Protein 4IML (pdb70)

Solvent-accessible surface area: 41270 Å² total; per-residue (Å²): 190,38,91,11,70,9,31,54,78,66,103,52,131,61,57,38,49,4,151,2,28,0,90,3,30,56,44,66,13,46,2,12,37,0,1,0,0,26,22,29,95,91,119,22,11,54,16,0,0,40,0,18,1,98,73,24,34,53,40,41,13,103,120,2,102,61,44,2,62,6,77,87,55,75,99,86,23,6,0,74,1,81,0,27,148,4,140,50,92,1,30,1,35,2,12,0,0,14,1,5,15,52,197,81,156,32,117,71,52,110,76,8,26,2,0,0,33,46,24,1,99,13,1,63,0,35,7,23,87,31,99,86,37,46,17,44,19,17,8,0,49,11,14,108,64,1,36,185,70,28,56,0,1,5,1,0,0,0,10,56,0,30,34,125,123,33,135,36,32,11,61,9,63,135,47,124,60,103,84,69,52,67,98,17,32,21,68,75,93,91,192,43,21,10,27,2,5,4,3,17,4,52,21,57,86,43,54,29,96,137,60,142,55,15,16,0,32,0,37,14,127,34,25,128,72,69,53,59,76,79,63,60,109,126,85,109,27,9,62,12,46,116,67,33,58,18,19,77,56,91,48,3,158,0,61,0,14,3,86,106,7,27,94,64,41,7,5,1,0,20,13,76,108,92,100,22,2,64,5,4,0,32,42,69,71,74,52,24,83,80,39,61,111,18,6,35,9,61,38,78,49,95,57,0,34,0,31,0,36,129,5,98,73,43,8,73,5,46,0,12,0,0,13,52,54,75,55,54,36,91,21,49,17,5,86,9,1,124,9,25,22,47,60,87,36,96,74,88,25,14,43,12,22,19,3,42,4,60,42,13,11,102,104,54,54,57,0,0,0,0,0,2,0,18,33,0,8,33,73,81,20,79,20,46,3,38,100,52,83,40,116,104,15,40,21,65,3,68,29,32,94,31,125,67,10,21,31,10,9,7,0,1,1,34,14,72,56,91,22,19,62,124,83,81,3,46,0,25,1,53,0,152,50,28,143,58,157,54,94,54,63,1,84,114,194,42,89,9,73,14,34,52,79,39,114,60,140,56,59,44,45,2,110,0,33,0,104,6,43,54,38,60,13,42,2,12,38,0,1,0,0,13,24,27,89,90,119,29,12,74,18,0,0,37,1,18,1,100,71,24,34,58,39,35,15,91,84,1,104,63,45,5,70,9,61,78,59,72,102,84,24,7,0,50,0,59,0,31,142,5,118,56,83,0,14,1,37,0,9,0,0,21,2,6,14,53,200,82,150,35,118,70,55,103,76,7,24,3,0,0,28,45,25,0,102,13,2,70,2,24,5,19,81,28,96,65,33,50,16,55,23,12,22,0,45,15,16,112,81,5,53,185,78,18,48,3,1,8,1,0,0,1,5,50,3,25,21,80,134,34,154,35,48,3,46,5,72,137,50,132,29,100,82,48,44,50,68,12,69,16,70,51,110,95,196,82,44,12,28,0,11,3,0,16,12,39,38,68,120,67,49,16,84,136,36,155,45,17,6,0,56,1,67,14,122,26,43,132,55,90,33,57,91,78,42,89,119,88,98,49,14,77,13,46,115,67,30,54,18,22,76,48,92,58,2,154,0,56,0,17,7,75,98,8,35,104,61,40,7,5,1,0,18,11,58,111,93,100,21,2,60,5,2,0,32,40,67,76,71,45,25,88,78,37,58,150,30,6,32,8,50,45,74,49,88,58,0,32,0,26,0,26,148,4,94,71,46,7,74,5,48,0,11,0,0,13,57,49,69,54,26,38,94,24,58,20,3,91,12,1,115,4,24,20,42,57,85,36,97,76,82,25,15,38,8,30,14,5,28,4,40,79,15,21,122,108,28,81,42,0,0,1,0,0,3,0,16,33,0,8,33,76,91,21,79,21,37,2,22,95,42,85,44,107,114,7,39,17,60,2,70,30,36,93,22,129,69,15,26,25,11,8,10,0,0,1,43,14,72,55,105,48,23,69,125,78,84,12,31,0,25,2,60,1,158,48,24,142,63,156,53,81,46,160,7,114,61,126,89,147

CATH classification: 2.60.40.10 (+1 more: 2.60.40.10)

Sequence (890 aa):
QVQLVQSGAEVKKPGASVKVSCKASGYTFTGYYMHWVRQAPGQGLEWMGWINPNSGGTNYAQKFQGRVTMTRDTSISTAYMELSRLRSDDTAVYYCARSPNPYYYDSSGYYYPGAFDIWGQGTMVTVSSASVAAPSVFIFPPSDEQLKSGTASVVCLLNNFYPREAKVQWKVDNALQSGNSQESVTEQDSKDSTYSLSSTLTLSKADYEKHKVYACEVTHQGLSSPVTKSFNRGQPGLTQPPSVSVAPGQTARITCGGNNIGSKSVHWYQQKPGQAPVLVVYDDSDRPSGIPERFSGSNSGNTATLTISRVEAGDEADYYCQVWDSSSDHYVFGTGTKVTVLSSASTKGPSVFPLAPSSKSTSGGTAALGCLVKDYFPEPVTVSWNSGALTSGVHTFPAVLQSSGLYSLSSVVTVPSSSLGTQTYICNVNHKPSNTKVDKKVEPQVQLVQSGAEVKKPGASVKVSCKASGYTFTGYYMHWVRQAPGQGLEWMGWINPNSGGTNYAQKFQGRVTMTRDTSISTAYMELSRLRSDDTAVYYCARSPNPYYYDSSGYYYPGAFDIWGQGTMVTVSSASVAAPSVFIFPPSDEQLKSGTASVVCLLNNFYPREAKVQWKVDNALQSGNSQESVTEQDSKDSTYSLSSTLTLSKADYEKHKVYACEVTHQGLSSPVTKSFNRGPGLTQPPSVSVAPGQTARITCGGNNIGSKSVHWYQQKPGQAPVLVVYDDSDRPSGIPERFSGSNSGNTATLTISRVEAGDEADYYCQVWDSSSDHYVFGTGTKVTVLSSASTKGPSVFPLAPSSKSTSGGTAALGCLVKDYFPEPVTVSWNSGALTSGVHTFPAVLQSSGLYSLSSVVTVPSSSLGTQTYICNVNHKPSNTKVDKKVEPKSC

Foldseek 3Di:
DWAKAKDAADEDAAQFKDKMKIQIDDDQLQFWKKWKWWAAVVGDIGTAWIARQNVQDIDGDPVQVPFKDKGDDNVRSMIMIMGGNDDQRVFTWMKMFIAGDPVHDDPVPDHGHPDRPHIHPTYGYGYAPADFDFWDWDKDWADPVVVVVFKTKIKIKTHLGPDPDKDKFKAQLHDTDDDFKDKDKDQDCDPSRYIMMMMIGMDGNVCQVVRFWIKMWMDDDNDDDIDIDTDGDD/DDAWEWDAEAEEAAQAKDKIKIFAAQCQVFFKWKWWDAPPGDIDTADRHAQDGDPPHDSQWGKHDDGGMIITMRGRDDQVRQTKMKMWGADPVVGDIGIYPIYGYGHAPPDDADAWDKDWFEWDVQQPPPQKTKTWIKTDFGDDDDKDKDKPVPPDDDFKDWDDWDQ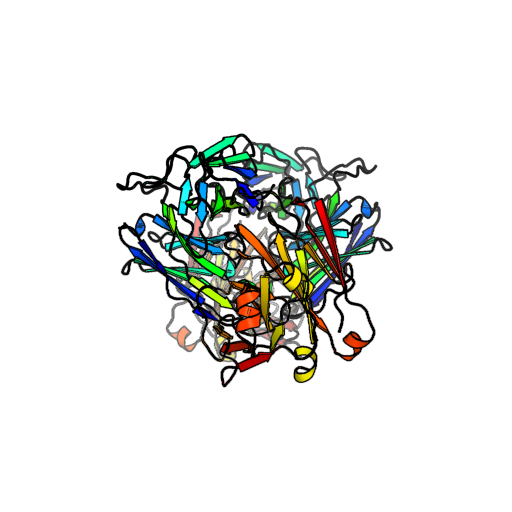DPVRGIITMIMGMDGVVCLPPDWIWMWIGDPVVRDIDIDTYHD/DWAKEKDAAAEDAAQFKDKMKIATDDDQLQQWKKWKWWAFVPGDIGTQWIARQNPRDIDGDPVQVPFWDWGADNVRSMIMIMGGRDDARVFTWMKMFIAGDPVHDDPPPDHGHPDGPHMYPTYGYGHAPADFAFWDWDKAWFDVVVVVVQKTKIKIKGHWGDDPDKDKFKAFLNHGDDDQWDKDKAADPPPRRTIIIMIMGMDGNPVVVPRFWMWMWMDGPNDPDGDIDIDGDD/DAWEWDAEAEEAAQAKDKTKIFAAFPQVFFKWKWWDAPPGDIDTQARGAQHGDPPHDSQWGWADDGGMIITMRGRDDQVSFTKMKMWGADPVVGDIGIYPIYGYHHAPPPDFDAWDKDWFAWDPCQVVVVWTKIWIKTDFGDDDDKDKAKPVNPDDPFKDWDDWDQDPVRGIITIIMGIGHVVCVVVDWIKMWMDDVVVRDIDIGTHDHDYD

B-factor: mean 71.38, std 32.98, range [18.39, 255.41]

Nearest PDB structures (foldseek):
  4iml-assembly1_L  TM=1.005E+00  e=2.998E-41  Homo sapiens
  4yhp-assembly1_L  TM=8.024E-01  e=5.931E-25  Homo sapiens
  8awm-assembly1_L  TM=7.704E-01  e=4.257E-23  Homo sapiens
  7u0k-assembly1_L  TM=5.955E-01  e=2.445E-25  Homo sapiens
  8vvk-assembly2_C  TM=6.176E-01  e=1.108E-24  Homo sapiens

Radius of gyration: 36.22 Å; Cα contacts (8 Å, |Δi|>4): 2231; chains: 4; bounding box: 111×81×58 Å

Structure (mmCIF, N/CA/C/O backbone):
data_4IML
#
_entry.id   4IML
#
_cell.length_a   75.755
_cell.length_b   80.552
_cell.length_c   158.266
_cell.angle_alpha   90.00
_cell.angle_beta   90.00
_cell.angle_gamma   90.00
#
_symmetry.space_group_name_H-M   'P 21 21 21'
#
loop_
_entity.id
_entity.type
_entity.pdbx_description
1 polymer 'Crossed heavy chain (VH-Ckappa)'
2 polymer 'Crossed light chain (VL-CH1)'
3 non-polymer GLYCEROL
4 water water
#
loop_
_atom_site.group_PDB
_atom_site.id
_atom_site.type_symbol
_atom_site.label_atom_id
_atom_site.label_alt_id
_atom_site.label_comp_id
_atom_site.label_asym_id
_atom_site.label_entity_id
_atom_site.label_seq_id
_atom_site.pdbx_PDB_ins_code
_atom_site.Cartn_x
_atom_site.Cartn_y
_atom_site.Cartn_z
_atom_site.occupancy
_atom_site.B_iso_or_equiv
_atom_site.auth_seq_id
_atom_site.auth_comp_id
_atom_site.auth_asym_id
_atom_site.auth_atom_id
_atom_site.pdbx_PDB_model_num
ATOM 1 N N . GLN A 1 1 ? 12.326 -50.189 30.972 1.00 88.11 1 GLN H N 1
ATOM 2 C CA . GLN A 1 1 ? 11.725 -49.056 31.666 1.00 88.26 1 GLN H CA 1
ATOM 3 C C . GLN A 1 1 ? 10.418 -48.626 31.003 1.00 84.54 1 GLN H C 1
ATOM 4 O O . GLN A 1 1 ? 10.284 -48.678 29.779 1.00 84.37 1 GLN H O 1
ATOM 10 N N . VAL A 1 2 ? 9.457 -48.215 31.826 1.00 81.18 2 VAL H N 1
ATOM 11 C CA . VAL A 1 2 ? 8.155 -47.752 31.358 1.00 77.73 2 VAL H CA 1
ATOM 12 C C . VAL A 1 2 ? 8.275 -46.612 30.347 1.00 72.17 2 VAL H C 1
ATOM 13 O O . VAL A 1 2 ? 8.924 -45.602 30.615 1.00 71.79 2 VAL H O 1
ATOM 17 N N . GLN A 1 3 ? 7.650 -46.780 29.185 1.00 67.99 3 GLN H N 1
ATOM 18 C CA . GLN A 1 3 ? 7.676 -45.744 28.157 1.00 65.24 3 GLN H CA 1
ATOM 19 C C . GLN A 1 3 ? 6.431 -45.755 27.275 1.00 58.25 3 GLN H C 1
ATOM 20 O O . GLN A 1 3 ? 5.820 -46.801 27.051 1.00 58.12 3 GLN H O 1
ATOM 26 N N . LEU A 1 4 ? 6.066 -44.577 26.780 1.00 53.01 4 LEU H N 1
ATOM 27 C CA . LEU A 1 4 ? 4.976 -44.435 25.824 1.00 50.30 4 LEU H CA 1
ATOM 28 C C . LEU A 1 4 ? 5.516 -43.825 24.533 1.00 54.26 4 LEU H C 1
ATOM 29 O O . LEU A 1 4 ? 6.174 -42.786 24.561 1.00 55.37 4 LEU H O 1
ATOM 34 N N . VAL A 1 5 ? 5.243 -44.474 23.405 1.00 56.18 5 VAL H N 1
ATOM 35 C CA . VAL A 1 5 ? 5.770 -44.022 22.121 1.00 57.41 5 VAL H CA 1
ATOM 36 C C . VAL A 1 5 ? 4.650 -43.736 21.128 1.00 60.17 5 VAL H C 1
ATOM 37 O O . VAL A 1 5 ? 3.929 -44.644 20.722 1.00 62.35 5 VAL H O 1
ATOM 41 N N . GLN A 1 6 ? 4.510 -42.475 20.733 1.00 61.08 6 GLN H N 1
ATOM 42 C CA . GLN A 1 6 ? 3.434 -42.078 19.830 1.00 62.86 6 GLN H CA 1
ATOM 43 C C . GLN A 1 6 ? 3.863 -42.098 18.364 1.00 67.21 6 GLN H C 1
ATOM 44 O O . GLN A 1 6 ? 5.054 -42.089 18.054 1.00 67.81 6 GLN H O 1
ATOM 50 N N . SER A 1 7 ? 2.878 -42.126 17.470 1.00 69.34 7 SER H N 1
ATOM 51 C CA . SER A 1 7 ? 3.131 -42.116 16.034 1.00 71.43 7 SER H CA 1
ATOM 52 C C . SER A 1 7 ? 3.782 -40.805 15.607 1.00 75.05 7 SER H C 1
ATOM 53 O O . SER A 1 7 ? 3.625 -39.781 16.273 1.00 77.33 7 SER H O 1
ATOM 56 N N . GLY A 1 8 ? 4.507 -40.842 14.493 1.00 76.39 8 GLY H N 1
ATOM 57 C CA . GLY A 1 8 ? 5.209 -39.674 13.990 1.00 77.48 8 GLY H CA 1
ATOM 58 C C . GLY A 1 8 ? 4.296 -38.503 13.675 1.00 79.39 8 GLY H C 1
ATOM 59 O O . GLY A 1 8 ? 3.073 -38.649 13.633 1.00 78.61 8 GLY H O 1
ATOM 60 N N . ALA A 1 9 ? 4.897 -37.337 13.455 1.00 80.51 9 ALA H N 1
ATOM 61 C CA . ALA A 1 9 ? 4.143 -36.122 13.163 1.00 80.72 9 ALA H CA 1
ATOM 62 C C . ALA A 1 9 ? 3.316 -36.272 11.891 1.00 80.52 9 ALA H C 1
ATOM 63 O O . ALA A 1 9 ? 3.743 -36.919 10.935 1.00 80.35 9 ALA H O 1
ATOM 65 N N . GLU A 1 10 ? 2.130 -35.672 11.890 1.00 80.68 10 GLU H N 1
ATOM 66 C CA . GLU A 1 10 ? 1.217 -35.781 10.759 1.00 82.87 10 GLU H CA 1
ATOM 67 C C . GLU A 1 10 ? 0.711 -34.415 10.306 1.00 83.48 10 GLU H C 1
ATOM 68 O O . GLU A 1 10 ? 0.532 -33.506 11.118 1.00 83.55 10 GLU H O 1
ATOM 74 N N . VAL A 1 11 ? 0.482 -34.282 9.003 1.00 83.72 11 VAL H N 1
ATOM 75 C CA . VAL A 1 11 ? -0.067 -33.057 8.434 1.00 82.97 11 VAL H CA 1
ATOM 76 C C . VAL A 1 11 ? -1.383 -33.357 7.722 1.00 81.46 11 VAL H C 1
ATOM 77 O O . VAL A 1 11 ? -1.454 -34.269 6.900 1.00 81.29 11 VAL H O 1
ATOM 81 N N . LYS A 1 12 ? -2.420 -32.586 8.035 1.00 81.02 12 LYS H N 1
ATOM 82 C CA . LYS A 1 12 ? -3.742 -32.826 7.465 1.00 82.22 12 LYS H CA 1
ATOM 83 C C . LYS A 1 12 ? -4.379 -31.568 6.881 1.00 84.41 12 LYS H C 1
ATOM 84 O O . LYS A 1 12 ? -3.741 -30.520 6.789 1.00 84.82 12 LYS H O 1
ATOM 90 N N . LYS A 1 13 ? -5.646 -31.691 6.493 1.00 86.11 13 LYS H N 1
ATOM 91 C CA . LYS A 1 13 ? -6.401 -30.593 5.898 1.00 86.36 13 LYS H CA 1
ATOM 92 C C . LYS A 1 13 ? -7.769 -30.493 6.573 1.00 85.21 13 LYS H C 1
ATOM 93 O O . LYS A 1 13 ? -8.277 -31.491 7.085 1.00 85.03 13 LYS H O 1
ATOM 99 N N . PRO A 1 14 ? -8.366 -29.288 6.587 1.00 85.20 14 PRO H N 1
ATOM 100 C CA . PRO A 1 14 ? -9.676 -29.090 7.222 1.00 86.70 14 PRO H CA 1
ATOM 101 C C . PRO A 1 14 ? -10.766 -29.991 6.648 1.00 90.19 14 PRO H C 1
ATOM 102 O O . PRO A 1 14 ? -10.910 -30.092 5.429 1.00 92.23 14 PRO H O 1
ATOM 106 N N . GLY A 1 15 ? -11.525 -30.634 7.529 1.00 90.81 15 GLY H N 1
ATOM 107 C CA . GLY A 1 15 ? -12.586 -31.532 7.112 1.00 91.21 15 GLY H CA 1
ATOM 108 C C . GLY A 1 15 ? -12.163 -32.987 7.163 1.00 92.21 15 GLY H C 1
ATOM 109 O O . GLY A 1 15 ? -13.001 -33.883 7.274 1.00 92.65 15 GLY H O 1
ATOM 110 N N . ALA A 1 16 ? -10.857 -33.225 7.083 1.00 92.30 16 ALA H N 1
ATOM 111 C CA . ALA A 1 16 ? -10.323 -34.583 7.114 1.00 93.04 16 ALA H CA 1
ATOM 112 C C . ALA A 1 16 ? -10.263 -35.125 8.538 1.00 92.96 16 ALA H C 1
ATOM 113 O O . ALA A 1 16 ? -10.734 -34.485 9.479 1.00 93.09 16 ALA H O 1
ATOM 115 N N . SER A 1 17 ? -9.677 -36.309 8.691 1.00 91.12 17 SER H N 1
ATOM 116 C CA . SER A 1 17 ? -9.596 -36.959 9.993 1.00 89.63 17 SER H CA 1
ATOM 117 C C . SER A 1 17 ? -8.211 -37.535 10.262 1.00 87.97 17 SER H C 1
ATOM 118 O O . SER A 1 17 ? -7.568 -38.067 9.359 1.00 87.37 17 SER H O 1
ATOM 121 N N . VAL A 1 18 ? -7.758 -37.438 11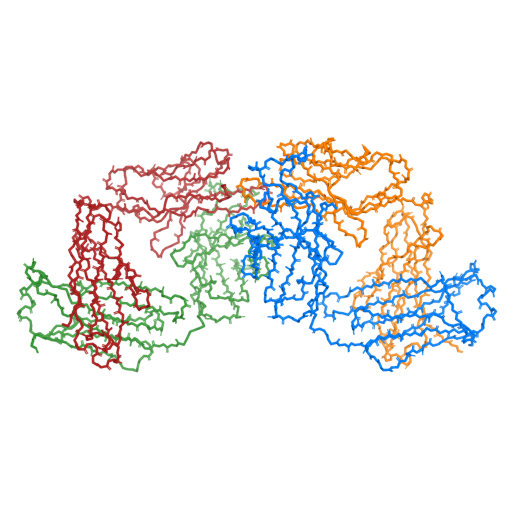.509 1.00 86.04 18 VAL H N 1
ATOM 122 C CA . VAL A 1 18 ? -6.427 -37.919 11.865 1.00 84.82 18 VAL H CA 1
ATOM 123 C C . VAL A 1 18 ? -6.474 -39.025 12.927 1.00 82.65 18 VAL H C 1
ATOM 124 O O . VAL A 1 18 ? -7.314 -39.003 13.832 1.00 83.34 18 VAL H O 1
ATOM 128 N N . LYS A 1 19 ? -5.583 -40.003 12.790 1.00 80.48 19 LYS H N 1
ATOM 129 C CA . LYS A 1 19 ? -5.454 -41.079 13.765 1.00 78.18 19 LYS H CA 1
ATOM 130 C C . LYS A 1 19 ? -4.065 -41.045 14.397 1.00 76.44 19 LYS H C 1
ATOM 131 O O . LYS A 1 19 ? -3.070 -40.797 13.714 1.00 79.14 19 LYS H O 1
ATOM 137 N N . VAL A 1 20 ? -4.001 -41.282 15.703 1.00 72.60 20 VAL H N 1
ATOM 138 C CA . VAL A 1 20 ? -2.730 -41.274 16.422 1.00 68.93 20 VAL H CA 1
ATOM 139 C C . VAL A 1 20 ? -2.585 -42.520 17.294 1.00 64.08 20 VAL H C 1
ATOM 140 O O . VAL A 1 20 ? -3.510 -42.893 18.023 1.00 62.63 20 VAL H O 1
ATOM 144 N N . SER A 1 21 ? -1.422 -43.161 17.208 1.00 61.09 21 SER H N 1
ATOM 145 C CA . SER A 1 21 ? -1.150 -44.367 17.978 1.00 60.07 21 SER H CA 1
ATOM 146 C C . SER A 1 21 ? -0.333 -44.053 19.224 1.00 59.69 21 SER H C 1
ATOM 147 O O . SER A 1 21 ? 0.384 -43.055 19.276 1.00 58.36 21 SER H O 1
ATOM 150 N N . CYS A 1 22 ? -0.446 -44.922 20.221 1.00 58.90 22 CYS H N 1
ATOM 151 C CA . CYS A 1 22 ? 0.311 -44.797 21.458 1.00 56.24 22 CYS H CA 1
ATOM 152 C C . CYS A 1 22 ? 0.715 -46.191 21.917 1.00 54.19 22 CYS H C 1
ATOM 153 O O . CYS A 1 22 ? -0.132 -47.003 22.293 1.00 53.90 22 CYS H O 1
ATOM 156 N N . LYS A 1 23 ? 2.014 -46.465 21.867 1.00 54.14 23 LYS H N 1
ATOM 157 C CA . LYS A 1 23 ? 2.539 -47.786 22.179 1.00 55.97 23 LYS H CA 1
ATOM 158 C C . LYS A 1 23 ? 3.142 -47.805 23.579 1.00 56.43 23 LYS H C 1
ATOM 159 O O . LYS A 1 23 ? 4.132 -47.126 23.850 1.00 57.15 23 LYS H O 1
ATOM 165 N N . ALA A 1 24 ? 2.538 -48.591 24.464 1.00 55.92 24 ALA H N 1
ATOM 166 C CA . ALA A 1 24 ? 2.986 -48.679 25.848 1.00 56.67 24 ALA H CA 1
ATOM 167 C C . ALA A 1 24 ? 4.009 -49.792 26.033 1.00 56.10 24 ALA H C 1
ATOM 168 O O . ALA A 1 24 ? 3.939 -50.828 25.372 1.00 56.77 24 ALA H O 1
ATOM 170 N N . SER A 1 25 ? 4.958 -49.573 26.938 1.00 53.44 25 SER H N 1
ATOM 171 C CA . SER A 1 25 ? 6.010 -50.548 27.196 1.00 50.46 25 SER H CA 1
ATOM 172 C C . SER A 1 25 ? 6.466 -50.477 28.648 1.00 47.60 25 SER H C 1
ATOM 173 O O . SER A 1 25 ? 6.425 -49.415 29.267 1.00 46.32 25 SER H O 1
ATOM 176 N N . GLY A 1 26 ? 6.899 -51.613 29.186 1.00 47.22 26 GLY H N 1
ATOM 177 C CA . GLY A 1 26 ? 7.508 -51.650 30.503 1.00 45.25 26 GLY H CA 1
ATOM 178 C C . GLY A 1 26 ? 6.546 -51.797 31.666 1.00 43.35 26 GLY H C 1
ATOM 179 O O . GLY A 1 26 ? 6.946 -51.675 32.824 1.00 46.34 26 GLY H O 1
ATOM 180 N N . TYR A 1 27 ? 5.279 -52.064 31.367 1.00 39.39 27 TYR H N 1
ATOM 181 C CA . TYR A 1 27 ? 4.272 -52.216 32.410 1.00 38.45 27 TYR H CA 1
ATOM 182 C C . TYR A 1 27 ? 3.044 -52.958 31.896 1.00 40.28 27 TYR H C 1
ATOM 183 O O . TYR A 1 27 ? 2.943 -53.262 30.707 1.00 41.67 27 TYR H O 1
ATOM 192 N N . THR A 1 28 ? 2.108 -53.237 32.799 1.00 39.48 28 THR H N 1
ATOM 193 C CA . THR A 1 28 ? 0.871 -53.928 32.444 1.00 39.33 28 THR H CA 1
ATOM 194 C C . THR A 1 28 ? -0.134 -52.974 31.799 1.00 40.30 28 THR H C 1
ATOM 195 O O . THR A 1 28 ? -0.690 -52.101 32.464 1.00 42.63 28 THR H O 1
ATOM 199 N N . PHE A 1 29 ? -0.366 -53.158 30.504 1.00 39.32 29 PHE H N 1
ATOM 200 C CA . PHE A 1 29 ? -1.232 -52.280 29.719 1.00 40.17 29 PHE H CA 1
ATOM 201 C C . PHE A 1 29 ? -2.660 -52.184 30.259 1.00 40.36 29 PHE H C 1
ATOM 202 O O . PHE A 1 29 ? -3.266 -51.114 30.240 1.00 43.33 29 PHE H O 1
ATOM 210 N N . THR A 1 30 ? -3.192 -53.302 30.739 1.00 40.98 30 THR H N 1
ATOM 211 C CA . THR A 1 30 ? -4.585 -53.362 31.172 1.00 39.30 30 THR H CA 1
ATOM 212 C C . THR A 1 30 ? -4.790 -52.823 32.585 1.00 38.69 30 THR H C 1
ATOM 213 O O . THR A 1 30 ? -5.920 -52.748 33.069 1.00 38.94 30 THR H O 1
ATOM 217 N N . GLY A 1 31 ? -3.700 -52.446 33.245 1.00 38.53 31 GLY H N 1
ATOM 218 C CA . GLY A 1 31 ? -3.772 -52.017 34.629 1.00 39.37 31 GLY H CA 1
ATOM 219 C C . GLY A 1 31 ? -3.943 -50.521 34.817 1.00 41.17 31 GLY H C 1
ATOM 220 O O . GLY A 1 31 ? -4.159 -50.053 35.934 1.00 41.81 31 GLY H O 1
ATOM 221 N N . TYR A 1 32 ? -3.853 -49.767 33.727 1.00 40.29 32 TYR H N 1
ATOM 222 C CA . TYR A 1 32 ? -3.914 -48.312 33.811 1.00 38.37 32 TYR H CA 1
ATOM 223 C C . TYR A 1 32 ? -4.825 -47.699 32.752 1.00 38.95 32 TYR H C 1
ATOM 224 O O . TYR A 1 32 ? -4.897 -48.185 31.624 1.00 39.78 32 TYR H O 1
ATOM 233 N N . TYR A 1 33 ? -5.510 -46.623 33.127 1.00 38.34 33 TYR H N 1
ATOM 234 C CA . TYR A 1 33 ? -6.286 -45.825 32.185 1.00 40.12 33 TYR H CA 1
ATOM 235 C C . TYR A 1 33 ? -5.357 -45.065 31.246 1.00 41.79 33 TYR H C 1
ATOM 236 O O . TYR A 1 33 ? -4.304 -44.573 31.664 1.00 42.60 33 TYR H O 1
ATOM 245 N N . MET A 1 34 ? -5.756 -44.963 29.980 1.00 41.20 34 MET H N 1
ATOM 246 C CA . MET A 1 34 ? -4.983 -44.206 29.002 1.00 40.03 34 MET H CA 1
ATOM 247 C C . MET A 1 34 ? -5.722 -42.939 28.579 1.00 39.67 34 MET H C 1
ATOM 248 O O . MET A 1 34 ? -6.796 -43.002 27.981 1.00 41.41 34 MET H O 1
ATOM 253 N N . HIS A 1 35 ? -5.138 -41.789 28.891 1.00 37.34 35 HIS H N 1
ATOM 254 C CA . HIS A 1 35 ? -5.768 -40.511 28.588 1.00 35.73 35 HIS H CA 1
ATOM 255 C C . HIS A 1 35 ? -5.152 -39.841 27.368 1.00 34.41 35 HIS H C 1
ATOM 256 O O . HIS A 1 35 ? -4.001 -40.088 27.020 1.00 34.42 35 HIS H O 1
ATOM 263 N N . TRP A 1 36 ? -5.946 -39.000 26.720 1.00 34.67 36 TRP H N 1
ATOM 264 C CA . TRP A 1 36 ? -5.479 -38.139 25.651 1.00 37.27 36 TRP H CA 1
ATOM 265 C C . TRP A 1 36 ? -5.747 -36.693 26.042 1.00 38.73 36 TRP H C 1
ATOM 266 O O . TRP A 1 36 ? -6.859 -36.342 26.484 1.00 37.93 36 TRP H O 1
ATOM 277 N N . VAL A 1 37 ? -4.700 -35.881 25.890 1.00 39.75 37 VAL H N 1
ATOM 278 C CA . VAL A 1 37 ? -4.685 -34.477 26.279 1.00 43.30 37 VAL H CA 1
ATOM 279 C C . VAL A 1 37 ? -3.869 -33.700 25.252 1.00 46.35 37 VAL H C 1
ATOM 280 O O . VAL A 1 37 ? -2.748 -34.088 24.934 1.00 45.62 37 VAL H O 1
ATOM 284 N N . ARG A 1 38 ? -4.418 -32.602 24.739 1.00 48.44 38 ARG H N 1
ATOM 285 C CA . ARG A 1 38 ? -3.731 -31.828 23.706 1.00 49.26 38 ARG H CA 1
ATOM 286 C C . ARG A 1 38 ? -3.369 -30.416 24.159 1.00 44.84 38 ARG H C 1
ATOM 287 O O . ARG A 1 38 ? -3.899 -29.916 25.151 1.00 40.34 38 ARG H O 1
ATOM 295 N N . GLN A 1 39 ? -2.462 -29.777 23.425 1.00 44.85 39 GLN H N 1
ATOM 296 C CA . GLN A 1 39 ? -2.175 -28.361 23.643 1.00 47.90 39 GLN H CA 1
ATOM 297 C C . GLN A 1 39 ? -1.842 -27.625 22.344 1.00 50.15 39 GLN H C 1
ATOM 298 O O . GLN A 1 39 ? -0.962 -28.036 21.586 1.00 48.72 39 GLN H O 1
ATOM 304 N N . ALA A 1 40 ? -2.574 -26.546 22.086 1.00 51.72 40 ALA H N 1
ATOM 305 C CA . ALA A 1 40 ? -2.292 -25.684 20.947 1.00 51.50 40 ALA H CA 1
ATOM 306 C C . ALA A 1 40 ? -0.984 -24.946 21.209 1.00 55.03 40 ALA H C 1
ATOM 307 O O . ALA A 1 40 ? -0.610 -24.745 22.366 1.00 56.18 40 ALA H O 1
ATOM 309 N N . PRO A 1 41 ? -0.271 -24.560 20.138 1.00 55.80 41 PRO H N 1
ATOM 310 C CA . PRO A 1 41 ? 0.991 -23.827 20.288 1.00 55.03 41 PRO H CA 1
ATOM 311 C C . PRO A 1 41 ? 0.823 -22.553 21.113 1.00 53.58 41 PRO H C 1
ATOM 312 O O . PRO A 1 41 ? 0.017 -21.691 20.763 1.00 50.87 41 PRO H O 1
ATOM 316 N N . GLY A 1 42 ? 1.574 -22.451 22.205 1.00 55.18 42 GLY H N 1
ATOM 317 C CA . GLY A 1 42 ? 1.501 -21.295 23.079 1.00 56.85 42 GLY H CA 1
ATOM 318 C C . GLY A 1 42 ? 0.236 -21.262 23.916 1.00 57.98 42 GLY H C 1
ATOM 319 O O . GLY A 1 42 ? -0.167 -20.207 24.408 1.00 59.78 42 GLY H O 1
ATOM 320 N N . GLN A 1 43 ? -0.393 -22.421 24.080 1.00 58.26 43 GLN H N 1
ATOM 321 C CA . GLN A 1 43 ? -1.618 -22.522 24.865 1.00 60.82 43 GLN H CA 1
ATOM 322 C C . GLN A 1 43 ? -1.416 -23.447 26.061 1.00 62.37 43 GLN H C 1
ATOM 323 O O . GLN A 1 43 ? -0.308 -23.925 26.310 1.00 63.07 43 GLN H O 1
ATOM 329 N N . GLY A 1 44 ? -2.493 -23.700 26.797 1.00 62.58 44 GLY H N 1
ATOM 330 C CA . GLY A 1 44 ? -2.436 -24.576 27.953 1.00 61.46 44 GLY H CA 1
ATOM 331 C C . GLY A 1 44 ? -2.800 -26.008 27.612 1.00 58.90 44 GLY H C 1
ATOM 332 O O . GLY A 1 44 ? -3.141 -26.316 26.470 1.00 57.77 44 GLY H O 1
ATOM 333 N N . LEU A 1 45 ? -2.726 -26.885 28.608 1.00 58.19 45 LEU H N 1
ATOM 334 C CA . LEU A 1 45 ? -3.060 -28.292 28.422 1.00 55.86 45 LEU H CA 1
ATOM 335 C C . LEU A 1 45 ? -4.555 -28.528 28.571 1.00 53.82 45 LEU H C 1
ATOM 336 O O . LEU A 1 45 ? -5.186 -28.006 29.489 1.00 50.74 45 LEU H O 1
ATOM 341 N N . GLU A 1 46 ? -5.116 -29.323 27.668 1.00 55.66 46 GLU H N 1
ATOM 342 C CA . GLU A 1 46 ? -6.549 -29.577 27.665 1.00 56.30 46 GLU H CA 1
ATOM 343 C C . GLU A 1 46 ? -6.862 -31.067 27.578 1.00 52.90 46 GLU H C 1
ATOM 344 O O . GLU A 1 46 ? -6.510 -31.735 26.604 1.00 51.98 46 GLU H O 1
ATOM 350 N N . TRP A 1 47 ? -7.531 -31.577 28.606 1.00 49.72 47 TRP H N 1
ATOM 351 C CA . TRP A 1 47 ? -7.896 -32.987 28.675 1.00 49.24 47 TRP H CA 1
ATOM 352 C C . TRP A 1 47 ? -8.957 -33.344 27.642 1.00 45.99 47 TRP H C 1
ATOM 353 O O . TRP A 1 47 ? -10.036 -32.754 27.621 1.00 46.95 47 TRP H O 1
ATOM 364 N N . MET A 1 48 ? -8.647 -34.312 26.785 1.00 41.87 48 MET H N 1
ATOM 365 C CA . MET A 1 48 ? -9.613 -34.777 25.798 1.00 41.03 48 MET H CA 1
ATOM 366 C C . MET A 1 48 ? -10.453 -35.909 26.371 1.00 44.09 48 MET H C 1
ATOM 367 O O . MET A 1 48 ? -11.682 -35.840 26.358 1.00 45.37 48 MET H O 1
ATOM 372 N N . GLY A 1 49 ? -9.804 -36.953 26.881 1.00 44.79 49 GLY H N 1
ATOM 373 C CA . GLY A 1 49 ? -10.577 -38.039 27.471 1.00 43.45 49 GLY H CA 1
ATOM 374 C C . GLY A 1 49 ? -9.798 -39.290 27.817 1.00 40.71 49 GLY H C 1
ATOM 375 O O . GLY A 1 49 ? -8.587 -39.320 27.671 1.00 39.39 49 GLY H O 1
ATOM 376 N N . TRP A 1 50 ? -10.482 -40.331 28.284 1.00 39.13 50 TRP H N 1
ATOM 377 C CA . TRP A 1 50 ? -9.781 -41.580 28.583 1.00 37.97 50 TRP H CA 1
ATOM 378 C C . TRP A 1 50 ? -10.401 -42.836 27.983 1.00 38.98 50 TRP H C 1
ATOM 379 O O . TRP A 1 50 ? -11.589 -42.880 27.665 1.00 37.99 50 TRP H O 1
ATOM 390 N N . ILE A 1 51 ? -9.561 -43.854 27.833 1.00 39.88 51 ILE H N 1
ATOM 391 C CA . ILE A 1 51 ? -10.012 -45.195 27.505 1.00 41.44 51 ILE H CA 1
ATOM 392 C C . ILE A 1 51 ? -9.439 -46.174 28.529 1.00 45.44 51 ILE H C 1
ATOM 393 O O . ILE A 1 51 ? -8.301 -46.020 28.987 1.00 45.92 51 ILE H O 1
ATOM 398 N N . ASN A 1 52 ? -10.250 -47.156 28.910 1.00 46.31 52 ASN H N 1
ATOM 399 C CA . ASN A 1 52 ? -9.813 -48.222 29.799 1.00 44.87 52 ASN H CA 1
ATOM 400 C C . ASN A 1 52 ? -9.439 -49.451 28.980 1.00 43.73 52 ASN H C 1
ATOM 401 O O . ASN A 1 52 ? -10.314 -50.173 28.508 1.00 45.21 52 ASN H O 1
ATOM 406 N N . PRO A 1 53 ? -8.129 -49.684 28.803 1.00 41.50 53 PRO H N 1
ATOM 407 C CA . PRO A 1 53 ? -7.579 -50.762 27.974 1.00 41.00 53 PRO H CA 1
ATOM 408 C C . PRO A 1 53 ? -8.106 -52.140 28.363 1.00 44.57 53 PRO H C 1
ATOM 409 O O . PRO A 1 53 ? -8.234 -53.015 27.507 1.00 47.76 53 PRO H O 1
ATOM 413 N N . ASN A 1 54 ? -8.413 -52.320 29.643 1.00 43.59 54 ASN H N 1
ATOM 414 C CA . ASN A 1 54 ? -8.891 -53.601 30.143 1.00 44.24 54 ASN H CA 1
ATOM 415 C C . ASN A 1 54 ? -10.290 -53.944 29.650 1.00 44.70 54 ASN H C 1
ATOM 416 O O . ASN A 1 54 ? -10.565 -55.090 29.299 1.00 43.64 54 ASN H O 1
ATOM 421 N N . SER A 1 55 ? -11.170 -52.948 29.624 1.00 45.61 55 SER H N 1
ATOM 422 C CA . SER A 1 55 ? -12.564 -53.175 29.257 1.00 45.83 55 SER H CA 1
ATOM 423 C C . SER A 1 55 ? -12.904 -52.577 27.895 1.00 48.12 55 SER H C 1
ATOM 424 O O . SER A 1 55 ? -13.855 -53.002 27.242 1.00 49.66 55 SER H O 1
ATOM 427 N N . GLY A 1 56 ? -12.121 -51.593 27.469 1.00 48.92 56 GLY H N 1
ATOM 428 C CA . GLY A 1 56 ? -12.360 -50.932 26.199 1.00 50.03 56 GLY H CA 1
ATOM 429 C C . GLY A 1 56 ? -13.261 -49.721 26.352 1.00 51.46 56 GLY H C 1
ATOM 430 O O . GLY A 1 56 ? -13.455 -48.950 25.410 1.00 50.94 56 GLY H O 1
ATOM 431 N N . GLY A 1 57 ? -13.812 -49.557 27.551 1.00 51.89 57 GLY H N 1
ATOM 432 C CA . GLY A 1 57 ? -14.701 -48.447 27.842 1.00 54.40 57 GLY H CA 1
ATOM 433 C C . GLY A 1 57 ? -14.023 -47.100 27.687 1.00 55.70 57 GLY H C 1
ATOM 434 O O . GLY A 1 57 ? -12.805 -46.988 27.831 1.00 57.77 57 GLY H O 1
ATOM 435 N N . THR A 1 58 ? -14.815 -46.074 27.388 1.00 55.21 58 THR H N 1
ATOM 436 C CA . THR A 1 58 ? -14.278 -44.739 27.152 1.00 54.27 58 THR H CA 1
ATOM 437 C C . THR A 1 58 ? -15.084 -43.644 27.842 1.00 53.89 58 THR H C 1
ATOM 438 O O . THR A 1 58 ? -16.244 -43.839 28.206 1.00 55.49 58 THR H O 1
ATOM 442 N N . ASN A 1 59 ? -14.450 -42.490 28.014 1.00 52.45 59 ASN H N 1
ATOM 443 C CA . ASN A 1 59 ? -15.123 -41.296 28.505 1.00 51.23 59 ASN H CA 1
ATOM 444 C C . ASN A 1 59 ? -14.522 -40.061 27.853 1.00 54.49 59 ASN H C 1
ATOM 445 O O . ASN A 1 59 ? -13.330 -39.784 28.005 1.00 55.84 59 ASN H O 1
ATOM 450 N N . TYR A 1 60 ? -15.350 -39.327 27.118 1.00 56.42 60 TYR H N 1
ATOM 451 C CA . TYR A 1 60 ? -14.889 -38.144 26.405 1.00 58.69 60 TYR H CA 1
ATOM 452 C C . TYR A 1 60 ? -15.372 -36.866 27.078 1.00 61.56 60 TYR H C 1
ATOM 453 O O . TYR A 1 60 ? -16.366 -36.872 27.807 1.00 61.82 60 TYR H O 1
ATOM 462 N N . ALA A 1 61 ? -14.659 -35.772 26.833 1.00 62.56 61 ALA H N 1
ATOM 463 C CA . ALA A 1 61 ? -15.085 -34.465 27.310 1.00 64.61 61 ALA H CA 1
ATOM 464 C C . ALA A 1 61 ? -16.230 -33.956 26.438 1.00 67.16 61 ALA H C 1
ATOM 465 O O . ALA A 1 61 ? -16.388 -34.392 25.297 1.00 67.87 61 ALA H O 1
ATOM 467 N N . GLN A 1 62 ? -17.023 -33.035 26.978 1.00 68.32 62 GLN H N 1
ATOM 468 C CA . GLN A 1 62 ? -18.204 -32.530 26.282 1.00 69.86 62 GLN H CA 1
ATOM 469 C C . GLN A 1 62 ? -17.834 -31.787 24.998 1.00 68.81 62 GLN H C 1
ATOM 470 O O . GLN A 1 62 ? -18.634 -31.706 24.066 1.00 69.70 62 GLN H O 1
ATOM 476 N N . LYS A 1 63 ? -16.616 -31.255 24.955 1.00 67.79 63 LYS H N 1
ATOM 477 C CA . LYS A 1 63 ? -16.140 -30.512 23.794 1.00 68.39 63 LYS H CA 1
ATOM 478 C C . LYS A 1 63 ? -15.958 -31.415 22.581 1.00 71.66 63 LYS H C 1
ATOM 479 O O . LYS A 1 63 ? -16.390 -31.081 21.477 1.00 74.87 63 LYS H O 1
ATOM 485 N N . PHE A 1 64 ? -15.314 -32.557 22.796 1.00 71.94 64 PHE H N 1
ATOM 486 C CA . PHE A 1 64 ? -14.935 -33.449 21.705 1.00 72.49 64 PHE H CA 1
ATOM 487 C C . PHE A 1 64 ? -15.882 -34.636 21.577 1.00 71.40 64 PHE H C 1
ATOM 488 O O . PHE A 1 64 ? -15.647 -35.532 20.767 1.00 69.46 64 PHE H O 1
ATOM 496 N N . GLN A 1 65 ? -16.947 -34.624 22.376 1.00 73.01 65 GLN H N 1
ATOM 497 C CA . GLN A 1 65 ? -17.875 -35.752 22.512 1.00 76.52 65 GLN H CA 1
ATOM 498 C C . GLN A 1 65 ? -18.255 -36.471 21.212 1.00 78.88 65 GLN H C 1
ATOM 499 O O . GLN A 1 65 ? -18.297 -37.702 21.162 1.00 81.43 65 GLN H O 1
ATOM 505 N N . GLY A 1 66 ? -18.514 -35.705 20.159 1.00 78.46 66 GLY H N 1
ATOM 506 C CA . GLY A 1 66 ? -18.998 -36.279 18.919 1.00 79.58 66 GLY H CA 1
ATOM 507 C C . GLY A 1 66 ? -17.928 -36.669 17.916 1.00 83.33 66 GLY H C 1
ATOM 508 O O . GLY A 1 66 ? -18.122 -37.595 17.130 1.00 84.78 66 GLY H O 1
ATOM 509 N N . ARG A 1 67 ? -16.797 -35.972 17.945 1.00 83.26 67 ARG H N 1
ATOM 510 C CA . ARG A 1 67 ? -15.779 -36.125 16.907 1.00 81.80 67 ARG H CA 1
ATOM 511 C C . ARG A 1 67 ? -14.706 -37.176 17.203 1.00 77.18 67 ARG H C 1
ATOM 512 O O . ARG A 1 67 ? -14.121 -37.743 16.279 1.00 74.04 67 ARG H O 1
ATOM 520 N N . VAL A 1 68 ? -14.444 -37.434 18.480 1.00 75.16 68 VAL H N 1
ATOM 521 C CA . VAL A 1 68 ? -13.321 -38.291 18.857 1.00 74.41 68 VAL H CA 1
ATOM 522 C C . VAL A 1 68 ? -13.731 -39.721 19.231 1.00 74.41 68 VAL H C 1
ATOM 523 O O . VAL A 1 68 ? -14.754 -39.936 19.883 1.00 74.33 68 VAL H O 1
ATOM 527 N N . THR A 1 69 ? -12.938 -40.697 18.789 1.00 73.26 69 THR H N 1
ATOM 528 C CA . THR A 1 69 ? -13.110 -42.087 19.211 1.00 73.73 69 THR H CA 1
ATOM 529 C C . THR A 1 69 ? -11.775 -42.691 19.640 1.00 71.86 69 THR H C 1
ATOM 530 O O . THR A 1 69 ? -10.806 -42.685 18.878 1.00 72.33 69 THR H O 1
ATOM 534 N N . MET A 1 70 ? -11.730 -43.217 20.860 1.00 68.10 70 MET H N 1
ATOM 535 C CA . MET A 1 70 ? -10.521 -43.848 21.379 1.00 64.12 70 MET H CA 1
ATOM 536 C C . MET A 1 70 ? -10.669 -45.366 21.423 1.00 62.22 70 MET H C 1
ATOM 537 O O . MET A 1 70 ? -11.578 -45.888 22.068 1.00 63.67 70 MET H O 1
ATOM 542 N N . THR A 1 71 ? -9.772 -46.070 20.737 1.00 58.91 71 THR H N 1
ATOM 543 C CA . THR A 1 71 ? -9.828 -47.530 20.676 1.00 56.38 71 THR H CA 1
ATOM 544 C C . THR A 1 71 ? -8.559 -48.172 21.233 1.00 57.87 71 THR H C 1
ATOM 545 O O . THR A 1 71 ? -7.658 -47.473 21.696 1.00 58.01 71 THR H O 1
ATOM 549 N N . ARG A 1 72 ? -8.490 -49.501 21.190 1.00 59.91 72 ARG H N 1
ATOM 550 C CA . ARG A 1 72 ? -7.349 -50.214 21.760 1.00 61.59 72 ARG H CA 1
ATOM 551 C C . ARG A 1 72 ? -7.128 -51.621 21.199 1.00 63.66 72 ARG H C 1
ATOM 552 O O . ARG A 1 72 ? -8.074 -52.322 20.835 1.00 63.64 72 ARG H O 1
ATOM 560 N N . ASP A 1 73 ? -5.860 -52.015 21.137 1.00 64.92 73 ASP H N 1
ATOM 561 C CA . ASP A 1 73 ? -5.465 -53.366 20.764 1.00 67.28 73 ASP H CA 1
ATOM 562 C C . ASP A 1 73 ? -4.556 -53.914 21.859 1.00 69.37 73 ASP H C 1
ATOM 563 O O . ASP A 1 73 ? -3.417 -53.463 22.025 1.00 69.01 73 ASP H O 1
ATOM 568 N N . THR A 1 74 ? -5.076 -54.881 22.608 1.00 72.81 74 THR H N 1
ATOM 569 C CA . THR A 1 74 ? -4.359 -55.475 23.730 1.00 75.72 74 THR H CA 1
ATOM 570 C C . THR A 1 74 ? -3.149 -56.279 23.259 1.00 75.44 74 THR H C 1
ATOM 571 O O . THR A 1 74 ? -2.097 -56.268 23.901 1.00 73.83 74 THR H O 1
ATOM 575 N N . SER A 1 75 ? -3.305 -56.961 22.128 1.00 77.69 75 SER H N 1
ATOM 576 C CA . SER A 1 75 ? -2.247 -57.799 21.563 1.00 80.36 75 SER H CA 1
ATOM 577 C C . SER A 1 75 ? -0.925 -57.053 21.380 1.00 80.88 75 SER H C 1
ATOM 578 O O . SER A 1 75 ? 0.123 -57.510 21.839 1.00 82.35 75 SER H O 1
ATOM 581 N N . ILE A 1 76 ? -0.978 -55.909 20.708 1.00 79.91 76 ILE H N 1
ATOM 582 C CA . ILE A 1 76 ? 0.219 -55.104 20.485 1.00 82.37 76 ILE H CA 1
ATOM 583 C C . ILE A 1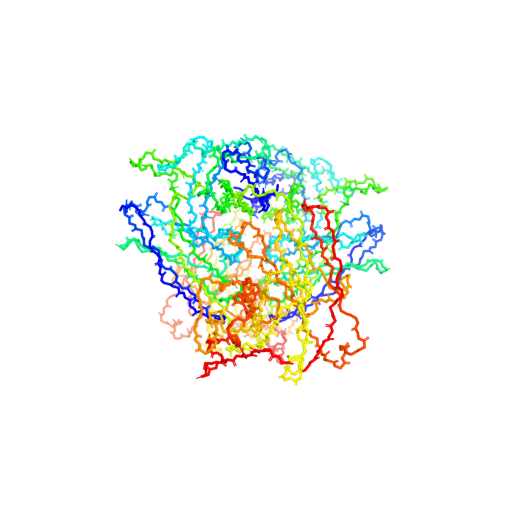 76 ? 0.394 -54.041 21.567 1.00 83.77 76 ILE H C 1
ATOM 584 O O . ILE A 1 76 ? 1.287 -53.197 21.474 1.00 85.83 76 ILE H O 1
ATOM 589 N N . SER A 1 77 ? -0.462 -54.095 22.587 1.00 82.14 77 SER H N 1
ATOM 590 C CA . SER A 1 77 ? -0.413 -53.167 23.717 1.00 78.98 77 SER H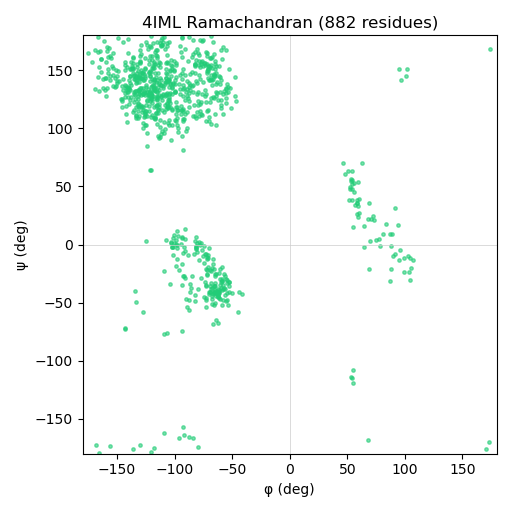 CA 1
ATOM 591 C C . SER A 1 77 ? -0.444 -51.707 23.269 1.00 75.80 77 SER H C 1
ATOM 592 O O . SER A 1 77 ? 0.357 -50.890 23.725 1.00 74.46 77 SER H O 1
ATOM 595 N N . THR A 1 78 ? -1.376 -51.385 22.378 1.00 72.84 78 THR H N 1
ATOM 596 C CA . THR A 1 78 ? -1.410 -50.059 21.765 1.00 68.73 78 THR H CA 1
ATOM 597 C C . THR A 1 78 ? -2.787 -49.405 21.855 1.00 65.72 78 THR H C 1
ATOM 598 O O . THR A 1 78 ? -3.801 -50.045 21.591 1.00 64.54 78 THR H O 1
ATOM 602 N N . ALA A 1 79 ? -2.818 -48.129 22.229 1.00 64.63 79 ALA H N 1
ATOM 603 C CA . ALA A 1 79 ? -4.065 -47.369 22.254 1.00 61.92 79 ALA H CA 1
ATOM 604 C C . ALA A 1 79 ? -4.128 -46.435 21.053 1.00 60.47 79 ALA H C 1
ATOM 605 O O . ALA A 1 79 ? -3.098 -45.977 20.567 1.00 59.69 79 ALA H O 1
ATOM 607 N N . TYR A 1 80 ? -5.336 -46.155 20.573 1.00 60.48 80 TYR H N 1
ATOM 608 C CA . TYR A 1 80 ? -5.508 -45.294 19.407 1.00 62.04 80 TYR H CA 1
ATOM 609 C C . TYR A 1 80 ? -6.494 -44.166 19.670 1.00 65.18 80 TYR H C 1
ATOM 610 O O . TYR A 1 80 ? -7.456 -44.328 20.422 1.00 66.86 80 TYR H O 1
ATOM 619 N N . MET A 1 81 ? -6.251 -43.024 19.034 1.00 66.64 81 MET H N 1
ATOM 620 C CA . MET A 1 81 ? -7.157 -41.887 19.137 1.00 67.49 81 MET H CA 1
ATOM 621 C C . MET A 1 81 ? -7.460 -41.310 17.759 1.00 68.60 81 MET H C 1
ATOM 622 O O . MET A 1 81 ? -6.553 -40.911 17.029 1.00 67.13 81 MET H O 1
ATOM 627 N N . GLU A 1 82 ? -8.741 -41.271 17.409 1.00 71.47 82 GLU H N 1
ATOM 628 C CA . GLU A 1 82 ? -9.161 -40.758 16.112 1.00 72.85 82 GLU H CA 1
ATOM 629 C C . GLU A 1 82 ? -10.006 -39.498 16.252 1.00 73.01 82 GLU H C 1
ATOM 630 O O . GLU A 1 82 ? -10.997 -39.479 16.986 1.00 71.75 82 GLU H O 1
ATOM 636 N N . LEU A 1 83 ? -9.607 -38.449 15.539 1.00 74.42 83 LEU H N 1
ATOM 637 C CA . LEU A 1 83 ? -10.349 -37.194 15.542 1.00 75.82 83 LEU H CA 1
ATOM 638 C C . LEU A 1 83 ? -10.825 -36.853 14.133 1.00 78.21 83 LEU H C 1
ATOM 639 O O . LEU A 1 83 ? -10.021 -36.728 13.207 1.00 76.02 83 LEU H O 1
ATOM 644 N N . SER A 1 84 ? -12.138 -36.710 13.977 1.00 80.47 84 SER H N 1
ATOM 645 C CA . SER A 1 84 ? -12.732 -36.435 12.673 1.00 80.62 84 SER H CA 1
ATOM 646 C C . SER A 1 84 ? -13.333 -35.032 12.605 1.00 83.37 84 SER H C 1
ATOM 647 O O . SER A 1 84 ? -13.433 -34.345 13.623 1.00 82.85 84 SER H O 1
ATOM 650 N N . ARG A 1 85 ? -13.740 -34.630 11.402 1.00 85.69 85 ARG H N 1
ATOM 651 C CA . ARG A 1 85 ? -14.252 -33.284 11.142 1.00 88.87 85 ARG H CA 1
ATOM 652 C C . ARG A 1 85 ? -13.284 -32.213 11.634 1.00 87.43 85 ARG H C 1
ATOM 653 O O . ARG A 1 85 ? -13.678 -31.262 12.312 1.00 86.16 85 ARG H O 1
ATOM 661 N N . LEU A 1 86 ? -12.014 -32.385 11.280 1.00 87.82 86 LEU H N 1
ATOM 662 C CA . LEU A 1 86 ? -10.947 -31.498 11.731 1.00 88.47 86 LEU H CA 1
ATOM 663 C C . LEU A 1 86 ? -11.106 -30.071 11.228 1.00 91.16 86 LEU H C 1
ATOM 664 O O . LEU A 1 86 ? -11.454 -29.841 10.071 1.00 93.21 86 LEU H O 1
ATOM 669 N N . ARG A 1 87 ? -10.846 -29.115 12.113 1.00 91.23 87 ARG H N 1
ATOM 670 C CA . ARG A 1 87 ? -10.764 -27.714 11.726 1.00 90.99 87 ARG H CA 1
ATOM 671 C C . ARG A 1 87 ? -9.377 -27.177 12.065 1.00 93.63 87 ARG H C 1
ATOM 672 O O . ARG A 1 87 ? -8.537 -27.904 12.595 1.00 93.16 87 ARG H O 1
ATOM 680 N N . SER A 1 88 ? -9.137 -25.907 11.758 1.00 95.94 88 SER H N 1
ATOM 681 C CA . SER A 1 88 ? -7.803 -25.333 11.912 1.00 97.79 88 SER H CA 1
ATOM 682 C C . SER A 1 88 ? -7.360 -25.188 13.369 1.00 98.80 88 SER H C 1
ATOM 683 O O . SER A 1 88 ? -6.195 -25.419 13.688 1.00 97.17 88 SER H O 1
ATOM 686 N N . ASP A 1 89 ? -8.284 -24.819 14.252 1.00 101.32 89 ASP H N 1
ATOM 687 C CA . ASP A 1 89 ? -7.942 -24.639 15.664 1.00 102.37 89 ASP H CA 1
ATOM 688 C C . ASP A 1 89 ? -7.735 -25.968 16.396 1.00 100.27 89 ASP H C 1
ATOM 689 O O . ASP A 1 89 ? -7.416 -25.992 17.587 1.00 100.95 89 ASP H O 1
ATOM 694 N N . ASP A 1 90 ? -7.911 -27.072 15.676 1.00 97.49 90 ASP H N 1
ATOM 695 C CA . ASP A 1 90 ? -7.563 -28.384 16.203 1.00 96.71 90 ASP H CA 1
ATOM 696 C C . ASP A 1 90 ? -6.065 -28.622 16.044 1.00 93.80 90 ASP H C 1
ATOM 697 O O . ASP A 1 90 ? -5.550 -29.668 16.438 1.00 95.04 90 ASP H O 1
ATOM 702 N N . THR A 1 91 ? -5.373 -27.645 15.460 1.00 89.97 91 THR H N 1
ATOM 703 C CA . THR A 1 91 ? -3.921 -27.695 15.346 1.00 84.34 91 THR H CA 1
ATOM 704 C C . THR A 1 91 ? -3.297 -27.635 16.731 1.00 80.48 91 THR H C 1
ATOM 705 O O . THR A 1 91 ? -3.376 -26.613 17.413 1.00 81.11 91 THR H O 1
ATOM 709 N N . ALA A 1 92 ? -2.678 -28.736 17.141 1.00 75.38 92 ALA H N 1
ATOM 710 C CA . ALA A 1 92 ? -2.113 -28.843 18.479 1.00 70.74 92 ALA H CA 1
ATOM 711 C C . ALA A 1 92 ? -1.189 -30.047 18.572 1.00 67.36 92 ALA H C 1
ATOM 712 O O . ALA A 1 92 ? -1.197 -30.911 17.699 1.00 69.39 92 ALA H O 1
ATOM 714 N N . VAL A 1 93 ? -0.390 -30.099 19.632 1.00 62.68 93 VAL H N 1
ATOM 715 C CA . VAL A 1 93 ? 0.371 -31.301 19.941 1.00 58.82 93 VAL H CA 1
ATOM 716 C C . VAL A 1 93 ? -0.496 -32.209 20.804 1.00 57.40 93 VAL H C 1
ATOM 717 O O . VAL A 1 93 ? -1.080 -31.764 21.795 1.00 56.98 93 VAL H O 1
ATOM 721 N N . TYR A 1 94 ? -0.584 -33.477 20.419 1.00 56.01 94 TYR H N 1
ATOM 722 C CA . TYR A 1 94 ? -1.416 -34.439 21.130 1.00 53.14 94 TYR H CA 1
ATOM 723 C C . TYR A 1 94 ? -0.574 -35.406 21.953 1.00 49.66 94 TYR H C 1
ATOM 724 O O . TYR A 1 94 ? 0.249 -36.150 21.415 1.00 49.48 94 TYR H O 1
ATOM 733 N N . TYR A 1 95 ? -0.780 -35.369 23.266 1.00 46.16 95 TYR H N 1
ATOM 734 C CA . TYR A 1 95 ? -0.075 -36.241 24.192 1.00 43.90 95 TYR H CA 1
ATOM 735 C C . TYR A 1 95 ? -1.005 -37.324 24.722 1.00 43.80 95 TYR H C 1
ATOM 736 O O . TYR A 1 95 ? -2.182 -37.068 24.998 1.00 42.67 95 TYR H O 1
ATOM 745 N N . CYS A 1 96 ? -0.469 -38.532 24.866 1.00 44.12 96 CYS H N 1
ATOM 746 C CA . CYS A 1 96 ? -1.164 -39.592 25.584 1.00 43.05 96 CYS H CA 1
ATOM 747 C C . CYS A 1 96 ? -0.518 -39.780 26.955 1.00 39.98 96 CYS H C 1
ATOM 748 O O . CYS A 1 96 ? 0.686 -40.014 27.064 1.00 38.33 96 CYS H O 1
ATOM 751 N N . ALA A 1 97 ? -1.324 -39.657 28.003 1.00 39.42 97 ALA H N 1
ATOM 752 C CA . ALA A 1 97 ? -0.815 -39.726 29.364 1.00 40.80 97 ALA H CA 1
ATOM 753 C C . ALA A 1 97 ? -1.470 -40.856 30.153 1.00 40.25 97 ALA H C 1
ATOM 754 O O . ALA A 1 97 ? -2.691 -40.986 30.174 1.00 38.43 97 ALA H O 1
ATOM 756 N N . ARG A 1 98 ? -0.647 -41.673 30.800 1.00 39.83 98 ARG H N 1
ATOM 757 C CA . ARG A 1 98 ? -1.137 -42.788 31.600 1.00 40.56 98 ARG H CA 1
ATOM 758 C C . ARG A 1 98 ? -1.604 -42.320 32.975 1.00 40.72 98 ARG H C 1
ATOM 759 O O . ARG A 1 98 ? -0.969 -41.467 33.592 1.00 42.40 98 ARG H O 1
ATOM 767 N N . SER A 1 99 ? -2.723 -42.867 33.443 1.00 39.05 99 SER H N 1
ATOM 768 C CA . SER A 1 99 ? -3.187 -42.603 34.804 1.00 37.53 99 SER H CA 1
ATOM 769 C C . SER A 1 99 ? -3.639 -43.893 35.476 1.00 37.85 99 SER H C 1
ATOM 770 O O . SER A 1 99 ? -4.425 -44.647 34.908 1.00 37.70 99 SER H O 1
ATOM 773 N N . PRO A 1 100 ? -3.134 -44.149 36.691 1.00 38.03 100 PRO H N 1
ATOM 774 C CA . PRO A 1 100 ? -3.426 -45.371 37.448 1.00 37.73 100 PRO H CA 1
ATOM 775 C C . PRO A 1 100 ? -4.912 -45.629 37.658 1.00 39.94 100 PRO H C 1
ATOM 776 O O . PRO A 1 100 ? -5.646 -44.735 38.077 1.00 43.97 100 PRO H O 1
ATOM 780 N N . ASN A 1 101 ? -5.342 -46.849 37.353 1.00 36.98 101 ASN H N 1
ATOM 781 C CA . ASN A 1 101 ? -6.683 -47.295 37.687 1.00 35.48 101 ASN H CA 1
ATOM 782 C C . ASN A 1 101 ? -6.791 -47.380 39.202 1.00 35.22 101 ASN H C 1
ATOM 783 O O . ASN A 1 101 ? -5.958 -48.012 39.849 1.00 33.64 101 ASN H O 1
ATOM 788 N N . PRO A 1 102 ? -7.814 -46.732 39.777 1.00 38.40 102 PRO H N 1
ATOM 789 C CA . PRO A 1 102 ? -8.033 -46.738 41.229 1.00 41.38 102 PRO H CA 1
ATOM 790 C C . PRO A 1 102 ? -8.221 -48.148 41.795 1.00 45.50 102 PRO H C 1
ATOM 791 O O . PRO A 1 102 ? -8.055 -48.358 42.998 1.00 48.70 102 PRO H O 1
ATOM 795 N N . TYR A 1 103 ? -8.555 -49.101 40.932 1.00 44.09 103 TYR H N 1
ATOM 796 C CA . TYR A 1 103 ? -8.835 -50.462 41.368 1.00 43.64 103 TYR H CA 1
ATOM 797 C C . TYR A 1 103 ? -7.648 -51.395 41.142 1.00 43.63 103 TYR H C 1
ATOM 798 O O . TYR A 1 103 ? -7.727 -52.590 41.429 1.00 43.83 103 TYR H O 1
ATOM 807 N N . TYR A 1 104 ? -6.551 -50.849 40.628 1.00 42.89 104 TYR H N 1
ATOM 808 C CA . TYR A 1 104 ? -5.362 -51.649 40.352 1.00 41.82 104 TYR H CA 1
ATOM 809 C C . TYR A 1 104 ? -4.129 -51.096 41.061 1.00 41.06 104 TYR H C 1
ATOM 810 O O . TYR A 1 104 ? -3.473 -50.184 40.560 1.00 42.49 104 TYR H O 1
ATOM 819 N N . TYR A 1 105 ? -3.819 -51.653 42.228 1.00 42.17 105 TYR H N 1
ATOM 820 C CA . TYR A 1 105 ? -2.617 -51.267 42.960 1.00 48.02 105 TYR H CA 1
ATOM 821 C C . TYR A 1 105 ? -1.427 -52.049 42.414 1.00 52.11 105 TYR H C 1
ATOM 822 O O . TYR A 1 105 ? -1.493 -53.269 42.270 1.00 51.61 105 TYR H O 1
ATOM 831 N N . ASP A 1 106 ? -0.336 -51.348 42.120 1.00 57.75 106 ASP H N 1
ATOM 832 C CA . ASP A 1 106 ? 0.801 -51.966 41.443 1.00 61.69 106 ASP H CA 1
ATOM 833 C C . ASP A 1 106 ? 1.999 -52.201 42.362 1.00 64.43 106 ASP H C 1
ATOM 834 O O . ASP A 1 106 ? 2.097 -51.623 43.444 1.00 63.41 106 ASP H O 1
ATOM 839 N N . SER A 1 107 ? 2.910 -53.054 41.904 1.00 66.93 107 SER H N 1
ATOM 840 C CA . SER A 1 107 ? 4.127 -53.372 42.640 1.00 68.05 107 SER H CA 1
ATOM 841 C C . SER A 1 107 ? 5.192 -52.299 42.443 1.00 69.63 107 SER H C 1
ATOM 842 O O . SER A 1 107 ? 6.299 -52.408 42.970 1.00 69.84 107 SER H O 1
ATOM 845 N N . SER A 1 108 ? 4.851 -51.267 41.676 1.00 70.85 108 SER H N 1
ATOM 846 C CA . SER A 1 108 ? 5.757 -50.152 41.427 1.00 69.78 108 SER H CA 1
ATOM 847 C C . SER A 1 108 ? 6.045 -49.393 42.717 1.00 67.04 108 SER H C 1
ATOM 848 O O . SER A 1 108 ? 7.158 -48.914 42.930 1.00 67.47 108 SER H O 1
ATOM 851 N N . GLY A 1 109 ? 5.033 -49.291 43.573 1.00 64.73 109 GLY H N 1
ATOM 852 C CA . GLY A 1 109 ? 5.183 -48.630 44.856 1.00 64.78 109 GLY H CA 1
ATOM 853 C C . GLY A 1 109 ? 4.542 -47.256 44.897 1.00 63.90 109 GLY H C 1
ATOM 854 O O . GLY A 1 109 ? 4.257 -46.727 45.971 1.00 64.96 109 GLY H O 1
ATOM 855 N N . TYR A 1 110 ? 4.313 -46.678 43.722 1.00 60.62 110 TYR H N 1
ATOM 856 C CA . TYR A 1 110 ? 3.728 -45.345 43.627 1.00 56.86 110 TYR H CA 1
ATOM 857 C C . TYR A 1 110 ? 2.297 -45.393 43.101 1.00 50.26 110 TYR H C 1
ATOM 858 O O . TYR A 1 110 ? 2.065 -45.436 41.893 1.00 51.53 110 TYR H O 1
ATOM 867 N N . TYR A 1 111 ? 1.342 -45.384 44.023 1.00 42.88 111 TYR H N 1
ATOM 868 C CA . TYR A 1 111 ? -0.071 -45.413 43.678 1.00 39.22 111 TYR H CA 1
ATOM 869 C C . TYR A 1 111 ? -0.588 -43.989 43.501 1.00 40.44 111 TYR H C 1
ATOM 870 O O . TYR A 1 111 ? -0.873 -43.299 44.481 1.00 40.55 111 TYR H O 1
ATOM 879 N N . TYR A 1 112 ? -0.710 -43.552 42.250 1.00 38.78 112 TYR H N 1
ATOM 880 C CA . TYR A 1 112 ? -1.071 -42.167 41.951 1.00 34.90 112 TYR H CA 1
ATOM 881 C C . TYR A 1 112 ? -2.349 -42.004 41.125 1.00 32.02 112 TYR H C 1
ATOM 882 O O . TYR A 1 112 ? -2.293 -41.497 40.006 1.00 27.17 112 TYR H O 1
ATOM 891 N N . PRO A 1 113 ? -3.507 -42.401 41.673 1.00 32.31 113 PRO H N 1
ATOM 892 C CA . PRO A 1 113 ? -4.737 -42.222 40.897 1.00 32.65 113 PRO H CA 1
ATOM 893 C C . PRO A 1 113 ? -5.100 -40.748 40.743 1.00 32.06 113 PRO H C 1
ATOM 894 O O . PRO A 1 113 ? -4.844 -39.948 41.645 1.00 27.69 113 PRO H O 1
ATOM 898 N N . GLY A 1 114 ? -5.684 -40.399 39.601 1.00 34.60 114 GLY H N 1
ATOM 899 C CA . GLY A 1 114 ? -6.128 -39.040 39.353 1.00 34.78 114 GLY H CA 1
ATOM 900 C C . GLY A 1 114 ? -5.075 -38.162 38.707 1.00 36.34 114 GLY H C 1
ATOM 901 O O . GLY A 1 114 ? -5.363 -37.045 38.280 1.00 41.34 114 GLY H O 1
ATOM 902 N N . ALA A 1 115 ? -3.851 -38.669 38.635 1.00 34.09 115 ALA H N 1
ATOM 903 C CA . ALA A 1 115 ? -2.751 -37.922 38.040 1.00 31.85 115 ALA H CA 1
ATOM 904 C C . ALA A 1 115 ? -2.174 -38.643 36.827 1.00 34.21 115 ALA H C 1
ATOM 905 O O . ALA A 1 115 ? -2.257 -39.864 36.716 1.00 39.21 115 ALA H O 1
ATOM 907 N N . PHE A 1 116 ? -1.588 -37.872 35.920 1.00 32.90 116 PHE H N 1
ATOM 908 C CA . PHE A 1 116 ? -0.939 -38.427 34.744 1.00 34.55 116 PHE H CA 1
ATOM 909 C C . PHE A 1 116 ? 0.545 -38.620 35.026 1.00 36.60 116 PHE H C 1
ATOM 910 O O . PHE A 1 116 ? 1.344 -37.702 34.850 1.00 38.88 116 PHE H O 1
ATOM 918 N N . ASP A 1 117 ? 0.910 -39.820 35.463 1.00 35.66 117 ASP H N 1
ATOM 919 C CA . ASP A 1 117 ? 2.272 -40.080 35.919 1.00 37.68 117 ASP H CA 1
ATOM 920 C C . ASP A 1 117 ? 3.284 -40.241 34.784 1.00 35.27 117 ASP H C 1
ATOM 921 O O . ASP A 1 117 ? 4.466 -39.947 34.960 1.00 36.07 117 ASP H O 1
ATOM 926 N N . ILE A 1 118 ? 2.822 -40.705 33.626 1.00 33.29 118 ILE H N 1
ATOM 927 C CA . ILE A 1 118 ? 3.697 -40.895 32.469 1.00 33.44 118 ILE H CA 1
ATOM 928 C C . ILE A 1 118 ? 3.081 -40.295 31.209 1.00 33.37 118 ILE H C 1
ATOM 929 O O . ILE A 1 118 ? 1.908 -40.523 30.920 1.00 37.48 118 ILE H O 1
ATOM 934 N N . TRP A 1 119 ? 3.878 -39.540 30.460 1.00 31.23 119 TRP H N 1
ATOM 935 C CA . TRP A 1 119 ? 3.409 -38.894 29.238 1.00 32.24 119 TRP H CA 1
ATOM 936 C C . TRP A 1 119 ? 4.183 -39.390 28.020 1.00 38.27 119 TRP H C 1
ATOM 937 O O . TRP A 1 119 ? 5.340 -39.792 28.130 1.00 40.10 119 TRP H O 1
ATOM 948 N N . GLY A 1 120 ? 3.539 -39.359 26.858 1.00 41.81 120 GLY H N 1
ATOM 949 C CA . GLY A 1 120 ? 4.205 -39.698 25.613 1.00 43.36 120 GLY H CA 1
ATOM 950 C C . GLY A 1 120 ? 5.057 -38.532 25.153 1.00 43.29 120 GLY H C 1
ATOM 951 O O . GLY A 1 120 ? 5.034 -37.475 25.778 1.00 43.97 120 GLY H O 1
ATOM 952 N N . GLN A 1 121 ? 5.806 -38.712 24.069 1.00 44.51 121 GLN H N 1
ATOM 953 C CA . GLN A 1 121 ? 6.652 -37.634 23.562 1.00 47.77 121 GLN H CA 1
ATOM 954 C C . GLN A 1 121 ? 5.829 -36.620 22.778 1.00 50.22 121 GLN H C 1
ATOM 955 O O . GLN A 1 121 ? 6.298 -35.521 22.487 1.00 50.30 121 GLN H O 1
ATOM 961 N N . GLY A 1 122 ? 4.598 -36.995 22.446 1.00 53.29 122 GLY H N 1
ATOM 962 C CA . GLY A 1 122 ? 3.683 -36.100 21.764 1.00 54.66 122 GLY H CA 1
ATOM 963 C C . GLY A 1 122 ? 3.689 -36.257 20.257 1.00 55.70 122 GLY H C 1
ATOM 964 O O . GLY A 1 122 ? 4.700 -36.639 19.666 1.00 57.33 122 GLY H O 1
ATOM 965 N N . THR A 1 123 ? 2.553 -35.964 19.633 1.00 56.34 123 THR H N 1
ATOM 966 C CA . THR A 1 123 ? 2.447 -36.000 18.178 1.00 58.17 123 THR H CA 1
ATOM 967 C C . THR A 1 123 ? 1.969 -34.657 17.639 1.00 57.39 123 THR H C 1
ATOM 968 O O . THR A 1 123 ? 0.922 -34.153 18.046 1.00 53.62 123 THR H O 1
ATOM 972 N N . MET A 1 124 ? 2.743 -34.075 16.729 1.00 60.49 124 MET H N 1
ATOM 973 C CA . MET A 1 124 ? 2.375 -32.798 16.134 1.00 63.01 124 MET H CA 1
ATOM 974 C C . MET A 1 124 ? 1.280 -32.983 15.089 1.00 66.43 124 MET H C 1
ATOM 975 O O . MET A 1 124 ? 1.392 -33.828 14.202 1.00 67.69 124 MET H O 1
ATOM 980 N N . VAL A 1 125 ? 0.221 -32.190 15.204 1.00 69.21 125 VAL H N 1
ATOM 981 C CA . VAL A 1 125 ? -0.894 -32.262 14.268 1.00 75.76 125 VAL H CA 1
ATOM 982 C C . VAL A 1 125 ? -1.253 -30.877 13.741 1.00 80.03 125 VAL H C 1
ATOM 983 O O . VAL A 1 125 ? -1.605 -29.984 14.510 1.00 79.65 125 VAL H O 1
ATOM 987 N N . THR A 1 126 ? -1.160 -30.708 12.427 1.00 84.25 126 THR H N 1
ATOM 988 C CA . THR A 1 126 ? -1.434 -29.421 11.799 1.00 87.29 126 THR H CA 1
ATOM 989 C C . THR A 1 126 ? -2.636 -29.481 10.864 1.00 91.26 126 THR H C 1
ATOM 990 O O . THR A 1 126 ? -2.817 -30.451 10.129 1.00 91.60 126 THR H O 1
ATOM 994 N N . VAL A 1 127 ? -3.455 -28.435 10.903 1.00 95.74 127 VAL H N 1
ATOM 995 C CA . VAL A 1 127 ? -4.572 -28.284 9.978 1.00 102.76 127 VAL H CA 1
ATOM 996 C C . VAL A 1 127 ? -4.477 -26.910 9.322 1.00 108.27 127 VAL H C 1
ATOM 997 O O . VAL A 1 127 ? -4.597 -25.884 9.994 1.00 109.14 127 VAL H O 1
ATOM 1001 N N . SER A 1 128 ? -4.268 -26.896 8.009 1.00 110.69 128 SER H N 1
ATOM 1002 C CA . SER A 1 128 ? -3.834 -25.686 7.308 1.00 111.11 128 SER H CA 1
ATOM 1003 C C . SER A 1 128 ? -4.934 -24.812 6.698 1.00 110.57 128 SER H C 1
ATOM 1004 O O . SER A 1 128 ? -5.233 -23.735 7.216 1.00 110.03 128 SER H O 1
ATOM 1007 N N . SER A 1 129 ? -5.510 -25.283 5.593 1.00 112.01 129 SER H N 1
ATOM 1008 C CA . SER A 1 129 ? -6.352 -24.467 4.710 1.00 110.46 129 SER H CA 1
ATOM 1009 C C . SER A 1 129 ? -5.572 -23.283 4.149 1.00 108.05 129 SER H C 1
ATOM 1010 O O . SER A 1 129 ? -6.105 -22.182 4.014 1.00 108.78 129 SER H O 1
ATOM 1013 N N . ALA A 1 130 ? -4.308 -23.520 3.817 1.00 102.99 130 ALA H N 1
ATOM 1014 C CA . ALA A 1 130 ? -3.436 -22.461 3.330 1.00 100.04 130 ALA H CA 1
ATOM 1015 C C . ALA A 1 130 ? -2.537 -22.950 2.203 1.00 97.27 130 ALA H C 1
ATOM 1016 O O . ALA A 1 130 ? -1.963 -24.036 2.279 1.00 99.47 130 ALA H O 1
ATOM 1018 N N . SER A 1 131 ? -2.420 -22.140 1.156 1.00 92.57 131 SER H N 1
ATOM 1019 C CA . SER A 1 131 ? -1.534 -22.453 0.045 1.00 86.86 131 SER H CA 1
ATOM 1020 C C . SER A 1 131 ? -0.087 -22.243 0.472 1.00 81.17 131 SER H C 1
ATOM 1021 O O . SER A 1 131 ? 0.189 -21.492 1.407 1.00 80.60 131 SER H O 1
ATOM 1024 N N . VAL A 1 132 ? 0.833 -22.914 -0.210 1.00 77.04 132 VAL H N 1
ATOM 1025 C CA . VAL A 1 132 ? 2.254 -22.741 0.061 1.00 73.65 132 VAL H CA 1
ATOM 1026 C C . VAL A 1 132 ? 2.769 -21.471 -0.612 1.00 74.45 132 VAL H C 1
ATOM 1027 O O . VAL A 1 132 ? 2.641 -21.301 -1.824 1.00 75.54 132 VAL H O 1
ATOM 1031 N N . ALA A 1 133 ? 3.343 -20.576 0.186 1.00 72.92 133 ALA H N 1
ATOM 1032 C CA . ALA A 1 133 ? 3.790 -19.284 -0.320 1.00 70.74 133 ALA H CA 1
ATOM 1033 C C . ALA A 1 133 ? 5.256 -19.005 -0.005 1.00 70.46 133 ALA H C 1
ATOM 1034 O O . ALA A 1 133 ? 5.755 -19.358 1.064 1.00 69.61 133 ALA H O 1
ATOM 1036 N N . ALA A 1 134 ? 5.936 -18.366 -0.950 1.00 70.97 134 ALA H N 1
ATOM 1037 C CA . ALA A 1 134 ? 7.327 -17.975 -0.773 1.00 70.88 134 ALA H CA 1
ATOM 1038 C C . ALA A 1 134 ? 7.415 -16.768 0.156 1.00 70.74 134 ALA H C 1
ATOM 1039 O O . ALA A 1 134 ? 6.467 -15.989 0.255 1.00 71.68 134 ALA H O 1
ATOM 1041 N N . PRO A 1 135 ? 8.552 -16.613 0.851 1.00 70.48 135 PRO H N 1
ATOM 1042 C CA . PRO A 1 135 ? 8.731 -15.469 1.750 1.00 69.79 135 PRO H CA 1
ATOM 1043 C C . PRO A 1 135 ? 8.938 -14.156 1.004 1.00 68.61 135 PRO H C 1
ATOM 1044 O O . PRO A 1 135 ? 9.200 -14.143 -0.198 1.00 68.79 135 PRO H O 1
ATOM 1048 N N . SER A 1 136 ? 8.812 -13.057 1.736 1.00 67.40 136 SER H N 1
ATOM 1049 C CA . SER A 1 136 ? 9.156 -11.738 1.234 1.00 67.36 136 SER H CA 1
ATOM 1050 C C . SER A 1 136 ? 10.361 -11.271 2.031 1.00 69.64 136 SER H C 1
ATOM 1051 O O . SER A 1 136 ? 10.225 -10.841 3.175 1.00 73.73 136 SER H O 1
ATOM 1054 N N . VAL A 1 137 ? 11.542 -11.374 1.431 1.00 68.46 137 VAL H N 1
ATOM 1055 C CA . VAL A 1 137 ? 12.787 -11.145 2.154 1.00 67.72 137 VAL H CA 1
ATOM 1056 C C . VAL A 1 137 ? 13.287 -9.710 2.042 1.00 68.00 137 VAL H C 1
ATOM 1057 O O . VAL A 1 137 ? 13.625 -9.238 0.957 1.00 68.57 137 VAL H O 1
ATOM 1061 N N . PHE A 1 138 ? 13.334 -9.025 3.179 1.00 68.39 138 PHE H N 1
ATOM 1062 C CA . PHE A 1 138 ? 13.842 -7.664 3.238 1.00 69.30 138 PHE H CA 1
ATOM 1063 C C . PHE A 1 138 ? 15.066 -7.643 4.143 1.00 71.91 138 PHE H C 1
ATOM 1064 O O . PHE A 1 138 ? 15.227 -8.518 4.993 1.00 71.98 138 PHE H O 1
ATOM 1072 N N . ILE A 1 139 ? 15.932 -6.652 3.962 1.00 74.12 139 ILE H N 1
ATOM 1073 C CA . ILE A 1 139 ? 17.122 -6.546 4.800 1.00 76.89 139 ILE H CA 1
ATOM 1074 C C . ILE A 1 139 ? 17.308 -5.132 5.344 1.00 80.16 139 ILE H C 1
ATOM 1075 O O . ILE A 1 139 ? 16.908 -4.155 4.714 1.00 82.91 139 ILE H O 1
ATOM 1080 N N . PHE A 1 140 ? 17.901 -5.034 6.530 1.00 80.48 140 PHE H N 1
ATOM 1081 C CA . PHE A 1 140 ? 18.125 -3.749 7.179 1.00 79.51 140 PHE H CA 1
ATOM 1082 C C . PHE A 1 140 ? 19.548 -3.658 7.717 1.00 80.24 140 PHE H C 1
ATOM 1083 O O . PHE A 1 140 ? 19.945 -4.455 8.572 1.00 80.07 140 PHE H O 1
ATOM 1091 N N . PRO A 1 141 ? 20.321 -2.685 7.211 1.00 81.68 141 PRO H N 1
ATOM 1092 C CA . PRO A 1 141 ? 21.630 -2.341 7.771 1.00 84.64 141 PRO H CA 1
ATOM 1093 C C . PRO A 1 141 ? 21.436 -1.599 9.090 1.00 89.15 141 PRO H C 1
ATOM 1094 O O . PRO A 1 141 ? 20.389 -0.977 9.278 1.00 88.55 141 PRO H O 1
ATOM 1098 N N . PRO A 1 142 ? 22.429 -1.656 9.992 1.00 93.83 142 PRO H N 1
ATOM 1099 C CA . PRO A 1 142 ? 22.274 -1.081 11.333 1.00 96.32 142 PRO H CA 1
ATOM 1100 C C . PRO A 1 142 ? 22.126 0.439 11.318 1.00 97.62 142 PRO H C 1
ATOM 1101 O O . PRO A 1 142 ? 22.702 1.110 10.462 1.00 96.80 142 PRO H O 1
ATOM 1105 N N . SER A 1 143 ? 21.353 0.966 12.264 1.00 98.53 143 SER H N 1
ATOM 1106 C CA . SER A 1 143 ? 21.126 2.403 12.368 1.00 98.40 143 SER H CA 1
ATOM 1107 C C . SER A 1 143 ? 22.378 3.114 12.869 1.00 99.03 143 SER H C 1
ATOM 1108 O O . SER A 1 143 ? 23.134 2.560 13.664 1.00 99.66 143 SER H O 1
ATOM 1111 N N . ASP A 1 144 ? 22.582 4.344 12.407 1.00 99.29 144 ASP H N 1
ATOM 1112 C CA . ASP A 1 144 ? 23.760 5.131 12.772 1.00 100.61 144 ASP H CA 1
ATOM 1113 C C . ASP A 1 144 ? 23.922 5.310 14.284 1.00 98.13 144 ASP H C 1
ATOM 1114 O O . ASP A 1 144 ? 25.042 5.283 14.803 1.00 97.71 144 ASP H O 1
ATOM 1119 N N . GLU A 1 145 ? 22.806 5.491 14.985 1.00 97.14 145 GLU H N 1
ATOM 1120 C CA . GLU A 1 145 ? 22.830 5.628 16.440 1.00 97.13 145 GLU H CA 1
ATOM 1121 C C . GLU A 1 145 ? 23.362 4.361 17.102 1.00 96.28 145 GLU H C 1
ATOM 1122 O O . GLU A 1 145 ? 24.135 4.419 18.068 1.00 98.77 145 GLU H O 1
ATOM 1128 N N . GLN A 1 146 ? 22.948 3.215 16.572 1.00 93.42 146 GLN H N 1
ATOM 1129 C CA . GLN A 1 146 ? 23.437 1.937 17.066 1.00 91.22 146 GLN H CA 1
ATOM 1130 C C . GLN A 1 146 ? 24.933 1.804 16.799 1.00 92.09 146 GLN H C 1
ATOM 1131 O O . GLN A 1 146 ? 25.658 1.200 17.587 1.00 90.16 146 GLN H O 1
ATOM 1137 N N . LEU A 1 147 ? 25.396 2.375 15.690 1.00 94.76 147 LEU H N 1
ATOM 1138 C CA . LEU A 1 147 ? 26.827 2.409 15.410 1.00 95.92 147 LEU H CA 1
ATOM 1139 C C . LEU A 1 147 ? 27.543 3.278 16.438 1.00 99.24 147 LEU H C 1
ATOM 1140 O O . LEU A 1 147 ? 28.669 2.980 16.836 1.00 99.17 147 LEU H O 1
ATOM 1145 N N . LYS A 1 148 ? 26.882 4.352 16.866 1.00 101.48 148 LYS H N 1
ATOM 1146 C CA . LYS A 1 148 ? 27.408 5.187 17.942 1.00 103.72 148 LYS H CA 1
ATOM 1147 C C . LYS A 1 148 ? 27.460 4.410 19.254 1.00 106.99 148 LYS H C 1
ATOM 1148 O O . LYS A 1 148 ? 28.284 4.700 20.123 1.00 105.65 148 LYS H O 1
ATOM 1154 N N . SER A 1 149 ? 26.580 3.421 19.396 1.00 112.31 149 SER H N 1
ATOM 1155 C CA . SER A 1 149 ? 26.584 2.579 20.592 1.00 115.11 149 SER H CA 1
ATOM 1156 C C . SER A 1 149 ? 27.783 1.626 20.616 1.00 115.08 149 SER H C 1
ATOM 1157 O O . SER A 1 149 ? 28.180 1.145 21.678 1.00 115.43 149 SER H O 1
ATOM 1160 N N . GLY A 1 150 ? 28.351 1.351 19.445 1.00 110.16 150 GLY H N 1
ATOM 1161 C CA . GLY A 1 150 ? 29.537 0.516 19.353 1.00 106.10 150 GLY H CA 1
ATOM 1162 C C . GLY A 1 150 ? 29.289 -0.873 18.794 1.00 103.82 150 GLY H C 1
ATOM 1163 O O . GLY A 1 150 ? 30.229 -1.592 18.449 1.00 105.79 150 GLY H O 1
ATOM 1164 N N . THR A 1 151 ? 28.020 -1.257 18.709 1.00 102.35 151 THR H N 1
ATOM 1165 C CA . THR A 1 151 ? 27.648 -2.555 18.156 1.00 100.04 151 THR H CA 1
ATOM 1166 C C . THR A 1 151 ? 26.745 -2.389 16.937 1.00 95.02 151 THR H C 1
ATOM 1167 O O . THR A 1 151 ? 26.159 -1.330 16.730 1.00 94.37 151 THR H O 1
ATOM 1171 N N . ALA A 1 152 ? 26.638 -3.437 16.128 1.00 91.60 152 ALA H N 1
ATOM 1172 C CA . ALA A 1 152 ? 25.822 -3.378 14.920 1.00 87.92 152 ALA H CA 1
ATOM 1173 C C . ALA A 1 152 ? 24.931 -4.607 14.783 1.00 82.74 152 ALA H C 1
ATOM 1174 O O . ALA A 1 152 ? 25.358 -5.728 15.056 1.00 80.67 152 ALA H O 1
ATOM 1176 N N . SER A 1 153 ? 23.690 -4.388 14.361 1.00 78.84 153 SER H N 1
ATOM 1177 C CA . SER A 1 153 ? 22.757 -5.485 14.130 1.00 75.65 153 SER H CA 1
ATOM 1178 C C . SER A 1 153 ? 22.058 -5.347 12.783 1.00 73.54 153 SER H C 1
ATOM 1179 O O . SER A 1 153 ? 21.299 -4.404 12.559 1.00 72.76 153 SER H O 1
ATOM 1182 N N . VAL A 1 154 ? 22.323 -6.290 11.884 1.00 72.02 154 VAL H N 1
ATOM 1183 C CA . VAL A 1 154 ? 21.618 -6.337 10.609 1.00 70.66 154 VAL H CA 1
ATOM 1184 C C . VAL A 1 154 ? 20.414 -7.266 10.723 1.00 67.76 154 VAL H C 1
ATOM 1185 O O . VAL A 1 154 ? 20.480 -8.302 11.389 1.00 67.35 154 VAL H O 1
ATOM 1189 N N . VAL A 1 155 ? 19.311 -6.893 10.081 1.00 65.08 155 VAL H N 1
ATOM 1190 C CA . VAL A 1 155 ? 18.066 -7.641 10.240 1.00 63.41 155 VAL H CA 1
ATOM 1191 C C . VAL A 1 155 ? 17.530 -8.216 8.929 1.00 65.19 155 VAL H C 1
ATOM 1192 O O . VAL A 1 155 ? 17.369 -7.497 7.945 1.00 66.14 155 VAL H O 1
ATOM 1196 N N . CYS A 1 156 ? 17.263 -9.519 8.927 1.00 64.51 156 CYS H N 1
ATOM 1197 C CA . CYS A 1 156 ? 16.623 -10.176 7.794 1.00 63.29 156 CYS H CA 1
ATOM 1198 C C . CYS A 1 156 ? 15.168 -10.469 8.135 1.00 61.13 156 CYS H C 1
ATOM 1199 O O . CYS A 1 156 ? 14.872 -11.104 9.147 1.00 60.10 156 CYS H O 1
ATOM 1202 N N . LEU A 1 157 ? 14.263 -9.998 7.286 1.00 61.29 157 LEU H N 1
ATOM 1203 C CA . LEU A 1 157 ? 12.836 -10.164 7.522 1.00 62.40 157 LEU H CA 1
ATOM 1204 C C . LEU A 1 157 ? 12.188 -11.002 6.427 1.00 65.15 157 LEU H C 1
ATOM 1205 O O . LEU A 1 157 ? 12.063 -10.558 5.288 1.00 65.93 157 LEU H O 1
ATOM 1210 N N . LEU A 1 158 ? 11.786 -12.220 6.777 1.00 65.58 158 LEU H N 1
ATOM 1211 C CA . LEU A 1 158 ? 11.070 -13.080 5.843 1.00 65.00 158 LEU H CA 1
ATOM 1212 C C . LEU A 1 158 ? 9.579 -12.951 6.127 1.00 66.17 158 LEU H C 1
ATOM 1213 O O . LEU A 1 158 ? 9.118 -13.322 7.203 1.00 67.08 158 LEU H O 1
ATOM 1218 N N . ASN A 1 159 ? 8.822 -12.428 5.168 1.00 67.59 159 ASN H N 1
ATOM 1219 C CA . ASN A 1 159 ? 7.429 -12.078 5.434 1.00 70.33 159 ASN H CA 1
ATOM 1220 C C . ASN A 1 159 ? 6.382 -12.909 4.689 1.00 71.18 159 ASN H C 1
ATOM 1221 O O . ASN A 1 159 ? 6.541 -13.216 3.509 1.00 72.35 159 ASN H O 1
ATOM 1226 N N . ASN A 1 160 ? 5.313 -13.262 5.400 1.00 71.92 160 ASN H N 1
ATOM 1227 C CA . ASN A 1 160 ? 4.155 -13.942 4.817 1.00 74.00 160 ASN H CA 1
ATOM 1228 C C . ASN A 1 160 ? 4.470 -15.219 4.045 1.00 72.97 160 ASN H C 1
ATOM 1229 O O . ASN A 1 160 ? 4.102 -15.351 2.878 1.00 72.61 160 ASN H O 1
ATOM 1234 N N . PHE A 1 161 ? 5.143 -16.161 4.699 1.00 72.74 161 PHE H N 1
ATOM 1235 C CA . PHE A 1 161 ? 5.477 -17.425 4.050 1.00 72.96 161 PHE H CA 1
ATOM 1236 C C . PHE A 1 161 ? 4.829 -18.640 4.702 1.00 74.85 161 PHE H C 1
ATOM 1237 O O . PHE A 1 161 ? 4.497 -18.630 5.886 1.00 73.96 161 PHE H O 1
ATOM 1245 N N . TYR A 1 162 ? 4.662 -19.688 3.904 1.00 78.38 162 TYR H N 1
ATOM 1246 C CA . TYR A 1 162 ? 4.129 -20.951 4.385 1.00 82.13 162 TYR H CA 1
ATOM 1247 C C . TYR A 1 162 ? 4.865 -22.089 3.693 1.00 84.59 162 TYR H C 1
ATOM 1248 O O . TYR A 1 162 ? 5.049 -22.057 2.476 1.00 85.55 162 TYR H O 1
ATOM 1257 N N . PRO A 1 163 ? 5.280 -23.110 4.461 1.00 85.88 163 PRO H N 1
ATOM 1258 C CA . PRO A 1 163 ? 5.066 -23.266 5.904 1.00 87.20 163 PRO H CA 1
ATOM 1259 C C . PRO A 1 163 ? 6.205 -22.696 6.755 1.00 88.04 163 PRO H C 1
ATOM 1260 O O . PRO A 1 163 ? 7.017 -21.918 6.258 1.00 87.61 163 PRO H O 1
ATOM 1264 N N . ARG A 1 164 ? 6.251 -23.092 8.025 1.00 88.85 164 ARG H N 1
ATOM 1265 C CA . ARG A 1 164 ? 7.245 -22.593 8.978 1.00 88.57 164 ARG H CA 1
ATOM 1266 C C . ARG A 1 164 ? 8.674 -22.884 8.548 1.00 87.75 164 ARG H C 1
ATOM 1267 O O . ARG A 1 164 ? 9.576 -22.070 8.753 1.00 87.23 164 ARG H O 1
ATOM 1275 N N . GLU A 1 165 ? 8.865 -24.058 7.958 1.00 87.35 165 GLU H N 1
ATOM 1276 C CA . GLU A 1 165 ? 10.186 -24.560 7.593 1.00 88.22 165 GLU H CA 1
ATOM 1277 C C . GLU A 1 165 ? 10.952 -23.625 6.655 1.00 86.37 165 GLU H C 1
ATOM 1278 O O . GLU A 1 165 ? 10.578 -23.446 5.497 1.00 88.27 165 GLU H O 1
ATOM 1284 N N . ALA A 1 166 ? 12.028 -23.037 7.170 1.00 83.48 166 ALA H N 1
ATOM 1285 C CA . ALA A 1 166 ? 12.856 -22.109 6.403 1.00 81.83 166 ALA H CA 1
ATOM 1286 C C . ALA A 1 166 ? 14.289 -22.100 6.931 1.00 81.25 166 ALA H C 1
ATOM 1287 O O . ALA A 1 166 ? 14.525 -22.356 8.111 1.00 84.55 166 ALA H O 1
ATOM 1289 N N . LYS A 1 167 ? 15.241 -21.803 6.053 1.00 77.46 167 LYS H N 1
ATOM 1290 C CA . LYS A 1 167 ? 16.648 -21.732 6.429 1.00 74.25 167 LYS H CA 1
ATOM 1291 C C . LYS A 1 167 ? 17.193 -20.330 6.200 1.00 73.80 167 LYS H C 1
ATOM 1292 O O . LYS A 1 167 ? 16.971 -19.740 5.149 1.00 76.18 167 LYS H O 1
ATOM 1298 N N . VAL A 1 168 ? 17.912 -19.801 7.181 1.00 71.25 168 VAL H N 1
ATOM 1299 C CA . VAL A 1 168 ? 18.509 -18.483 7.049 1.00 70.22 168 VAL H CA 1
ATOM 1300 C C . VAL A 1 168 ? 19.998 -18.622 7.306 1.00 71.27 168 VAL H C 1
ATOM 1301 O O . VAL A 1 168 ? 20.405 -19.307 8.239 1.00 73.96 168 VAL H O 1
ATOM 1305 N N . GLN A 1 169 ? 20.811 -17.987 6.472 1.00 70.24 169 GLN H N 1
ATOM 1306 C CA . GLN A 1 169 ? 22.256 -18.001 6.654 1.00 71.49 169 GLN H CA 1
ATOM 1307 C C . GLN A 1 169 ? 22.857 -16.654 6.271 1.00 73.50 169 GLN H C 1
ATOM 1308 O O . GLN A 1 169 ? 22.475 -16.055 5.264 1.00 73.72 169 GLN H O 1
ATOM 1314 N N . TRP A 1 170 ? 23.797 -16.180 7.081 1.00 74.88 170 TRP H N 1
ATOM 1315 C CA . TRP A 1 170 ? 24.376 -14.857 6.880 1.00 76.25 170 TRP H CA 1
ATOM 1316 C C . TRP A 1 170 ? 25.724 -14.914 6.179 1.00 82.05 170 TRP H C 1
ATOM 1317 O O . TRP A 1 170 ? 26.560 -15.761 6.485 1.00 81.83 170 TRP H O 1
ATOM 1328 N N . LYS A 1 171 ? 25.933 -13.996 5.242 1.00 87.28 171 LYS H N 1
ATOM 1329 C CA . LYS A 1 171 ? 27.168 -13.972 4.473 1.00 91.81 171 LYS H CA 1
ATOM 1330 C C . LYS A 1 171 ? 27.875 -12.620 4.518 1.00 95.17 171 LYS H C 1
ATOM 1331 O O . LYS A 1 171 ? 27.395 -11.630 3.962 1.00 95.27 171 LYS H O 1
ATOM 1337 N N . VAL A 1 172 ? 29.016 -12.597 5.197 1.00 97.86 172 VAL H N 1
ATOM 1338 C CA . VAL A 1 172 ? 29.893 -11.437 5.221 1.00 101.23 172 VAL H CA 1
ATOM 1339 C C . VAL A 1 172 ? 31.125 -11.736 4.364 1.00 103.04 172 VAL H C 1
ATOM 1340 O O . VAL A 1 172 ? 31.876 -12.674 4.646 1.00 102.76 172 VAL H O 1
ATOM 1344 N N . ASP A 1 173 ? 31.304 -10.942 3.309 1.00 104.74 173 ASP H N 1
ATOM 1345 C CA . ASP A 1 173 ? 32.317 -11.190 2.283 1.00 106.02 173 ASP H CA 1
ATOM 1346 C C . ASP A 1 173 ? 32.151 -12.573 1.671 1.00 107.60 173 ASP H C 1
ATOM 1347 O O . ASP A 1 173 ? 33.130 -13.301 1.509 1.00 108.73 173 ASP H O 1
ATOM 1352 N N . ASN A 1 174 ? 30.909 -12.928 1.347 1.00 107.60 174 ASN H N 1
ATOM 1353 C CA . ASN A 1 174 ? 30.592 -14.222 0.749 1.00 107.41 174 ASN H CA 1
ATOM 1354 C C . ASN A 1 174 ? 31.035 -15.392 1.628 1.00 107.01 174 ASN H C 1
ATOM 1355 O O . ASN A 1 174 ? 31.465 -16.430 1.126 1.00 107.65 174 ASN H O 1
ATOM 1360 N N . ALA A 1 175 ? 30.929 -15.213 2.942 1.00 106.40 175 ALA H N 1
ATOM 1361 C CA . ALA A 1 175 ? 31.350 -16.237 3.893 1.00 105.69 175 ALA H CA 1
ATOM 1362 C C . ALA A 1 175 ? 30.240 -16.611 4.873 1.00 104.59 175 ALA H C 1
ATOM 1363 O O . ALA A 1 175 ? 29.647 -15.745 5.516 1.00 103.14 175 ALA H O 1
ATOM 1365 N N . LEU A 1 176 ? 29.977 -17.911 4.981 1.00 104.09 176 LEU H N 1
ATOM 1366 C CA . LEU A 1 176 ? 28.942 -18.438 5.866 1.00 102.15 176 LEU H CA 1
ATOM 1367 C C . LEU A 1 176 ? 29.227 -18.104 7.329 1.00 101.92 176 LEU H C 1
ATOM 1368 O O . LEU A 1 176 ? 30.382 -18.082 7.753 1.00 102.93 176 LEU H O 1
ATOM 1373 N N . GLN A 1 177 ? 28.170 -17.848 8.095 1.00 100.56 177 GLN H N 1
ATOM 1374 C CA . GLN A 1 177 ? 28.309 -17.426 9.484 1.00 98.92 177 GLN H CA 1
ATOM 1375 C C . GLN A 1 177 ? 27.676 -18.423 10.453 1.00 97.45 177 GLN H C 1
ATOM 1376 O O . GLN A 1 177 ? 26.630 -19.005 10.164 1.00 98.00 177 GLN H O 1
ATOM 1382 N N . SER A 1 178 ? 28.321 -18.617 11.600 1.00 95.90 178 SER H N 1
ATOM 1383 C CA . SER A 1 178 ? 27.842 -19.560 12.607 1.00 93.03 178 SER H CA 1
ATOM 1384 C C . SER A 1 178 ? 28.157 -19.096 14.028 1.00 91.53 178 SER H C 1
ATOM 1385 O O . SER A 1 178 ? 29.310 -18.829 14.362 1.00 92.26 178 SER H O 1
ATOM 1388 N N . GLY A 1 179 ? 27.125 -19.008 14.861 1.00 90.28 179 GLY H N 1
ATOM 1389 C CA . GLY A 1 179 ? 27.301 -18.681 16.265 1.00 90.01 179 GLY H CA 1
ATOM 1390 C C . GLY A 1 179 ? 27.211 -17.200 16.575 1.00 91.07 179 GLY H C 1
ATOM 1391 O O . GLY A 1 179 ? 27.860 -16.713 17.500 1.00 91.39 179 GLY H O 1
ATOM 1392 N N . ASN A 1 180 ? 26.405 -16.480 15.803 1.00 90.08 180 ASN H N 1
ATOM 1393 C CA . ASN A 1 180 ? 26.229 -15.050 16.019 1.00 89.86 180 ASN H CA 1
ATOM 1394 C C . ASN A 1 180 ? 24.762 -14.634 15.990 1.00 90.71 180 ASN H C 1
ATOM 1395 O O . ASN A 1 180 ? 24.286 -13.934 16.884 1.00 92.06 180 ASN H O 1
ATOM 1400 N N . SER A 1 181 ? 24.049 -15.074 14.959 1.00 89.26 181 SER H N 1
ATOM 1401 C CA . SER A 1 181 ? 22.677 -14.632 14.730 1.00 87.25 181 SER H CA 1
ATOM 1402 C C . SER A 1 181 ? 21.654 -15.314 15.633 1.00 84.55 181 SER H C 1
ATOM 1403 O O . SER A 1 181 ? 21.852 -16.443 16.079 1.00 83.57 181 SER H O 1
ATOM 1406 N N . GLN A 1 182 ? 20.558 -14.606 15.891 1.00 83.15 182 GLN H N 1
ATOM 1407 C CA . GLN A 1 182 ? 19.418 -15.153 16.615 1.00 82.43 182 GLN H CA 1
ATOM 1408 C C . GLN A 1 182 ? 18.149 -14.866 15.819 1.00 79.70 182 GLN H C 1
ATOM 1409 O O . GLN A 1 182 ? 18.113 -13.928 15.022 1.00 79.65 182 GLN H O 1
ATOM 1415 N N . GLU A 1 183 ? 17.111 -15.671 16.027 1.00 77.50 183 GLU H N 1
ATOM 1416 C CA . GLU A 1 183 ? 15.894 -15.544 15.231 1.00 76.50 183 GLU H CA 1
ATOM 1417 C C . GLU A 1 183 ? 14.614 -15.734 16.040 1.00 73.64 183 GLU H C 1
ATOM 1418 O O . GLU A 1 183 ? 14.643 -16.246 17.158 1.00 73.09 183 GLU H O 1
ATOM 1424 N N . SER A 1 184 ? 13.491 -15.320 15.457 1.00 72.11 184 SER H N 1
ATOM 1425 C CA . SER A 1 184 ? 12.178 -15.535 16.062 1.00 71.88 184 SER H CA 1
ATOM 1426 C C . SER A 1 184 ? 11.077 -15.559 15.001 1.00 70.32 184 SER H C 1
ATOM 1427 O O . SER A 1 184 ? 11.221 -14.963 13.934 1.00 69.73 184 SER H O 1
ATOM 1430 N N . VAL A 1 185 ? 9.981 -16.253 15.299 1.00 70.88 185 VAL H N 1
ATOM 1431 C CA . VAL A 1 185 ? 8.895 -16.442 14.337 1.00 73.97 185 VAL H CA 1
ATOM 1432 C C . VAL A 1 185 ? 7.525 -16.113 14.944 1.00 74.44 185 VAL H C 1
ATOM 1433 O O . VAL A 1 185 ? 7.260 -16.446 16.098 1.00 72.13 185 VAL H O 1
ATOM 1437 N N . THR A 1 186 ? 6.661 -15.458 14.168 1.00 78.17 186 THR H N 1
ATOM 1438 C CA . THR A 1 186 ? 5.287 -15.186 14.593 1.00 80.52 186 THR H CA 1
ATOM 1439 C C . THR A 1 186 ? 4.293 -15.873 13.672 1.00 87.27 186 THR H C 1
ATOM 1440 O O . THR A 1 186 ? 4.404 -15.768 12.452 1.00 89.74 186 THR H O 1
ATOM 1444 N N . GLU A 1 187 ? 3.311 -16.555 14.253 1.00 91.32 187 GLU H N 1
ATOM 1445 C CA . GLU A 1 187 ? 2.221 -17.136 13.478 1.00 97.44 187 GLU H CA 1
ATOM 1446 C C . GLU A 1 187 ? 1.026 -16.186 13.446 1.00 104.40 187 GLU H C 1
ATOM 1447 O O . GLU A 1 187 ? 0.443 -15.876 14.486 1.00 106.13 187 GLU H O 1
ATOM 1453 N N . GLN A 1 188 ? 0.686 -15.700 12.255 1.00 108.30 188 GLN H N 1
ATOM 1454 C CA . GLN A 1 188 ? -0.577 -15.001 12.049 1.00 111.35 188 GLN H CA 1
ATOM 1455 C C . GLN A 1 188 ? -1.555 -16.014 11.465 1.00 113.56 188 GLN H C 1
ATOM 1456 O O . GLN A 1 188 ? -1.402 -16.450 10.317 1.00 113.89 188 GLN H O 1
ATOM 1462 N N . ASP A 1 189 ? -2.531 -16.400 12.287 1.00 115.93 189 ASP H N 1
ATOM 1463 C CA . ASP A 1 189 ? -3.478 -17.466 11.974 1.00 118.55 189 ASP H CA 1
ATOM 1464 C C . ASP A 1 189 ? -4.792 -16.907 11.439 1.00 120.21 189 ASP H C 1
ATOM 1465 O O . ASP A 1 189 ? -5.620 -17.643 10.900 1.00 120.36 189 ASP H O 1
ATOM 1470 N N . SER A 1 190 ? -4.972 -15.598 11.589 1.00 121.70 190 SER H N 1
ATOM 1471 C CA . SER A 1 190 ? -6.208 -14.930 11.195 1.00 125.74 190 SER H CA 1
ATOM 1472 C C . SER A 1 190 ? -6.566 -14.988 9.714 1.00 128.28 190 SER H C 1
ATOM 1473 O O . SER A 1 190 ? -7.550 -15.621 9.332 1.00 130.79 190 SER H O 1
ATOM 1476 N N . LYS A 1 191 ? -5.766 -14.326 8.883 1.00 127.42 191 LYS H N 1
ATOM 1477 C CA . LYS A 1 191 ? -6.028 -14.275 7.446 1.00 126.55 191 LYS H CA 1
ATOM 1478 C C . LYS A 1 191 ? -5.023 -15.156 6.716 1.00 125.90 191 LYS H C 1
ATOM 1479 O O . LYS A 1 191 ? -5.353 -16.258 6.270 1.00 124.04 191 LYS H O 1
ATOM 1485 N N . ASP A 1 192 ? -3.799 -14.650 6.596 1.00 126.80 192 ASP H N 1
ATOM 1486 C CA . ASP A 1 192 ? -2.741 -15.308 5.835 1.00 125.63 192 ASP H CA 1
ATOM 1487 C C . ASP A 1 192 ? -2.510 -16.758 6.246 1.00 123.31 192 ASP H C 1
ATOM 1488 O O . ASP A 1 192 ? -2.159 -17.587 5.408 1.00 125.68 192 ASP H O 1
ATOM 1493 N N . SER A 1 193 ? -2.720 -17.054 7.527 1.00 118.67 193 SER H N 1
ATOM 1494 C CA . SER A 1 193 ? -2.330 -18.331 8.120 1.00 115.62 193 SER H CA 1
ATOM 1495 C C . SER A 1 193 ? -0.837 -18.570 7.913 1.00 108.81 193 SER H C 1
ATOM 1496 O O . SER A 1 193 ? -0.407 -19.709 7.742 1.00 109.49 193 SER H O 1
ATOM 1499 N N . THR A 1 194 ? -0.043 -17.500 7.925 1.00 103.24 194 THR H N 1
ATOM 1500 C CA . THR A 1 194 ? 1.388 -17.641 7.644 1.00 96.73 194 THR H CA 1
ATOM 1501 C C . THR A 1 194 ? 2.286 -17.206 8.789 1.00 91.25 194 THR H C 1
ATOM 1502 O O . THR A 1 194 ? 1.831 -16.643 9.779 1.00 90.74 194 THR H O 1
ATOM 1506 N N . TYR A 1 195 ? 3.579 -17.452 8.619 1.00 86.99 195 TYR H N 1
ATOM 1507 C CA . TYR A 1 195 ? 4.557 -17.181 9.656 1.00 83.32 195 TYR H CA 1
ATOM 1508 C C . TYR A 1 195 ? 5.552 -16.148 9.158 1.00 78.05 195 TYR H C 1
ATOM 1509 O O . TYR A 1 195 ? 6.058 -16.255 8.042 1.00 77.99 195 TYR H O 1
ATOM 1518 N N . SER A 1 196 ? 5.824 -15.140 9.979 1.00 73.80 196 SER H N 1
ATOM 1519 C CA . SER A 1 196 ? 6.858 -14.167 9.649 1.00 70.02 196 SER H CA 1
ATOM 1520 C C . SER A 1 196 ? 8.088 -14.428 10.510 1.00 66.96 196 SER H C 1
ATOM 1521 O O . SER A 1 196 ? 7.970 -14.770 11.684 1.00 67.90 196 SER H O 1
ATOM 1524 N N . LEU A 1 197 ? 9.268 -14.285 9.916 1.00 64.38 197 LEU H N 1
ATOM 1525 C CA . LEU A 1 197 ? 10.514 -14.573 10.616 1.00 62.84 197 LEU H CA 1
ATOM 1526 C C . LEU A 1 197 ? 11.435 -13.358 10.665 1.00 63.64 197 LEU H C 1
ATOM 1527 O O . LEU A 1 197 ? 11.666 -12.693 9.652 1.00 64.68 197 LEU H O 1
ATOM 1532 N N . SER A 1 198 ? 11.960 -13.082 11.854 1.00 62.73 198 SER H N 1
ATOM 1533 C CA . SER A 1 198 ? 12.945 -12.027 12.037 1.00 61.59 198 SER H CA 1
ATOM 1534 C C . SER A 1 198 ? 14.262 -12.630 12.496 1.00 62.93 198 SER H C 1
ATOM 1535 O O . SER A 1 198 ? 14.331 -13.265 13.550 1.00 65.33 198 SER H O 1
ATOM 1538 N N . SER A 1 199 ? 15.301 -12.438 11.691 1.00 63.20 199 SER H N 1
ATOM 1539 C CA . SER A 1 199 ? 16.639 -12.891 12.040 1.00 65.37 199 SER H CA 1
ATOM 1540 C C . SER A 1 199 ? 17.531 -11.683 12.287 1.00 66.24 199 SER H C 1
ATOM 1541 O O . SER A 1 199 ? 17.474 -10.702 11.550 1.00 66.60 199 SER H O 1
ATOM 1544 N N . THR A 1 200 ? 18.350 -11.752 13.329 1.00 67.67 200 THR H N 1
ATOM 1545 C CA . THR A 1 200 ? 19.222 -10.638 13.677 1.00 69.40 200 THR H CA 1
ATOM 1546 C C . THR A 1 200 ? 20.674 -11.081 13.781 1.00 72.49 200 THR H C 1
ATOM 1547 O O . THR A 1 200 ? 21.035 -11.849 14.669 1.00 73.66 200 THR H O 1
ATOM 1551 N N . LEU A 1 201 ? 21.505 -10.589 12.870 1.00 73.52 201 LEU H N 1
ATOM 1552 C CA . LEU A 1 201 ? 22.929 -10.894 12.894 1.00 74.67 201 LEU H CA 1
ATOM 1553 C C . LEU A 1 201 ? 23.671 -9.735 13.549 1.00 77.06 201 LEU H C 1
ATOM 1554 O O . LEU A 1 201 ? 23.629 -8.605 13.062 1.00 76.51 201 LEU H O 1
ATOM 1559 N N . THR A 1 202 ? 24.338 -10.019 14.663 1.00 79.35 202 THR H N 1
ATOM 1560 C CA . THR A 1 202 ? 24.961 -8.975 15.470 1.00 81.44 202 THR H CA 1
ATOM 1561 C C . THR A 1 202 ? 26.484 -9.069 15.471 1.00 83.69 202 THR H C 1
ATOM 1562 O O . THR A 1 202 ? 27.052 -10.083 15.878 1.00 83.45 202 THR H O 1
ATOM 1566 N N . LEU A 1 203 ? 27.139 -8.006 15.016 1.00 86.23 203 LEU H N 1
ATOM 1567 C CA . LEU A 1 203 ? 28.594 -7.930 15.061 1.00 89.39 203 LEU H CA 1
ATOM 1568 C C . LEU A 1 203 ? 29.040 -6.716 15.863 1.00 92.72 203 LEU H C 1
ATOM 1569 O O . LEU A 1 203 ? 28.230 -5.862 16.224 1.00 92.94 203 LEU H O 1
ATOM 1574 N N . SER A 1 204 ? 30.338 -6.644 16.135 1.00 95.61 204 SER H N 1
ATOM 1575 C CA . SER A 1 204 ? 30.930 -5.449 16.712 1.00 98.17 204 SER H CA 1
ATOM 1576 C C . SER A 1 204 ? 31.143 -4.442 15.589 1.00 100.92 204 SER H C 1
ATOM 1577 O O . SER A 1 204 ? 31.090 -4.803 14.413 1.00 102.18 204 SER H O 1
ATOM 1580 N N . LYS A 1 205 ? 31.378 -3.184 15.948 1.00 102.14 205 LYS H N 1
ATOM 1581 C CA . LYS A 1 205 ? 31.570 -2.139 14.950 1.00 104.97 205 LYS H CA 1
ATOM 1582 C C . LYS A 1 205 ? 32.823 -2.391 14.115 1.00 106.58 205 LYS H C 1
ATOM 1583 O O . LYS A 1 205 ? 32.805 -2.216 12.898 1.00 106.39 205 LYS H O 1
ATOM 1589 N N . ALA A 1 206 ? 33.899 -2.816 14.774 1.00 108.12 206 ALA H N 1
ATOM 1590 C CA . ALA A 1 206 ? 35.190 -3.027 14.117 1.00 110.57 206 ALA H CA 1
ATOM 1591 C C . ALA A 1 206 ? 35.118 -4.031 12.966 1.00 112.80 206 ALA H C 1
ATOM 1592 O O . ALA A 1 206 ? 35.629 -3.781 11.866 1.00 114.89 206 ALA H O 1
ATOM 1594 N N . ASP A 1 207 ? 34.483 -5.169 13.228 1.00 110.50 207 ASP H N 1
ATOM 1595 C CA . ASP A 1 207 ? 34.286 -6.185 12.205 1.00 109.93 207 ASP H CA 1
ATOM 1596 C C . ASP A 1 207 ? 33.428 -5.614 11.081 1.00 109.73 207 ASP H C 1
ATOM 1597 O O . ASP A 1 207 ? 33.673 -5.873 9.896 1.00 110.96 207 ASP H O 1
ATOM 1602 N N . TYR A 1 208 ? 32.437 -4.816 11.469 1.00 108.95 208 TYR H N 1
ATOM 1603 C CA . TYR A 1 208 ? 31.521 -4.199 10.519 1.00 107.13 208 TYR H CA 1
ATOM 1604 C C . TYR A 1 208 ? 32.237 -3.288 9.522 1.00 109.60 208 TYR H C 1
ATOM 1605 O O . TYR A 1 208 ? 31.982 -3.368 8.320 1.00 111.46 208 TYR H O 1
ATOM 1614 N N . GLU A 1 209 ? 33.132 -2.432 10.009 1.00 109.59 209 GLU H N 1
ATOM 1615 C CA . GLU A 1 209 ? 33.908 -1.583 9.106 1.00 110.64 209 GLU H CA 1
ATOM 1616 C C . GLU A 1 209 ? 34.928 -2.381 8.298 1.00 114.25 209 GLU H C 1
ATOM 1617 O O . GLU A 1 209 ? 35.081 -2.162 7.095 1.00 114.62 209 GLU H O 1
ATOM 1623 N N . LYS A 1 210 ? 35.615 -3.313 8.952 1.00 116.55 210 LYS H N 1
ATOM 1624 C CA . LYS A 1 210 ? 36.717 -4.014 8.296 1.00 118.29 210 LYS H CA 1
ATOM 1625 C C . LYS A 1 210 ? 36.273 -5.023 7.236 1.00 118.85 210 LYS H C 1
ATOM 1626 O O . LYS A 1 210 ? 37.056 -5.383 6.357 1.00 118.84 210 LYS H O 1
ATOM 1632 N N . HIS A 1 211 ? 35.021 -5.468 7.306 1.00 119.31 211 HIS H N 1
ATOM 1633 C CA . HIS A 1 211 ? 34.554 -6.524 6.404 1.00 121.38 211 HIS H CA 1
ATOM 1634 C C . HIS A 1 211 ? 34.023 -6.068 5.037 1.00 121.55 211 HIS H C 1
ATOM 1635 O O . HIS A 1 211 ? 34.278 -6.724 4.033 1.00 123.45 211 HIS H O 1
ATOM 1642 N N . LYS A 1 212 ? 33.272 -4.972 5.007 1.00 120.01 212 LYS H N 1
ATOM 1643 C CA . LYS A 1 212 ? 32.933 -4.275 3.755 1.00 119.21 212 LYS H CA 1
ATOM 1644 C C . LYS A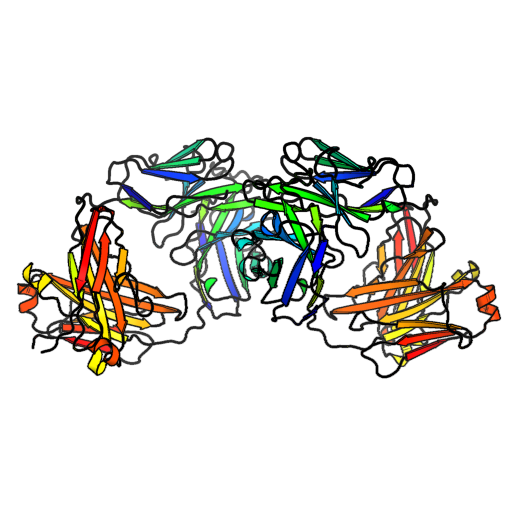 1 212 ? 31.824 -4.829 2.852 1.00 115.92 212 LYS H C 1
ATOM 1645 O O . LYS A 1 212 ? 31.549 -4.221 1.825 1.00 116.37 212 LYS H O 1
ATOM 1651 N N . VAL A 1 213 ? 31.191 -5.948 3.202 1.00 112.47 213 VAL H N 1
ATOM 1652 C CA . VAL A 1 213 ? 30.114 -6.495 2.356 1.00 109.67 213 VAL H CA 1
ATOM 1653 C C . VAL A 1 213 ? 29.174 -7.480 3.076 1.00 108.09 213 VAL H C 1
ATOM 1654 O O . VAL A 1 213 ? 29.634 -8.387 3.772 1.00 108.41 213 VAL H O 1
ATOM 1658 N N . TYR A 1 214 ? 27.862 -7.298 2.904 1.00 105.08 214 TYR H N 1
ATOM 1659 C CA . TYR A 1 214 ? 26.873 -8.094 3.640 1.00 100.98 214 TYR H CA 1
ATOM 1660 C C . TYR A 1 214 ? 25.648 -8.556 2.841 1.00 99.32 214 TYR H C 1
ATOM 1661 O O . TYR A 1 214 ? 25.024 -7.778 2.107 1.00 99.08 214 TYR H O 1
ATOM 1670 N N . ALA A 1 215 ? 25.311 -9.833 3.010 1.00 97.23 215 ALA H N 1
ATOM 1671 C CA . ALA A 1 215 ? 24.151 -10.429 2.356 1.00 94.97 215 ALA H CA 1
ATOM 1672 C C . ALA A 1 215 ? 23.445 -11.448 3.254 1.00 91.83 215 ALA H C 1
ATOM 1673 O O . ALA A 1 215 ? 24.071 -12.096 4.091 1.00 90.42 215 ALA H O 1
ATOM 1675 N N . CYS A 1 216 ? 22.135 -11.578 3.064 1.00 89.73 216 CYS H N 1
ATOM 1676 C CA . CYS A 1 216 ? 21.307 -12.520 3.808 1.00 86.28 216 CYS H CA 1
ATOM 1677 C C . CYS A 1 216 ? 20.693 -13.542 2.856 1.00 84.11 216 CYS H C 1
ATOM 1678 O O . CYS A 1 216 ? 19.937 -13.182 1.950 1.00 82.96 216 CYS H O 1
ATOM 1681 N N . GLU A 1 217 ? 21.025 -14.815 3.057 1.00 83.28 217 GLU H N 1
ATOM 1682 C CA . GLU A 1 217 ? 20.502 -15.879 2.204 1.00 82.94 217 GLU H CA 1
ATOM 1683 C C . GLU A 1 217 ? 19.424 -16.684 2.921 1.00 81.88 217 GLU H C 1
ATOM 1684 O O . GLU A 1 217 ? 19.525 -16.949 4.117 1.00 83.35 217 GLU H O 1
ATOM 1690 N N . VAL A 1 218 ? 18.393 -17.073 2.179 1.00 79.64 218 VAL H N 1
ATOM 1691 C CA . VAL A 1 218 ? 17.282 -17.827 2.746 1.00 78.43 218 VAL H CA 1
ATOM 1692 C C . VAL A 1 218 ? 16.779 -18.914 1.793 1.00 79.09 218 VAL H C 1
ATOM 1693 O O . VAL A 1 218 ? 16.551 -18.652 0.615 1.00 77.79 218 VAL H O 1
ATOM 1697 N N . THR A 1 219 ? 16.626 -20.135 2.305 1.00 78.59 219 THR H N 1
ATOM 1698 C CA . THR A 1 219 ? 16.061 -21.237 1.518 1.00 78.24 219 THR H CA 1
ATOM 1699 C C . THR A 1 219 ? 14.727 -21.730 2.084 1.00 77.20 219 THR H C 1
ATOM 1700 O O . THR A 1 219 ? 14.628 -22.102 3.251 1.00 78.31 219 THR H O 1
ATOM 1704 N N . HIS A 1 220 ? 13.703 -21.738 1.238 1.00 76.74 220 HIS H N 1
ATOM 1705 C CA . HIS A 1 220 ? 12.353 -22.089 1.660 1.00 76.78 220 HIS H CA 1
ATOM 1706 C C . HIS A 1 220 ? 11.792 -23.124 0.696 1.00 79.40 220 HIS H C 1
ATOM 1707 O O . HIS A 1 220 ? 12.364 -23.351 -0.366 1.00 79.11 220 HIS H O 1
ATOM 1714 N N . GLN A 1 221 ? 10.676 -23.750 1.056 1.00 82.01 221 GLN H N 1
ATOM 1715 C CA . GLN A 1 221 ? 10.067 -24.753 0.189 1.00 83.97 221 GLN H CA 1
ATOM 1716 C C . GLN A 1 221 ? 9.355 -24.120 -1.004 1.00 82.72 221 GLN H C 1
ATOM 1717 O O . GLN A 1 221 ? 9.501 -24.567 -2.142 1.00 81.05 221 GLN H O 1
ATOM 1723 N N . GLY A 1 222 ? 8.583 -23.075 -0.732 1.00 82.47 222 GLY H N 1
ATOM 1724 C CA . GLY A 1 222 ? 7.756 -22.441 -1.741 1.00 82.04 222 GLY H CA 1
ATOM 1725 C C . GLY A 1 222 ? 8.494 -21.663 -2.814 1.00 80.34 222 GLY H C 1
ATOM 1726 O O . GLY A 1 222 ? 7.871 -21.143 -3.739 1.00 79.44 222 GLY H O 1
ATOM 1727 N N . LEU A 1 223 ? 9.814 -21.573 -2.697 1.00 81.58 223 LEU H N 1
ATOM 1728 C CA . LEU A 1 223 ? 10.601 -20.879 -3.710 1.00 82.79 223 LEU H CA 1
ATOM 1729 C C . LEU A 1 223 ? 11.566 -21.832 -4.423 1.00 85.38 223 LEU H C 1
ATOM 1730 O O . LEU A 1 223 ? 12.087 -22.771 -3.821 1.00 87.40 223 LEU H O 1
ATOM 1735 N N . SER A 1 224 ? 11.769 -21.603 -5.717 1.00 85.49 224 SER H N 1
ATOM 1736 C CA . SER A 1 224 ? 12.528 -22.532 -6.549 1.00 84.34 224 SER H CA 1
ATOM 1737 C C . SER A 1 224 ? 13.995 -22.617 -6.151 1.00 82.38 224 SER H C 1
ATOM 1738 O O . SER A 1 224 ? 14.526 -23.704 -5.925 1.00 81.72 224 SER H O 1
ATOM 1741 N N . SER A 1 225 ? 14.642 -21.461 -6.069 1.00 81.82 225 SER H N 1
ATOM 1742 C CA . SER A 1 225 ? 16.057 -21.390 -5.738 1.00 80.52 225 SER H CA 1
ATOM 1743 C C . SER A 1 225 ? 16.272 -20.401 -4.596 1.00 81.84 225 SER H C 1
ATOM 1744 O O . SER A 1 225 ? 15.584 -19.382 -4.523 1.00 82.90 225 SER H O 1
ATOM 1747 N N . PRO A 1 226 ? 17.219 -20.709 -3.691 1.00 82.18 226 PRO H N 1
ATOM 1748 C CA . PRO A 1 226 ? 17.559 -19.874 -2.532 1.00 82.38 226 PRO H CA 1
ATOM 1749 C C . PRO A 1 226 ? 17.730 -18.396 -2.877 1.00 82.44 226 PRO H C 1
ATOM 1750 O O . PRO A 1 226 ? 18.543 -18.041 -3.731 1.00 82.62 226 PRO H O 1
ATOM 1754 N N . VAL A 1 227 ? 16.961 -17.546 -2.204 1.00 81.15 227 VAL H N 1
ATOM 1755 C CA . VAL A 1 227 ? 16.993 -16.109 -2.452 1.00 78.01 227 VAL H CA 1
ATOM 1756 C C . VAL A 1 227 ? 17.983 -15.401 -1.526 1.00 75.63 227 VAL H C 1
ATOM 1757 O O . VAL A 1 227 ? 18.017 -15.660 -0.324 1.00 75.15 227 VAL H O 1
ATOM 1761 N N . THR A 1 228 ? 18.795 -14.517 -2.098 1.00 75.27 228 THR H N 1
ATOM 1762 C CA . THR A 1 228 ? 19.757 -13.741 -1.325 1.00 75.94 228 THR H CA 1
ATOM 1763 C C . THR A 1 228 ? 19.492 -12.248 -1.491 1.00 75.61 228 THR H C 1
ATOM 1764 O O . THR A 1 228 ? 19.437 -11.745 -2.613 1.00 76.11 228 THR H O 1
ATOM 1768 N N . LYS A 1 229 ? 19.322 -11.543 -0.376 1.00 74.69 229 LYS H N 1
ATOM 1769 C CA . LYS A 1 229 ? 19.181 -10.091 -0.418 1.00 74.87 229 LYS H CA 1
ATOM 1770 C C . LYS A 1 229 ? 20.443 -9.432 0.119 1.00 77.60 229 LYS H C 1
ATOM 1771 O O . LYS A 1 229 ? 20.915 -9.760 1.204 1.00 78.40 229 LYS H O 1
ATOM 1777 N N . SER A 1 230 ? 20.984 -8.496 -0.649 1.00 80.12 230 SER H N 1
ATOM 1778 C CA . SER A 1 230 ? 22.290 -7.926 -0.346 1.00 82.05 230 SER H CA 1
ATOM 1779 C C . SER A 1 230 ? 22.232 -6.430 -0.061 1.00 84.29 230 SER H C 1
ATOM 1780 O O . SER A 1 230 ? 21.360 -5.731 -0.573 1.00 83.77 230 SER H O 1
ATOM 1783 N N . PHE A 1 231 ? 23.169 -5.944 0.751 1.00 86.43 231 PHE H N 1
ATOM 1784 C CA . PHE A 1 231 ? 23.285 -4.508 1.004 1.00 89.34 231 PHE H CA 1
ATOM 1785 C C . PHE A 1 231 ? 24.678 -4.155 1.518 1.00 94.51 231 PHE H C 1
ATOM 1786 O O . PHE A 1 231 ? 25.383 -5.002 2.068 1.00 95.76 231 PHE H O 1
ATOM 1794 N N . ASN A 1 232 ? 25.067 -2.898 1.336 1.00 97.65 232 ASN H N 1
ATOM 1795 C CA . ASN A 1 232 ? 26.373 -2.429 1.772 1.00 100.53 232 ASN H CA 1
ATOM 1796 C C . ASN A 1 232 ? 26.383 -0.911 1.930 1.00 101.09 232 ASN H C 1
ATOM 1797 O O . ASN A 1 232 ? 25.442 -0.229 1.519 1.00 100.71 232 ASN H O 1
ATOM 1802 N N . ARG A 1 233 ? 27.450 -0.387 2.524 1.00 102.97 233 ARG H N 1
ATOM 1803 C CA . ARG A 1 233 ? 27.606 1.052 2.688 1.00 105.95 233 ARG H CA 1
ATOM 1804 C C . ARG A 1 233 ? 27.717 1.751 1.336 1.00 107.90 233 ARG H C 1
ATOM 1805 O O . ARG A 1 233 ? 28.526 1.370 0.488 1.00 109.88 233 ARG H O 1
ATOM 1813 N N . GLY A 1 234 ? 26.884 2.768 1.137 1.00 108.14 234 GLY H N 1
ATOM 1814 C CA . GLY A 1 234 ? 26.859 3.501 -0.114 1.00 108.40 234 GLY H CA 1
ATOM 1815 C C . GLY A 1 234 ? 25.473 3.542 -0.729 1.00 109.52 234 GLY H C 1
ATOM 1816 O O . GLY A 1 234 ? 25.266 3.057 -1.841 1.00 110.36 234 GLY H O 1
ATOM 1817 N N . GLN B 2 1 ? -15.597 -19.009 39.586 1.00 135.77 1 GLN L N 1
ATOM 1818 C CA . GLN B 2 1 ? -14.296 -19.666 39.525 1.00 134.50 1 GLN L CA 1
ATOM 1819 C C . GLN B 2 1 ? -14.437 -21.071 38.933 1.00 129.34 1 GLN L C 1
ATOM 1820 O O . GLN B 2 1 ? -14.230 -22.065 39.627 1.00 130.04 1 GLN L O 1
ATOM 1826 N N . PRO B 2 2 ? -14.793 -21.160 37.642 1.00 122.65 2 PRO L N 1
ATOM 1827 C CA . PRO B 2 2 ? -15.079 -22.474 37.054 1.00 117.26 2 PRO L CA 1
ATOM 1828 C C . PRO B 2 2 ? -13.842 -23.356 36.879 1.00 109.21 2 PRO L C 1
ATOM 1829 O O . PRO B 2 2 ? -13.914 -24.556 37.141 1.00 108.60 2 PRO L O 1
ATOM 1833 N N . GLY B 2 3 ? -12.729 -22.773 36.445 1.00 101.24 3 GLY L N 1
ATOM 1834 C CA . GLY B 2 3 ? -11.531 -23.545 36.169 1.00 93.54 3 GLY L CA 1
ATOM 1835 C C . GLY B 2 3 ? -10.416 -23.326 37.173 1.00 85.15 3 GLY L C 1
ATOM 1836 O O . GLY B 2 3 ? -10.648 -22.841 38.280 1.00 85.97 3 GLY L O 1
ATOM 1837 N N . LEU B 2 4 ? -9.199 -23.696 36.784 1.00 78.48 4 LEU L N 1
ATOM 1838 C CA . LEU B 2 4 ? -8.025 -23.484 37.623 1.00 71.67 4 LEU L CA 1
ATOM 1839 C C . LEU B 2 4 ? -7.177 -22.345 37.066 1.00 67.76 4 LEU L C 1
ATOM 1840 O O . LEU B 2 4 ? -6.723 -22.401 35.923 1.00 67.75 4 LEU L O 1
ATOM 1845 N N . THR B 2 5 ? -6.969 -21.313 37.878 1.00 63.60 5 THR L N 1
ATOM 1846 C CA . THR B 2 5 ? -6.260 -20.120 37.428 1.00 58.94 5 THR L CA 1
ATOM 1847 C C . THR B 2 5 ? -4.887 -19.967 38.070 1.00 54.09 5 THR L C 1
ATOM 1848 O O . THR B 2 5 ? -4.720 -20.166 39.274 1.00 52.63 5 THR L O 1
ATOM 1852 N N . GLN B 2 6 ? -3.908 -19.606 37.247 1.00 51.04 6 GLN L N 1
ATOM 1853 C CA . GLN B 2 6 ? -2.542 -19.389 37.700 1.00 47.79 6 GLN L CA 1
ATOM 1854 C C . GLN B 2 6 ? -2.030 -18.075 37.119 1.00 44.33 6 GLN L C 1
ATOM 1855 O O . GLN B 2 6 ? -2.517 -17.625 36.078 1.00 43.66 6 GLN L O 1
ATOM 1861 N N . PRO B 2 7 ? -1.049 -17.448 37.788 1.00 40.60 7 PRO L N 1
ATOM 1862 C CA . PRO B 2 7 ? -0.412 -16.261 37.208 1.00 39.87 7 PRO L CA 1
ATOM 1863 C C . PRO B 2 7 ? 0.309 -16.617 35.913 1.00 41.55 7 PRO L C 1
ATOM 1864 O O . PRO B 2 7 ? 1.075 -17.579 35.893 1.00 46.56 7 PRO L O 1
ATOM 1868 N N . PRO B 2 8 ? 0.061 -15.852 34.839 1.00 38.81 8 PRO L N 1
ATOM 1869 C CA . PRO B 2 8 ? 0.614 -16.122 33.506 1.00 37.97 8 PRO L CA 1
ATOM 1870 C C . PRO B 2 8 ? 2.136 -16.251 33.494 1.00 39.43 8 PRO L C 1
ATOM 1871 O O . PRO B 2 8 ? 2.672 -17.024 32.701 1.00 41.29 8 PRO L O 1
ATOM 1875 N N . SER B 2 9 ? 2.819 -15.510 34.361 1.00 38.80 9 SER L N 1
ATOM 1876 C CA . SER B 2 9 ? 4.277 -15.548 34.392 1.00 37.69 9 SER L CA 1
ATOM 1877 C C . SER B 2 9 ? 4.859 -15.235 35.769 1.00 40.99 9 SER L C 1
ATOM 1878 O O . SER B 2 9 ? 4.340 -14.391 36.500 1.00 42.91 9 SER L O 1
ATOM 1881 N N . VAL B 2 10 ? 5.941 -15.928 36.111 1.00 42.18 10 VAL L N 1
ATOM 1882 C CA . VAL B 2 10 ? 6.669 -15.674 37.351 1.00 42.78 10 VAL L CA 1
ATOM 1883 C C . VAL B 2 10 ? 8.169 -15.714 37.082 1.00 47.38 10 VAL L C 1
ATOM 1884 O O . VAL B 2 10 ? 8.677 -16.682 36.528 1.00 50.70 10 VAL L O 1
ATOM 1888 N N . SER B 2 11 ? 8.886 -14.666 37.468 1.00 47.25 11 SER L N 1
ATOM 1889 C CA . SER B 2 11 ? 10.332 -14.656 37.278 1.00 44.37 11 SER L CA 1
ATOM 1890 C C . SER B 2 11 ? 11.067 -14.578 38.613 1.00 42.91 11 SER L C 1
ATOM 1891 O O . SER B 2 11 ? 10.629 -13.887 39.532 1.00 43.68 11 SER L O 1
ATOM 1894 N N . VAL B 2 12 ? 12.183 -15.292 38.715 1.00 41.48 12 VAL L N 1
ATOM 1895 C CA . VAL B 2 12 ? 12.944 -15.314 39.958 1.00 40.95 12 VAL L CA 1
ATOM 1896 C C . VAL B 2 12 ? 14.421 -15.616 39.702 1.00 40.54 12 VAL L C 1
ATOM 1897 O O . VAL B 2 12 ? 14.764 -16.357 38.782 1.00 39.23 12 VAL L O 1
ATOM 1901 N N . ALA B 2 13 ? 15.289 -15.010 40.504 1.00 42.92 13 ALA L N 1
ATOM 1902 C CA . ALA B 2 13 ? 16.729 -15.185 40.361 1.00 45.95 13 ALA L CA 1
ATOM 1903 C C . ALA B 2 13 ? 17.183 -16.478 41.041 1.00 46.86 13 ALA L C 1
ATOM 1904 O O . ALA B 2 13 ? 16.511 -16.967 41.951 1.00 48.49 13 ALA L O 1
ATOM 1906 N N . PRO B 2 14 ? 18.319 -17.042 40.592 1.00 44.34 14 PRO L N 1
ATOM 1907 C CA . PRO B 2 14 ? 18.860 -18.271 41.183 1.00 42.88 14 PRO L CA 1
ATOM 1908 C C . PRO B 2 14 ? 19.055 -18.160 42.692 1.00 42.58 14 PRO L C 1
ATOM 1909 O O . PRO B 2 14 ? 19.513 -17.128 43.178 1.00 45.84 14 PRO L O 1
ATOM 1913 N N . GLY B 2 15 ? 18.708 -19.217 43.418 1.00 41.55 15 GLY L N 1
ATOM 1914 C CA . GLY B 2 15 ? 18.873 -19.236 44.859 1.00 42.49 15 GLY L CA 1
ATOM 1915 C C . GLY B 2 15 ? 17.620 -18.827 45.608 1.00 44.68 15 GLY L C 1
ATOM 1916 O O . GLY B 2 15 ? 17.514 -19.027 46.818 1.00 43.90 15 GLY L O 1
ATOM 1917 N N . GLN B 2 16 ? 16.664 -18.254 44.885 1.00 47.10 16 GLN L N 1
ATOM 1918 C CA . GLN B 2 16 ? 15.422 -17.793 45.495 1.00 51.19 16 GLN L CA 1
ATOM 1919 C C . GLN B 2 16 ? 14.354 -18.880 45.559 1.00 49.16 16 GLN L C 1
ATOM 1920 O O . GLN B 2 16 ? 14.555 -20.002 45.092 1.00 48.97 16 GLN L O 1
ATOM 1926 N N . THR B 2 17 ? 13.211 -18.521 46.132 1.00 45.44 17 THR L N 1
ATOM 1927 C CA . THR B 2 17 ? 12.068 -19.419 46.227 1.00 40.13 17 THR L CA 1
ATOM 1928 C C . THR B 2 17 ? 10.928 -18.925 45.344 1.00 37.42 17 THR L C 1
ATOM 1929 O O . THR B 2 17 ? 10.529 -17.764 45.429 1.00 41.76 17 THR L O 1
ATOM 1933 N N . ALA B 2 18 ? 10.408 -19.805 44.494 1.00 32.84 18 ALA L N 1
ATOM 1934 C CA . ALA B 2 18 ? 9.297 -19.437 43.621 1.00 31.09 18 ALA L CA 1
ATOM 1935 C C . ALA B 2 18 ? 7.987 -20.039 44.119 1.00 33.66 18 ALA L C 1
ATOM 1936 O O . ALA B 2 18 ? 7.900 -21.240 44.348 1.00 36.10 18 ALA L O 1
ATOM 1938 N N . ARG B 2 19 ? 6.969 -19.202 44.285 1.00 33.23 19 ARG L N 1
ATOM 1939 C CA . ARG B 2 19 ? 5.669 -19.671 44.757 1.00 31.17 19 ARG L CA 1
ATOM 1940 C C . ARG B 2 19 ? 4.575 -19.457 43.713 1.00 31.44 19 ARG L C 1
ATOM 1941 O O . ARG B 2 19 ? 4.159 -18.327 43.455 1.00 33.52 19 ARG L O 1
ATOM 1949 N N . ILE B 2 20 ? 4.117 -20.554 43.117 1.00 30.98 20 ILE L N 1
ATOM 1950 C CA . ILE B 2 20 ? 3.098 -20.499 42.073 1.00 31.05 20 ILE L CA 1
ATOM 1951 C C . ILE B 2 20 ? 1.716 -20.829 42.633 1.00 33.90 20 ILE L C 1
ATOM 1952 O O . ILE B 2 20 ? 1.545 -21.829 43.323 1.00 35.54 20 ILE L O 1
ATOM 1957 N N . THR B 2 21 ? 0.730 -19.992 42.325 1.00 33.93 21 THR L N 1
ATOM 1958 C CA . THR B 2 21 ? -0.601 -20.125 42.911 1.00 34.86 21 THR L CA 1
ATOM 1959 C C . THR B 2 21 ? -1.588 -20.803 41.958 1.00 36.81 21 THR L C 1
ATOM 1960 O O . THR B 2 21 ? -1.461 -20.694 40.738 1.00 41.27 21 THR L O 1
ATOM 1964 N N . CYS B 2 22 ? -2.564 -21.506 42.527 1.00 35.23 22 CYS L N 1
ATOM 1965 C CA . CYS B 2 22 ? -3.617 -22.158 41.758 1.00 37.66 22 CYS L CA 1
ATOM 1966 C C . CYS B 2 22 ? -4.967 -21.872 42.412 1.00 38.73 22 CYS L C 1
ATOM 1967 O O . CYS B 2 22 ? -5.153 -22.134 43.597 1.00 36.53 22 CYS L O 1
ATOM 1970 N N . GLY B 2 23 ? -5.907 -21.329 41.644 1.00 41.07 23 GLY L N 1
ATOM 1971 C CA . GLY B 2 23 ? -7.209 -20.974 42.183 1.00 43.47 23 GLY L CA 1
ATOM 1972 C C . GLY B 2 23 ? -8.326 -21.909 41.755 1.00 48.48 23 GLY L C 1
ATOM 1973 O O . GLY B 2 23 ? -8.316 -22.429 40.642 1.00 51.55 23 GLY L O 1
ATOM 1974 N N . GLY B 2 24 ? -9.296 -22.115 42.641 1.00 51.06 24 GLY L N 1
ATOM 1975 C CA . GLY B 2 24 ? -10.434 -22.973 42.351 1.00 55.20 24 GLY L CA 1
ATOM 1976 C C . GLY B 2 24 ? -11.341 -23.169 43.553 1.00 61.17 24 GLY L C 1
ATOM 1977 O O . GLY B 2 24 ? -10.975 -22.817 44.671 1.00 63.17 24 GLY L O 1
ATOM 1978 N N . ASN B 2 25 ? -12.525 -23.732 43.331 1.00 63.51 25 ASN L N 1
ATOM 1979 C CA . ASN B 2 25 ? -13.469 -23.967 44.423 1.00 66.54 25 ASN L CA 1
ATOM 1980 C C . ASN B 2 25 ? -13.152 -25.220 45.228 1.00 66.62 25 ASN L C 1
ATOM 1981 O O . ASN B 2 25 ? -12.969 -26.300 44.663 1.00 65.82 25 ASN L O 1
ATOM 1986 N N . ASN B 2 26 ? -13.101 -25.061 46.548 1.00 67.58 26 ASN L N 1
ATOM 1987 C CA . ASN B 2 26 ? -12.892 -26.168 47.479 1.00 69.39 26 ASN L CA 1
ATOM 1988 C C . ASN B 2 26 ? -11.643 -26.984 47.162 1.00 67.52 26 ASN L C 1
ATOM 1989 O O . ASN B 2 26 ? -11.630 -28.208 47.297 1.00 67.82 26 ASN L O 1
ATOM 1994 N N . ILE B 2 27 ? -10.596 -26.287 46.741 1.00 65.88 27 ILE L N 1
ATOM 1995 C CA . ILE B 2 27 ? -9.349 -26.921 46.337 1.00 64.23 27 ILE L CA 1
ATOM 1996 C C . ILE B 2 27 ? -8.556 -27.440 47.540 1.00 61.99 27 ILE L C 1
ATOM 1997 O O . ILE B 2 27 ? -7.875 -28.464 47.452 1.00 60.74 27 ILE L O 1
ATOM 2002 N N . GLY B 2 28 ? -8.669 -26.743 48.667 1.00 61.59 28 GLY L N 1
ATOM 2003 C CA . GLY B 2 28 ? -8.004 -27.150 49.893 1.00 60.09 28 GLY L CA 1
ATOM 2004 C C . GLY B 2 28 ? -8.409 -28.536 50.364 1.00 58.22 28 GLY L C 1
ATOM 2005 O O . GLY B 2 28 ? -7.614 -29.251 50.973 1.00 57.39 28 GLY L O 1
ATOM 2006 N N . SER B 2 29 ? -9.650 -28.917 50.080 1.00 56.45 29 SER L N 1
ATOM 2007 C CA . SER B 2 29 ? -10.143 -30.242 50.432 1.00 56.97 29 SER L CA 1
ATOM 2008 C C . SER B 2 29 ? -9.910 -31.223 49.287 1.00 54.62 29 SER L C 1
ATOM 2009 O O . SER B 2 29 ? -10.464 -32.323 49.272 1.00 54.90 29 SER L O 1
ATOM 2012 N N . LYS B 2 30 ? -9.083 -30.818 48.330 1.00 52.26 30 LYS L N 1
ATOM 2013 C CA . LYS B 2 30 ? -8.825 -31.631 47.150 1.00 49.69 30 LYS L CA 1
ATOM 2014 C C . LYS B 2 30 ? -7.342 -31.957 47.028 1.00 47.55 30 LYS L C 1
ATOM 2015 O O . LYS B 2 30 ? -6.501 -31.301 47.643 1.00 49.95 30 LYS L O 1
ATOM 2021 N N . SER B 2 31 ? -7.027 -32.973 46.233 1.00 43.46 31 SER L N 1
ATOM 2022 C CA . SER B 2 31 ? -5.642 -33.297 45.918 1.00 40.39 31 SER L CA 1
ATOM 2023 C C . SER B 2 31 ? -5.206 -32.527 44.674 1.00 39.19 31 SER L C 1
ATOM 2024 O O . SER B 2 31 ? -5.879 -32.566 43.644 1.00 41.60 31 SER L O 1
ATOM 2027 N N . VAL B 2 32 ? -4.083 -31.822 44.770 1.00 35.80 32 VAL L N 1
ATOM 2028 C CA . VAL B 2 32 ? -3.635 -30.967 43.676 1.00 37.00 32 VAL L CA 1
ATOM 2029 C C . VAL B 2 32 ? -2.321 -31.453 43.079 1.00 39.20 32 VAL L C 1
ATOM 2030 O O . VAL B 2 32 ? -1.325 -31.601 43.787 1.00 40.35 32 VAL L O 1
ATOM 2034 N N . HIS B 2 33 ? -2.327 -31.687 41.771 1.00 38.44 33 HIS L N 1
ATOM 2035 C CA . HIS B 2 33 ? -1.155 -32.211 41.079 1.00 35.91 33 HIS L CA 1
ATOM 2036 C C . HIS B 2 33 ? -0.438 -31.125 40.282 1.00 34.45 33 HIS L C 1
ATOM 2037 O O . HIS B 2 33 ? -1.072 -30.292 39.639 1.00 36.15 33 HIS L O 1
ATOM 2044 N N . TRP B 2 34 ? 0.890 -31.148 40.333 1.00 32.80 34 TRP L N 1
ATOM 2045 C CA . TRP B 2 34 ? 1.724 -30.177 39.640 1.00 33.35 34 TRP L CA 1
ATOM 2046 C C . TRP B 2 34 ? 2.627 -30.842 38.605 1.00 33.34 34 TRP L C 1
ATOM 2047 O O . TRP B 2 34 ? 3.399 -31.757 38.925 1.00 32.76 34 TRP L O 1
ATOM 2058 N N . TYR B 2 35 ? 2.525 -30.357 37.371 1.00 32.41 35 TYR L N 1
ATOM 2059 C CA . TYR B 2 35 ? 3.320 -30.847 36.254 1.00 33.01 35 TYR L CA 1
ATOM 2060 C C . TYR B 2 35 ? 4.267 -29.765 35.751 1.00 29.14 35 TYR L C 1
ATOM 2061 O O . TYR B 2 35 ? 3.944 -28.575 35.789 1.00 27.07 35 TYR L O 1
ATOM 2070 N N . GLN B 2 36 ? 5.431 -30.194 35.275 1.00 29.78 36 GLN L N 1
ATOM 2071 C CA . GLN B 2 36 ? 6.426 -29.296 34.702 1.00 32.50 36 GLN L CA 1
ATOM 2072 C C . GLN B 2 36 ? 6.672 -29.637 33.237 1.00 35.22 36 GLN L C 1
ATOM 2073 O O . GLN B 2 36 ? 6.821 -30.806 32.880 1.00 39.54 36 GLN L O 1
ATOM 2079 N N . GLN B 2 37 ? 6.712 -28.613 32.391 1.00 34.19 37 GLN L N 1
ATOM 2080 C CA . GLN B 2 37 ? 6.981 -28.808 30.972 1.00 35.29 37 GLN L CA 1
ATOM 2081 C C . GLN B 2 37 ? 8.043 -27.837 30.467 1.00 35.56 37 GLN L C 1
ATOM 2082 O O . GLN B 2 37 ? 7.798 -26.635 30.348 1.00 34.63 37 GLN L O 1
ATOM 2088 N N . LYS B 2 38 ? 9.227 -28.371 30.186 1.00 37.60 38 LYS L N 1
ATOM 2089 C CA . LYS B 2 38 ? 10.308 -27.599 29.589 1.00 40.00 38 LYS L CA 1
ATOM 2090 C C . LYS B 2 38 ? 10.055 -27.463 28.090 1.00 42.33 38 LYS L C 1
ATOM 2091 O O . LYS B 2 38 ? 9.369 -28.301 27.506 1.00 41.93 38 LYS L O 1
ATOM 2097 N N . PRO B 2 39 ? 10.591 -26.397 27.468 1.00 44.80 39 PRO L N 1
ATOM 2098 C CA . PRO B 2 39 ? 10.382 -26.110 26.043 1.00 45.06 39 PRO L CA 1
ATOM 2099 C C . PRO B 2 39 ? 10.599 -27.313 25.123 1.00 50.11 39 PRO L C 1
ATOM 2100 O O . PRO B 2 39 ? 11.635 -27.976 25.195 1.00 52.05 39 PRO L O 1
ATOM 2104 N N . GLY B 2 40 ? 9.614 -27.588 24.273 1.00 50.54 40 GLY L N 1
ATOM 2105 C CA . GLY B 2 40 ? 9.718 -28.653 23.292 1.00 51.23 40 GLY L CA 1
ATOM 2106 C C . GLY B 2 40 ? 9.746 -30.047 23.889 1.00 52.49 40 GLY L C 1
ATOM 2107 O O . GLY B 2 40 ? 10.229 -30.989 23.261 1.00 57.20 40 GLY L O 1
ATOM 2108 N N . GLN B 2 41 ? 9.230 -30.185 25.106 1.00 48.84 41 GLN L N 1
ATOM 2109 C CA . GLN B 2 41 ? 9.191 -31.484 25.767 1.00 45.34 41 GLN L CA 1
ATOM 2110 C C . GLN B 2 41 ? 7.800 -31.809 26.298 1.00 42.64 41 GLN L C 1
ATOM 2111 O O . GLN B 2 41 ? 6.901 -30.969 26.279 1.00 43.14 41 GLN L O 1
ATOM 2117 N N . ALA B 2 42 ? 7.635 -33.040 26.769 1.00 43.01 42 ALA L N 1
ATOM 2118 C CA . ALA B 2 42 ? 6.377 -33.482 27.355 1.00 41.32 42 ALA L CA 1
ATOM 2119 C C . ALA B 2 42 ? 6.279 -33.034 28.809 1.00 36.99 42 ALA L C 1
ATOM 2120 O O . ALA B 2 42 ? 7.297 -32.832 29.472 1.00 38.68 42 ALA L O 1
ATOM 2122 N N . PRO B 2 43 ? 5.047 -32.863 29.310 1.00 31.56 43 PRO L N 1
ATOM 2123 C CA . PRO B 2 43 ? 4.875 -32.543 30.729 1.00 31.66 43 PRO L CA 1
ATOM 2124 C C . PRO B 2 43 ? 5.347 -33.703 31.598 1.00 33.52 43 PRO L C 1
ATOM 2125 O O . PRO B 2 43 ? 5.190 -34.859 31.206 1.00 39.37 43 PRO L O 1
ATOM 2129 N N . VAL B 2 44 ? 5.930 -33.400 32.753 1.00 30.30 44 VAL L N 1
ATOM 2130 C CA . VAL B 2 44 ? 6.282 -34.444 33.710 1.00 30.70 44 VAL L CA 1
ATOM 2131 C C . VAL B 2 44 ? 5.594 -34.197 35.056 1.00 31.06 44 VAL L C 1
ATOM 2132 O O . VAL B 2 44 ? 5.469 -33.057 35.499 1.00 29.36 44 VAL L O 1
ATOM 2136 N N . LEU B 2 45 ? 5.124 -35.268 35.690 1.00 33.51 45 LEU L N 1
ATOM 2137 C CA . LEU B 2 45 ? 4.447 -35.158 36.980 1.00 32.28 45 LEU L CA 1
ATOM 2138 C C . LEU B 2 45 ? 5.444 -34.852 38.091 1.00 28.82 45 LEU L C 1
ATOM 2139 O O . LEU B 2 45 ? 6.199 -35.726 38.509 1.00 28.31 45 LEU L O 1
ATOM 2144 N N . VAL B 2 46 ? 5.438 -33.612 38.571 1.00 27.30 46 VAL L N 1
ATOM 2145 C CA . VAL B 2 46 ? 6.401 -33.186 39.583 1.00 26.75 46 VAL L CA 1
ATOM 2146 C C . VAL B 2 46 ? 5.905 -33.404 41.009 1.00 28.34 46 VAL L C 1
ATOM 2147 O O . VAL B 2 46 ? 6.635 -33.921 41.853 1.00 30.87 46 VAL L O 1
ATOM 2151 N N . VAL B 2 47 ? 4.667 -33.005 41.283 1.00 26.37 47 VAL L N 1
ATOM 2152 C CA . VAL B 2 47 ? 4.110 -33.196 42.621 1.00 25.79 47 VAL L CA 1
ATOM 2153 C C . VAL B 2 47 ? 2.721 -33.821 42.580 1.00 28.91 47 VAL L C 1
ATOM 2154 O O . VAL B 2 47 ? 1.798 -33.254 42.011 1.00 27.42 47 VAL L O 1
ATOM 2158 N N . TYR B 2 48 ? 2.568 -34.993 43.184 1.00 32.04 48 TYR L N 1
ATOM 2159 C CA . TYR B 2 48 ? 1.254 -35.618 43.250 1.00 32.86 48 TYR L CA 1
ATOM 2160 C C . TYR B 2 48 ? 0.377 -34.872 44.249 1.00 32.69 48 TYR L C 1
ATOM 2161 O O . TYR B 2 48 ? -0.727 -34.437 43.918 1.00 28.36 48 TYR L O 1
ATOM 2170 N N . ASP B 2 49 ? 0.884 -34.724 45.469 1.00 36.76 49 ASP L N 1
ATOM 2171 C CA . ASP B 2 49 ? 0.196 -33.983 46.521 1.00 38.98 49 ASP L CA 1
ATOM 2172 C C . ASP B 2 49 ? 1.153 -33.675 47.665 1.00 40.92 49 ASP L C 1
ATOM 2173 O O . ASP B 2 49 ? 1.867 -34.560 48.132 1.00 41.07 49 ASP L O 1
ATOM 2178 N N . ASP B 2 50 ? 1.161 -32.420 48.107 1.00 45.48 50 ASP L N 1
ATOM 2179 C CA . ASP B 2 50 ? 2.036 -31.973 49.192 1.00 49.12 50 ASP L CA 1
ATOM 2180 C C . ASP B 2 50 ? 3.506 -32.281 48.923 1.00 47.07 50 ASP L C 1
ATOM 2181 O O . ASP B 2 50 ? 4.080 -31.798 47.948 1.00 45.17 50 ASP L O 1
ATOM 2186 N N . SER B 2 51 ? 4.109 -33.089 49.790 1.00 48.79 51 SER L N 1
ATOM 2187 C CA . SER B 2 51 ? 5.514 -33.453 49.641 1.00 48.43 51 SER L CA 1
ATOM 2188 C C . SER B 2 51 ? 5.675 -34.817 48.972 1.00 44.99 51 SER L C 1
ATOM 2189 O O . SER B 2 51 ? 6.794 -35.287 48.761 1.00 44.04 51 SER L O 1
ATOM 2192 N N . ASP B 2 52 ? 4.551 -35.445 48.640 1.00 43.99 52 ASP L N 1
ATOM 2193 C CA . ASP B 2 52 ? 4.568 -36.720 47.932 1.00 42.51 52 ASP L CA 1
ATOM 2194 C C . ASP B 2 52 ? 4.884 -36.475 46.462 1.00 41.37 52 ASP L C 1
ATOM 2195 O O . ASP B 2 52 ? 4.078 -35.893 45.736 1.00 42.62 52 ASP L O 1
ATOM 2200 N N . ARG B 2 53 ? 6.058 -36.922 46.028 1.00 39.03 53 ARG L N 1
ATOM 2201 C CA . ARG B 2 53 ? 6.496 -36.708 44.654 1.00 35.06 53 ARG L CA 1
ATOM 2202 C C . ARG B 2 53 ? 7.121 -37.975 44.077 1.00 33.35 53 ARG L C 1
ATOM 2203 O O . ARG B 2 53 ? 7.735 -38.751 44.804 1.00 34.61 53 ARG L O 1
ATOM 2211 N N . PRO B 2 54 ? 6.955 -38.190 42.762 1.00 33.87 54 PRO L N 1
ATOM 2212 C CA . PRO B 2 54 ? 7.488 -39.358 42.050 1.00 37.37 54 PRO L CA 1
ATOM 2213 C C . PRO B 2 54 ? 8.996 -39.544 42.220 1.00 42.91 54 PRO L C 1
ATOM 2214 O O . PRO B 2 54 ? 9.693 -38.649 42.701 1.00 45.66 54 PRO L O 1
ATOM 2218 N N . SER B 2 55 ? 9.484 -40.713 41.817 1.00 43.07 55 SER L N 1
ATOM 2219 C CA . SER B 2 55 ? 10.898 -41.049 41.923 1.00 43.37 55 SER L CA 1
ATOM 2220 C C . SER B 2 55 ? 11.767 -40.170 41.024 1.00 43.08 55 SER L C 1
ATOM 2221 O O . SER B 2 55 ? 11.351 -39.775 39.935 1.00 42.31 55 SER L O 1
ATOM 2224 N N . GLY B 2 56 ? 12.972 -39.861 41.493 1.00 44.09 56 GLY L N 1
ATOM 2225 C CA . GLY B 2 56 ? 13.929 -39.100 40.711 1.00 44.59 56 GLY L CA 1
ATOM 2226 C C . GLY B 2 56 ? 13.577 -37.635 40.556 1.00 43.25 56 GLY L C 1
ATOM 2227 O O . GLY B 2 56 ? 14.004 -36.985 39.603 1.00 43.23 56 GLY L O 1
ATOM 2228 N N . ILE B 2 57 ? 12.799 -37.110 41.495 1.00 43.17 57 ILE L N 1
ATOM 2229 C CA . ILE B 2 57 ? 12.385 -35.712 41.447 1.00 41.84 57 ILE L CA 1
ATOM 2230 C C . ILE B 2 57 ? 12.811 -34.965 42.711 1.00 40.91 57 ILE L C 1
ATOM 2231 O O . ILE B 2 57 ? 12.526 -35.409 43.824 1.00 41.60 57 ILE L O 1
ATOM 2236 N N . PRO B 2 58 ? 13.514 -33.833 42.529 1.00 38.14 58 PRO L N 1
ATOM 2237 C CA . PRO B 2 58 ? 14.146 -33.031 43.584 1.00 38.04 58 PRO L CA 1
ATOM 2238 C C . PRO B 2 58 ? 13.240 -32.752 44.778 1.00 39.34 58 PRO L C 1
ATOM 2239 O O . PRO B 2 58 ? 12.036 -32.561 44.617 1.00 40.04 58 PRO L O 1
ATOM 2243 N N . GLU B 2 59 ? 13.832 -32.723 45.966 1.00 41.19 59 GLU L N 1
ATOM 2244 C CA . GLU B 2 59 ? 13.097 -32.436 47.191 1.00 46.79 59 GLU L CA 1
ATOM 2245 C C . GLU B 2 59 ? 12.704 -30.963 47.298 1.00 44.84 59 GLU L C 1
ATOM 2246 O O . GLU B 2 59 ? 11.944 -30.579 48.187 1.00 44.90 59 GLU L O 1
ATOM 2252 N N . ARG B 2 60 ? 13.222 -30.145 46.386 1.00 41.58 60 ARG L N 1
ATOM 2253 C CA . ARG B 2 60 ? 12.961 -28.709 46.398 1.00 39.95 60 ARG L CA 1
ATOM 2254 C C . ARG B 2 60 ? 11.529 -28.369 45.986 1.00 40.69 60 ARG L C 1
ATOM 2255 O O . ARG B 2 60 ? 10.995 -27.327 46.371 1.00 42.54 60 ARG L O 1
ATOM 2263 N N . PHE B 2 61 ? 10.913 -29.249 45.202 1.00 37.56 61 PHE L N 1
ATOM 2264 C CA . PHE B 2 61 ? 9.531 -29.055 44.775 1.00 37.22 61 PHE L CA 1
ATOM 2265 C C . PHE B 2 61 ? 8.562 -29.539 45.847 1.00 40.10 61 PHE L C 1
ATOM 2266 O O . PHE B 2 61 ? 8.575 -30.713 46.216 1.00 41.40 61 PHE L O 1
ATOM 2274 N N . SER B 2 62 ? 7.721 -28.638 46.347 1.00 40.57 62 SER L N 1
ATOM 2275 C CA . SER B 2 62 ? 6.733 -29.023 47.351 1.00 39.35 62 SER L CA 1
ATOM 2276 C C . SER B 2 62 ? 5.361 -28.427 47.058 1.00 33.95 62 SER L C 1
ATOM 2277 O O . SER B 2 62 ? 5.255 -27.321 46.543 1.00 33.29 62 SER L O 1
ATOM 2280 N N . GLY B 2 63 ? 4.310 -29.168 47.385 1.00 32.06 63 GLY L N 1
ATOM 2281 C CA . GLY B 2 63 ? 2.959 -28.696 47.152 1.00 31.11 63 GLY L CA 1
ATOM 2282 C C . GLY B 2 63 ? 2.246 -28.309 48.432 1.00 33.03 63 GLY L C 1
ATOM 2283 O O . GLY B 2 63 ? 2.586 -28.785 49.515 1.00 31.53 63 GLY L O 1
ATOM 2284 N N . SER B 2 64 ? 1.254 -27.434 48.306 1.00 36.38 64 SER L N 1
ATOM 2285 C CA . SER B 2 64 ? 0.438 -27.040 49.447 1.00 37.79 64 SER L CA 1
ATOM 2286 C C . SER B 2 64 ? -0.940 -26.591 48.982 1.00 39.71 64 SER L C 1
ATOM 2287 O O . SER B 2 64 ? -1.141 -26.338 47.797 1.00 42.18 64 SER L O 1
ATOM 2290 N N . ASN B 2 65 ? -1.886 -26.499 49.914 1.00 39.66 65 ASN L N 1
ATOM 2291 C CA . ASN B 2 65 ? -3.232 -26.024 49.593 1.00 44.19 65 ASN L CA 1
ATOM 2292 C C . ASN B 2 65 ? -4.104 -25.739 50.814 1.00 47.14 65 ASN L C 1
ATOM 2293 O O . ASN B 2 65 ? -4.174 -26.537 51.748 1.00 49.05 65 ASN L O 1
ATOM 2298 N N . SER B 2 66 ? -4.767 -24.588 50.786 1.00 49.82 66 SER L N 1
ATOM 2299 C CA . SER B 2 66 ? -5.729 -24.209 51.810 1.00 52.95 66 SER L CA 1
ATOM 2300 C C . SER B 2 66 ? -6.927 -23.529 51.155 1.00 54.97 66 SER L C 1
ATOM 2301 O O . SER B 2 66 ? -6.763 -22.662 50.290 1.00 54.94 66 SER L O 1
ATOM 2304 N N . GLY B 2 67 ? -8.126 -23.937 51.565 1.00 55.35 67 GLY L N 1
ATOM 2305 C CA . GLY B 2 67 ? -9.361 -23.360 51.062 1.00 55.08 67 GLY L CA 1
ATOM 2306 C C . GLY B 2 67 ? -9.496 -23.380 49.551 1.00 55.47 67 GLY L C 1
ATOM 2307 O O . GLY B 2 67 ? -9.694 -24.432 48.945 1.00 56.58 67 GLY L O 1
ATOM 2308 N N . ASN B 2 68 ? -9.384 -22.206 48.943 1.00 55.64 68 ASN L N 1
ATOM 2309 C CA . ASN B 2 68 ? -9.583 -22.062 47.509 1.00 56.68 68 ASN L CA 1
ATOM 2310 C C . ASN B 2 68 ? -8.273 -21.919 46.744 1.00 53.49 68 ASN L C 1
ATOM 2311 O O . ASN B 2 68 ? -8.274 -21.751 45.524 1.00 53.42 68 ASN L O 1
ATOM 2316 N N . THR B 2 69 ? -7.155 -21.981 47.459 1.00 50.77 69 THR L N 1
ATOM 2317 C CA . THR B 2 69 ? -5.859 -21.760 46.825 1.00 48.82 69 THR L CA 1
ATOM 2318 C C . THR B 2 69 ? -4.867 -22.897 47.056 1.00 45.19 69 THR L C 1
ATOM 2319 O O . THR B 2 69 ? -4.857 -23.520 48.113 1.00 47.32 69 THR L O 1
ATOM 2323 N N . ALA B 2 70 ? -4.041 -23.160 46.049 1.00 39.02 70 ALA L N 1
ATOM 2324 C CA . ALA B 2 70 ? -2.966 -24.136 46.156 1.00 35.65 70 ALA L CA 1
ATOM 2325 C C . ALA B 2 70 ? -1.660 -23.458 45.774 1.00 34.44 70 ALA L C 1
ATOM 2326 O O . ALA B 2 70 ? -1.669 -22.418 45.119 1.00 33.03 70 ALA L O 1
ATOM 2328 N N . THR B 2 71 ? -0.539 -24.041 46.182 1.00 35.77 71 THR L N 1
ATOM 2329 C CA . THR B 2 71 ? 0.757 -23.422 45.939 1.00 36.61 71 THR L CA 1
ATOM 2330 C C . THR B 2 71 ? 1.872 -24.427 45.674 1.00 36.49 71 THR L C 1
ATOM 2331 O O . THR B 2 71 ? 2.127 -25.320 46.488 1.00 41.17 71 THR L O 1
ATOM 2335 N N . LEU B 2 72 ? 2.528 -24.274 44.527 1.00 31.26 72 LEU L N 1
ATOM 2336 C CA . LEU B 2 72 ? 3.758 -25.002 44.249 1.00 28.83 72 LEU L CA 1
ATOM 2337 C C . LEU B 2 72 ? 4.940 -24.150 44.677 1.00 30.37 72 LEU L C 1
ATOM 2338 O O . LEU B 2 72 ? 5.185 -23.079 44.119 1.00 33.02 72 LEU L O 1
ATOM 2343 N N . THR B 2 73 ? 5.662 -24.630 45.681 1.00 30.25 73 THR L N 1
ATOM 2344 C CA . THR B 2 73 ? 6.823 -23.936 46.209 1.00 32.06 73 THR L CA 1
ATOM 2345 C C . THR B 2 73 ? 8.100 -24.611 45.726 1.00 36.55 73 THR L C 1
ATOM 2346 O O . THR B 2 73 ? 8.345 -25.789 46.013 1.00 41.71 73 THR L O 1
ATOM 2350 N N . ILE B 2 74 ? 8.896 -23.855 44.976 1.00 33.96 74 ILE L N 1
ATOM 2351 C CA . ILE B 2 74 ? 10.187 -24.309 44.485 1.00 31.92 74 ILE L CA 1
ATOM 2352 C C . ILE B 2 74 ? 11.288 -23.623 45.282 1.00 33.68 74 ILE L C 1
ATOM 2353 O O . ILE B 2 74 ? 11.565 -22.439 45.079 1.00 34.28 74 ILE L O 1
ATOM 2358 N N . SER B 2 75 ? 11.901 -24.371 46.196 1.00 34.75 75 SER L N 1
ATOM 2359 C CA . SER B 2 75 ? 12.950 -23.842 47.061 1.00 39.33 75 SER L CA 1
ATOM 2360 C C . SER B 2 75 ? 14.293 -23.830 46.343 1.00 40.69 75 SER L C 1
ATOM 2361 O O . SER B 2 75 ? 14.611 -24.762 45.606 1.00 42.90 75 SER L O 1
ATOM 2364 N N . ARG B 2 76 ? 15.070 -22.772 46.569 1.00 39.36 76 ARG L N 1
ATOM 2365 C CA . ARG B 2 76 ? 16.405 -22.635 45.990 1.00 37.18 76 ARG L CA 1
ATOM 2366 C C . ARG B 2 76 ? 16.406 -22.871 44.481 1.00 38.26 76 ARG L C 1
ATOM 2367 O O . ARG B 2 76 ? 17.024 -23.814 43.990 1.00 43.73 76 ARG L O 1
ATOM 2375 N N . VAL B 2 77 ? 15.696 -22.008 43.760 1.00 33.90 77 VAL L N 1
ATOM 2376 C CA . VAL B 2 77 ? 15.531 -22.134 42.315 1.00 33.31 77 VAL L CA 1
ATOM 2377 C C . VAL B 2 77 ? 16.860 -22.197 41.561 1.00 33.91 77 VAL L C 1
ATOM 2378 O O . VAL B 2 77 ? 17.782 -21.428 41.834 1.00 35.61 77 VAL L O 1
ATOM 2382 N N . GLU B 2 78 ? 16.950 -23.132 40.622 1.00 34.31 78 GLU L N 1
ATOM 2383 C CA . GLU B 2 78 ? 18.115 -23.246 39.762 1.00 38.55 78 GLU L CA 1
ATOM 2384 C C . GLU B 2 78 ? 17.713 -22.986 38.315 1.00 37.97 78 GLU L C 1
ATOM 2385 O O . GLU B 2 78 ? 16.526 -22.959 37.990 1.00 37.08 78 GLU L O 1
ATOM 2391 N N . ALA B 2 79 ? 18.706 -22.800 37.451 1.00 38.38 79 ALA L N 1
ATOM 2392 C CA . ALA B 2 79 ? 18.459 -22.484 36.047 1.00 38.93 79 ALA L CA 1
ATOM 2393 C C . ALA B 2 79 ? 17.670 -23.579 35.333 1.00 42.83 79 ALA L C 1
ATOM 2394 O O . ALA B 2 79 ? 16.928 -23.305 34.389 1.00 43.96 79 ALA L O 1
ATOM 2396 N N . GLY B 2 80 ? 17.832 -24.816 35.791 1.00 44.61 80 GLY L N 1
ATOM 2397 C CA . GLY B 2 80 ? 17.141 -25.948 35.205 1.00 44.25 80 GLY L CA 1
ATOM 2398 C C . GLY B 2 80 ? 15.658 -25.981 35.522 1.00 42.61 80 GLY L C 1
ATOM 2399 O O . GLY B 2 80 ? 14.908 -26.733 34.907 1.00 44.47 80 GLY L O 1
ATOM 2400 N N . ASP B 2 81 ? 15.230 -25.163 36.478 1.00 39.49 81 ASP L N 1
ATOM 2401 C CA . ASP B 2 81 ? 13.826 -25.124 36.872 1.00 36.63 81 ASP L CA 1
ATOM 2402 C C . ASP B 2 81 ? 12.987 -24.286 35.910 1.00 35.64 81 ASP L C 1
ATOM 2403 O O . ASP B 2 81 ? 11.762 -24.234 36.027 1.00 31.76 81 ASP L O 1
ATOM 2408 N N . GLU B 2 82 ? 13.652 -23.632 34.963 1.00 40.34 82 GLU L N 1
ATOM 2409 C CA . GLU B 2 82 ? 12.972 -22.769 34.003 1.00 43.02 82 GLU L CA 1
ATOM 2410 C C . GLU B 2 82 ? 12.089 -23.558 33.038 1.00 42.89 82 GLU L C 1
ATOM 2411 O O . GLU B 2 82 ? 12.584 -24.192 32.104 1.00 44.19 82 GLU L O 1
ATOM 2417 N N . ALA B 2 83 ? 10.779 -23.503 33.268 1.00 40.09 83 ALA L N 1
ATOM 2418 C CA . ALA B 2 83 ? 9.811 -24.209 32.433 1.00 37.32 83 ALA L CA 1
ATOM 2419 C C . ALA B 2 83 ? 8.399 -23.707 32.706 1.00 35.03 83 ALA L C 1
ATOM 2420 O O . ALA B 2 83 ? 8.195 -22.841 33.556 1.00 33.61 83 ALA L O 1
ATOM 2422 N N . ASP B 2 84 ? 7.425 -24.249 31.980 1.00 36.27 84 ASP L N 1
ATOM 2423 C CA . ASP B 2 84 ? 6.025 -23.954 32.260 1.00 37.56 84 ASP L CA 1
ATOM 2424 C C . ASP B 2 84 ? 5.526 -24.897 33.347 1.00 36.36 84 ASP L C 1
ATOM 2425 O O . ASP B 2 84 ? 5.981 -26.034 33.444 1.00 37.74 84 ASP L O 1
ATOM 2430 N N . TYR B 2 85 ? 4.595 -24.424 34.168 1.00 31.60 85 TYR L N 1
ATOM 2431 C CA . TYR B 2 85 ? 4.075 -25.231 35.265 1.00 28.30 85 TYR L CA 1
ATOM 2432 C C . TYR B 2 85 ? 2.551 -25.240 35.292 1.00 28.20 85 TYR L C 1
ATOM 2433 O O . TYR B 2 85 ? 1.911 -24.188 35.224 1.00 27.58 85 TYR L O 1
ATOM 2442 N N . TYR B 2 86 ? 1.976 -26.434 35.395 1.00 29.41 86 TYR L N 1
ATOM 2443 C CA . TYR B 2 86 ? 0.525 -26.584 35.381 1.00 28.93 86 TYR L CA 1
ATOM 2444 C C . TYR B 2 86 ? 0.013 -27.312 36.618 1.00 26.78 86 TYR L C 1
ATOM 2445 O O . TYR B 2 86 ? 0.436 -28.428 36.906 1.00 26.05 86 TYR L O 1
ATOM 2454 N N . CYS B 2 87 ? -0.901 -26.685 37.348 1.00 28.74 87 CYS L N 1
ATOM 2455 C CA . CYS B 2 87 ? -1.602 -27.384 38.415 1.00 32.06 87 CYS L CA 1
ATOM 2456 C C . CYS B 2 87 ? -2.733 -28.183 37.779 1.00 34.67 87 CYS L C 1
ATOM 2457 O O . CYS B 2 87 ? -3.163 -27.873 36.669 1.00 36.91 87 CYS L O 1
ATOM 2460 N N . GLN B 2 88 ? -3.212 -29.211 38.471 1.00 33.92 88 GLN L N 1
ATOM 2461 C CA . GLN B 2 88 ? -4.239 -30.078 37.904 1.00 34.72 88 GLN L CA 1
ATOM 2462 C C . GLN B 2 88 ? -5.058 -30.786 38.980 1.00 35.80 88 GLN L C 1
ATOM 2463 O O . GLN B 2 88 ? -4.527 -31.211 40.005 1.00 34.01 88 GLN L O 1
ATOM 2469 N N . VAL B 2 89 ? -6.358 -30.911 38.734 1.00 38.80 89 VAL L N 1
ATOM 2470 C CA . VAL B 2 89 ? -7.276 -31.485 39.707 1.00 39.14 89 VAL L CA 1
ATOM 2471 C C . VAL B 2 89 ? -8.238 -32.466 39.033 1.00 38.80 89 VAL L C 1
ATOM 2472 O O . VAL B 2 89 ? -8.543 -32.334 37.845 1.00 35.98 89 VAL L O 1
ATOM 2476 N N . TRP B 2 90 ? -8.691 -33.462 39.790 1.00 42.32 90 TRP L N 1
ATOM 2477 C CA . TRP B 2 90 ? -9.650 -34.440 39.289 1.00 43.69 90 TRP L CA 1
ATOM 2478 C C . TRP B 2 90 ? -10.878 -34.508 40.187 1.00 47.07 90 TRP L C 1
ATOM 2479 O O . TRP B 2 90 ? -10.770 -34.816 41.373 1.00 46.65 90 TRP L O 1
ATOM 2490 N N . ASP B 2 91 ? -12.044 -34.222 39.620 1.00 52.18 91 ASP L N 1
ATOM 2491 C CA . ASP B 2 91 ? -13.297 -34.369 40.348 1.00 58.19 91 ASP L CA 1
ATOM 2492 C C . ASP B 2 91 ? -13.872 -35.756 40.089 1.00 61.09 91 ASP L C 1
ATOM 2493 O O . ASP B 2 91 ? -14.381 -36.031 39.003 1.00 61.38 91 ASP L O 1
ATOM 2498 N N . SER B 2 92 ? -13.789 -36.625 41.092 1.00 61.58 92 SER L N 1
ATOM 2499 C CA . SER B 2 92 ? -14.220 -38.013 40.948 1.00 60.60 92 SER L CA 1
ATOM 2500 C C . SER B 2 92 ? -15.738 -38.156 40.864 1.00 63.38 92 SER L C 1
ATOM 2501 O O . SER B 2 92 ? -16.248 -39.229 40.544 1.00 66.09 92 SER L O 1
ATOM 2504 N N . SER B 2 93 ? -16.456 -37.076 41.154 1.00 64.32 93 SER L N 1
ATOM 2505 C CA . SER B 2 93 ? -17.912 -37.094 41.088 1.00 66.73 93 SER L CA 1
ATOM 2506 C C . SER B 2 93 ? -18.397 -37.116 39.643 1.00 67.47 93 SER L C 1
ATOM 2507 O O . SER B 2 93 ? -19.255 -37.919 39.277 1.00 68.54 93 SER L O 1
ATOM 2510 N N . SER B 2 94 ? -17.837 -36.229 38.827 1.00 66.21 94 SER L N 1
ATOM 2511 C CA . SER B 2 94 ? -18.224 -36.119 37.426 1.00 64.80 94 SER L CA 1
ATOM 2512 C C . SER B 2 94 ? -17.146 -36.666 36.494 1.00 63.33 94 SER L C 1
ATOM 2513 O O . SER B 2 94 ? -17.284 -36.601 35.271 1.00 63.33 94 SER L O 1
ATOM 2516 N N . ASP B 2 95 ? -16.086 -37.213 37.086 1.00 61.23 95 ASP L N 1
ATOM 2517 C CA . ASP B 2 95 ? -14.943 -37.746 36.342 1.00 59.94 95 ASP L CA 1
ATOM 2518 C C . ASP B 2 95 ? -14.375 -36.714 35.370 1.00 58.07 95 ASP L C 1
ATOM 2519 O O . ASP B 2 95 ? -14.255 -36.968 34.171 1.00 56.13 95 ASP L O 1
ATOM 2524 N N . HIS B 2 96 ? -14.035 -35.544 35.901 1.00 58.43 96 HIS L N 1
ATOM 2525 C CA . HIS B 2 96 ? -13.486 -34.464 35.091 1.00 58.03 96 HIS L CA 1
ATOM 2526 C C . HIS B 2 96 ? -12.046 -34.148 35.471 1.00 51.48 96 HIS L C 1
ATOM 2527 O O . HIS B 2 96 ? -11.708 -34.065 36.651 1.00 50.79 96 HIS L O 1
ATOM 2534 N N . TYR B 2 97 ? -11.203 -33.971 34.460 1.00 47.20 97 TYR L N 1
ATOM 2535 C CA . TYR B 2 97 ? -9.813 -33.601 34.678 1.00 46.97 97 TYR L CA 1
ATOM 2536 C C . TYR B 2 97 ? -9.591 -32.155 34.249 1.00 47.38 97 TYR L C 1
ATOM 2537 O O . TYR B 2 97 ? -9.804 -31.803 33.089 1.00 50.05 97 TYR L O 1
ATOM 2546 N N . VAL B 2 98 ? -9.169 -31.320 35.192 1.00 45.05 98 VAL L N 1
ATOM 2547 C CA . VAL B 2 98 ? -9.018 -29.894 34.932 1.00 43.31 98 VAL L CA 1
ATOM 2548 C C . VAL B 2 98 ? -7.587 -29.419 35.159 1.00 43.25 98 VAL L C 1
ATOM 2549 O O . VAL B 2 98 ? -7.019 -29.622 36.230 1.00 44.33 98 VAL L O 1
ATOM 2553 N N . PHE B 2 99 ? -7.009 -28.787 34.144 1.00 43.19 99 PHE L N 1
ATOM 2554 C CA . PHE B 2 99 ? -5.676 -28.214 34.267 1.00 41.79 99 PHE L CA 1
ATOM 2555 C C . PHE B 2 99 ? -5.759 -26.742 34.636 1.00 42.96 99 PHE L C 1
ATOM 2556 O O . PHE B 2 99 ? -6.838 -26.148 34.633 1.00 44.04 99 PHE L O 1
ATOM 2564 N N . GLY B 2 100 ? -4.610 -26.159 34.957 1.00 43.37 100 GLY L N 1
ATOM 2565 C CA . GLY B 2 100 ? -4.531 -24.736 35.219 1.00 42.51 100 GLY L CA 1
ATOM 2566 C C . GLY B 2 100 ? -4.208 -23.980 33.946 1.00 40.27 100 GLY L C 1
ATOM 2567 O O . GLY B 2 100 ? -3.837 -24.581 32.937 1.00 40.13 100 GLY L O 1
ATOM 2568 N N . THR B 2 101 ? -4.349 -22.659 33.992 1.00 38.82 101 THR L N 1
ATOM 2569 C CA . THR B 2 101 ? -4.080 -21.818 32.831 1.00 37.80 101 THR L CA 1
ATOM 2570 C C . THR B 2 101 ? -2.603 -21.857 32.447 1.00 37.26 101 THR L C 1
ATOM 2571 O O . THR B 2 101 ? -2.233 -21.541 31.315 1.00 39.06 101 THR L O 1
ATOM 2575 N N . GLY B 2 102 ? -1.762 -22.245 33.400 1.00 35.95 102 GLY L N 1
ATOM 2576 C CA . GLY B 2 102 ? -0.338 -22.374 33.156 1.00 36.68 102 GLY L CA 1
ATOM 2577 C C . GLY B 2 102 ? 0.465 -21.202 33.683 1.00 38.00 102 GLY L C 1
ATOM 2578 O O . GLY B 2 102 ? 0.006 -20.058 33.668 1.00 40.10 102 GLY L O 1
ATOM 2579 N N . THR B 2 103 ? 1.671 -21.490 34.157 1.00 34.87 103 THR L N 1
ATOM 2580 C CA . THR B 2 103 ? 2.563 -20.446 34.644 1.00 31.51 103 THR L CA 1
ATOM 2581 C C . THR B 2 103 ? 3.954 -20.597 34.050 1.00 33.48 103 THR L C 1
ATOM 2582 O O . THR B 2 103 ? 4.678 -21.539 34.370 1.00 34.45 103 THR L O 1
ATOM 2586 N N . LYS B 2 104 ? 4.319 -19.670 33.173 1.00 34.94 104 LYS L N 1
ATOM 2587 C CA . LYS B 2 104 ? 5.664 -19.646 32.620 1.00 38.13 104 LYS L CA 1
ATOM 2588 C C . LYS B 2 104 ? 6.614 -19.039 33.640 1.00 38.76 104 LYS L C 1
ATOM 2589 O O . LYS B 2 104 ? 6.489 -17.864 33.991 1.00 41.81 104 LYS L O 1
ATOM 2595 N N . VAL B 2 105 ? 7.555 -19.837 34.132 1.00 37.40 105 VAL L N 1
ATOM 2596 C CA . VAL B 2 105 ? 8.528 -19.309 35.079 1.00 38.08 105 VAL L CA 1
ATOM 2597 C C . VAL B 2 105 ? 9.907 -19.150 34.449 1.00 41.06 105 VAL L C 1
ATOM 2598 O O . VAL B 2 105 ? 10.319 -19.949 33.605 1.00 42.24 105 VAL L O 1
ATOM 2602 N N . THR B 2 106 ? 10.605 -18.093 34.849 1.00 42.88 106 THR L N 1
ATOM 2603 C CA . THR B 2 106 ? 11.909 -17.789 34.276 1.00 44.00 106 THR L CA 1
ATOM 2604 C C . THR B 2 106 ? 12.962 -17.580 35.356 1.00 43.93 106 THR L C 1
ATOM 2605 O O . THR B 2 106 ? 12.682 -17.016 36.416 1.00 43.27 106 THR L O 1
ATOM 2609 N N . VAL B 2 107 ? 14.176 -18.042 35.078 1.00 45.27 107 VAL L N 1
ATOM 2610 C CA . VAL B 2 107 ? 15.293 -17.837 35.987 1.00 49.43 107 VAL L CA 1
ATOM 2611 C C . VAL B 2 107 ? 16.116 -16.643 35.521 1.00 54.37 107 VAL L C 1
ATOM 2612 O O . VAL B 2 107 ? 16.711 -16.664 34.444 1.00 54.72 107 VAL L O 1
ATOM 2616 N N . LEU B 2 108 ? 16.136 -15.603 36.347 1.00 59.49 108 LEU L N 1
ATOM 2617 C CA . LEU B 2 108 ? 16.733 -14.324 35.982 1.00 64.48 108 LEU L CA 1
ATOM 2618 C C . LEU B 2 108 ? 18.251 -14.362 35.885 1.00 70.04 108 LEU L C 1
ATOM 2619 O O . LEU B 2 108 ? 18.913 -15.169 36.536 1.00 71.06 108 LEU L O 1
ATOM 2624 N N . SER B 2 109 ? 18.792 -13.464 35.068 1.00 74.77 109 SER L N 1
ATOM 2625 C CA . SER B 2 109 ? 20.232 -13.310 34.928 1.00 79.09 109 SER L CA 1
ATOM 2626 C C . SER B 2 109 ? 20.757 -12.457 36.078 1.00 86.51 109 SER L C 1
ATOM 2627 O O . SER B 2 109 ? 21.961 -12.224 36.194 1.00 88.02 109 SER L O 1
ATOM 2630 N N . SER B 2 110 ? 19.830 -12.002 36.920 1.00 92.39 110 SER L N 1
ATOM 2631 C CA . SER B 2 110 ? 20.117 -11.092 38.028 1.00 98.66 110 SER L CA 1
ATOM 2632 C C . SER B 2 110 ? 20.730 -9.786 37.536 1.00 108.77 110 SER L C 1
ATOM 2633 O O . SER B 2 110 ? 21.428 -9.094 38.278 1.00 110.71 110 SER L O 1
ATOM 2636 N N . ALA B 2 111 ? 20.462 -9.457 36.277 1.00 115.54 111 ALA L N 1
ATOM 2637 C CA . ALA B 2 111 ? 20.910 -8.198 35.706 1.00 122.63 111 ALA L CA 1
ATOM 2638 C C . ALA B 2 111 ? 20.015 -7.072 36.203 1.00 125.75 111 ALA L C 1
ATOM 2639 O O . ALA B 2 111 ? 18.875 -7.306 36.605 1.00 127.10 111 ALA L O 1
ATOM 2641 N N . SER B 2 112 ? 20.537 -5.851 36.184 1.00 128.07 112 SER L N 1
ATOM 2642 C CA . SER B 2 112 ? 19.771 -4.692 36.617 1.00 127.42 112 SER L CA 1
ATOM 2643 C C . SER B 2 112 ? 18.631 -4.410 35.645 1.00 123.10 112 SER L C 1
ATOM 2644 O O . SER B 2 112 ? 18.783 -4.577 34.434 1.00 125.47 112 SER L O 1
ATOM 2647 N N . THR B 2 113 ? 17.487 -3.996 36.183 1.00 109.11 113 THR L N 1
ATOM 2648 C CA . THR B 2 113 ? 16.351 -3.606 35.358 1.00 96.03 113 THR L CA 1
ATOM 2649 C C . THR B 2 113 ? 16.741 -2.440 34.460 1.00 84.77 113 THR L C 1
ATOM 2650 O O . THR B 2 113 ? 17.127 -1.375 34.940 1.00 83.61 113 THR L O 1
ATOM 2654 N N . LYS B 2 114 ? 16.649 -2.650 33.152 1.00 76.39 114 LYS L N 1
ATOM 2655 C CA . LYS B 2 114 ? 17.145 -1.673 32.192 1.00 66.65 114 LYS L CA 1
ATOM 2656 C C . LYS B 2 114 ? 16.109 -1.281 31.144 1.00 59.36 114 LYS L C 1
ATOM 2657 O O . LYS B 2 114 ? 15.427 -2.136 30.579 1.00 55.95 114 LYS L O 1
ATOM 2663 N N . GLY B 2 115 ? 16.002 0.020 30.892 1.00 56.99 115 GLY L N 1
ATOM 2664 C CA . GLY B 2 115 ? 15.133 0.533 29.850 1.00 54.01 115 GLY L CA 1
ATOM 2665 C C . GLY B 2 115 ? 15.692 0.236 28.472 1.00 50.41 115 GLY L C 1
ATOM 2666 O O . GLY B 2 115 ? 16.907 0.180 28.287 1.00 48.68 115 GLY L O 1
ATOM 2667 N N . PRO B 2 116 ? 14.803 0.049 27.489 1.00 49.63 116 PRO L N 1
ATOM 2668 C CA . PRO B 2 116 ? 15.187 -0.358 26.134 1.00 49.98 116 PRO L CA 1
ATOM 2669 C C . PRO B 2 116 ? 15.825 0.757 25.310 1.00 52.25 116 PRO L C 1
ATOM 2670 O O . PRO B 2 116 ? 15.606 1.939 25.576 1.00 52.06 116 PRO L O 1
ATOM 2674 N N . SER B 2 117 ? 16.610 0.364 24.313 1.00 53.90 117 SER L N 1
ATOM 2675 C CA . SER B 2 117 ? 17.188 1.301 23.361 1.00 54.81 117 SER L CA 1
ATOM 2676 C C . SER B 2 117 ? 16.611 1.006 21.986 1.00 56.07 117 SER L C 1
ATOM 2677 O O . SER B 2 117 ? 16.999 0.032 21.339 1.00 57.55 117 SER L O 1
ATOM 2680 N N . VAL B 2 118 ? 15.674 1.839 21.544 1.00 58.67 118 VAL L N 1
ATOM 2681 C CA . VAL B 2 118 ? 14.985 1.586 20.282 1.00 63.40 118 VAL L CA 1
ATOM 2682 C C . VAL B 2 118 ? 15.615 2.318 19.095 1.00 65.94 118 VAL L C 1
ATOM 2683 O O . VAL B 2 118 ? 15.578 3.547 19.007 1.00 67.92 118 VAL L O 1
ATOM 2687 N N . PHE B 2 119 ? 16.201 1.542 18.190 1.00 66.71 119 PHE L N 1
ATOM 2688 C CA . PHE B 2 119 ? 16.798 2.081 16.977 1.00 68.57 119 PHE L CA 1
ATOM 2689 C C . PHE B 2 119 ? 15.818 1.910 15.824 1.00 71.49 119 PHE L C 1
ATOM 2690 O O . PHE B 2 119 ? 14.969 1.022 15.861 1.00 72.33 119 PHE L O 1
ATOM 2698 N N . PRO B 2 120 ? 15.922 2.766 14.795 1.00 74.61 120 PRO L N 1
ATOM 2699 C CA . PRO B 2 120 ? 15.004 2.664 13.656 1.00 77.70 120 PRO L CA 1
ATOM 2700 C C . PRO B 2 120 ? 15.430 1.611 12.636 1.00 82.14 120 PRO L C 1
ATOM 2701 O O . PRO B 2 120 ? 16.622 1.367 12.449 1.00 83.49 120 PRO L O 1
ATOM 2705 N N . LEU B 2 121 ? 14.448 0.986 11.995 1.00 85.33 121 LEU L N 1
ATOM 2706 C CA . LEU B 2 121 ? 14.697 0.098 10.867 1.00 88.98 121 LEU L CA 1
ATOM 2707 C C . LEU B 2 121 ? 14.143 0.760 9.615 1.00 93.66 121 LEU L C 1
ATOM 2708 O O . LEU B 2 121 ? 12.951 0.640 9.312 1.00 93.82 121 LEU L O 1
ATOM 2713 N N . ALA B 2 122 ? 15.018 1.463 8.900 1.00 97.30 122 ALA L N 1
ATOM 2714 C CA . ALA B 2 122 ? 14.611 2.309 7.783 1.00 100.62 122 ALA L CA 1
ATOM 2715 C C . ALA B 2 122 ? 14.541 1.568 6.450 1.00 105.36 122 ALA L C 1
ATOM 2716 O O . ALA B 2 122 ? 15.432 0.785 6.120 1.00 102.93 122 ALA L O 1
ATOM 2718 N N . PRO B 2 123 ? 13.464 1.814 5.685 1.00 113.41 123 PRO L N 1
ATOM 2719 C CA . PRO B 2 123 ? 13.268 1.228 4.356 1.00 118.70 123 PRO L CA 1
ATOM 2720 C C . PRO B 2 123 ? 13.874 2.077 3.239 1.00 123.25 123 PRO L C 1
ATOM 2721 O O . PRO B 2 123 ? 13.797 3.306 3.277 1.00 123.55 123 PRO L O 1
ATOM 2725 N N . SER B 2 124 ? 14.589 1.418 2.331 1.00 127.19 124 SER L N 1
ATOM 2726 C CA . SER B 2 124 ? 15.041 2.039 1.095 1.00 130.94 124 SER L CA 1
ATOM 2727 C C . SER B 2 124 ? 14.984 1.050 -0.067 1.00 136.12 124 SER L C 1
ATOM 2728 O O . SER B 2 124 ? 14.136 1.156 -0.953 1.00 136.29 124 SER L O 1
ATOM 2731 N N . SER B 2 125 ? 15.901 0.086 -0.044 1.00 141.93 125 SER L N 1
ATOM 2732 C CA . SER B 2 125 ? 15.980 -0.957 -1.065 1.00 147.90 125 SER L CA 1
ATOM 2733 C C . SER B 2 125 ? 14.775 -1.895 -1.084 1.00 155.42 125 SER L C 1
ATOM 2734 O O . SER B 2 125 ? 14.281 -2.265 -2.148 1.00 156.87 125 SER L O 1
ATOM 2737 N N . LYS B 2 126 ? 14.314 -2.281 0.102 1.00 160.23 126 LYS L N 1
ATOM 2738 C CA . LYS B 2 126 ? 13.227 -3.245 0.228 1.00 164.85 126 LYS L CA 1
ATOM 2739 C C . LYS B 2 126 ? 11.940 -2.712 -0.384 1.00 169.57 126 LYS L C 1
ATOM 2740 O O . LYS B 2 126 ? 11.200 -3.443 -1.043 1.00 170.47 126 LYS L O 1
ATOM 2746 N N . SER B 2 127 ? 11.682 -1.430 -0.158 1.00 173.78 127 SER L N 1
ATOM 2747 C CA . SER B 2 127 ? 10.485 -0.782 -0.672 1.00 176.70 127 SER L CA 1
ATOM 2748 C C . SER B 2 127 ? 10.359 -0.955 -2.180 1.00 179.63 127 SER L C 1
ATOM 2749 O O . SER B 2 127 ? 9.273 -1.214 -2.699 1.00 180.13 127 SER L O 1
ATOM 2752 N N . THR B 2 128 ? 11.485 -0.815 -2.871 1.00 180.62 128 THR L N 1
ATOM 2753 C CA . THR B 2 128 ? 11.515 -0.768 -4.330 1.00 181.16 128 THR L CA 1
ATOM 2754 C C . THR B 2 128 ? 11.049 -2.056 -5.012 1.00 180.06 128 THR L C 1
ATOM 2755 O O . THR B 2 128 ? 10.027 -2.067 -5.700 1.00 179.81 128 THR L O 1
ATOM 2759 N N . SER B 2 129 ? 11.798 -3.136 -4.813 1.00 175.70 129 SER L N 1
ATOM 2760 C CA . SER B 2 129 ? 11.576 -4.380 -5.550 1.00 173.82 129 SER L CA 1
ATOM 2761 C C . SER B 2 129 ? 10.237 -5.059 -5.260 1.00 169.61 129 SER L C 1
ATOM 2762 O O . SER B 2 129 ? 9.723 -5.807 -6.092 1.00 170.59 129 SER L O 1
ATOM 2765 N N . GLY B 2 130 ? 9.673 -4.800 -4.086 1.00 164.05 130 GLY L N 1
ATOM 2766 C CA . GLY B 2 130 ? 8.462 -5.485 -3.672 1.00 157.63 130 GLY L CA 1
ATOM 2767 C C . GLY B 2 130 ? 7.167 -4.857 -4.151 1.00 149.85 130 GLY L C 1
ATOM 2768 O O . GLY B 2 130 ? 6.215 -5.560 -4.493 1.00 149.29 130 GLY L O 1
ATOM 2769 N N . GLY B 2 131 ? 7.131 -3.530 -4.183 1.00 144.79 131 GLY L N 1
ATOM 2770 C CA . GLY B 2 131 ? 5.890 -2.808 -4.393 1.00 140.16 131 GLY L CA 1
ATOM 2771 C C . GLY B 2 131 ? 5.261 -2.599 -3.031 1.00 137.61 131 GLY L C 1
ATOM 2772 O O . GLY B 2 131 ? 4.198 -1.994 -2.895 1.00 139.05 131 GLY L O 1
ATOM 2773 N N . THR B 2 132 ? 5.945 -3.119 -2.018 1.00 131.41 132 THR L N 1
ATOM 2774 C CA . THR B 2 132 ? 5.522 -3.019 -0.631 1.00 124.74 132 THR L CA 1
ATOM 2775 C C . THR B 2 132 ? 6.749 -2.779 0.242 1.00 116.70 132 THR L C 1
ATOM 2776 O O . THR B 2 132 ? 7.764 -3.460 0.104 1.00 115.13 132 THR L O 1
ATOM 2780 N N . ALA B 2 133 ? 6.653 -1.790 1.123 1.00 109.95 133 ALA L N 1
ATOM 2781 C CA . ALA B 2 133 ? 7.779 -1.358 1.939 1.00 103.56 133 ALA L CA 1
ATOM 2782 C C . ALA B 2 133 ? 7.658 -1.856 3.373 1.00 97.91 133 ALA L C 1
ATOM 2783 O O . ALA B 2 133 ? 6.616 -1.694 4.002 1.00 96.35 133 ALA L O 1
ATOM 2785 N N . ALA B 2 134 ? 8.727 -2.454 3.890 1.00 94.87 134 ALA L N 1
ATOM 2786 C CA . ALA B 2 134 ? 8.755 -2.886 5.282 1.00 92.15 134 ALA L CA 1
ATOM 2787 C C . ALA B 2 134 ? 9.634 -1.960 6.114 1.00 89.28 134 ALA L C 1
ATOM 2788 O O . ALA B 2 134 ? 10.826 -1.814 5.844 1.00 90.74 134 ALA L O 1
ATOM 2790 N N . LEU B 2 135 ? 9.036 -1.323 7.116 1.00 85.34 135 LEU L N 1
ATOM 2791 C CA . LEU B 2 135 ? 9.782 -0.455 8.023 1.00 81.14 135 LEU L CA 1
ATOM 2792 C C . LEU B 2 135 ? 9.596 -0.958 9.446 1.00 77.49 135 LEU L C 1
ATOM 2793 O O . LEU B 2 135 ? 8.599 -1.611 9.742 1.00 77.01 135 LEU L O 1
ATOM 2798 N N . GLY B 2 136 ? 10.540 -0.664 10.335 1.00 74.05 136 GLY L N 1
ATOM 2799 C CA . GLY B 2 136 ? 10.441 -1.221 11.672 1.00 70.36 136 GLY L CA 1
ATOM 2800 C C . GLY B 2 136 ? 11.130 -0.522 12.828 1.00 66.17 136 GLY L C 1
ATOM 2801 O O . GLY B 2 136 ? 11.672 0.573 12.694 1.00 65.08 136 GLY L O 1
ATOM 2802 N N . CYS B 2 137 ? 11.084 -1.185 13.980 1.00 63.60 137 CYS L N 1
ATOM 2803 C CA . CYS B 2 137 ? 11.739 -0.735 15.199 1.00 61.55 137 CYS L CA 1
ATOM 2804 C C . CYS B 2 137 ? 12.536 -1.888 15.798 1.00 61.68 137 CYS L C 1
ATOM 2805 O O . CYS B 2 137 ? 12.030 -3.013 15.921 1.00 63.96 137 CYS L O 1
ATOM 2808 N N . LEU B 2 138 ? 13.782 -1.598 16.164 1.00 59.54 138 LEU L N 1
ATOM 2809 C CA . LEU B 2 138 ? 14.645 -2.558 16.838 1.00 59.28 138 LEU L CA 1
ATOM 2810 C C . LEU B 2 138 ? 14.820 -2.155 18.299 1.00 58.40 138 LEU L C 1
ATOM 2811 O O . LEU B 2 138 ? 15.619 -1.275 18.623 1.00 58.78 138 LEU L O 1
ATOM 2816 N N . VAL B 2 139 ? 14.057 -2.804 19.171 1.00 58.34 139 VAL L N 1
ATOM 2817 C CA . VAL B 2 139 ? 14.062 -2.501 20.595 1.00 59.23 139 VAL L CA 1
ATOM 2818 C C . VAL B 2 139 ? 15.116 -3.354 21.293 1.00 60.29 139 VAL L C 1
ATOM 2819 O O . VAL B 2 139 ? 14.866 -4.513 21.616 1.00 60.64 139 VAL L O 1
ATOM 2823 N N . LYS B 2 140 ? 16.295 -2.786 21.529 1.00 59.94 140 LYS L N 1
ATOM 2824 C CA . LYS B 2 140 ? 17.425 -3.593 21.982 1.00 61.28 140 LYS L CA 1
ATOM 2825 C C . LYS B 2 140 ? 17.814 -3.408 23.452 1.00 60.93 140 LYS L C 1
ATOM 2826 O O . LYS B 2 140 ? 17.673 -2.322 24.018 1.00 60.42 140 LYS L O 1
ATOM 2832 N N . ASP B 2 141 ? 18.299 -4.493 24.054 1.00 61.82 141 ASP L N 1
ATOM 2833 C CA . ASP B 2 141 ? 18.923 -4.470 25.377 1.00 62.95 141 ASP L CA 1
ATOM 2834 C C . ASP B 2 141 ? 18.030 -3.962 26.508 1.00 58.71 141 ASP L C 1
ATOM 2835 O O . ASP B 2 141 ? 18.403 -3.044 27.240 1.00 58.01 141 ASP L O 1
ATOM 2840 N N . TYR B 2 142 ? 16.856 -4.566 26.658 1.00 55.59 142 TYR L N 1
ATOM 2841 C CA . TYR B 2 142 ? 15.988 -4.237 27.782 1.00 53.80 142 TYR L CA 1
ATOM 2842 C C . TYR B 2 142 ? 15.831 -5.419 28.727 1.00 52.39 142 TYR L C 1
ATOM 2843 O O . TYR B 2 142 ? 15.974 -6.573 28.325 1.00 51.79 142 TYR L O 1
ATOM 2852 N N . PHE B 2 143 ? 15.531 -5.119 29.984 1.00 52.04 143 PHE L N 1
ATOM 2853 C CA . PHE B 2 143 ? 15.301 -6.148 30.986 1.00 50.94 143 PHE L CA 1
ATOM 2854 C C . PHE B 2 143 ? 14.486 -5.572 32.137 1.00 48.83 143 PHE L C 1
ATOM 2855 O O . PHE B 2 143 ? 14.777 -4.477 32.617 1.00 49.62 143 PHE L O 1
ATOM 2863 N N . PRO B 2 144 ? 13.460 -6.310 32.585 1.00 45.21 144 PRO L N 1
ATOM 2864 C CA . PRO B 2 144 ? 13.051 -7.607 32.038 1.00 45.06 144 PRO L CA 1
ATOM 2865 C C . PRO B 2 144 ? 11.917 -7.510 31.019 1.00 46.29 144 PRO L C 1
ATOM 2866 O O . PRO B 2 144 ? 11.594 -6.429 30.530 1.00 47.38 144 PRO L O 1
ATOM 2870 N N . GLU B 2 145 ? 11.332 -8.661 30.706 1.00 46.86 145 GLU L N 1
ATOM 2871 C CA . GLU B 2 145 ? 10.143 -8.752 29.871 1.00 49.79 145 GLU L CA 1
ATOM 2872 C C . GLU B 2 145 ? 8.986 -8.201 30.707 1.00 49.35 145 GLU L C 1
ATOM 2873 O O . GLU B 2 145 ? 9.021 -8.293 31.935 1.00 49.86 145 GLU L O 1
ATOM 2879 N N . PRO B 2 146 ? 7.955 -7.625 30.062 1.00 48.98 146 PRO L N 1
ATOM 2880 C CA . PRO B 2 146 ? 7.777 -7.410 28.625 1.00 49.49 146 PRO L CA 1
ATOM 2881 C C . PRO B 2 146 ? 7.833 -5.945 28.200 1.00 48.42 146 PRO L C 1
ATOM 2882 O O . PRO B 2 146 ? 7.971 -5.048 29.032 1.00 48.35 146 PRO L O 1
ATOM 2886 N N . VAL B 2 147 ? 7.727 -5.723 26.893 1.00 47.84 147 VAL L N 1
ATOM 2887 C CA . VAL B 2 147 ? 7.470 -4.395 26.348 1.00 46.67 147 VAL L CA 1
ATOM 2888 C C . VAL B 2 147 ? 6.252 -4.468 25.440 1.00 46.65 147 VAL L C 1
ATOM 2889 O O . VAL B 2 147 ? 5.956 -5.515 24.860 1.00 45.02 147 VAL L O 1
ATOM 2893 N N . THR B 2 148 ? 5.531 -3.360 25.335 1.00 48.26 148 THR L N 1
ATOM 2894 C CA . THR B 2 148 ? 4.435 -3.268 24.385 1.00 49.05 148 THR L CA 1
ATOM 2895 C C . THR B 2 148 ? 4.825 -2.243 23.339 1.00 49.36 148 THR L C 1
ATOM 2896 O O . THR B 2 148 ? 5.307 -1.166 23.672 1.00 48.47 148 THR L O 1
ATOM 2900 N N . VAL B 2 149 ? 4.636 -2.580 22.071 1.00 50.16 149 VAL L N 1
ATOM 2901 C CA . VAL B 2 149 ? 5.019 -1.666 21.009 1.00 50.37 149 VAL L CA 1
ATOM 2902 C C . VAL B 2 149 ? 3.877 -1.437 20.031 1.00 51.63 149 VAL L C 1
ATOM 2903 O O . VAL B 2 149 ? 3.377 -2.370 19.398 1.00 48.96 149 VAL L O 1
ATOM 2907 N N . SER B 2 150 ? 3.450 -0.184 19.932 1.00 56.02 150 SER L N 1
ATOM 2908 C CA . SER B 2 150 ? 2.420 0.180 18.975 1.00 58.03 150 SER L CA 1
ATOM 2909 C C . SER B 2 150 ? 3.036 1.039 17.889 1.00 59.33 150 SER L C 1
ATOM 2910 O O . SER B 2 150 ? 4.193 1.439 17.985 1.00 57.98 150 SER L O 1
ATOM 2913 N N . TRP B 2 151 ? 2.259 1.314 16.851 1.00 61.69 151 TRP L N 1
ATOM 2914 C CA . TRP B 2 151 ? 2.711 2.178 15.773 1.00 65.45 151 TRP L CA 1
ATOM 2915 C C . TRP B 2 151 ? 1.722 3.326 15.620 1.00 70.57 151 TRP L C 1
ATOM 2916 O O . TRP B 2 151 ? 0.513 3.102 15.577 1.00 73.33 151 TRP L O 1
ATOM 2927 N N . ASN B 2 152 ? 2.242 4.551 15.561 1.00 72.86 152 ASN L N 1
ATOM 2928 C CA . ASN B 2 152 ? 1.413 5.754 15.469 1.00 74.14 152 ASN L CA 1
ATOM 2929 C C . ASN B 2 152 ? 0.316 5.837 16.533 1.00 74.85 152 ASN L C 1
ATOM 2930 O O . ASN B 2 152 ? -0.804 6.271 16.254 1.00 74.48 152 ASN L O 1
ATOM 2935 N N . SER B 2 153 ? 0.655 5.406 17.746 1.00 76.58 153 SER L N 1
ATOM 2936 C CA . SER B 2 153 ? -0.263 5.414 18.884 1.00 77.78 153 SER L CA 1
ATOM 2937 C C . SER B 2 153 ? -1.531 4.597 18.630 1.00 80.82 153 SER L C 1
ATOM 2938 O O . SER B 2 153 ? -2.578 4.864 19.218 1.00 81.57 153 SER L O 1
ATOM 2941 N N . GLY B 2 154 ? -1.428 3.603 17.753 1.00 83.81 154 GLY L N 1
ATOM 2942 C CA . GLY B 2 154 ? -2.547 2.728 17.455 1.00 86.62 154 GLY L CA 1
ATOM 2943 C C . GLY B 2 154 ? -3.367 3.166 16.257 1.00 89.81 154 GLY L C 1
ATOM 2944 O O . GLY B 2 154 ? -4.494 2.709 16.069 1.00 88.09 154 GLY L O 1
ATOM 2945 N N . ALA B 2 155 ? -2.801 4.049 15.439 1.00 93.66 155 ALA L N 1
ATOM 2946 C CA . ALA B 2 155 ? -3.499 4.550 14.258 1.00 99.34 155 ALA L CA 1
ATOM 2947 C C . ALA B 2 155 ? -3.543 3.511 13.140 1.00 104.76 155 ALA L C 1
ATOM 2948 O O . ALA B 2 155 ? -4.320 3.638 12.193 1.00 105.31 155 ALA L O 1
ATOM 2950 N N . LEU B 2 156 ? -2.699 2.491 13.249 1.00 109.44 156 LEU L N 1
ATOM 2951 C CA . LEU B 2 156 ? -2.687 1.405 12.275 1.00 116.42 156 LEU L CA 1
ATOM 2952 C C . LEU B 2 156 ? -2.379 0.051 12.910 1.00 120.17 156 LEU L C 1
ATOM 2953 O O . LEU B 2 156 ? -1.443 -0.083 13.698 1.00 118.05 156 LEU L O 1
ATOM 2958 N N . THR B 2 157 ? -3.183 -0.946 12.554 1.00 128.40 157 THR L N 1
ATOM 2959 C CA . THR B 2 157 ? -3.017 -2.307 13.046 1.00 129.67 157 THR L CA 1
ATOM 2960 C C . THR B 2 157 ? -2.904 -3.272 11.874 1.00 128.34 157 THR L C 1
ATOM 2961 O O . THR B 2 157 ? -2.806 -4.488 12.055 1.00 128.77 157 THR L O 1
ATOM 2965 N N . SER B 2 158 ? -2.908 -2.712 10.670 1.00 124.41 158 SER L N 1
ATOM 2966 C CA . SER B 2 158 ? -2.972 -3.497 9.414 1.00 121.46 158 SER L CA 1
ATOM 2967 C C . SER B 2 158 ? -1.774 -4.375 9.097 1.00 115.94 158 SER L C 1
ATOM 2968 O O . SER B 2 158 ? -1.877 -5.600 9.089 1.00 115.87 158 SER L O 1
ATOM 2971 N N . GLY B 2 159 ? -0.630 -3.746 8.787 1.00 111.54 159 GLY L N 1
ATOM 2972 C CA . GLY B 2 159 ? 0.545 -4.490 8.369 1.00 107.18 159 GLY L CA 1
ATOM 2973 C C . GLY B 2 159 ? 1.565 -4.774 9.480 1.00 101.53 159 GLY L C 1
ATOM 2974 O O . GLY B 2 159 ? 2.649 -5.279 9.191 1.00 101.13 159 GLY L O 1
ATOM 2975 N N . VAL B 2 160 ? 1.227 -4.461 10.726 1.00 96.55 160 VAL L N 1
ATOM 2976 C CA . VAL B 2 160 ? 2.177 -4.604 11.826 1.00 91.23 160 VAL L CA 1
ATOM 2977 C C . VAL B 2 160 ? 2.423 -6.057 12.249 1.00 87.47 160 VAL L C 1
ATOM 2978 O O . VAL B 2 160 ? 1.484 -6.811 12.505 1.00 85.88 160 VAL L O 1
ATOM 2982 N N . HIS B 2 161 ? 3.696 -6.441 12.307 1.00 84.52 161 HIS L N 1
ATOM 2983 C CA . HIS B 2 161 ? 4.100 -7.729 12.861 1.00 81.02 161 HIS L CA 1
ATOM 2984 C C . HIS B 2 161 ? 5.050 -7.518 14.035 1.00 74.80 161 HIS L C 1
ATOM 2985 O O . HIS B 2 161 ? 6.192 -7.094 13.849 1.00 72.49 161 HIS L O 1
ATOM 2992 N N . THR B 2 162 ? 4.578 -7.807 15.244 1.00 71.38 162 THR L N 1
ATOM 2993 C CA . THR B 2 162 ? 5.425 -7.699 16.425 1.00 68.52 162 THR L CA 1
ATOM 2994 C C . THR B 2 162 ? 5.969 -9.065 16.824 1.00 66.84 162 THR L C 1
ATOM 2995 O O . THR B 2 162 ? 5.224 -9.947 17.251 1.00 68.51 162 THR L O 1
ATOM 2999 N N . PHE B 2 163 ? 7.278 -9.226 16.677 1.00 63.84 163 PHE L N 1
ATOM 3000 C CA . PHE B 2 163 ? 7.941 -10.500 16.922 1.00 62.96 163 PHE L CA 1
ATOM 3001 C C . PHE B 2 163 ? 8.160 -10.772 18.408 1.00 64.01 163 PHE L C 1
ATOM 3002 O O . PHE B 2 163 ? 8.152 -9.847 19.217 1.00 64.55 163 PHE L O 1
ATOM 3010 N N . PRO B 2 164 ? 8.329 -12.054 18.775 1.00 62.94 164 PRO L N 1
ATOM 3011 C CA . PRO B 2 164 ? 8.699 -12.377 20.155 1.00 60.12 164 PRO L CA 1
ATOM 3012 C C . PRO B 2 164 ? 10.125 -11.929 20.439 1.00 58.53 164 PRO L C 1
ATOM 3013 O O . PRO B 2 164 ? 10.900 -11.723 19.505 1.00 58.53 164 PRO L O 1
ATOM 3017 N N . ALA B 2 165 ? 10.463 -11.784 21.714 1.00 56.95 165 ALA L N 1
ATOM 3018 C CA . ALA B 2 165 ? 11.800 -11.355 22.102 1.00 54.61 165 ALA L CA 1
ATOM 3019 C C . ALA B 2 165 ? 12.781 -12.520 22.111 1.00 54.15 165 ALA L C 1
ATOM 3020 O O . ALA B 2 165 ? 12.382 -13.684 22.071 1.00 54.04 165 ALA L O 1
ATOM 3022 N N . VAL B 2 166 ? 14.069 -12.196 22.155 1.00 55.13 166 VAL L N 1
ATOM 3023 C CA . VAL B 2 166 ? 15.113 -13.205 22.281 1.00 56.92 166 VAL L CA 1
ATOM 3024 C C . VAL B 2 166 ? 16.045 -12.835 23.428 1.00 57.86 166 VAL L C 1
ATOM 3025 O O . VAL B 2 166 ? 16.265 -11.656 23.699 1.00 58.47 166 VAL L O 1
ATOM 3029 N N . LEU B 2 167 ? 16.583 -13.840 24.109 1.00 59.49 167 LEU L N 1
ATOM 3030 C CA . LEU B 2 167 ? 17.509 -13.584 25.204 1.00 62.45 167 LEU L CA 1
ATOM 3031 C C . LEU B 2 167 ? 18.944 -13.600 24.694 1.00 66.82 167 LEU L C 1
ATOM 3032 O O . LEU B 2 167 ? 19.484 -14.655 24.361 1.00 67.71 167 LEU L O 1
ATOM 3037 N N . GLN B 2 168 ? 19.553 -12.420 24.634 1.00 70.72 168 GLN L N 1
ATOM 3038 C CA . GLN B 2 168 ? 20.923 -12.279 24.156 1.00 75.61 168 GLN L CA 1
ATOM 3039 C C . GLN B 2 168 ? 21.914 -12.947 25.101 1.00 78.80 168 GLN L C 1
ATOM 3040 O O . GLN B 2 168 ? 21.544 -13.423 26.175 1.00 78.33 168 GLN L O 1
ATOM 3046 N N . SER B 2 169 ? 23.179 -12.974 24.696 1.00 81.63 169 SER L N 1
ATOM 3047 C CA . SER B 2 169 ? 24.236 -13.510 25.542 1.00 84.08 169 SER L CA 1
ATOM 3048 C C . SER B 2 169 ? 24.480 -12.591 26.736 1.00 84.65 169 SER L C 1
ATOM 3049 O O . SER B 2 169 ? 25.006 -13.014 27.766 1.00 84.51 169 SER L O 1
ATOM 3052 N N . SER B 2 170 ? 24.085 -11.330 26.587 1.00 84.01 170 SER L N 1
ATOM 3053 C CA . SER B 2 170 ? 24.214 -10.342 27.651 1.00 81.70 170 SER L CA 1
ATOM 3054 C C . SER B 2 170 ? 23.144 -10.524 28.724 1.00 79.42 170 SER L C 1
ATOM 3055 O O . SER B 2 170 ? 23.151 -9.831 29.741 1.00 79.36 170 SER L O 1
ATOM 3058 N N . GLY B 2 171 ? 22.226 -11.456 28.489 1.00 77.76 171 GLY L N 1
ATOM 3059 C CA . GLY B 2 171 ? 21.141 -11.712 29.418 1.00 75.81 171 GLY L CA 1
ATOM 3060 C C . GLY B 2 171 ? 20.016 -10.711 29.243 1.00 72.96 171 GLY L C 1
ATOM 3061 O O . GLY B 2 171 ? 19.087 -10.659 30.048 1.00 74.19 171 GLY L O 1
ATOM 3062 N N . LEU B 2 172 ? 20.107 -9.912 28.185 1.00 70.66 172 LEU L N 1
ATOM 3063 C CA . LEU B 2 172 ? 19.107 -8.890 27.902 1.00 68.72 172 LEU L CA 1
ATOM 3064 C C . LEU B 2 172 ? 18.259 -9.290 26.699 1.00 69.43 172 LEU L C 1
ATOM 3065 O O . LEU B 2 172 ? 18.598 -10.227 25.978 1.00 70.39 172 LEU L O 1
ATOM 3070 N N . TYR B 2 173 ? 17.160 -8.575 26.484 1.00 68.09 173 TYR L N 1
ATOM 3071 C CA . TYR B 2 173 ? 16.216 -8.935 25.431 1.00 65.47 173 TYR L CA 1
ATOM 3072 C C . TYR B 2 173 ? 16.287 -8.031 24.205 1.00 63.88 173 TYR L C 1
ATOM 3073 O O . TYR B 2 173 ? 16.469 -6.820 24.317 1.00 65.03 173 TYR L O 1
ATOM 3082 N N . SER B 2 174 ? 16.133 -8.639 23.033 1.00 60.99 174 SER L N 1
ATOM 3083 C CA . SER B 2 174 ? 16.062 -7.902 21.780 1.00 58.86 174 SER L CA 1
ATOM 3084 C C . SER B 2 174 ? 14.710 -8.158 21.126 1.00 56.66 174 SER L C 1
ATOM 3085 O O . SER B 2 174 ? 14.227 -9.289 21.105 1.00 57.28 174 SER L O 1
ATOM 3088 N N . LEU B 2 175 ? 14.109 -7.099 20.594 1.00 55.46 175 LEU L N 1
ATOM 3089 C CA . LEU B 2 175 ? 12.760 -7.155 20.046 1.00 55.80 175 LEU L CA 1
ATOM 3090 C C . LEU B 2 175 ? 12.729 -6.511 18.664 1.00 57.29 175 LEU L C 1
ATOM 3091 O O . LEU B 2 175 ? 13.434 -5.534 18.408 1.00 58.40 175 LEU L O 1
ATOM 3096 N N . SER B 2 176 ? 11.911 -7.063 17.774 1.00 58.56 176 SER L N 1
ATOM 3097 C CA . SER B 2 176 ? 11.735 -6.493 16.443 1.00 59.52 176 SER L CA 1
ATOM 3098 C C . SER B 2 176 ? 10.257 -6.263 16.160 1.00 59.66 176 SER L C 1
ATOM 3099 O O . SER B 2 176 ? 9.431 -7.147 16.391 1.00 59.89 176 SER L O 1
ATOM 3102 N N . SER B 2 177 ? 9.920 -5.076 15.666 1.00 59.96 177 SER L N 1
ATOM 3103 C CA . SER B 2 177 ? 8.532 -4.785 15.315 1.00 61.67 177 SER L CA 1
ATOM 3104 C C . SER B 2 177 ? 8.440 -4.131 13.942 1.00 65.83 177 SER L C 1
ATOM 3105 O O . SER B 2 177 ? 8.865 -2.996 13.767 1.00 66.19 177 SER L O 1
ATOM 3108 N N . VAL B 2 178 ? 7.878 -4.844 12.972 1.00 68.62 178 VAL L N 1
ATOM 3109 C CA . VAL B 2 178 ? 7.815 -4.336 11.604 1.00 70.59 178 VAL L CA 1
ATOM 3110 C C . VAL B 2 178 ? 6.388 -4.085 11.121 1.00 73.65 178 VAL L C 1
ATOM 3111 O O . VAL B 2 178 ? 5.426 -4.611 11.678 1.00 73.05 178 VAL L O 1
ATOM 3115 N N . VAL B 2 179 ? 6.270 -3.270 10.077 1.00 79.49 179 VAL L N 1
ATOM 3116 C CA . VAL B 2 179 ? 4.988 -2.963 9.455 1.00 85.05 179 VAL L CA 1
ATOM 3117 C C . VAL B 2 179 ? 5.210 -2.679 7.965 1.00 90.92 179 VAL L C 1
ATOM 3118 O O . VAL B 2 179 ? 6.248 -2.129 7.576 1.00 91.67 179 VAL L O 1
ATOM 3122 N N . THR B 2 180 ? 4.249 -3.079 7.135 1.00 94.96 180 THR L N 1
ATOM 3123 C CA . THR B 2 180 ? 4.370 -2.930 5.687 1.00 98.54 180 THR L CA 1
ATOM 3124 C C . THR B 2 180 ? 3.332 -1.971 5.097 1.00 101.37 180 THR L C 1
ATOM 3125 O O . THR B 2 180 ? 2.141 -2.073 5.389 1.00 100.19 180 THR L O 1
ATOM 3129 N N . VAL B 2 181 ? 3.798 -1.041 4.266 1.00 104.86 181 VAL L N 1
ATOM 3130 C CA . VAL B 2 181 ? 2.939 -0.030 3.649 1.00 108.36 181 VAL L CA 1
ATOM 3131 C C . VAL B 2 181 ? 3.389 0.251 2.212 1.00 113.62 181 VAL L C 1
ATOM 3132 O O . VAL B 2 181 ? 4.543 0.008 1.871 1.00 114.45 181 VAL L O 1
ATOM 3136 N N . PRO B 2 182 ? 2.481 0.760 1.358 1.00 118.05 182 PRO L N 1
ATOM 3137 C CA . PRO B 2 182 ? 2.915 1.110 -0.001 1.00 121.77 182 PRO L CA 1
ATOM 3138 C C . PRO B 2 182 ? 3.889 2.288 -0.012 1.00 126.87 182 PRO L C 1
ATOM 3139 O O . PRO B 2 182 ? 3.957 3.038 0.963 1.00 127.68 182 PRO L O 1
ATOM 3143 N N . SER B 2 183 ? 4.633 2.438 -1.104 1.00 131.76 183 SER L N 1
ATOM 3144 C CA . SER B 2 183 ? 5.622 3.507 -1.233 1.00 137.00 183 SER L CA 1
ATOM 3145 C C . SER B 2 183 ? 4.962 4.883 -1.270 1.00 140.46 183 SER L C 1
ATOM 3146 O O . SER B 2 183 ? 5.506 5.864 -0.747 1.00 141.64 183 SER L O 1
ATOM 3149 N N . SER B 2 184 ? 3.789 4.941 -1.896 1.00 141.09 184 SER L N 1
ATOM 3150 C CA . SER B 2 184 ? 3.018 6.173 -2.009 1.00 140.30 184 SER L CA 1
ATOM 3151 C C . SER B 2 184 ? 2.751 6.768 -0.633 1.00 139.93 184 SER L C 1
ATOM 3152 O O . SER B 2 184 ? 2.963 7.960 -0.406 1.00 139.17 184 SER L O 1
ATOM 3155 N N . SER B 2 185 ? 2.289 5.921 0.280 1.00 141.31 185 SER L N 1
ATOM 3156 C CA . SER B 2 185 ? 2.035 6.327 1.655 1.00 139.77 185 SER L CA 1
ATOM 3157 C C . SER B 2 185 ? 3.348 6.605 2.374 1.00 138.31 185 SER L C 1
ATOM 3158 O O . SER B 2 185 ? 3.431 7.506 3.210 1.00 138.63 185 SER L O 1
ATOM 3161 N N . LEU B 2 186 ? 4.372 5.825 2.035 1.00 137.23 186 LEU L N 1
ATOM 3162 C CA . LEU B 2 186 ? 5.688 5.947 2.653 1.00 138.49 186 LEU L CA 1
ATOM 3163 C C . LEU B 2 186 ? 6.276 7.337 2.431 1.00 138.12 186 LEU L C 1
ATOM 3164 O O . LEU B 2 186 ? 7.010 7.854 3.274 1.00 139.21 186 LEU L O 1
ATOM 3169 N N . GLY B 2 187 ? 5.943 7.942 1.295 1.00 136.02 187 GLY L N 1
ATOM 3170 C CA . GLY B 2 187 ? 6.446 9.264 0.971 1.00 132.08 187 GLY L CA 1
ATOM 3171 C C . GLY B 2 187 ? 5.835 10.401 1.775 1.00 125.60 187 GLY L C 1
ATOM 3172 O O . GLY B 2 187 ? 6.552 11.263 2.284 1.00 123.44 187 GLY L O 1
ATOM 3173 N N . THR B 2 188 ? 4.511 10.400 1.902 1.00 123.09 188 THR L N 1
ATOM 3174 C CA . THR B 2 188 ? 3.796 11.549 2.461 1.00 120.21 188 THR L CA 1
ATOM 3175 C C . THR B 2 188 ? 3.638 11.582 3.987 1.00 117.92 188 THR L C 1
ATOM 3176 O O . THR B 2 188 ? 3.897 12.610 4.613 1.00 118.20 188 THR L O 1
ATOM 3180 N N . GLN B 2 189 ? 3.206 10.475 4.584 1.00 115.59 189 GLN L N 1
ATOM 3181 C CA . GLN B 2 189 ? 2.872 10.481 6.010 1.00 112.41 189 GLN L CA 1
ATOM 3182 C C . GLN B 2 189 ? 4.011 10.035 6.922 1.00 110.79 189 GLN L C 1
ATOM 3183 O O . GLN B 2 189 ? 4.997 9.453 6.473 1.00 110.50 189 GLN L O 1
ATOM 3189 N N . THR B 2 190 ? 3.850 10.311 8.213 1.00 108.64 190 THR L N 1
ATOM 3190 C CA . THR B 2 190 ? 4.861 9.993 9.213 1.00 104.54 190 THR L CA 1
ATOM 3191 C C . THR B 2 190 ? 4.611 8.637 9.866 1.00 103.11 190 THR L C 1
ATOM 3192 O O . THR B 2 190 ? 3.464 8.223 10.034 1.00 102.67 190 THR L O 1
ATOM 3196 N N . TYR B 2 191 ? 5.690 7.954 10.239 1.00 101.34 191 TYR L N 1
ATOM 3197 C CA . TYR B 2 191 ? 5.593 6.672 10.928 1.00 98.88 191 TYR L CA 1
ATOM 3198 C C . TYR B 2 191 ? 6.373 6.695 12.237 1.00 94.18 191 TYR L C 1
ATOM 3199 O O . TYR B 2 191 ? 7.599 6.817 12.243 1.00 92.73 191 TYR L O 1
ATOM 3208 N N . ILE B 2 192 ? 5.649 6.572 13.345 1.00 91.30 192 ILE L N 1
ATOM 3209 C CA . ILE B 2 192 ? 6.246 6.617 14.672 1.00 88.25 192 ILE L CA 1
ATOM 3210 C C . ILE B 2 192 ? 6.079 5.284 15.390 1.00 86.26 192 ILE L C 1
ATOM 3211 O O . ILE B 2 192 ? 4.969 4.762 15.507 1.00 87.31 192 ILE L O 1
ATOM 3216 N N . CYS B 2 193 ? 7.184 4.726 15.871 1.00 82.76 193 CYS L N 1
ATOM 3217 C CA . CYS B 2 193 ? 7.095 3.547 16.723 1.00 78.56 193 CYS L CA 1
ATOM 3218 C C . CYS B 2 193 ? 7.046 3.962 18.193 1.00 73.53 193 CYS L C 1
ATOM 3219 O O . CYS B 2 193 ? 7.878 4.746 18.667 1.00 72.94 193 CYS L O 1
ATOM 3222 N N . ASN B 2 194 ? 6.038 3.452 18.890 1.00 70.30 194 ASN L N 1
ATOM 3223 C CA . ASN B 2 194 ? 5.810 3.774 20.287 1.00 68.40 194 ASN L CA 1
ATOM 3224 C C . ASN B 2 194 ? 6.115 2.587 21.187 1.00 61.80 194 ASN L C 1
ATOM 3225 O O . ASN B 2 194 ? 5.348 1.621 21.251 1.00 59.76 194 ASN L O 1
ATOM 3230 N N . VAL B 2 195 ? 7.250 2.670 21.871 1.00 58.44 195 VAL L N 1
ATOM 3231 C CA . VAL B 2 195 ? 7.689 1.624 22.782 1.00 56.27 195 VAL L CA 1
ATOM 3232 C C . VAL B 2 195 ? 7.342 1.976 24.224 1.00 49.89 195 VAL L C 1
ATOM 3233 O O . VAL B 2 195 ? 7.743 3.020 24.734 1.00 48.03 195 VAL L O 1
ATOM 3237 N N . ASN B 2 196 ? 6.590 1.095 24.873 1.00 47.50 196 ASN L N 1
ATOM 3238 C CA . ASN B 2 196 ? 6.230 1.263 26.271 1.00 46.02 196 ASN L CA 1
ATOM 3239 C C . ASN B 2 196 ? 6.748 0.089 27.096 1.00 41.97 196 ASN L C 1
ATOM 3240 O O . ASN B 2 196 ? 6.280 -1.042 26.948 1.00 43.60 196 ASN L O 1
ATOM 3245 N N . HIS B 2 197 ? 7.724 0.365 27.955 1.00 38.59 197 HIS L N 1
ATOM 3246 C CA . HIS B 2 197 ? 8.334 -0.661 28.792 1.00 37.72 197 HIS L CA 1
ATOM 3247 C C . HIS B 2 197 ? 8.045 -0.414 30.268 1.00 36.60 197 HIS L C 1
ATOM 3248 O O . HIS B 2 197 ? 8.774 0.314 30.942 1.00 34.94 197 HIS L O 1
ATOM 3255 N N . LYS B 2 198 ? 6.976 -1.034 30.759 1.00 37.27 198 LYS L N 1
ATOM 3256 C CA . LYS B 2 198 ? 6.549 -0.886 32.151 1.00 37.48 198 LYS L CA 1
ATOM 3257 C C . LYS B 2 198 ? 7.596 -1.198 33.236 1.00 41.42 198 LYS L C 1
ATOM 3258 O O . LYS B 2 198 ? 7.743 -0.420 34.174 1.00 44.48 198 LYS L O 1
ATOM 3264 N N . PRO B 2 199 ? 8.312 -2.336 33.130 1.00 42.32 199 PRO L N 1
ATOM 3265 C CA . PRO B 2 199 ? 9.213 -2.705 34.232 1.00 44.87 199 PRO L CA 1
ATOM 3266 C C . PRO B 2 199 ? 10.276 -1.665 34.595 1.00 48.18 199 PRO L C 1
ATOM 3267 O O . PRO B 2 199 ? 10.737 -1.666 35.735 1.00 50.21 199 PRO L O 1
ATOM 3271 N N . SER B 2 200 ? 10.661 -0.805 33.658 1.00 48.29 200 SER L N 1
ATOM 3272 C CA . SER B 2 200 ? 11.611 0.259 33.963 1.00 48.21 200 SER L CA 1
ATOM 3273 C C . SER B 2 200 ? 10.881 1.585 34.121 1.00 46.21 200 SER L C 1
ATOM 3274 O O . SER B 2 200 ? 11.496 2.608 34.425 1.00 45.27 200 SER L O 1
ATOM 3277 N N . ASN B 2 201 ? 9.566 1.548 33.915 1.00 46.09 201 ASN L N 1
ATOM 3278 C CA . ASN B 2 201 ? 8.717 2.734 33.982 1.00 46.97 201 ASN L CA 1
ATOM 3279 C C . ASN B 2 201 ? 9.139 3.811 32.990 1.00 47.97 201 ASN L C 1
ATOM 3280 O O . ASN B 2 201 ? 9.093 5.003 33.294 1.00 51.29 201 ASN L O 1
ATOM 3285 N N . THR B 2 202 ? 9.556 3.379 31.802 1.00 47.20 202 THR L N 1
ATOM 3286 C CA . THR B 2 202 ? 9.970 4.303 30.753 1.00 48.20 202 THR L CA 1
ATOM 3287 C C . THR B 2 202 ? 9.181 4.073 29.470 1.00 49.65 202 THR L C 1
ATOM 3288 O O . THR B 2 202 ? 8.437 3.100 29.353 1.00 49.05 202 THR L O 1
ATOM 3292 N N . LYS B 2 203 ? 9.358 4.975 28.510 1.00 51.77 203 LYS L N 1
ATOM 3293 C CA . LYS B 2 203 ? 8.755 4.832 27.189 1.00 53.65 203 LYS L CA 1
ATOM 3294 C C . LYS B 2 203 ? 9.448 5.741 26.181 1.00 53.44 203 LYS L C 1
ATOM 3295 O O . LYS B 2 203 ? 9.850 6.857 26.509 1.00 53.39 203 LYS L O 1
ATOM 3301 N N . VAL B 2 204 ? 9.600 5.248 24.956 1.00 55.65 204 VAL L N 1
ATOM 3302 C CA . VAL B 2 204 ? 10.271 6.004 23.905 1.00 60.62 204 VAL L CA 1
ATOM 3303 C C . VAL B 2 204 ? 9.396 6.077 22.658 1.00 63.62 204 VAL L C 1
ATOM 3304 O O . VAL B 2 204 ? 8.624 5.161 22.380 1.00 62.88 204 VAL L O 1
ATOM 3308 N N . ASP B 2 205 ? 9.517 7.172 21.915 1.00 66.61 205 ASP L N 1
ATOM 3309 C CA . ASP B 2 205 ? 8.809 7.333 20.650 1.00 69.30 205 ASP L CA 1
ATOM 3310 C C . ASP B 2 205 ? 9.811 7.674 19.553 1.00 70.27 205 ASP L C 1
ATOM 3311 O O . ASP B 2 205 ? 10.406 8.751 19.568 1.00 71.93 205 ASP L O 1
ATOM 3316 N N . LYS B 2 206 ? 10.005 6.762 18.605 1.00 71.79 206 LYS L N 1
ATOM 3317 C CA . LYS B 2 206 ? 11.022 6.972 17.574 1.00 73.43 206 LYS L CA 1
ATOM 3318 C C . LYS B 2 206 ? 10.444 7.147 16.172 1.00 76.60 206 LYS L C 1
ATOM 3319 O O . LYS B 2 206 ? 9.525 6.433 15.770 1.00 75.88 206 LYS L O 1
ATOM 3325 N N . LYS B 2 207 ? 11.001 8.100 15.432 1.00 80.28 207 LYS L N 1
ATOM 3326 C CA . LYS B 2 207 ? 10.548 8.391 14.077 1.00 82.61 207 LYS L CA 1
ATOM 3327 C C . LYS B 2 207 ? 11.272 7.535 13.044 1.00 86.08 207 LYS L C 1
ATOM 3328 O O . LYS B 2 207 ? 12.501 7.509 12.999 1.00 85.25 207 LYS L O 1
ATOM 3334 N N . VAL B 2 208 ? 10.499 6.838 12.216 1.00 89.98 208 VAL L N 1
ATOM 3335 C CA . VAL B 2 208 ? 11.055 6.042 11.128 1.00 94.86 208 VAL L CA 1
ATOM 3336 C C . VAL B 2 208 ? 10.609 6.628 9.793 1.00 96.87 208 VAL L C 1
ATOM 3337 O O . VAL B 2 208 ? 9.412 6.719 9.508 1.00 94.97 208 VAL L O 1
ATOM 3341 N N . GLU B 2 209 ? 11.585 7.029 8.985 1.00 100.84 209 GLU L N 1
ATOM 3342 C CA . GLU B 2 209 ? 11.327 7.729 7.731 1.00 104.41 209 GLU L CA 1
ATOM 3343 C C . GLU B 2 209 ? 12.369 7.294 6.693 1.00 106.80 209 GLU L C 1
ATOM 3344 O O . GLU B 2 209 ? 13.270 6.524 7.030 1.00 106.60 209 GLU L O 1
ATOM 3350 N N . PRO B 2 210 ? 12.226 7.746 5.427 1.00 109.05 210 PRO L N 1
ATOM 3351 C CA . PRO B 2 210 ? 13.210 7.509 4.365 1.00 110.16 210 PRO L CA 1
ATOM 3352 C C . PRO B 2 210 ? 14.664 7.499 4.831 1.00 109.62 210 PRO L C 1
ATOM 3353 O O . PRO B 2 210 ? 15.334 6.479 4.666 1.00 109.43 210 PRO L O 1
ATOM 3357 N N . GLN C 1 1 ? -51.064 -7.645 30.670 1.00 80.48 1 GLN A N 1
ATOM 3358 C CA . GLN C 1 1 ? -50.128 -7.588 31.785 1.00 81.14 1 GLN A CA 1
ATOM 3359 C C . GLN C 1 1 ? -48.717 -7.945 31.314 1.00 77.08 1 GLN A C 1
ATOM 3360 O O . GLN C 1 1 ? -48.350 -7.672 30.171 1.00 77.16 1 GLN A O 1
ATOM 3366 N N . VAL C 1 2 ? -47.933 -8.557 32.197 1.00 73.69 2 VAL A N 1
ATOM 3367 C CA . VAL C 1 2 ? -46.564 -8.957 31.880 1.00 72.27 2 VAL A CA 1
ATOM 3368 C C . VAL C 1 2 ? -46.534 -10.155 30.932 1.00 68.85 2 VAL A C 1
ATOM 3369 O O . VAL C 1 2 ? -47.196 -11.162 31.177 1.00 69.20 2 VAL A O 1
ATOM 3373 N N . GLN C 1 3 ? -45.763 -10.044 29.852 1.00 64.97 3 GLN A N 1
ATOM 3374 C CA . GLN C 1 3 ? -45.687 -11.112 28.859 1.00 64.04 3 GLN A CA 1
ATOM 3375 C C . GLN C 1 3 ? -44.483 -10.984 27.928 1.00 59.47 3 GLN A C 1
ATOM 3376 O O . GLN C 1 3 ? -43.910 -9.903 27.774 1.00 59.00 3 GLN A O 1
ATOM 3382 N N . LEU C 1 4 ? -44.116 -12.104 27.310 1.00 54.98 4 LEU A N 1
ATOM 3383 C CA . LEU C 1 4 ? -43.102 -12.133 26.262 1.00 49.38 4 LEU A CA 1
ATOM 3384 C C . LEU C 1 4 ? -43.721 -12.718 24.997 1.00 50.99 4 LEU A C 1
ATOM 3385 O O . LEU C 1 4 ? -44.337 -13.781 25.041 1.00 52.34 4 LEU A O 1
ATOM 3390 N N . VAL C 1 5 ? -43.566 -12.025 23.873 1.00 52.20 5 VAL A N 1
ATOM 3391 C CA . VAL C 1 5 ? -44.143 -12.496 22.615 1.00 51.82 5 VAL A CA 1
ATOM 3392 C C . VAL C 1 5 ? -43.074 -12.723 21.548 1.00 52.11 5 VAL A C 1
ATOM 3393 O O . VAL C 1 5 ? -42.260 -11.841 21.274 1.00 52.53 5 VAL A O 1
ATOM 3397 N N . GLN C 1 6 ? -43.086 -13.909 20.946 1.00 52.04 6 GLN A N 1
ATOM 3398 C CA . GLN C 1 6 ? -42.057 -14.288 19.983 1.00 54.57 6 GLN A CA 1
ATOM 3399 C C . GLN C 1 6 ? -42.557 -14.279 18.541 1.00 58.00 6 GLN A C 1
ATOM 3400 O O . GLN C 1 6 ? -43.747 -14.100 18.284 1.00 59.46 6 GLN A O 1
ATOM 3406 N N . SER C 1 7 ? -41.632 -14.477 17.607 1.00 58.57 7 SER A N 1
ATOM 3407 C CA . SER C 1 7 ? -41.954 -14.488 16.185 1.00 60.73 7 SER A CA 1
ATOM 3408 C C . SER C 1 7 ? -42.644 -15.786 15.782 1.00 64.90 7 SER A C 1
ATOM 3409 O O . SER C 1 7 ? -42.797 -16.698 16.594 1.00 65.93 7 SER A O 1
ATOM 3412 N N . GLY C 1 8 ? -43.056 -15.862 14.521 1.00 68.06 8 GLY A N 1
ATOM 3413 C CA . GLY C 1 8 ? -43.739 -17.036 14.010 1.00 69.16 8 GLY A CA 1
ATOM 3414 C C . GLY C 1 8 ? -42.799 -18.195 13.740 1.00 69.24 8 GLY A C 1
ATOM 3415 O O . GLY C 1 8 ? -41.581 -18.058 13.862 1.00 67.96 8 GLY A O 1
ATOM 3416 N N . ALA C 1 9 ? -43.368 -19.338 13.370 1.00 70.31 9 ALA A N 1
ATOM 3417 C CA . ALA C 1 9 ? -42.583 -20.536 13.095 1.00 70.03 9 ALA A CA 1
ATOM 3418 C C . ALA C 1 9 ? -41.704 -20.359 11.859 1.00 68.49 9 ALA A C 1
ATOM 3419 O O . ALA C 1 9 ? -42.116 -19.741 10.878 1.00 67.74 9 ALA A O 1
ATOM 3421 N N . GLU C 1 10 ? -40.496 -20.910 11.914 1.00 68.64 10 GLU A N 1
ATOM 3422 C CA . GLU C 1 10 ? -39.527 -20.751 10.836 1.00 70.44 10 GLU A CA 1
ATOM 3423 C C . GLU C 1 10 ? -39.170 -22.086 10.195 1.00 70.89 10 GLU A C 1
ATOM 3424 O O . GLU C 1 10 ? -38.915 -23.069 10.887 1.00 72.49 10 GLU A O 1
ATOM 3430 N N . VAL C 1 11 ? -39.145 -22.113 8.867 1.00 70.08 11 VAL A N 1
ATOM 3431 C CA . VAL C 1 11 ? -38.698 -23.291 8.135 1.00 67.63 11 VAL A CA 1
ATOM 3432 C C . VAL C 1 11 ? -37.415 -22.977 7.376 1.00 66.73 11 VAL A C 1
ATOM 3433 O O . VAL C 1 11 ? -37.403 -22.131 6.483 1.00 68.20 11 VAL A O 1
ATOM 3437 N N . LYS C 1 12 ? -36.334 -23.658 7.739 1.00 64.31 12 LYS A N 1
ATOM 3438 C CA . LYS C 1 12 ? -35.030 -23.390 7.147 1.00 62.54 12 LYS A CA 1
ATOM 3439 C C . LYS C 1 12 ? -34.402 -24.641 6.549 1.00 61.76 12 LYS A C 1
ATOM 3440 O O . LYS C 1 12 ? -34.933 -25.743 6.684 1.00 61.64 12 LYS A O 1
ATOM 3446 N N . LYS C 1 13 ? -33.267 -24.453 5.884 1.00 62.08 13 LYS A N 1
ATOM 3447 C CA . LYS C 1 13 ? -32.476 -25.558 5.359 1.00 60.43 13 LYS A CA 1
ATOM 3448 C C . LYS C 1 13 ? -31.079 -25.510 5.970 1.00 56.80 13 LYS A C 1
ATOM 3449 O O . LYS C 1 13 ? -30.579 -24.431 6.287 1.00 56.26 13 LYS A O 1
ATOM 3455 N N . PRO C 1 14 ? -30.454 -26.684 6.154 1.00 53.41 14 PRO A N 1
ATOM 3456 C CA . PRO C 1 14 ? -29.118 -26.799 6.748 1.00 52.54 14 PRO A CA 1
ATOM 3457 C C . PRO C 1 14 ? -28.087 -25.900 6.072 1.00 53.92 14 PRO A C 1
ATOM 3458 O O . PRO C 1 14 ? -28.034 -25.832 4.844 1.00 53.84 14 PRO A O 1
ATOM 3462 N N . GLY C 1 15 ? -27.282 -25.217 6.880 1.00 55.08 15 GLY A N 1
ATOM 3463 C CA . GLY C 1 15 ? -26.289 -24.289 6.373 1.00 56.65 15 GLY A CA 1
ATOM 3464 C C . GLY C 1 15 ? -26.722 -22.844 6.538 1.00 58.51 15 GLY A C 1
ATOM 3465 O O . GLY C 1 15 ? -25.891 -21.937 6.579 1.00 58.99 15 GLY A O 1
ATOM 3466 N N . ALA C 1 16 ? -28.031 -22.632 6.639 1.00 59.01 16 ALA A N 1
ATOM 3467 C CA . ALA C 1 16 ? -28.582 -21.286 6.769 1.00 59.16 16 ALA A CA 1
ATOM 3468 C C . ALA C 1 16 ? -28.576 -20.807 8.217 1.00 58.43 16 ALA A C 1
ATOM 3469 O O . ALA C 1 16 ? -27.929 -21.404 9.078 1.00 55.56 16 ALA A O 1
ATOM 3471 N N . SER C 1 17 ? -29.299 -19.721 8.477 1.00 60.18 17 SER A N 1
ATOM 3472 C CA . SER C 1 17 ? -29.407 -19.180 9.827 1.00 59.99 17 SER A CA 1
ATOM 3473 C C . SER C 1 17 ? -30.844 -18.791 10.144 1.00 59.56 17 SER A C 1
ATOM 3474 O O . SER C 1 17 ? -31.664 -18.615 9.242 1.00 59.80 17 SER A O 1
ATOM 3477 N N . VAL C 1 18 ? -31.141 -18.651 11.431 1.00 58.63 18 VAL A N 1
ATOM 3478 C CA . VAL C 1 18 ? -32.462 -18.210 11.860 1.00 59.11 18 VAL A CA 1
ATOM 3479 C C . VAL C 1 18 ? -32.338 -17.113 12.919 1.00 59.54 18 VAL A C 1
ATOM 3480 O O . VAL C 1 18 ? -31.440 -17.147 13.763 1.00 60.69 18 VAL A O 1
ATOM 3484 N N . LYS C 1 19 ? -33.225 -16.124 12.852 1.00 59.03 19 LYS A N 1
ATOM 3485 C CA . LYS C 1 19 ? -33.238 -15.050 13.836 1.00 59.69 19 LYS A CA 1
ATOM 3486 C C . LYS C 1 19 ? -34.613 -14.924 14.478 1.00 59.97 19 LYS A C 1
ATOM 3487 O O . LYS C 1 19 ? -35.592 -14.582 13.812 1.00 61.42 19 LYS A O 1
ATOM 3493 N N . VAL C 1 20 ? -34.677 -15.204 15.775 1.00 58.05 20 VAL A N 1
ATOM 3494 C CA . VAL C 1 20 ? -35.932 -15.162 16.513 1.00 57.53 20 VAL A CA 1
ATOM 3495 C C . VAL C 1 20 ? -36.010 -13.919 17.397 1.00 56.42 20 VAL A C 1
ATOM 3496 O O . VAL C 1 20 ? -35.041 -13.560 18.073 1.00 55.88 20 VAL A O 1
ATOM 3500 N N . SER C 1 21 ? -37.167 -13.263 17.382 1.00 55.45 21 SER A N 1
ATOM 3501 C CA . SER C 1 21 ? -37.382 -12.066 18.184 1.00 54.61 21 SER A CA 1
ATOM 3502 C C . SER C 1 21 ? -38.195 -12.381 19.432 1.00 54.16 21 SER A C 1
ATOM 3503 O O . SER C 1 21 ? -39.013 -13.297 19.434 1.00 55.27 21 SER A O 1
ATOM 3506 N N . CYS C 1 22 ? -37.968 -11.608 20.489 1.00 52.61 22 CYS A N 1
ATOM 3507 C CA . CYS C 1 22 ? -38.684 -11.777 21.745 1.00 51.97 22 CYS A CA 1
ATOM 3508 C C . CYS C 1 22 ? -38.992 -10.408 22.340 1.00 52.21 22 CYS A C 1
ATOM 3509 O O . CYS C 1 22 ? -38.104 -9.735 22.866 1.00 52.36 22 CYS A O 1
ATOM 3512 N N . LYS C 1 23 ? -40.250 -9.992 22.243 1.00 51.97 23 LYS A N 1
ATOM 3513 C CA . LYS C 1 23 ? -40.651 -8.679 22.730 1.00 52.27 23 LYS A CA 1
ATOM 3514 C C . LYS C 1 23 ? -41.208 -8.756 24.147 1.00 51.47 23 LYS A C 1
ATOM 3515 O O . LYS C 1 23 ? -42.085 -9.572 24.441 1.00 51.20 23 LYS A O 1
ATOM 3521 N N . ALA C 1 24 ? -40.689 -7.897 25.018 1.00 51.09 24 ALA A N 1
ATOM 3522 C CA . ALA C 1 24 ? -41.105 -7.865 26.413 1.00 51.88 24 ALA A CA 1
ATOM 3523 C C . ALA C 1 24 ? -42.187 -6.818 26.629 1.00 51.86 24 ALA A C 1
ATOM 3524 O O . ALA C 1 24 ? -42.179 -5.767 25.990 1.00 53.72 24 ALA A O 1
ATOM 3526 N N . SER C 1 25 ? -43.114 -7.106 27.535 1.00 49.04 25 SER A N 1
ATOM 3527 C CA . SER C 1 25 ? -44.201 -6.180 27.822 1.00 47.55 25 SER A CA 1
ATOM 3528 C C . SER C 1 25 ? -44.641 -6.274 29.278 1.00 46.30 25 SER A C 1
ATOM 3529 O O . SER C 1 25 ? -44.689 -7.360 29.849 1.00 49.44 25 SER A O 1
ATOM 3532 N N . GLY C 1 26 ? -44.947 -5.128 29.878 1.00 43.83 26 GLY A N 1
ATOM 3533 C CA . GLY C 1 26 ? -45.490 -5.097 31.224 1.00 40.92 26 GLY A CA 1
ATOM 3534 C C . GLY C 1 26 ? -44.464 -5.038 32.341 1.00 38.69 26 GLY A C 1
ATOM 3535 O O . GLY C 1 26 ? -44.816 -5.180 33.513 1.00 38.15 26 GLY A O 1
ATOM 3536 N N . TYR C 1 27 ? -43.199 -4.828 31.989 1.00 36.98 27 TYR A N 1
ATOM 3537 C CA . TYR C 1 27 ? -42.143 -4.733 32.993 1.00 40.32 27 TYR A CA 1
ATOM 3538 C C . TYR C 1 27 ? -40.915 -3.994 32.470 1.00 42.76 27 TYR A C 1
ATOM 3539 O O . TYR C 1 27 ? -40.779 -3.771 31.267 1.00 44.31 27 TYR A O 1
ATOM 3548 N N . THR C 1 28 ? -40.019 -3.624 33.381 1.00 43.27 28 THR A N 1
ATOM 3549 C CA . THR C 1 28 ? -38.783 -2.941 33.011 1.00 44.45 28 THR A CA 1
ATOM 3550 C C . THR C 1 28 ? -37.835 -3.889 32.284 1.00 46.50 28 THR A C 1
ATOM 3551 O O . THR C 1 28 ? -37.270 -4.800 32.886 1.00 49.50 28 THR A O 1
ATOM 3555 N N . PHE C 1 29 ? -37.664 -3.658 30.986 1.00 44.26 29 PHE A N 1
ATOM 3556 C CA . PHE C 1 29 ? -36.868 -4.529 30.124 1.00 41.34 29 PHE A CA 1
ATOM 3557 C C . PHE C 1 29 ? -35.411 -4.676 30.568 1.00 40.37 29 PHE A C 1
ATOM 3558 O O . PHE C 1 29 ? -34.802 -5.726 30.370 1.00 41.13 29 PHE A O 1
ATOM 3566 N N . THR C 1 30 ? -34.861 -3.629 31.176 1.00 41.65 30 THR A N 1
ATOM 3567 C CA . THR C 1 30 ? -33.445 -3.612 31.535 1.00 42.57 30 THR A CA 1
ATOM 3568 C C . THR C 1 30 ? -33.157 -4.195 32.916 1.00 43.53 30 THR A C 1
ATOM 3569 O O . THR C 1 30 ? -31.998 -4.390 33.280 1.00 46.10 30 THR A O 1
ATOM 3573 N N . GLY C 1 31 ? -34.206 -4.470 33.684 1.00 41.96 31 GLY A N 1
ATOM 3574 C CA . GLY C 1 31 ? -34.036 -4.967 35.037 1.00 41.34 31 GLY A CA 1
ATOM 3575 C C . GLY C 1 31 ? -34.004 -6.481 35.125 1.00 42.68 31 GLY A C 1
ATOM 3576 O O . GLY C 1 31 ? -33.950 -7.046 36.218 1.00 42.97 31 GLY A O 1
ATOM 3577 N N . TYR C 1 32 ? -34.038 -7.143 33.973 1.00 42.35 32 TYR A N 1
ATOM 3578 C CA . TYR C 1 32 ? -34.098 -8.601 33.931 1.00 38.14 32 TYR A CA 1
ATOM 3579 C C . TYR C 1 32 ? -33.234 -9.186 32.818 1.00 36.40 32 TYR A C 1
ATOM 3580 O O . TYR C 1 32 ? -33.264 -8.709 31.686 1.00 39.54 32 TYR A O 1
ATOM 3589 N N . TYR C 1 33 ? -32.475 -10.226 33.148 1.00 34.01 33 TYR A N 1
ATOM 3590 C CA . TYR C 1 33 ? -31.743 -11.005 32.155 1.00 34.89 33 TYR A CA 1
ATOM 3591 C C . TYR C 1 33 ? -32.706 -11.735 31.229 1.00 37.93 33 TYR A C 1
ATOM 3592 O O . TYR C 1 33 ? -33.776 -12.184 31.657 1.00 38.19 33 TYR A O 1
ATOM 3601 N N . MET C 1 34 ? -32.314 -11.865 29.963 1.00 39.19 34 MET A N 1
ATOM 3602 C CA . MET C 1 34 ? -33.117 -12.588 28.984 1.00 38.72 34 MET A CA 1
ATOM 3603 C C . MET C 1 34 ? -32.401 -13.850 28.512 1.00 38.84 34 MET A C 1
ATOM 3604 O O . MET C 1 34 ? -31.343 -13.780 27.892 1.00 40.81 34 MET A O 1
ATOM 3609 N N . HIS C 1 35 ? -32.990 -15.003 28.807 1.00 37.48 35 HIS A N 1
ATOM 3610 C CA . HIS C 1 35 ? -32.391 -16.285 28.459 1.00 33.79 35 HIS A CA 1
ATOM 3611 C C . HIS C 1 35 ? -33.033 -16.918 27.234 1.00 32.67 35 HIS A C 1
ATOM 3612 O O . HIS C 1 35 ? -34.195 -16.662 26.920 1.00 34.88 35 HIS A O 1
ATOM 3619 N N . TRP C 1 36 ? -32.256 -17.745 26.544 1.00 30.81 36 TRP A N 1
ATOM 3620 C CA . TRP C 1 36 ? -32.764 -18.574 25.466 1.00 32.05 36 TRP A CA 1
ATOM 3621 C C . TRP C 1 36 ? -32.515 -20.041 25.790 1.00 30.07 36 TRP A C 1
ATOM 3622 O O . TRP C 1 36 ? -31.390 -20.435 26.152 1.00 29.41 36 TRP A O 1
ATOM 3633 N N . VAL C 1 37 ? -33.588 -20.823 25.672 1.00 30.24 37 VAL A N 1
ATOM 3634 C CA . VAL C 1 37 ? -33.614 -22.244 26.000 1.00 32.22 37 VAL A CA 1
ATOM 3635 C C . VAL C 1 37 ? -34.450 -22.989 24.962 1.00 32.86 37 VAL A C 1
ATOM 3636 O O . VAL C 1 37 ? -35.599 -22.628 24.719 1.00 31.55 37 VAL A O 1
ATOM 3640 N N . ARG C 1 38 ? -33.886 -24.031 24.357 1.00 35.48 38 ARG A N 1
ATOM 3641 C CA . ARG C 1 38 ? -34.599 -24.779 23.320 1.00 37.22 38 ARG A CA 1
ATOM 3642 C C . ARG C 1 38 ? -34.936 -26.204 23.749 1.00 34.76 38 ARG A C 1
ATOM 3643 O O . ARG C 1 38 ? -34.297 -26.759 24.641 1.00 33.47 38 ARG A O 1
ATOM 3651 N N . GLN C 1 39 ? -35.947 -26.792 23.113 1.00 35.95 39 GLN A N 1
ATOM 3652 C CA . GLN C 1 39 ? -36.248 -28.207 23.325 1.00 40.02 39 GLN A CA 1
ATOM 3653 C C . GLN C 1 39 ? -36.602 -28.933 22.027 1.00 42.01 39 GLN A C 1
ATOM 3654 O O . GLN C 1 39 ? -37.504 -28.527 21.292 1.00 39.33 39 GLN A O 1
ATOM 3660 N N . ALA C 1 40 ? -35.865 -30.003 21.744 1.00 44.81 40 ALA A N 1
ATOM 3661 C CA . ALA C 1 40 ? -36.144 -30.846 20.590 1.00 44.95 40 ALA A CA 1
ATOM 3662 C C . ALA C 1 40 ? -37.474 -31.559 20.806 1.00 50.03 40 ALA A C 1
ATOM 3663 O O . ALA C 1 40 ? -37.865 -31.796 21.948 1.00 52.80 40 ALA A O 1
ATOM 3665 N N . PRO C 1 41 ? -38.179 -31.891 19.710 1.00 51.07 41 PRO A N 1
ATOM 3666 C CA . PRO C 1 41 ? -39.478 -32.571 19.788 1.00 50.72 41 PRO A CA 1
ATOM 3667 C C . PRO C 1 41 ? -39.449 -33.817 20.673 1.00 50.73 41 PRO A C 1
ATOM 3668 O O . PRO C 1 41 ? -38.723 -34.770 20.385 1.00 50.97 41 PRO A O 1
ATOM 3672 N N . GLY C 1 42 ? -40.232 -33.795 21.748 1.00 50.81 42 GLY A N 1
ATOM 3673 C CA . GLY C 1 42 ? -40.303 -34.913 22.670 1.00 49.86 42 GLY A CA 1
ATOM 3674 C C . GLY C 1 42 ? -39.029 -35.109 23.469 1.00 51.81 42 GLY A C 1
ATOM 3675 O O . GLY C 1 42 ? -38.639 -36.240 23.755 1.00 52.97 42 GLY A O 1
ATOM 3676 N N . GLN C 1 43 ? -38.372 -34.009 23.825 1.00 53.57 43 GLN A N 1
ATOM 3677 C CA . GLN C 1 43 ? -37.147 -34.073 24.619 1.00 55.25 43 GLN A CA 1
ATOM 3678 C C . GLN C 1 43 ? -37.126 -33.032 25.739 1.00 55.53 43 GLN A C 1
ATOM 3679 O O . GLN C 1 43 ? -38.102 -32.311 25.947 1.00 55.75 43 GLN A O 1
ATOM 3685 N N . GLY C 1 44 ? -36.009 -32.960 26.457 1.00 55.37 44 GLY A N 1
ATOM 3686 C CA . GLY C 1 44 ? -35.885 -32.070 27.598 1.00 56.19 44 GLY A CA 1
ATOM 3687 C C . GLY C 1 44 ? -35.498 -30.648 27.241 1.00 57.60 44 GLY A C 1
ATOM 3688 O O . GLY C 1 44 ? -35.240 -30.332 26.079 1.00 60.00 44 GLY A O 1
ATOM 3689 N N . LEU C 1 45 ? -35.459 -29.786 28.252 1.00 57.31 45 LEU A N 1
ATOM 3690 C CA . LEU C 1 45 ? -35.115 -28.382 28.056 1.00 56.55 45 LEU A CA 1
ATOM 3691 C C . LEU C 1 45 ? -33.608 -28.167 28.109 1.00 54.98 45 LEU A C 1
ATOM 3692 O O . LEU C 1 45 ? -32.922 -28.722 28.967 1.00 53.98 45 LEU A O 1
ATOM 3697 N N . GLU C 1 46 ? -33.097 -27.356 27.189 1.00 55.81 46 GLU A N 1
ATOM 3698 C CA . GLU C 1 46 ? -31.667 -27.072 27.137 1.00 56.08 46 GLU A CA 1
ATOM 3699 C C . GLU C 1 46 ? -31.366 -25.577 27.082 1.00 51.87 46 GLU A C 1
ATOM 3700 O O . GLU C 1 46 ? -31.745 -24.888 26.136 1.00 53.25 46 GLU A O 1
ATOM 3706 N N . TRP C 1 47 ? -30.669 -25.091 28.104 1.00 46.96 47 TRP A N 1
ATOM 3707 C CA . TRP C 1 47 ? -30.313 -23.681 28.205 1.00 43.21 47 TRP A CA 1
ATOM 3708 C C . TRP C 1 47 ? -29.247 -23.282 27.187 1.00 39.23 47 TRP A C 1
ATOM 3709 O O . TRP C 1 47 ? -28.115 -23.759 27.238 1.00 37.00 47 TRP A O 1
ATOM 3720 N N . MET C 1 48 ? -29.618 -22.404 26.261 1.00 39.75 48 MET A N 1
ATOM 3721 C CA . MET C 1 48 ? -28.674 -21.914 25.263 1.00 40.21 48 MET A CA 1
ATOM 3722 C C . MET C 1 48 ? -27.825 -20.773 25.809 1.00 41.14 48 MET A C 1
ATOM 3723 O O . MET C 1 48 ? -26.603 -20.787 25.667 1.00 42.67 48 MET A O 1
ATOM 3728 N N . GLY C 1 49 ? -28.455 -19.781 26.433 1.00 40.14 49 GLY A N 1
ATOM 3729 C CA . GLY C 1 49 ? -27.658 -18.706 27.012 1.00 38.16 49 GLY A CA 1
ATOM 3730 C C . GLY C 1 49 ? -28.422 -17.519 27.559 1.00 34.47 49 GLY A C 1
ATOM 3731 O O . GLY C 1 49 ? -29.637 -17.578 27.694 1.00 33.95 49 GLY A O 1
ATOM 3732 N N . TRP C 1 50 ? -27.711 -16.444 27.895 1.00 32.91 50 TRP A N 1
ATOM 3733 C CA . TRP C 1 50 ? -28.387 -15.203 28.284 1.00 34.78 50 TRP A CA 1
ATOM 3734 C C . TRP C 1 50 ? -27.774 -13.925 27.723 1.00 34.56 50 TRP A C 1
ATOM 3735 O O . TRP C 1 50 ? -26.597 -13.881 27.360 1.00 33.91 50 TRP A O 1
ATOM 3746 N N . ILE C 1 51 ? -28.605 -12.889 27.659 1.00 35.15 51 ILE A N 1
ATOM 3747 C CA . ILE C 1 51 ? -28.164 -11.539 27.347 1.00 37.68 51 ILE A CA 1
ATOM 3748 C C . ILE C 1 51 ? -28.702 -10.574 28.405 1.00 41.47 51 ILE A C 1
ATOM 3749 O O . ILE C 1 51 ? -29.812 -10.750 28.924 1.00 43.79 51 ILE A O 1
ATOM 3754 N N . ASN C 1 52 ? -27.890 -9.578 28.745 1.00 40.48 52 ASN A N 1
ATOM 3755 C CA . ASN C 1 52 ? -28.289 -8.535 29.678 1.00 38.98 52 ASN A CA 1
ATOM 3756 C C . ASN C 1 52 ? -28.737 -7.299 28.907 1.00 36.69 52 ASN A C 1
ATOM 3757 O O . ASN C 1 52 ? -27.912 -6.578 28.352 1.00 35.86 52 ASN A O 1
ATOM 3762 N N . PRO C 1 53 ? -30.055 -7.052 28.872 1.00 36.36 53 PRO A N 1
ATOM 3763 C CA . PRO C 1 53 ? -30.665 -5.935 28.143 1.00 38.38 53 PRO A CA 1
ATOM 3764 C C . PRO C 1 53 ? -30.106 -4.576 28.560 1.00 43.83 53 PRO A C 1
ATOM 3765 O O . PRO C 1 53 ? -30.114 -3.636 27.765 1.00 46.98 53 PRO A O 1
ATOM 3769 N N . ASN C 1 54 ? -29.624 -4.478 29.794 1.00 43.80 54 ASN A N 1
ATOM 3770 C CA . ASN C 1 54 ? -29.109 -3.216 30.304 1.00 42.63 54 ASN A CA 1
ATOM 3771 C C . ASN C 1 54 ? -27.696 -2.915 29.821 1.00 44.24 54 ASN A C 1
ATOM 3772 O O . ASN C 1 54 ? -27.368 -1.767 29.531 1.00 48.03 54 ASN A O 1
ATOM 3777 N N . SER C 1 55 ? -26.863 -3.946 29.738 1.00 42.90 55 SER A N 1
ATOM 3778 C CA . SER C 1 55 ? -25.473 -3.767 29.337 1.00 42.22 55 SER A CA 1
ATOM 3779 C C . SER C 1 55 ? -25.237 -4.217 27.900 1.00 42.41 55 SER A C 1
ATOM 3780 O O . SER C 1 55 ? -24.421 -3.640 27.185 1.00 43.08 55 SER A O 1
ATOM 3783 N N . GLY C 1 56 ? -25.959 -5.249 27.482 1.00 43.99 56 GLY A N 1
ATOM 3784 C CA . GLY C 1 56 ? -25.759 -5.826 26.167 1.00 44.95 56 GLY A CA 1
ATOM 3785 C C . GLY C 1 56 ? -24.834 -7.023 26.248 1.00 44.46 56 GLY A C 1
ATOM 3786 O O . GLY C 1 56 ? -24.599 -7.712 25.255 1.00 46.34 56 GLY A O 1
ATOM 3787 N N . GLY C 1 57 ? -24.307 -7.268 27.444 1.00 42.18 57 GLY A N 1
ATOM 3788 C CA . GLY C 1 57 ? -23.411 -8.387 27.672 1.00 43.39 57 GLY A CA 1
ATOM 3789 C C . GLY C 1 57 ? -24.101 -9.719 27.463 1.00 47.22 57 GLY A C 1
ATOM 3790 O O . GLY C 1 57 ? -25.319 -9.825 27.610 1.00 49.58 57 GLY A O 1
ATOM 3791 N N . THR C 1 58 ? -23.323 -10.740 27.114 1.00 47.15 58 THR A N 1
ATOM 3792 C CA . THR C 1 58 ? -23.876 -12.059 26.831 1.00 45.81 58 THR A CA 1
ATOM 3793 C C . THR C 1 58 ? -23.063 -13.179 27.467 1.00 45.90 58 THR A C 1
ATOM 3794 O O . THR C 1 58 ? -21.857 -13.049 27.676 1.00 46.17 58 THR A O 1
ATOM 3798 N N . ASN C 1 59 ? -23.739 -14.282 27.769 1.00 46.02 59 ASN A N 1
ATOM 3799 C CA . ASN C 1 59 ? -23.066 -15.502 28.192 1.00 42.99 59 ASN A CA 1
ATOM 3800 C C . ASN C 1 59 ? -23.687 -16.695 27.490 1.00 44.60 59 ASN A C 1
ATOM 3801 O O . ASN C 1 59 ? -24.856 -17.021 27.706 1.00 45.02 59 ASN A O 1
ATOM 3806 N N . TYR C 1 60 ? -22.897 -17.332 26.635 1.00 48.46 60 TYR A N 1
ATOM 3807 C CA . TYR C 1 60 ? -23.368 -18.460 25.848 1.00 52.82 60 TYR A CA 1
ATOM 3808 C C . TYR C 1 60 ? -22.920 -19.775 26.462 1.00 54.77 60 TYR A C 1
ATOM 3809 O O . TYR C 1 60 ? -21.868 -19.849 27.097 1.00 54.87 60 TYR A O 1
ATOM 3818 N N . ALA C 1 61 ? -23.728 -20.812 26.275 1.00 56.07 61 ALA A N 1
ATOM 3819 C CA . ALA C 1 61 ? -23.325 -22.154 26.660 1.00 57.85 61 ALA A CA 1
ATOM 3820 C C . ALA C 1 61 ? -22.139 -22.563 25.798 1.00 61.60 61 ALA A C 1
ATOM 3821 O O . ALA C 1 61 ? -21.999 -22.098 24.666 1.00 62.52 61 ALA A O 1
ATOM 3823 N N . GLN C 1 62 ? -21.285 -23.423 26.343 1.00 62.79 62 GLN A N 1
ATOM 3824 C CA . GLN C 1 62 ? -20.094 -23.891 25.643 1.00 64.10 62 GLN A CA 1
ATOM 3825 C C . GLN C 1 62 ? -20.453 -24.548 24.312 1.00 64.61 62 GLN A C 1
ATOM 3826 O O . GLN C 1 62 ? -19.747 -24.388 23.317 1.00 67.52 62 GLN A O 1
ATOM 3832 N N . LYS C 1 63 ? -21.567 -25.273 24.305 1.00 62.74 63 LYS A N 1
ATOM 3833 C CA . LYS C 1 63 ? -22.039 -25.976 23.117 1.00 61.91 63 LYS A CA 1
ATOM 3834 C C . LYS C 1 63 ? -22.367 -25.040 21.952 1.00 61.92 63 LYS A C 1
ATOM 3835 O O . LYS C 1 63 ? -22.004 -25.313 20.807 1.00 64.78 63 LYS A O 1
ATOM 3841 N N . PHE C 1 64 ? -23.048 -23.937 22.249 1.00 59.47 64 PHE A N 1
ATOM 3842 C CA . PHE C 1 64 ? -23.495 -23.007 21.213 1.00 57.45 64 PHE A CA 1
ATOM 3843 C C . PHE C 1 64 ? -22.558 -21.816 21.040 1.00 56.74 64 PHE A C 1
ATOM 3844 O O . PHE C 1 64 ? -22.906 -20.850 20.363 1.00 54.84 64 PHE A O 1
ATOM 3852 N N . GLN C 1 65 ? -21.376 -21.895 21.646 1.00 58.78 65 GLN A N 1
ATOM 3853 C CA . GLN C 1 65 ? -20.458 -20.758 21.748 1.00 61.96 65 GLN A CA 1
ATOM 3854 C C . GLN C 1 65 ? -20.170 -20.027 20.431 1.00 61.89 65 GLN A C 1
ATOM 3855 O O . GLN C 1 65 ? -20.126 -18.797 20.394 1.00 66.69 65 GLN A O 1
ATOM 3861 N N . GLY C 1 66 ? -19.987 -20.782 19.355 1.00 56.37 66 GLY A N 1
ATOM 3862 C CA . GLY C 1 66 ? -19.574 -20.197 18.092 1.00 54.02 66 GLY A CA 1
ATOM 3863 C C . GLY C 1 66 ? -20.688 -19.884 17.111 1.00 56.18 66 GLY A C 1
ATOM 3864 O O . GLY C 1 66 ? -20.515 -19.050 16.223 1.00 56.20 66 GLY A O 1
ATOM 3865 N N . ARG C 1 67 ? -21.832 -20.540 17.265 1.00 57.21 67 ARG A N 1
ATOM 3866 C CA . ARG C 1 67 ? -22.911 -20.415 16.287 1.00 56.74 67 ARG A CA 1
ATOM 3867 C C . ARG C 1 67 ? -24.017 -19.433 16.671 1.00 55.03 67 ARG A C 1
ATOM 3868 O O . ARG C 1 67 ? -24.784 -18.998 15.813 1.00 53.67 67 ARG A O 1
ATOM 3876 N N . VAL C 1 68 ? -24.107 -19.087 17.950 1.00 54.35 68 VAL A N 1
ATOM 3877 C CA . VAL C 1 68 ? -25.215 -18.258 18.418 1.00 52.86 68 VAL A CA 1
ATOM 3878 C C . VAL C 1 68 ? -24.800 -16.806 18.670 1.00 51.78 68 VAL A C 1
ATOM 3879 O O . VAL C 1 68 ? -23.649 -16.526 19.011 1.00 50.18 68 VAL A O 1
ATOM 3883 N N . THR C 1 69 ? -25.743 -15.888 18.473 1.00 52.88 69 THR A N 1
ATOM 3884 C CA . THR C 1 69 ? -25.519 -14.469 18.727 1.00 53.99 69 THR A CA 1
ATOM 3885 C C . THR C 1 69 ? -26.773 -13.832 19.317 1.00 56.04 69 THR A C 1
ATOM 3886 O O . THR C 1 69 ? -27.830 -13.826 18.688 1.00 57.96 69 THR A O 1
ATOM 3890 N N . MET C 1 70 ? -26.652 -13.300 20.529 1.00 55.17 70 MET A N 1
ATOM 3891 C CA . MET C 1 70 ? -27.789 -12.675 21.197 1.00 55.85 70 MET A CA 1
ATOM 3892 C C . MET C 1 70 ? -27.677 -11.153 21.205 1.00 58.92 70 MET A C 1
ATOM 3893 O O . MET C 1 70 ? -26.690 -10.592 21.679 1.00 59.87 70 MET A O 1
ATOM 3898 N N . THR C 1 71 ? -28.704 -10.497 20.674 1.00 59.93 71 THR A N 1
ATOM 3899 C CA . THR C 1 71 ? -28.692 -9.051 20.476 1.00 60.08 71 THR A CA 1
ATOM 3900 C C . THR C 1 71 ? -29.872 -8.431 21.221 1.00 62.11 71 THR A C 1
ATOM 3901 O O . THR C 1 71 ? -30.821 -9.133 21.553 1.00 64.47 71 THR A O 1
ATOM 3905 N N . ARG C 1 72 ? -29.800 -7.136 21.522 1.00 61.96 72 ARG A N 1
ATOM 3906 C CA . ARG C 1 72 ? -30.915 -6.444 22.170 1.00 60.44 72 ARG A CA 1
ATOM 3907 C C . ARG C 1 72 ? -31.152 -5.045 21.590 1.00 60.87 72 ARG A C 1
ATOM 3908 O O . ARG C 1 72 ? -30.218 -4.357 21.177 1.00 61.76 72 ARG A O 1
ATOM 3916 N N . ASP C 1 73 ? -32.421 -4.653 21.532 1.00 60.69 73 ASP A N 1
ATOM 3917 C CA . ASP C 1 73 ? -32.814 -3.318 21.101 1.00 58.55 73 ASP A CA 1
ATOM 3918 C C . ASP C 1 73 ? -33.670 -2.705 22.205 1.00 56.92 73 ASP A C 1
ATOM 3919 O O . ASP C 1 73 ? -34.842 -3.059 22.364 1.00 57.09 73 ASP A O 1
ATOM 3924 N N . THR C 1 74 ? -33.071 -1.801 22.975 1.00 56.55 74 THR A N 1
ATOM 3925 C CA . THR C 1 74 ? -33.719 -1.228 24.152 1.00 57.65 74 THR A CA 1
ATOM 3926 C C . THR C 1 74 ? -34.892 -0.320 23.785 1.00 57.55 74 THR A C 1
ATOM 3927 O O . THR C 1 74 ? -35.883 -0.246 24.515 1.00 56.00 74 THR A O 1
ATOM 3931 N N . SER C 1 75 ? -34.774 0.363 22.650 1.00 59.93 75 SER A N 1
ATOM 3932 C CA . SER C 1 75 ? -35.804 1.292 22.189 1.00 61.94 75 SER A CA 1
ATOM 3933 C C . SER C 1 75 ? -37.176 0.634 22.057 1.00 61.43 75 SER A C 1
ATOM 3934 O O . SER C 1 75 ? -38.190 1.209 22.451 1.00 61.29 75 SER A O 1
ATOM 3937 N N . ILE C 1 76 ? -37.199 -0.572 21.500 1.00 62.22 76 ILE A N 1
ATOM 3938 C CA . ILE C 1 76 ? -38.441 -1.317 21.334 1.00 63.40 76 ILE A CA 1
ATOM 3939 C C . ILE C 1 76 ? -38.565 -2.415 22.388 1.00 63.91 76 ILE A C 1
ATOM 3940 O O . ILE C 1 76 ? -39.547 -3.160 22.406 1.00 65.39 76 ILE A O 1
ATOM 3945 N N . SER C 1 77 ? -37.564 -2.493 23.264 1.00 62.71 77 SER A N 1
ATOM 3946 C CA . SER C 1 77 ? -37.485 -3.512 24.313 1.00 61.29 77 SER A CA 1
ATOM 3947 C C . SER C 1 77 ? -37.616 -4.921 23.746 1.00 58.99 77 SER A C 1
ATOM 3948 O O . SER C 1 77 ? -38.492 -5.685 24.152 1.00 57.81 77 SER A O 1
ATOM 3951 N N . THR C 1 78 ? -36.742 -5.261 22.804 1.00 57.86 78 THR A N 1
ATOM 3952 C CA . THR C 1 78 ? -36.823 -6.559 22.141 1.00 55.39 78 THR A CA 1
ATOM 3953 C C . THR C 1 78 ? -35.476 -7.273 22.129 1.00 54.21 78 THR A C 1
ATOM 3954 O O . THR C 1 78 ? -34.451 -6.666 21.839 1.00 53.00 78 THR A O 1
ATOM 3958 N N . ALA C 1 79 ? -35.481 -8.563 22.451 1.00 53.77 79 ALA A N 1
ATOM 3959 C CA . ALA C 1 79 ? -34.267 -9.369 22.374 1.00 51.75 79 ALA A CA 1
ATOM 3960 C C . ALA C 1 79 ? -34.274 -10.206 21.101 1.00 51.40 79 ALA A C 1
ATOM 3961 O O . ALA C 1 79 ? -35.329 -10.460 20.527 1.00 50.99 79 ALA A O 1
ATOM 3963 N N . TYR C 1 80 ? -33.094 -10.629 20.661 1.00 51.30 80 TYR A N 1
ATOM 3964 C CA . TYR C 1 80 ? -32.964 -11.410 19.438 1.00 52.00 80 TYR A CA 1
ATOM 3965 C C . TYR C 1 80 ? -31.960 -12.542 19.611 1.00 52.65 80 TYR A C 1
ATOM 3966 O O . TYR C 1 80 ? -30.901 -12.361 20.217 1.00 51.28 80 TYR A O 1
ATOM 3975 N N . MET C 1 81 ? -32.300 -13.709 19.073 1.00 55.22 81 MET A N 1
ATOM 3976 C CA . MET C 1 81 ? -31.389 -14.847 19.077 1.00 55.11 81 MET A CA 1
ATOM 3977 C C . MET C 1 81 ? -31.137 -15.310 17.648 1.00 52.85 81 MET A C 1
ATOM 3978 O O . MET C 1 81 ? -32.065 -15.699 16.938 1.00 51.31 81 MET A O 1
ATOM 3983 N N . GLU C 1 82 ? -29.877 -15.263 17.230 1.00 53.93 82 GLU A N 1
ATOM 3984 C CA . GLU C 1 82 ? -29.513 -15.664 15.878 1.00 56.31 82 GLU A CA 1
ATOM 3985 C C . GLU C 1 82 ? -28.630 -16.906 15.890 1.00 54.87 82 GLU A C 1
ATOM 3986 O O . GLU C 1 82 ? -27.493 -16.871 16.366 1.00 56.37 82 GLU A O 1
ATOM 3992 N N . LEU C 1 83 ? -29.167 -18.004 15.367 1.00 51.84 83 LEU A N 1
ATOM 3993 C CA . LEU C 1 83 ? -28.424 -19.255 15.277 1.00 49.09 83 LEU A CA 1
ATOM 3994 C C . LEU C 1 83 ? -28.035 -19.526 13.827 1.00 51.50 83 LEU A C 1
ATOM 3995 O O . LEU C 1 83 ? -28.900 -19.703 12.967 1.00 51.42 83 LEU A O 1
ATOM 4000 N N . SER C 1 84 ? -26.732 -19.551 13.560 1.00 52.31 84 SER A N 1
ATOM 4001 C CA . SER C 1 84 ? -26.231 -19.715 12.199 1.00 54.14 84 SER A CA 1
ATOM 4002 C C . SER C 1 84 ? -25.645 -21.104 11.962 1.00 55.94 84 SER A C 1
ATOM 4003 O O . SER C 1 84 ? -25.466 -21.879 12.903 1.00 55.16 84 SER A O 1
ATOM 4006 N N . ARG C 1 85 ? -25.342 -21.394 10.697 1.00 57.48 85 ARG A N 1
ATOM 4007 C CA . ARG C 1 85 ? -24.813 -22.693 10.284 1.00 58.06 85 ARG A CA 1
ATOM 4008 C C . ARG C 1 85 ? -25.696 -23.829 10.789 1.00 59.29 85 ARG A C 1
ATOM 4009 O O . ARG C 1 85 ? -25.212 -24.792 11.386 1.00 59.57 85 ARG A O 1
ATOM 4017 N N . LEU C 1 86 ? -26.995 -23.693 10.541 1.00 59.28 86 LEU A N 1
ATOM 4018 C CA . LEU C 1 86 ? -27.996 -24.625 11.047 1.00 58.06 86 LEU A CA 1
ATOM 4019 C C . LEU C 1 86 ? -27.772 -26.052 10.569 1.00 62.71 86 LEU A C 1
ATOM 4020 O O . LEU C 1 86 ? -27.378 -26.287 9.426 1.00 64.67 86 LEU A O 1
ATOM 4025 N N . ARG C 1 87 ? -28.020 -27.001 11.463 1.00 64.59 87 ARG A N 1
ATOM 4026 C CA . ARG C 1 87 ? -27.990 -28.411 11.118 1.00 64.70 87 ARG A CA 1
ATOM 4027 C C . ARG C 1 87 ? -29.349 -29.000 11.479 1.00 65.68 87 ARG A C 1
ATOM 4028 O O . ARG C 1 87 ? -30.146 -28.353 12.158 1.00 65.99 87 ARG A O 1
ATOM 4036 N N . SER C 1 88 ? -29.615 -30.222 11.028 1.00 68.29 88 SER A N 1
ATOM 4037 C CA . SER C 1 88 ? -30.951 -30.805 11.149 1.00 70.73 88 SER A CA 1
ATOM 4038 C C . SER C 1 88 ? -31.479 -30.996 12.577 1.00 71.77 88 SER A C 1
ATOM 4039 O O . SER C 1 88 ? -32.661 -30.764 12.824 1.00 71.57 88 SER A O 1
ATOM 4042 N N . ASP C 1 89 ? -30.640 -31.406 13.523 1.00 71.91 89 ASP A N 1
ATOM 4043 C CA . ASP C 1 89 ? -31.168 -31.570 14.877 1.00 72.87 89 ASP A CA 1
ATOM 4044 C C . ASP C 1 89 ? -31.235 -30.263 15.685 1.00 70.07 89 ASP A C 1
ATOM 4045 O O . ASP C 1 89 ? -31.620 -30.268 16.854 1.00 71.56 89 ASP A O 1
ATOM 4050 N N . ASP C 1 90 ? -30.874 -29.145 15.057 1.00 65.86 90 ASP A N 1
ATOM 4051 C CA . ASP C 1 90 ? -31.142 -27.833 15.646 1.00 62.60 90 ASP A CA 1
ATOM 4052 C C . ASP C 1 90 ? -32.644 -27.542 15.604 1.00 58.35 90 ASP A C 1
ATOM 4053 O O . ASP C 1 90 ? -33.119 -26.569 16.193 1.00 58.58 90 ASP A O 1
ATOM 4058 N N . THR C 1 91 ? -33.380 -28.397 14.899 1.00 55.06 91 THR A N 1
ATOM 4059 C CA . THR C 1 91 ? -34.837 -28.358 14.890 1.00 51.71 91 THR A CA 1
ATOM 4060 C C . THR C 1 91 ? -35.376 -28.559 16.297 1.00 48.44 91 THR A C 1
ATOM 4061 O O . THR C 1 91 ? -35.165 -29.606 16.910 1.00 48.78 91 THR A O 1
ATOM 4065 N N . ALA C 1 92 ? -36.072 -27.548 16.800 1.00 46.29 92 ALA A N 1
ATOM 4066 C CA . ALA C 1 92 ? -36.576 -27.558 18.164 1.00 44.36 92 ALA A CA 1
ATOM 4067 C C . ALA C 1 92 ? -37.540 -26.399 18.357 1.00 44.12 92 ALA A C 1
ATOM 4068 O O . ALA C 1 92 ? -37.623 -25.504 17.517 1.00 46.63 92 ALA A O 1
ATOM 4070 N N . VAL C 1 93 ? -38.276 -26.419 19.462 1.00 41.28 93 VAL A N 1
ATOM 4071 C CA . VAL C 1 93 ? -39.039 -25.247 19.865 1.00 42.34 93 VAL A CA 1
ATOM 4072 C C . VAL C 1 93 ? -38.128 -24.360 20.703 1.00 43.88 93 VAL A C 1
ATOM 4073 O O . VAL C 1 93 ? -37.565 -24.803 21.707 1.00 44.32 93 VAL A O 1
ATOM 4077 N N . TYR C 1 94 ? -37.975 -23.112 20.275 1.00 44.57 94 TYR A N 1
ATOM 4078 C CA . TYR C 1 94 ? -37.073 -22.176 20.932 1.00 42.98 94 TYR A CA 1
ATOM 4079 C C . TYR C 1 94 ? -37.836 -21.195 21.813 1.00 44.09 94 TYR A C 1
ATOM 4080 O O . TYR C 1 94 ? -38.652 -20.408 21.330 1.00 47.17 94 TYR A O 1
ATOM 4089 N N . TYR C 1 95 ? -37.564 -21.263 23.112 1.00 42.81 95 TYR A N 1
ATOM 4090 C CA . TYR C 1 95 ? -38.201 -20.394 24.091 1.00 44.03 95 TYR A CA 1
ATOM 4091 C C . TYR C 1 95 ? -37.244 -19.312 24.572 1.00 43.34 95 TYR A C 1
ATOM 4092 O O . TYR C 1 95 ? -36.050 -19.560 24.752 1.00 42.08 95 TYR A O 1
ATOM 4101 N N . CYS C 1 96 ? -37.778 -18.115 24.785 1.00 43.24 96 CYS A N 1
ATOM 4102 C CA . CYS C 1 96 ? -37.057 -17.087 25.521 1.00 42.35 96 CYS A CA 1
ATOM 4103 C C . CYS C 1 96 ? -37.705 -16.949 26.895 1.00 42.18 96 CYS A C 1
ATOM 4104 O O . CYS C 1 96 ? -38.926 -16.847 27.009 1.00 43.42 96 CYS A O 1
ATOM 4107 N N . ALA C 1 97 ? -36.888 -16.972 27.940 1.00 40.63 97 ALA A N 1
ATOM 4108 C CA . ALA C 1 97 ? -37.407 -16.913 29.299 1.00 39.95 97 ALA A CA 1
ATOM 4109 C C . ALA C 1 97 ? -36.729 -15.810 30.097 1.00 40.20 97 ALA A C 1
ATOM 4110 O O . ALA C 1 97 ? -35.533 -15.584 29.964 1.00 38.15 97 ALA A O 1
ATOM 4112 N N . ARG C 1 98 ? -37.499 -15.126 30.934 1.00 41.02 98 ARG A N 1
ATOM 4113 C CA . ARG C 1 98 ? -36.973 -14.016 31.715 1.00 40.94 98 ARG A CA 1
ATOM 4114 C C . ARG C 1 98 ? -36.424 -14.489 33.056 1.00 41.99 98 ARG A C 1
ATOM 4115 O O . ARG C 1 98 ? -37.003 -15.368 33.693 1.00 44.30 98 ARG A O 1
ATOM 4123 N N . SER C 1 99 ? -35.305 -13.907 33.482 1.00 40.47 99 SER A N 1
ATOM 4124 C CA . SER C 1 99 ? -34.747 -14.206 34.800 1.00 39.14 99 SER A CA 1
ATOM 4125 C C . SER C 1 99 ? -34.347 -12.925 35.522 1.00 38.04 99 SER A C 1
ATOM 4126 O O . SER C 1 99 ? -33.634 -12.098 34.967 1.00 37.21 99 SER A O 1
ATOM 4129 N N . PRO C 1 100 ? -34.813 -12.758 36.766 1.00 38.49 100 PRO A N 1
ATOM 4130 C CA . PRO C 1 100 ? -34.542 -11.546 37.546 1.00 39.51 100 PRO A CA 1
ATOM 4131 C C . PRO C 1 100 ? -33.054 -11.282 37.739 1.00 42.21 100 PRO A C 1
ATOM 4132 O O . PRO C 1 100 ? -32.314 -12.177 38.147 1.00 45.22 100 PRO A O 1
ATOM 4136 N N . ASN C 1 101 ? -32.627 -10.061 37.434 1.00 40.15 101 ASN A N 1
ATOM 4137 C CA . ASN C 1 101 ? -31.283 -9.617 37.764 1.00 39.31 101 ASN A CA 1
ATOM 4138 C C . ASN C 1 101 ? -31.183 -9.488 39.278 1.00 41.03 101 ASN A C 1
ATOM 4139 O O . ASN C 1 101 ? -32.000 -8.811 39.898 1.00 43.59 101 ASN A O 1
ATOM 4144 N N . PRO C 1 102 ? -30.183 -10.146 39.880 1.00 42.32 102 PRO A N 1
ATOM 4145 C CA . PRO C 1 102 ? -30.000 -10.142 41.337 1.00 44.40 102 PRO A CA 1
ATOM 4146 C C . PRO C 1 102 ? -29.778 -8.741 41.911 1.00 46.88 102 PRO A C 1
ATOM 4147 O O . PRO C 1 102 ? -29.997 -8.524 43.104 1.00 47.42 102 PRO A O 1
ATOM 4151 N N . TYR C 1 103 ? -29.359 -7.806 41.066 1.00 46.57 103 TYR A N 1
ATOM 4152 C CA . TYR C 1 103 ? -29.041 -6.454 41.509 1.00 45.20 103 TYR A CA 1
ATOM 4153 C C . TYR C 1 103 ? -30.228 -5.507 41.352 1.00 43.56 103 TYR A C 1
ATOM 4154 O O . TYR C 1 103 ? -30.132 -4.323 41.675 1.00 45.11 103 TYR A O 1
ATOM 4163 N N . TYR C 1 104 ? -31.344 -6.032 40.857 1.00 40.99 104 TYR A N 1
ATOM 4164 C CA . TYR C 1 104 ? -32.523 -5.216 40.589 1.00 40.08 104 TYR A CA 1
ATOM 4165 C C . TYR C 1 104 ? -33.753 -5.772 41.293 1.00 43.05 104 TYR A C 1
ATOM 4166 O O . TYR C 1 104 ? -34.346 -6.752 40.843 1.00 45.49 104 TYR A O 1
ATOM 4175 N N . TYR C 1 105 ? -34.134 -5.144 42.400 1.00 45.55 105 TYR A N 1
ATOM 4176 C CA . TYR C 1 105 ? -35.324 -5.562 43.131 1.00 49.70 105 TYR A CA 1
ATOM 4177 C C . TYR C 1 105 ? -36.544 -4.793 42.638 1.00 52.34 105 TYR A C 1
ATOM 4178 O O . TYR C 1 105 ? -36.655 -3.586 42.849 1.00 50.19 105 TYR A O 1
ATOM 4187 N N . ASP C 1 106 ? -37.460 -5.501 41.984 1.00 56.66 106 ASP A N 1
ATOM 4188 C CA . ASP C 1 106 ? -38.646 -4.875 41.413 1.00 60.46 106 ASP A CA 1
ATOM 4189 C C . ASP C 1 106 ? -39.747 -4.719 42.457 1.00 61.89 106 ASP A C 1
ATOM 4190 O O . ASP C 1 106 ? -39.713 -5.350 43.513 1.00 59.62 106 ASP A O 1
ATOM 4195 N N . SER C 1 107 ? -40.728 -3.878 42.149 1.00 66.03 107 SER A N 1
ATOM 4196 C CA . SER C 1 107 ? -41.827 -3.602 43.066 1.00 69.35 107 SER A CA 1
ATOM 4197 C C . SER C 1 107 ? -42.873 -4.716 43.058 1.00 72.33 107 SER A C 1
ATOM 4198 O O . SER C 1 107 ? -43.886 -4.628 43.751 1.00 73.15 107 SER A O 1
ATOM 4201 N N . SER C 1 108 ? -42.616 -5.759 42.274 1.00 73.75 108 SER A N 1
ATOM 4202 C CA . SER C 1 108 ? -43.549 -6.873 42.122 1.00 74.66 108 SER A CA 1
ATOM 4203 C C . SER C 1 108 ? -43.813 -7.597 43.440 1.00 74.62 108 SER A C 1
ATOM 4204 O O . SER C 1 108 ? -44.950 -7.958 43.742 1.00 75.15 108 SER A O 1
ATOM 4207 N N . GLY C 1 109 ? -42.759 -7.803 44.222 1.00 74.37 109 GLY A N 1
ATOM 4208 C CA . GLY C 1 109 ? -42.875 -8.516 45.480 1.00 73.90 109 GLY A CA 1
ATOM 4209 C C . GLY C 1 109 ? -42.361 -9.937 45.361 1.00 71.71 109 GLY A C 1
ATOM 4210 O O . GLY C 1 109 ? -42.203 -10.642 46.357 1.00 71.88 109 GLY A O 1
ATOM 4211 N N . TYR C 1 110 ? -42.101 -10.358 44.128 1.00 70.06 110 TYR A N 1
ATOM 4212 C CA . TYR C 1 110 ? -41.566 -11.687 43.863 1.00 68.71 110 TYR A CA 1
ATOM 4213 C C . TYR C 1 110 ? -40.129 -11.600 43.363 1.00 66.81 110 TYR A C 1
ATOM 4214 O O . TYR C 1 110 ? -39.882 -11.364 42.181 1.00 70.39 110 TYR A O 1
ATOM 4223 N N . TYR C 1 111 ? -39.186 -11.790 44.277 1.00 60.70 111 TYR A N 1
ATOM 4224 C CA . TYR C 1 111 ? -37.769 -11.743 43.950 1.00 53.69 111 TYR A CA 1
ATOM 4225 C C . TYR C 1 111 ? -37.257 -13.160 43.725 1.00 51.90 111 TYR A C 1
ATOM 4226 O O . TYR C 1 111 ? -36.931 -13.866 44.678 1.00 53.08 111 TYR A O 1
ATOM 4235 N N . TYR C 1 112 ? -37.188 -13.575 42.463 1.00 48.16 112 TYR A N 1
ATOM 4236 C CA . TYR C 1 112 ? -36.809 -14.947 42.131 1.00 43.02 112 TYR A CA 1
ATOM 4237 C C . TYR C 1 112 ? -35.563 -15.056 41.251 1.00 40.44 112 TYR A C 1
ATOM 4238 O O . TYR C 1 112 ? -35.648 -15.546 40.128 1.00 39.07 112 TYR A O 1
ATOM 4247 N N . PRO C 1 113 ? -34.397 -14.623 41.753 1.00 39.00 113 PRO A N 1
ATOM 4248 C CA . PRO C 1 113 ? -33.206 -14.777 40.914 1.00 38.25 113 PRO A CA 1
ATOM 4249 C C . PRO C 1 113 ? -32.789 -16.241 40.789 1.00 34.35 113 PRO A C 1
ATOM 4250 O O . PRO C 1 113 ? -32.903 -17.006 41.749 1.00 27.63 113 PRO A O 1
ATOM 4254 N N . GLY C 1 114 ? -32.316 -16.622 39.607 1.00 36.30 114 GLY A N 1
ATOM 4255 C CA . GLY C 1 114 ? -31.868 -17.980 39.366 1.00 35.74 114 GLY A CA 1
ATOM 4256 C C . GLY C 1 114 ? -32.906 -18.834 38.667 1.00 35.10 114 GLY A C 1
ATOM 4257 O O . GLY C 1 114 ? -32.606 -19.934 38.203 1.00 39.27 114 GLY A O 1
ATOM 4258 N N . ALA C 1 115 ? -34.131 -18.325 38.591 1.00 32.55 115 ALA A N 1
ATOM 4259 C CA . ALA C 1 115 ? -35.225 -19.056 37.964 1.00 30.71 115 ALA A CA 1
ATOM 4260 C C . ALA C 1 115 ? -35.726 -18.342 36.717 1.00 31.12 115 ALA A C 1
ATOM 4261 O O . ALA C 1 115 ? -35.296 -17.233 36.409 1.00 35.26 115 ALA A O 1
ATOM 4263 N N . PHE C 1 116 ? -36.638 -18.991 36.003 1.00 29.91 116 PHE A N 1
ATOM 4264 C CA . PHE C 1 116 ? -37.265 -18.393 34.834 1.00 32.87 116 PHE A CA 1
ATOM 4265 C C . PHE C 1 116 ? -38.742 -18.163 35.115 1.00 35.63 116 PHE A C 1
ATOM 4266 O O . PHE C 1 116 ? -39.575 -19.040 34.881 1.00 36.65 116 PHE A O 1
ATOM 4274 N N . ASP C 1 117 ? -39.062 -16.976 35.617 1.00 37.08 117 ASP A N 1
ATOM 4275 C CA . ASP C 1 117 ? -40.420 -16.664 36.047 1.00 39.66 117 ASP A CA 1
ATOM 4276 C C . ASP C 1 117 ? -41.397 -16.477 34.890 1.00 39.71 117 ASP A C 1
ATOM 4277 O O . ASP C 1 117 ? -42.571 -16.825 35.003 1.00 42.71 117 ASP A O 1
ATOM 4282 N N . ILE C 1 118 ? -40.912 -15.924 33.783 1.00 37.69 118 ILE A N 1
ATOM 4283 C CA . ILE C 1 118 ? -41.761 -15.672 32.623 1.00 35.80 118 ILE A CA 1
ATOM 4284 C C . ILE C 1 118 ? -41.164 -16.279 31.357 1.00 36.04 118 ILE A C 1
ATOM 4285 O O . ILE C 1 118 ? -39.994 -16.061 31.049 1.00 38.99 118 ILE A O 1
ATOM 4290 N N . TRP C 1 119 ? -41.975 -17.039 30.628 1.00 34.75 119 TRP A N 1
ATOM 4291 C CA . TRP C 1 119 ? -41.533 -17.676 29.393 1.00 34.44 119 TRP A CA 1
ATOM 4292 C C . TRP C 1 119 ? -42.334 -17.157 28.205 1.00 35.29 119 TRP A C 1
ATOM 4293 O O . TRP C 1 119 ? -43.465 -16.699 28.360 1.00 33.91 119 TRP A O 1
ATOM 4304 N N . GLY C 1 120 ? -41.742 -17.234 27.018 1.00 35.65 120 GLY A N 1
ATOM 4305 C CA . GLY C 1 120 ? -42.459 -16.928 25.795 1.00 37.32 120 GLY A CA 1
ATOM 4306 C C . GLY C 1 120 ? -43.301 -18.121 25.387 1.00 43.21 120 GLY A C 1
ATOM 4307 O O . GLY C 1 120 ? -43.145 -19.209 25.939 1.00 43.69 120 GLY A O 1
ATOM 4308 N N . GLN C 1 121 ? -44.195 -17.928 24.424 1.00 46.61 121 GLN A N 1
ATOM 4309 C CA . GLN C 1 121 ? -45.051 -19.017 23.965 1.00 49.80 121 GLN A CA 1
ATOM 4310 C C . GLN C 1 121 ? -44.237 -20.037 23.175 1.00 50.05 121 GLN A C 1
ATOM 4311 O O . GLN C 1 121 ? -44.655 -21.182 22.998 1.00 48.71 121 GLN A O 1
ATOM 4317 N N . GLY C 1 122 ? -43.070 -19.612 22.702 1.00 50.63 122 GLY A N 1
ATOM 4318 C CA . GLY C 1 122 ? -42.182 -20.488 21.964 1.00 50.31 122 GLY A CA 1
ATOM 4319 C C . GLY C 1 122 ? -42.240 -20.269 20.467 1.00 48.81 122 GLY A C 1
ATOM 4320 O O . GLY C 1 122 ? -43.268 -19.859 19.928 1.00 50.14 122 GLY A O 1
ATOM 4321 N N . THR C 1 123 ? -41.127 -20.539 19.794 1.00 47.93 123 THR A N 1
ATOM 4322 C CA . THR C 1 123 ? -41.072 -20.443 18.342 1.00 50.78 123 THR A CA 1
ATOM 4323 C C . THR C 1 123 ? -40.512 -21.727 17.744 1.00 50.54 123 THR A C 1
ATOM 4324 O O . THR C 1 123 ? -39.349 -22.069 17.960 1.00 48.75 123 THR A O 1
ATOM 4328 N N . MET C 1 124 ? -41.347 -22.439 16.996 1.00 51.60 124 MET A N 1
ATOM 4329 C CA . MET C 1 124 ? -40.926 -23.684 16.371 1.00 53.62 124 MET A CA 1
ATOM 4330 C C . MET C 1 124 ? -40.087 -23.396 15.135 1.00 55.96 124 MET A C 1
ATOM 4331 O O . MET C 1 124 ? -40.546 -22.726 14.213 1.00 56.07 124 MET A O 1
ATOM 4336 N N . VAL C 1 125 ? -38.851 -23.884 15.124 1.00 56.10 125 VAL A N 1
ATOM 4337 C CA . VAL C 1 125 ? -38.022 -23.776 13.929 1.00 56.96 125 VAL A CA 1
ATOM 4338 C C . VAL C 1 125 ? -37.695 -25.168 13.395 1.00 57.91 125 VAL A C 1
ATOM 4339 O O . VAL C 1 125 ? -37.587 -26.127 14.160 1.00 56.00 125 VAL A O 1
ATOM 4343 N N . THR C 1 126 ? -37.566 -25.278 12.077 1.00 61.09 126 THR A N 1
ATOM 4344 C CA . THR C 1 126 ? -37.383 -26.578 11.447 1.00 63.04 126 THR A CA 1
ATOM 4345 C C . THR C 1 126 ? -36.238 -26.574 10.441 1.00 67.91 126 THR A C 1
ATOM 4346 O O . THR C 1 126 ? -36.249 -25.814 9.473 1.00 69.99 126 THR A O 1
ATOM 4350 N N . VAL C 1 127 ? -35.253 -27.432 10.680 1.00 70.32 127 VAL A N 1
ATOM 4351 C CA . VAL C 1 127 ? -34.157 -27.627 9.743 1.00 75.04 127 VAL A CA 1
ATOM 4352 C C . VAL C 1 127 ? -34.323 -29.002 9.100 1.00 79.03 127 VAL A C 1
ATOM 4353 O O . VAL C 1 127 ? -34.224 -30.026 9.775 1.00 79.51 127 VAL A O 1
ATOM 4357 N N . SER C 1 128 ? -34.577 -29.017 7.794 1.00 82.90 128 SER A N 1
ATOM 4358 C CA . SER C 1 128 ? -35.060 -30.225 7.125 1.00 87.26 128 SER A CA 1
ATOM 4359 C C . SER C 1 128 ? -34.069 -30.914 6.184 1.00 89.90 128 SER A C 1
ATOM 4360 O O . SER C 1 128 ? -33.502 -31.954 6.527 1.00 88.78 128 SER A O 1
ATOM 4363 N N . SER C 1 129 ? -33.896 -30.337 4.995 1.00 92.74 129 SER A N 1
ATOM 4364 C CA . SER C 1 129 ? -33.112 -30.933 3.904 1.00 95.36 129 SER A CA 1
ATOM 4365 C C . SER C 1 129 ? -33.698 -32.235 3.364 1.00 96.82 129 SER A C 1
ATOM 4366 O O . SER C 1 129 ? -33.014 -32.985 2.669 1.00 96.83 129 SER A O 1
ATOM 4369 N N . ALA C 1 130 ? -34.961 -32.498 3.678 1.00 98.34 130 ALA A N 1
ATOM 4370 C CA . ALA C 1 130 ? -35.616 -33.713 3.215 1.00 99.74 130 ALA A CA 1
ATOM 4371 C C . ALA C 1 130 ? -36.541 -33.424 2.041 1.00 101.59 130 ALA A C 1
ATOM 4372 O O . ALA C 1 130 ? -37.303 -32.458 2.059 1.00 102.91 130 ALA A O 1
ATOM 4374 N N . SER C 1 131 ? -36.463 -34.266 1.018 1.00 101.66 131 SER A N 1
ATOM 4375 C CA . SER C 1 131 ? -37.316 -34.120 -0.150 1.00 100.73 131 SER A CA 1
ATOM 4376 C C . SER C 1 131 ? -38.749 -34.489 0.197 1.00 97.84 131 SER A C 1
ATOM 4377 O O . SER C 1 131 ? -38.996 -35.310 1.083 1.00 97.15 131 SER A O 1
ATOM 4380 N N . VAL C 1 132 ? -39.691 -33.870 -0.503 1.00 96.59 132 VAL A N 1
ATOM 4381 C CA . VAL C 1 132 ? -41.102 -34.156 -0.305 1.00 95.56 132 VAL A CA 1
ATOM 4382 C C . VAL C 1 132 ? -41.444 -35.529 -0.872 1.00 96.90 132 VAL A C 1
ATOM 4383 O O . VAL C 1 132 ? -41.359 -35.750 -2.080 1.00 99.05 132 VAL A O 1
ATOM 4387 N N . ALA C 1 133 ? -41.821 -36.451 0.009 1.00 95.85 133 ALA A N 1
ATOM 4388 C CA . ALA C 1 133 ? -42.116 -37.823 -0.394 1.00 95.55 133 ALA A CA 1
ATOM 4389 C C . ALA C 1 133 ? -43.595 -38.153 -0.247 1.00 97.13 133 ALA A C 1
ATOM 4390 O O . ALA C 1 133 ? -44.376 -37.341 0.248 1.00 97.98 133 ALA A O 1
ATOM 4392 N N . ALA C 1 134 ? -43.967 -39.354 -0.677 1.00 96.50 134 ALA A N 1
ATOM 4393 C CA . ALA C 1 134 ? -45.347 -39.817 -0.606 1.00 95.62 134 ALA A CA 1
ATOM 4394 C C . ALA C 1 134 ? -45.419 -41.089 0.231 1.00 92.74 134 ALA A C 1
ATOM 4395 O O . ALA C 1 134 ? -44.467 -41.867 0.256 1.00 91.91 134 ALA A O 1
ATOM 4397 N N . PRO C 1 135 ? -46.548 -41.307 0.923 1.00 90.88 135 PRO A N 1
ATOM 4398 C CA . PRO C 1 135 ? -46.666 -42.473 1.804 1.00 89.72 135 PRO A CA 1
ATOM 4399 C C . PRO C 1 135 ? -46.947 -43.777 1.060 1.00 89.82 135 PRO A C 1
ATOM 4400 O O . PRO C 1 135 ? -47.689 -43.788 0.078 1.00 91.24 135 PRO A O 1
ATOM 4404 N N . SER C 1 136 ? -46.344 -44.864 1.531 1.00 88.90 136 SER A N 1
ATOM 4405 C CA . SER C 1 136 ? -46.689 -46.201 1.069 1.00 89.59 136 SER A CA 1
ATOM 4406 C C . SER C 1 136 ? -47.891 -46.669 1.877 1.00 91.75 136 SER A C 1
ATOM 4407 O O . SER C 1 136 ? -47.779 -46.919 3.077 1.00 93.88 136 SER A O 1
ATOM 4410 N N . VAL C 1 137 ? -49.042 -46.777 1.222 1.00 92.10 137 VAL A N 1
ATOM 4411 C CA . VAL C 1 137 ? -50.284 -47.078 1.925 1.00 92.84 137 VAL A CA 1
ATOM 4412 C C . VAL C 1 137 ? -50.596 -48.569 1.964 1.00 92.95 137 VAL A C 1
ATOM 4413 O O . VAL C 1 137 ? -50.431 -49.277 0.971 1.00 92.80 137 VAL A O 1
ATOM 4417 N N . PHE C 1 138 ? -51.044 -49.034 3.125 1.00 94.13 138 PHE A N 1
ATOM 4418 C CA . PHE C 1 138 ? -51.487 -50.411 3.284 1.00 95.80 138 PHE A CA 1
ATOM 4419 C C . PHE C 1 138 ? -52.777 -50.432 4.096 1.00 95.59 138 PHE A C 1
ATOM 4420 O O . PHE C 1 138 ? -53.052 -49.500 4.848 1.00 95.53 138 PHE A O 1
ATOM 4428 N N . ILE C 1 139 ? -53.576 -51.481 3.938 1.00 96.07 139 ILE A N 1
ATOM 4429 C CA . ILE C 1 139 ? -54.830 -51.576 4.681 1.00 97.23 139 ILE A CA 1
ATOM 4430 C C . ILE C 1 139 ? -55.019 -52.951 5.329 1.00 98.78 139 ILE A C 1
ATOM 4431 O O . ILE C 1 139 ? -54.691 -53.981 4.739 1.00 98.66 139 ILE A O 1
ATOM 4436 N N . PHE C 1 140 ? -55.536 -52.948 6.555 1.00 100.44 140 PHE A N 1
ATOM 4437 C CA . PHE C 1 140 ? -55.649 -54.153 7.370 1.00 102.63 140 PHE A CA 1
ATOM 4438 C C . PHE C 1 140 ? -57.082 -54.416 7.828 1.00 105.37 140 PHE A C 1
ATOM 4439 O O . PHE C 1 140 ? -57.622 -53.675 8.655 1.00 107.05 140 PHE A O 1
ATOM 4447 N N . PRO C 1 141 ? -57.699 -55.479 7.292 1.00 106.03 141 PRO A N 1
ATOM 4448 C CA . PRO C 1 141 ? -59.002 -55.952 7.764 1.00 105.30 141 PRO A CA 1
ATOM 4449 C C . PRO C 1 141 ? -58.855 -56.602 9.136 1.00 102.84 141 PRO A C 1
ATOM 4450 O O . PRO C 1 141 ? -57.764 -57.063 9.471 1.00 101.23 141 PRO A O 1
ATOM 4454 N N . PRO C 1 142 ? -59.940 -56.636 9.924 1.00 101.93 142 PRO A N 1
ATOM 4455 C CA . PRO C 1 142 ? -59.914 -57.233 11.264 1.00 101.35 142 PRO A CA 1
ATOM 4456 C C . PRO C 1 142 ? -59.553 -58.712 11.227 1.00 102.84 142 PRO A C 1
ATOM 4457 O O . PRO C 1 142 ? -60.037 -59.440 10.361 1.00 103.52 142 PRO A O 1
ATOM 4461 N N . SER C 1 143 ? -58.710 -59.145 12.158 1.00 104.48 143 SER A N 1
ATOM 4462 C CA . SER C 1 143 ? -58.378 -60.557 12.285 1.00 107.36 143 SER A CA 1
ATOM 4463 C C . SER C 1 143 ? -59.580 -61.316 12.835 1.00 109.44 143 SER A C 1
ATOM 4464 O O . SER C 1 143 ? -60.415 -60.742 13.535 1.00 109.25 143 SER A O 1
ATOM 4467 N N . ASP C 1 144 ? -59.667 -62.604 12.516 1.00 111.55 144 ASP A N 1
ATOM 4468 C CA . ASP C 1 144 ? -60.770 -63.434 12.993 1.00 113.60 144 ASP A CA 1
ATOM 4469 C C . ASP C 1 144 ? -60.736 -63.587 14.510 1.00 114.47 144 ASP A C 1
ATOM 4470 O O . ASP C 1 144 ? -61.779 -63.574 15.169 1.00 115.40 144 ASP A O 1
ATOM 4475 N N . GLU C 1 145 ? -59.527 -63.726 15.049 1.00 114.06 145 GLU A N 1
ATOM 4476 C CA . GLU C 1 145 ? -59.300 -63.837 16.487 1.00 112.81 145 GLU A CA 1
ATOM 4477 C C . GLU C 1 145 ? -59.965 -62.697 17.249 1.00 112.52 145 GLU A C 1
ATOM 4478 O O . GLU C 1 145 ? -60.467 -62.886 18.358 1.00 113.73 145 GLU A O 1
ATOM 4484 N N . GLN C 1 146 ? -59.965 -61.515 16.643 1.00 111.46 146 GLN A N 1
ATOM 4485 C CA . GLN C 1 146 ? -60.601 -60.351 17.238 1.00 110.98 146 GLN A CA 1
ATOM 4486 C C . GLN C 1 146 ? -62.096 -60.377 16.962 1.00 112.71 146 GLN A C 1
ATOM 4487 O O . GLN C 1 146 ? -62.903 -60.097 17.846 1.00 113.14 146 GLN A O 1
ATOM 4493 N N . LEU C 1 147 ? -62.451 -60.710 15.723 1.00 114.05 147 LEU A N 1
ATOM 4494 C CA . LEU C 1 147 ? -63.845 -60.764 15.282 1.00 115.67 147 LEU A CA 1
ATOM 4495 C C . LEU C 1 147 ? -64.711 -61.673 16.151 1.00 118.12 147 LEU A C 1
ATOM 4496 O O . LEU C 1 147 ? -65.913 -61.445 16.296 1.00 119.20 147 LEU A O 1
ATOM 4501 N N . LYS C 1 148 ? -64.092 -62.705 16.719 1.00 118.31 148 LYS A N 1
ATOM 4502 C CA . LYS C 1 148 ? -64.773 -63.599 17.650 1.00 118.16 148 LYS A CA 1
ATOM 4503 C C . LYS C 1 148 ? -65.313 -62.831 18.856 1.00 118.61 148 LYS A C 1
ATOM 4504 O O . LYS C 1 148 ? -66.417 -63.101 19.331 1.00 118.77 148 LYS A O 1
ATOM 4510 N N . SER C 1 149 ? -64.538 -61.860 19.331 1.00 118.01 149 SER A N 1
ATOM 4511 C CA . SER C 1 149 ? -64.902 -61.086 20.514 1.00 116.94 149 SER A CA 1
ATOM 4512 C C . SER C 1 149 ? -66.128 -60.199 20.293 1.00 116.77 149 SER A C 1
ATOM 4513 O O . SER C 1 149 ? -66.771 -59.775 21.253 1.00 116.40 149 SER A O 1
ATOM 4516 N N . GLY C 1 150 ? -66.448 -59.920 19.033 1.00 117.20 150 GLY A N 1
ATOM 4517 C CA . GLY C 1 150 ? -67.609 -59.109 18.707 1.00 118.64 150 GLY A CA 1
ATOM 4518 C C . GLY C 1 150 ? -67.234 -57.702 18.284 1.00 119.13 150 GLY A C 1
ATOM 4519 O O . GLY C 1 150 ? -68.066 -56.951 17.775 1.00 120.69 150 GLY A O 1
ATOM 4520 N N . THR C 1 151 ? -65.973 -57.345 18.504 1.00 118.37 151 THR A N 1
ATOM 4521 C CA . THR C 1 151 ? -65.459 -56.043 18.100 1.00 117.51 151 THR A CA 1
ATOM 4522 C C . THR C 1 151 ? -64.440 -56.227 16.980 1.00 114.09 151 THR A C 1
ATOM 4523 O O . THR C 1 151 ? -63.690 -57.201 16.970 1.00 112.70 151 THR A O 1
ATOM 4527 N N . ALA C 1 152 ? -64.427 -55.296 16.033 1.00 112.46 152 ALA A N 1
ATOM 4528 C CA . ALA C 1 152 ? -63.547 -55.382 14.874 1.00 110.48 152 ALA A CA 1
ATOM 4529 C C . ALA C 1 152 ? -62.850 -54.049 14.621 1.00 109.11 152 ALA A C 1
ATOM 4530 O O . ALA C 1 152 ? -63.438 -52.987 14.821 1.00 108.95 152 ALA A O 1
ATOM 4532 N N . SER C 1 153 ? -61.599 -54.104 14.175 1.00 108.25 153 SER A N 1
ATOM 4533 C CA . SER C 1 153 ? -60.832 -52.889 13.923 1.00 109.24 153 SER A CA 1
ATOM 4534 C C . SER C 1 153 ? -60.077 -52.942 12.597 1.00 108.32 153 SER A C 1
ATOM 4535 O O . SER C 1 153 ? -59.399 -53.926 12.297 1.00 106.90 153 SER A O 1
ATOM 4538 N N . VAL C 1 154 ? -60.201 -51.882 11.803 1.00 108.21 154 VAL A N 1
ATOM 4539 C CA . VAL C 1 154 ? -59.494 -51.810 10.523 1.00 106.49 154 VAL A CA 1
ATOM 4540 C C . VAL C 1 154 ? -58.378 -50.759 10.558 1.00 100.76 154 VAL A C 1
ATOM 4541 O O . VAL C 1 154 ? -58.577 -49.646 11.048 1.00 99.89 154 VAL A O 1
ATOM 4545 N N . VAL C 1 155 ? -57.203 -51.120 10.046 1.00 98.99 155 VAL A N 1
ATOM 4546 C CA . VAL C 1 155 ? -56.023 -50.263 10.174 1.00 97.16 155 VAL A CA 1
ATOM 4547 C C . VAL C 1 155 ? -55.557 -49.674 8.840 1.00 98.46 155 VAL A C 1
ATOM 4548 O O . VAL C 1 155 ? -55.528 -50.368 7.827 1.00 100.01 155 VAL A O 1
ATOM 4552 N N . CYS C 1 156 ? -55.197 -48.393 8.840 1.00 96.34 156 CYS A N 1
ATOM 4553 C CA . CYS C 1 156 ? -54.590 -47.780 7.662 1.00 95.07 156 CYS A CA 1
ATOM 4554 C C . CYS C 1 156 ? -53.135 -47.435 7.961 1.00 91.28 156 CYS A C 1
ATOM 4555 O O . CYS C 1 156 ? -52.836 -46.772 8.955 1.00 89.52 156 CYS A O 1
ATOM 4558 N N . LEU C 1 157 ? -52.230 -47.895 7.104 1.00 89.55 157 LEU A N 1
ATOM 4559 C CA . LEU C 1 157 ? -50.805 -47.689 7.320 1.00 88.41 157 LEU A CA 1
ATOM 4560 C C . LEU C 1 157 ? -50.222 -46.752 6.272 1.00 90.22 157 LEU A C 1
ATOM 4561 O O . LEU C 1 157 ? -50.066 -47.130 5.111 1.00 91.82 157 LEU A O 1
ATOM 4566 N N . LEU C 1 158 ? -49.908 -45.527 6.686 1.00 90.47 158 LEU A N 1
ATOM 4567 C CA . LEU C 1 158 ? -49.258 -44.568 5.799 1.00 91.46 158 LEU A CA 1
ATOM 4568 C C . LEU C 1 158 ? -47.766 -44.550 6.110 1.00 92.72 158 LEU A C 1
ATOM 4569 O O . LEU C 1 158 ? -47.348 -44.026 7.138 1.00 92.46 158 LEU A O 1
ATOM 4574 N N . ASN C 1 159 ? -46.964 -45.119 5.216 1.00 93.67 159 ASN A N 1
ATOM 4575 C CA . ASN C 1 159 ? -45.580 -45.442 5.550 1.00 94.15 159 ASN A CA 1
ATOM 4576 C C . ASN C 1 159 ? -44.501 -44.564 4.904 1.00 94.69 159 ASN A C 1
ATOM 4577 O O . ASN C 1 159 ? -44.603 -44.200 3.736 1.00 95.21 159 ASN A O 1
ATOM 4582 N N . ASN C 1 160 ? -43.475 -44.239 5.690 1.00 95.06 160 ASN A N 1
ATOM 4583 C CA . ASN C 1 160 ? -42.280 -43.521 5.227 1.00 95.45 160 ASN A CA 1
ATOM 4584 C C . ASN C 1 160 ? -42.437 -42.282 4.350 1.00 95.12 160 ASN A C 1
ATOM 4585 O O . ASN C 1 160 ? -42.102 -42.309 3.167 1.00 95.81 160 ASN A O 1
ATOM 4590 N N . PHE C 1 161 ? -42.931 -41.195 4.934 1.00 95.09 161 PHE A N 1
ATOM 4591 C CA . PHE C 1 161 ? -43.180 -39.984 4.163 1.00 96.25 161 PHE A CA 1
ATOM 4592 C C . PHE C 1 161 ? -42.763 -38.678 4.833 1.00 100.75 161 PHE A C 1
ATOM 4593 O O . PHE C 1 161 ? -42.729 -38.568 6.059 1.00 101.57 161 PHE A O 1
ATOM 4601 N N . TYR C 1 162 ? -42.441 -37.695 4.000 1.00 104.32 162 TYR A N 1
ATOM 4602 C CA . TYR C 1 162 ? -42.171 -36.332 4.437 1.00 105.49 162 TYR A CA 1
ATOM 4603 C C . TYR C 1 162 ? -42.835 -35.424 3.411 1.00 105.57 162 TYR A C 1
ATOM 4604 O O . TYR C 1 162 ? -42.844 -35.752 2.222 1.00 106.01 162 TYR A O 1
ATOM 4613 N N . PRO C 1 163 ? -43.379 -34.269 3.842 1.00 105.68 163 PRO A N 1
ATOM 4614 C CA . PRO C 1 163 ? -43.384 -33.577 5.144 1.00 106.27 163 PRO A CA 1
ATOM 4615 C C . PRO C 1 163 ? -44.165 -34.244 6.282 1.00 108.28 163 PRO A C 1
ATOM 4616 O O . PRO C 1 163 ? -44.759 -35.303 6.110 1.00 108.35 163 PRO A O 1
ATOM 4620 N N . ARG C 1 164 ? -44.149 -33.605 7.448 1.00 110.08 164 ARG A N 1
ATOM 4621 C CA . ARG C 1 164 ? -44.814 -34.140 8.632 1.00 112.27 164 ARG A CA 1
ATOM 4622 C C . ARG C 1 164 ? -46.323 -34.115 8.422 1.00 114.36 164 ARG A C 1
ATOM 4623 O O . ARG C 1 164 ? -47.019 -35.087 8.711 1.00 114.96 164 ARG A O 1
ATOM 4631 N N . GLU C 1 165 ? -46.815 -32.999 7.891 1.00 115.29 165 GLU A N 1
ATOM 4632 C CA . GLU C 1 165 ? -48.250 -32.746 7.780 1.00 116.13 165 GLU A CA 1
ATOM 4633 C C . GLU C 1 165 ? -48.939 -33.571 6.699 1.00 115.73 165 GLU A C 1
ATOM 4634 O O . GLU C 1 165 ? -48.465 -33.655 5.567 1.00 116.65 165 GLU A O 1
ATOM 4640 N N . ALA C 1 166 ? -50.067 -34.171 7.070 1.00 115.43 166 ALA A N 1
ATOM 4641 C CA . ALA C 1 166 ? -50.882 -34.964 6.158 1.00 116.78 166 ALA A CA 1
ATOM 4642 C C . ALA C 1 166 ? -52.247 -35.194 6.792 1.00 118.09 166 ALA A C 1
ATOM 4643 O O . ALA C 1 166 ? -52.370 -35.202 8.016 1.00 118.43 166 ALA A O 1
ATOM 4645 N N . LYS C 1 167 ? -53.273 -35.382 5.968 1.00 118.97 167 LYS A N 1
ATOM 4646 C CA . LYS C 1 167 ? -54.602 -35.665 6.506 1.00 119.64 167 LYS A CA 1
ATOM 4647 C C . LYS C 1 167 ? -55.112 -37.016 6.030 1.00 121.81 167 LYS A C 1
ATOM 4648 O O . LYS C 1 167 ? -54.747 -37.478 4.953 1.00 123.40 167 LYS A O 1
ATOM 4654 N N . VAL C 1 168 ? -55.964 -37.640 6.836 1.00 122.04 168 VAL A N 1
ATOM 4655 C CA . VAL C 1 168 ? -56.542 -38.930 6.479 1.00 122.83 168 VAL A CA 1
ATOM 4656 C C . VAL C 1 168 ? -58.007 -39.001 6.919 1.00 124.58 168 VAL A C 1
ATOM 4657 O O . VAL C 1 168 ? -58.411 -38.315 7.858 1.00 123.86 168 VAL A O 1
ATOM 4661 N N . GLN C 1 169 ? -58.803 -39.812 6.226 1.00 126.88 169 GLN A N 1
ATOM 4662 C CA . GLN C 1 169 ? -60.203 -40.012 6.596 1.00 128.00 169 GLN A CA 1
ATOM 4663 C C . GLN C 1 169 ? -60.735 -41.368 6.140 1.00 129.33 169 GLN A C 1
ATOM 4664 O O . GLN C 1 169 ? -60.474 -41.809 5.020 1.00 128.64 169 GLN A O 1
ATOM 4670 N N . TRP C 1 170 ? -61.471 -42.027 7.028 1.00 131.42 170 TRP A N 1
ATOM 4671 C CA . TRP C 1 170 ? -62.115 -43.295 6.723 1.00 134.75 170 TRP A CA 1
ATOM 4672 C C . TRP C 1 170 ? -63.479 -43.054 6.092 1.00 140.87 170 TRP A C 1
ATOM 4673 O O . TRP C 1 170 ? -64.269 -42.254 6.590 1.00 141.39 170 TRP A O 1
ATOM 4684 N N . LYS C 1 171 ? -63.752 -43.753 4.997 1.00 145.44 171 LYS A N 1
ATOM 4685 C CA . LYS C 1 171 ? -65.018 -43.617 4.290 1.00 149.02 171 LYS A CA 1
ATOM 4686 C C . LYS C 1 171 ? -65.716 -44.966 4.115 1.00 151.92 171 LYS A C 1
ATOM 4687 O O . LYS C 1 171 ? -65.096 -45.952 3.696 1.00 151.66 171 LYS A O 1
ATOM 4693 N N . VAL C 1 172 ? -67.005 -44.996 4.453 1.00 155.00 172 VAL A N 1
ATOM 4694 C CA . VAL C 1 172 ? -67.832 -46.193 4.299 1.00 157.38 172 VAL A CA 1
ATOM 4695 C C . VAL C 1 172 ? -69.045 -45.921 3.400 1.00 160.29 172 VAL A C 1
ATOM 4696 O O . VAL C 1 172 ? -69.558 -44.809 3.370 1.00 161.34 172 VAL A O 1
ATOM 4700 N N . ASP C 1 173 ? -69.480 -46.936 2.654 1.00 160.29 173 ASP A N 1
ATOM 4701 C CA . ASP C 1 173 ? -70.566 -46.808 1.669 1.00 160.72 173 ASP A CA 1
ATOM 4702 C C . ASP C 1 173 ? -70.316 -45.708 0.637 1.00 161.26 173 ASP A C 1
ATOM 4703 O O . ASP C 1 173 ? -71.236 -45.315 -0.085 1.00 162.75 173 ASP A O 1
ATOM 4708 N N . ASN C 1 174 ? -69.066 -45.247 0.569 1.00 159.81 174 ASN A N 1
ATOM 4709 C CA . ASN C 1 174 ? -68.681 -43.997 -0.089 1.00 159.17 174 ASN A CA 1
ATOM 4710 C C . ASN C 1 174 ? -69.169 -42.763 0.676 1.00 158.65 174 ASN A C 1
ATOM 4711 O O . ASN C 1 174 ? -68.984 -41.633 0.229 1.00 159.18 174 ASN A O 1
ATOM 4716 N N . ALA C 1 175 ? -69.791 -42.990 1.832 1.00 157.27 175 ALA A N 1
ATOM 4717 C CA . ALA C 1 175 ? -70.111 -41.908 2.763 1.00 155.22 175 ALA A CA 1
ATOM 4718 C C . ALA C 1 175 ? -68.911 -41.713 3.677 1.00 151.61 175 ALA A C 1
ATOM 4719 O O . ALA C 1 175 ? -67.833 -42.225 3.392 1.00 151.73 175 ALA A O 1
ATOM 4721 N N . LEU C 1 176 ? -69.100 -40.991 4.779 1.00 147.18 176 LEU A N 1
ATOM 4722 C CA . LEU C 1 176 ? -67.974 -40.577 5.619 1.00 140.94 176 LEU A CA 1
ATOM 4723 C C . LEU C 1 176 ? -68.064 -41.084 7.061 1.00 135.11 176 LEU A C 1
ATOM 4724 O O . LEU C 1 176 ? -69.088 -41.623 7.480 1.00 134.43 176 LEU A O 1
ATOM 4729 N N . GLN C 1 177 ? -66.974 -40.912 7.806 1.00 130.25 177 GLN A N 1
ATOM 4730 C CA . GLN C 1 177 ? -66.886 -41.363 9.193 1.00 126.10 177 GLN A CA 1
ATOM 4731 C C . GLN C 1 177 ? -66.211 -40.311 10.071 1.00 123.35 177 GLN A C 1
ATOM 4732 O O . GLN C 1 177 ? -65.414 -39.507 9.584 1.00 123.60 177 GLN A O 1
ATOM 4738 N N . SER C 1 178 ? -66.529 -40.320 11.363 1.00 121.09 178 SER A N 1
ATOM 4739 C CA . SER C 1 178 ? -65.940 -39.369 12.307 1.00 117.23 178 SER A CA 1
ATOM 4740 C C . SER C 1 178 ? -66.004 -39.869 13.750 1.00 115.34 178 SER A C 1
ATOM 4741 O O . SER C 1 178 ? -66.902 -40.628 14.114 1.00 115.13 178 SER A O 1
ATOM 4744 N N . GLY C 1 179 ? -65.041 -39.440 14.563 1.00 113.90 179 GLY A N 1
ATOM 4745 C CA . GLY C 1 179 ? -65.020 -39.764 15.980 1.00 113.61 179 GLY A CA 1
ATOM 4746 C C . GLY C 1 179 ? -64.331 -41.073 16.320 1.00 115.76 179 GLY A C 1
ATOM 4747 O O . GLY C 1 179 ? -63.739 -41.208 17.392 1.00 115.58 179 GLY A O 1
ATOM 4748 N N . ASN C 1 180 ? -64.404 -42.037 15.408 1.00 113.91 180 ASN A N 1
ATOM 4749 C CA . ASN C 1 180 ? -63.844 -43.365 15.644 1.00 110.19 180 ASN A CA 1
ATOM 4750 C C . ASN C 1 180 ? -62.417 -43.496 15.111 1.00 107.06 180 ASN A C 1
ATOM 4751 O O . ASN C 1 180 ? -61.681 -44.414 15.480 1.00 104.76 180 ASN A O 1
ATOM 4756 N N . SER C 1 181 ? -62.034 -42.565 14.243 1.00 104.98 181 SER A N 1
ATOM 4757 C CA . SER C 1 181 ? -60.695 -42.547 13.670 1.00 102.78 181 SER A CA 1
ATOM 4758 C C . SER C 1 181 ? -59.636 -42.313 14.746 1.00 99.81 181 SER A C 1
ATOM 4759 O O . SER C 1 181 ? -59.441 -41.186 15.203 1.00 98.84 181 SER A O 1
ATOM 4762 N N . GLN C 1 182 ? -58.958 -43.386 15.145 1.00 98.01 182 GLN A N 1
ATOM 4763 C CA . GLN C 1 182 ? -57.907 -43.299 16.152 1.00 95.39 182 GLN A CA 1
ATOM 4764 C C . GLN C 1 182 ? -56.546 -43.202 15.466 1.00 92.29 182 GLN A C 1
ATOM 4765 O O . GLN C 1 182 ? -56.289 -43.907 14.489 1.00 93.12 182 GLN A O 1
ATOM 4771 N N . GLU C 1 183 ? -55.675 -42.332 15.974 1.00 89.18 183 GLU A N 1
ATOM 4772 C CA . GLU C 1 183 ? -54.466 -41.971 15.234 1.00 87.15 183 GLU A CA 1
ATOM 4773 C C . GLU C 1 183 ? -53.161 -42.037 16.023 1.00 86.98 183 GLU A C 1
ATOM 4774 O O . GLU C 1 183 ? -53.113 -41.704 17.208 1.00 85.93 183 GLU A O 1
ATOM 4780 N N . SER C 1 184 ? -52.101 -42.461 15.340 1.00 88.74 184 SER A N 1
ATOM 4781 C CA . SER C 1 184 ? -50.767 -42.476 15.928 1.00 89.16 184 SER A CA 1
ATOM 4782 C C . SER C 1 184 ? -49.698 -42.157 14.883 1.00 90.92 184 SER A C 1
ATOM 4783 O O . SER C 1 184 ? -49.799 -42.575 13.731 1.00 90.94 184 SER A O 1
ATOM 4786 N N . VAL C 1 185 ? -48.671 -41.420 15.297 1.00 93.87 185 VAL A N 1
ATOM 4787 C CA . VAL C 1 185 ? -47.675 -40.891 14.371 1.00 97.19 185 VAL A CA 1
ATOM 4788 C C . VAL C 1 185 ? -46.258 -41.000 14.948 1.00 100.99 185 VAL A C 1
ATOM 4789 O O . VAL C 1 185 ? -46.028 -40.650 16.106 1.00 99.26 185 VAL A O 1
ATOM 4793 N N . THR C 1 186 ? -45.318 -41.496 14.142 1.00 104.52 186 THR A N 1
ATOM 4794 C CA . THR C 1 186 ? -43.919 -41.625 14.556 1.00 108.31 186 THR A CA 1
ATOM 4795 C C . THR C 1 186 ? -42.948 -40.939 13.599 1.00 114.06 186 THR A C 1
ATOM 4796 O O . THR C 1 186 ? -43.213 -40.831 12.397 1.00 116.75 186 THR A O 1
ATOM 4800 N N . GLU C 1 187 ? -41.811 -40.509 14.143 1.00 114.66 187 GLU A N 1
ATOM 4801 C CA . GLU C 1 187 ? -40.695 -40.003 13.348 1.00 117.87 187 GLU A CA 1
ATOM 4802 C C . GLU C 1 187 ? -39.584 -41.045 13.310 1.00 122.40 187 GLU A C 1
ATOM 4803 O O . GLU C 1 187 ? -39.309 -41.702 14.313 1.00 123.04 187 GLU A O 1
ATOM 4809 N N . GLN C 1 188 ? -38.937 -41.189 12.157 1.00 125.84 188 GLN A N 1
ATOM 4810 C CA . GLN C 1 188 ? -37.788 -42.086 12.036 1.00 127.11 188 GLN A CA 1
ATOM 4811 C C . GLN C 1 188 ? -36.492 -41.316 11.797 1.00 128.32 188 GLN A C 1
ATOM 4812 O O . GLN C 1 188 ? -36.186 -40.922 10.671 1.00 128.37 188 GLN A O 1
ATOM 4818 N N . ASP C 1 189 ? -35.811 -41.001 12.894 1.00 129.64 189 ASP A N 1
ATOM 4819 C CA . ASP C 1 189 ? -34.635 -40.132 12.889 1.00 131.47 189 ASP A CA 1
ATOM 4820 C C . ASP C 1 189 ? -33.383 -40.635 12.168 1.00 131.95 189 ASP A C 1
ATOM 4821 O O . ASP C 1 189 ? -32.694 -39.863 11.501 1.00 129.72 189 ASP A O 1
ATOM 4826 N N . SER C 1 190 ? -33.077 -41.919 12.324 1.00 134.96 190 SER A N 1
ATOM 4827 C CA . SER C 1 190 ? -31.746 -42.426 12.005 1.00 136.62 190 SER A CA 1
ATOM 4828 C C . SER C 1 190 ? -31.299 -42.296 10.548 1.00 137.05 190 SER A C 1
ATOM 4829 O O . SER C 1 190 ? -30.164 -41.898 10.287 1.00 137.02 190 SER A O 1
ATOM 4832 N N . LYS C 1 191 ? -32.171 -42.624 9.601 1.00 135.09 191 LYS A N 1
ATOM 4833 C CA . LYS C 1 191 ? -31.792 -42.520 8.194 1.00 133.84 191 LYS A CA 1
ATOM 4834 C C . LYS C 1 191 ? -32.765 -41.717 7.337 1.00 132.31 191 LYS A C 1
ATOM 4835 O O . LYS C 1 191 ? -32.391 -40.730 6.703 1.00 133.31 191 LYS A O 1
ATOM 4841 N N . ASP C 1 192 ? -34.016 -42.163 7.321 1.00 130.23 192 ASP A N 1
ATOM 4842 C CA . ASP C 1 192 ? -35.036 -41.617 6.433 1.00 126.43 192 ASP A CA 1
ATOM 4843 C C . ASP C 1 192 ? -35.402 -40.154 6.670 1.00 123.48 192 ASP A C 1
ATOM 4844 O O . ASP C 1 192 ? -35.620 -39.404 5.719 1.00 123.35 192 ASP A O 1
ATOM 4849 N N . SER C 1 193 ? -35.493 -39.757 7.934 1.00 121.79 193 SER A N 1
ATOM 4850 C CA . SER C 1 193 ? -36.117 -38.476 8.277 1.00 121.82 193 SER A CA 1
ATOM 4851 C C . SER C 1 193 ? -37.570 -38.435 7.803 1.00 120.01 193 SER A C 1
ATOM 4852 O O . SER C 1 193 ? -38.119 -37.365 7.537 1.00 120.85 193 SER A O 1
ATOM 4855 N N . THR C 1 194 ? -38.181 -39.612 7.702 1.00 116.75 194 THR A N 1
ATOM 4856 C CA . THR C 1 194 ? -39.570 -39.739 7.279 1.00 112.70 194 THR A CA 1
ATOM 4857 C C . THR C 1 194 ? -40.433 -40.246 8.424 1.00 109.12 194 THR A C 1
ATOM 4858 O O . THR C 1 194 ? -39.928 -40.621 9.484 1.00 106.92 194 THR A O 1
ATOM 4862 N N . TYR C 1 195 ? -41.740 -40.268 8.194 1.00 107.66 195 TYR A N 1
ATOM 4863 C CA . TYR C 1 195 ? -42.696 -40.574 9.245 1.00 106.25 195 TYR A CA 1
ATOM 4864 C C . TYR C 1 195 ? -43.371 -41.926 9.053 1.00 102.72 195 TYR A C 1
ATOM 4865 O O . TYR C 1 195 ? -43.156 -42.602 8.053 1.00 103.48 195 TYR A O 1
ATOM 4874 N N . SER C 1 196 ? -44.165 -42.324 10.040 1.00 99.02 196 SER A N 1
ATOM 4875 C CA . SER C 1 196 ? -45.046 -43.474 9.893 1.00 96.67 196 SER A CA 1
ATOM 4876 C C . SER C 1 196 ? -46.365 -43.190 10.608 1.00 93.12 196 SER A C 1
ATOM 4877 O O . SER C 1 196 ? -46.374 -42.673 11.724 1.00 93.41 196 SER A O 1
ATOM 4880 N N . LEU C 1 197 ? -47.478 -43.530 9.966 1.00 90.23 197 LEU A N 1
ATOM 4881 C CA . LEU C 1 197 ? -48.794 -43.208 10.505 1.00 88.19 197 LEU A CA 1
ATOM 4882 C C . LEU C 1 197 ? -49.690 -44.441 10.580 1.00 86.75 197 LEU A C 1
ATOM 4883 O O . LEU C 1 197 ? -49.839 -45.179 9.600 1.00 86.92 197 LEU A O 1
ATOM 4888 N N . SER C 1 198 ? -50.277 -44.648 11.757 1.00 85.49 198 SER A N 1
ATOM 4889 C CA . SER C 1 198 ? -51.225 -45.729 11.986 1.00 84.18 198 SER A CA 1
ATOM 4890 C C . SER C 1 198 ? -52.608 -45.173 12.305 1.00 85.06 198 SER A C 1
ATOM 4891 O O . SER C 1 198 ? -52.787 -44.433 13.281 1.00 85.49 198 SER A O 1
ATOM 4894 N N . SER C 1 199 ? -53.577 -45.528 11.467 1.00 86.17 199 SER A N 1
ATOM 4895 C CA . SER C 1 199 ? -54.963 -45.129 11.674 1.00 88.53 199 SER A CA 1
ATOM 4896 C C . SER C 1 199 ? -55.802 -46.356 12.001 1.00 89.54 199 SER A C 1
ATOM 4897 O O . SER C 1 199 ? -55.469 -47.470 11.594 1.00 88.91 199 SER A O 1
ATOM 4900 N N . THR C 1 200 ? -56.886 -46.153 12.741 1.00 91.24 200 THR A N 1
ATOM 4901 C CA . THR C 1 200 ? -57.713 -47.272 13.177 1.00 93.15 200 THR A CA 1
ATOM 4902 C C . THR C 1 200 ? -59.197 -46.918 13.252 1.00 98.89 200 THR A C 1
ATOM 4903 O O . THR C 1 200 ? -59.569 -45.846 13.731 1.00 100.76 200 THR A O 1
ATOM 4907 N N . LEU C 1 201 ? -60.040 -47.823 12.766 1.00 101.58 201 LEU A N 1
ATOM 4908 C CA . LEU C 1 201 ? -61.481 -47.700 12.942 1.00 105.33 201 LEU A CA 1
ATOM 4909 C C . LEU C 1 201 ? -61.978 -48.899 13.745 1.00 108.71 201 LEU A C 1
ATOM 4910 O O . LEU C 1 201 ? -61.990 -50.028 13.246 1.00 109.52 201 LEU A O 1
ATOM 4915 N N . THR C 1 202 ? -62.360 -48.649 14.996 1.00 109.98 202 THR A N 1
ATOM 4916 C CA . THR C 1 202 ? -62.823 -49.699 15.901 1.00 110.11 202 THR A CA 1
ATOM 4917 C C . THR C 1 202 ? -64.336 -49.652 16.085 1.00 114.35 202 THR A C 1
ATOM 4918 O O . THR C 1 202 ? -64.899 -48.608 16.399 1.00 114.74 202 THR A O 1
ATOM 4922 N N . LEU C 1 203 ? -64.988 -50.796 15.908 1.00 117.57 203 LEU A N 1
ATOM 4923 C CA . LEU C 1 203 ? -66.441 -50.834 15.831 1.00 120.98 203 LEU A CA 1
ATOM 4924 C C . LEU C 1 203 ? -66.990 -52.225 16.112 1.00 124.39 203 LEU A C 1
ATOM 4925 O O . LEU C 1 203 ? -66.392 -53.223 15.719 1.00 124.50 203 LEU A O 1
ATOM 4930 N N . SER C 1 204 ? -68.138 -52.282 16.783 1.00 127.55 204 SER A N 1
ATOM 4931 C CA . SER C 1 204 ? -68.819 -53.547 17.047 1.00 130.14 204 SER A CA 1
ATOM 4932 C C . SER C 1 204 ? -69.151 -54.272 15.751 1.00 132.88 204 SER A C 1
ATOM 4933 O O . SER C 1 204 ? -69.221 -53.658 14.687 1.00 133.69 204 SER A O 1
ATOM 4936 N N . LYS C 1 205 ? -69.372 -55.579 15.851 1.00 133.76 205 LYS A N 1
ATOM 4937 C CA . LYS C 1 205 ? -69.499 -56.428 14.669 1.00 134.79 205 LYS A CA 1
ATOM 4938 C C . LYS C 1 205 ? -70.660 -56.100 13.730 1.00 134.52 205 LYS A C 1
ATOM 4939 O O . LYS C 1 205 ? -70.459 -56.032 12.529 1.00 134.21 205 LYS A O 1
ATOM 4945 N N . ALA C 1 206 ? -71.856 -55.889 14.274 1.00 135.60 206 ALA A N 1
ATOM 4946 C CA . ALA C 1 206 ? -73.051 -55.659 13.460 1.00 137.87 206 ALA A CA 1
ATOM 4947 C C . ALA C 1 206 ? -72.951 -54.365 12.655 1.00 137.30 206 ALA A C 1
ATOM 4948 O O . ALA C 1 206 ? -73.174 -54.345 11.436 1.00 138.48 206 ALA A O 1
ATOM 4950 N N . ASP C 1 207 ? -72.602 -53.286 13.350 1.00 136.69 207 ASP A N 1
ATOM 4951 C CA . ASP C 1 207 ? -72.471 -51.969 12.739 1.00 138.03 207 ASP A CA 1
ATOM 4952 C C . ASP C 1 207 ? -71.295 -51.960 11.755 1.00 138.45 207 ASP A C 1
ATOM 4953 O O . ASP C 1 207 ? -71.139 -51.039 10.955 1.00 141.16 207 ASP A O 1
ATOM 4958 N N . TYR C 1 208 ? -70.474 -53.004 11.822 1.00 136.76 208 TYR A N 1
ATOM 4959 C CA . TYR C 1 208 ? -69.410 -53.240 10.850 1.00 134.51 208 TYR A CA 1
ATOM 4960 C C . TYR C 1 208 ? -69.940 -54.028 9.648 1.00 134.08 208 TYR A C 1
ATOM 4961 O O . TYR C 1 208 ? -69.497 -53.815 8.517 1.00 134.48 208 TYR A O 1
ATOM 4970 N N . GLU C 1 209 ? -70.897 -54.924 9.891 1.00 132.84 209 GLU A N 1
ATOM 4971 C CA . GLU C 1 209 ? -71.517 -55.685 8.810 1.00 131.36 209 GLU A CA 1
ATOM 4972 C C . GLU C 1 209 ? -72.337 -54.779 7.898 1.00 130.66 209 GLU A C 1
ATOM 4973 O O . GLU C 1 209 ? -72.216 -54.851 6.676 1.00 130.79 209 GLU A O 1
ATOM 4979 N N . LYS C 1 210 ? -73.090 -53.855 8.478 1.00 129.57 210 LYS A N 1
ATOM 4980 C CA . LYS C 1 210 ? -74.025 -53.047 7.699 1.00 129.62 210 LYS A CA 1
ATOM 4981 C C . LYS C 1 210 ? -73.404 -52.172 6.598 1.00 129.33 210 LYS A C 1
ATOM 4982 O O . LYS C 1 210 ? -73.970 -52.067 5.510 1.00 130.09 210 LYS A O 1
ATOM 4988 N N . HIS C 1 211 ? -72.265 -51.538 6.867 1.00 128.52 211 HIS A N 1
ATOM 4989 C CA . HIS C 1 211 ? -71.708 -50.575 5.911 1.00 129.20 211 HIS A CA 1
ATOM 4990 C C . HIS C 1 211 ? -71.316 -51.165 4.549 1.00 129.70 211 HIS A C 1
ATOM 4991 O O . HIS C 1 211 ? -71.641 -50.594 3.508 1.00 130.59 211 HIS A O 1
ATOM 4998 N N . LYS C 1 212 ? -70.637 -52.308 4.558 1.00 129.27 212 LYS A N 1
ATOM 4999 C CA . LYS C 1 212 ? -70.368 -53.069 3.335 1.00 130.03 212 LYS A CA 1
ATOM 5000 C C . LYS C 1 212 ? -69.237 -52.534 2.439 1.00 129.71 212 LYS A C 1
ATOM 5001 O O . LYS C 1 212 ? -69.009 -53.065 1.352 1.00 128.88 212 LYS A O 1
ATOM 5007 N N . VAL C 1 213 ? -68.537 -51.495 2.884 1.00 130.05 213 VAL A N 1
ATOM 5008 C CA . VAL C 1 213 ? -67.457 -50.900 2.090 1.00 129.91 213 VAL A CA 1
ATOM 5009 C C . VAL C 1 213 ? -66.470 -50.163 2.989 1.00 128.38 213 VAL A C 1
ATOM 5010 O O . VAL C 1 213 ? -66.805 -49.841 4.129 1.00 127.97 213 VAL A O 1
ATOM 5014 N N . TYR C 1 214 ? -65.261 -49.885 2.501 1.00 127.73 214 TYR A N 1
ATOM 5015 C CA . TYR C 1 214 ? -64.323 -49.158 3.357 1.00 125.87 214 TYR A CA 1
ATOM 5016 C C . TYR C 1 214 ? -63.164 -48.584 2.563 1.00 125.14 214 TYR A C 1
ATOM 5017 O O . TYR C 1 214 ? -62.759 -49.156 1.554 1.00 125.40 214 TYR A O 1
ATOM 5026 N N . ALA C 1 215 ? -62.645 -47.444 3.009 1.00 124.38 215 ALA A N 1
ATOM 5027 C CA . ALA C 1 215 ? -61.443 -46.878 2.402 1.00 124.17 215 ALA A CA 1
ATOM 5028 C C . ALA C 1 215 ? -60.804 -45.809 3.274 1.00 123.33 215 ALA A C 1
ATOM 5029 O O . ALA C 1 215 ? -61.448 -45.239 4.147 1.00 123.76 215 ALA A O 1
ATOM 5031 N N . CYS C 1 216 ? -59.525 -45.548 3.035 1.00 121.75 216 CYS A N 1
ATOM 5032 C CA . CYS C 1 216 ? -58.857 -44.416 3.656 1.00 120.08 216 CYS A CA 1
ATOM 5033 C C . CYS C 1 216 ? -58.352 -43.453 2.586 1.00 119.62 216 CYS A C 1
ATOM 5034 O O . CYS C 1 216 ? -57.678 -43.858 1.630 1.00 118.92 216 CYS A O 1
ATOM 5037 N N . GLU C 1 217 ? -58.714 -42.183 2.743 1.00 120.49 217 GLU A N 1
ATOM 5038 C CA . GLU C 1 217 ? -58.308 -41.134 1.818 1.00 121.12 217 GLU A CA 1
ATOM 5039 C C . GLU C 1 217 ? -57.302 -40.212 2.493 1.00 120.75 217 GLU A C 1
ATOM 5040 O O . GLU C 1 217 ? -57.548 -39.711 3.591 1.00 121.77 217 GLU A O 1
ATOM 5046 N N . VAL C 1 218 ? -56.173 -39.985 1.831 1.00 119.05 218 VAL A N 1
ATOM 5047 C CA . VAL C 1 218 ? -55.084 -39.224 2.430 1.00 116.22 218 VAL A CA 1
ATOM 5048 C C . VAL C 1 218 ? -54.576 -38.092 1.537 1.00 116.17 218 VAL A C 1
ATOM 5049 O O . VAL C 1 218 ? -54.312 -38.294 0.351 1.00 115.30 218 VAL A O 1
ATOM 5053 N N . THR C 1 219 ? -54.450 -36.897 2.108 1.00 112.41 219 THR A N 1
ATOM 5054 C CA . THR C 1 219 ? -53.815 -35.792 1.395 1.00 110.83 219 THR A CA 1
ATOM 5055 C C . THR C 1 219 ? -52.440 -35.470 1.985 1.00 106.52 219 THR A C 1
ATOM 5056 O O . THR C 1 219 ? -52.244 -35.497 3.207 1.00 104.26 219 THR A O 1
ATOM 5060 N N . HIS C 1 220 ? -51.497 -35.178 1.092 1.00 109.16 220 HIS A N 1
ATOM 5061 C CA . HIS C 1 220 ? -50.097 -34.969 1.439 1.00 112.02 220 HIS A CA 1
ATOM 5062 C C . HIS C 1 220 ? -49.466 -34.125 0.334 1.00 116.93 220 HIS A C 1
ATOM 5063 O O . HIS C 1 220 ? -50.075 -33.921 -0.715 1.00 118.69 220 HIS A O 1
ATOM 5070 N N . GLN C 1 221 ? -48.252 -33.634 0.562 1.00 119.56 221 GLN A N 1
ATOM 5071 C CA . GLN C 1 221 ? -47.561 -32.837 -0.448 1.00 121.52 221 GLN A CA 1
ATOM 5072 C C . GLN C 1 221 ? -46.863 -33.740 -1.465 1.00 123.68 221 GLN A C 1
ATOM 5073 O O . GLN C 1 221 ? -46.361 -33.274 -2.488 1.00 123.12 221 GLN A O 1
ATOM 5079 N N . GLY C 1 222 ? -46.846 -35.038 -1.184 1.00 125.16 222 GLY A N 1
ATOM 5080 C CA . GLY C 1 222 ? -46.170 -35.994 -2.042 1.00 126.40 222 GLY A CA 1
ATOM 5081 C C . GLY C 1 222 ? -46.979 -36.428 -3.249 1.00 127.08 222 GLY A C 1
ATOM 5082 O O . GLY C 1 222 ? -46.573 -37.328 -3.985 1.00 125.85 222 GLY A O 1
ATOM 5083 N N . LEU C 1 223 ? -48.129 -35.794 -3.453 1.00 130.16 223 LEU A N 1
ATOM 5084 C CA . LEU C 1 223 ? -48.986 -36.114 -4.590 1.00 132.79 223 LEU A CA 1
ATOM 5085 C C . LEU C 1 223 ? -49.901 -34.955 -4.991 1.00 133.92 223 LEU A C 1
ATOM 5086 O O . LEU C 1 223 ? -50.141 -34.036 -4.206 1.00 134.16 223 LEU A O 1
ATOM 5091 N N . SER C 1 224 ? -50.396 -35.002 -6.224 1.00 135.95 224 SER A N 1
ATOM 5092 C CA . SER C 1 224 ? -51.337 -34.002 -6.712 1.00 138.31 224 SER A CA 1
ATOM 5093 C C . SER C 1 224 ? -52.754 -34.548 -6.622 1.00 137.99 224 SER A C 1
ATOM 5094 O O . SER C 1 224 ? -53.711 -33.900 -7.045 1.00 140.07 224 SER A O 1
ATOM 5097 N N . SER C 1 225 ? -52.879 -35.748 -6.063 1.00 135.28 225 SER A N 1
ATOM 5098 C CA . SER C 1 225 ? -54.153 -36.456 -6.033 1.00 132.87 225 SER A CA 1
ATOM 5099 C C . SER C 1 225 ? -54.672 -36.634 -4.609 1.00 131.58 225 SER A C 1
ATOM 5100 O O . SER C 1 225 ? -53.920 -36.493 -3.648 1.00 130.63 225 SER A O 1
ATOM 5103 N N . PRO C 1 226 ? -55.973 -36.921 -4.468 1.00 130.86 226 PRO A N 1
ATOM 5104 C CA . PRO C 1 226 ? -56.502 -37.363 -3.174 1.00 129.03 226 PRO A CA 1
ATOM 5105 C C . PRO C 1 226 ? -56.493 -38.888 -3.069 1.00 128.02 226 PRO A C 1
ATOM 5106 O O . PRO C 1 226 ? -57.525 -39.528 -3.275 1.00 128.05 226 PRO A O 1
ATOM 5110 N N . VAL C 1 227 ? -55.334 -39.452 -2.737 1.00 126.98 227 VAL A N 1
ATOM 5111 C CA . VAL C 1 227 ? -55.138 -40.902 -2.709 1.00 126.67 227 VAL A CA 1
ATOM 5112 C C . VAL C 1 227 ? -56.163 -41.638 -1.846 1.00 127.20 227 VAL A C 1
ATOM 5113 O O . VAL C 1 227 ? -56.415 -41.257 -0.705 1.00 126.74 227 VAL A O 1
ATOM 5117 N N . THR C 1 228 ? -56.751 -42.692 -2.405 1.00 128.25 228 THR A N 1
ATOM 5118 C CA . THR C 1 228 ? -57.749 -43.488 -1.700 1.00 128.80 228 THR A CA 1
ATOM 5119 C C . THR C 1 228 ? -57.436 -44.976 -1.813 1.00 128.43 228 THR A C 1
ATOM 5120 O O . THR C 1 228 ? -57.244 -45.491 -2.914 1.00 128.73 228 THR A O 1
ATOM 5124 N N . LYS C 1 229 ? -57.384 -45.664 -0.676 1.00 127.51 229 LYS A N 1
ATOM 5125 C CA . LYS C 1 229 ? -57.121 -47.102 -0.676 1.00 126.79 229 LYS A CA 1
ATOM 5126 C C . LYS C 1 229 ? -58.260 -47.847 -0.001 1.00 126.41 229 LYS A C 1
ATOM 5127 O O . LYS C 1 229 ? -58.638 -47.525 1.122 1.00 126.34 229 LYS A O 1
ATOM 5133 N N . SER C 1 230 ? -58.793 -48.856 -0.682 1.00 125.97 230 SER A N 1
ATOM 5134 C CA . SER C 1 230 ? -60.068 -49.444 -0.284 1.00 124.41 230 SER A CA 1
ATOM 5135 C C . SER C 1 230 ? -60.014 -50.912 0.141 1.00 122.43 230 SER A C 1
ATOM 5136 O O . SER C 1 230 ? -59.036 -51.617 -0.108 1.00 121.52 230 SER A O 1
ATOM 5139 N N . PHE C 1 231 ? -61.093 -51.351 0.783 1.00 121.88 231 PHE A N 1
ATOM 5140 C CA . PHE C 1 231 ? -61.273 -52.729 1.220 1.00 121.62 231 PHE A CA 1
ATOM 5141 C C . PHE C 1 231 ? -62.758 -53.016 1.448 1.00 122.20 231 PHE A C 1
ATOM 5142 O O . PHE C 1 231 ? -63.503 -52.151 1.916 1.00 123.01 231 PHE A O 1
ATOM 5150 N N . ASN C 1 232 ? -63.179 -54.230 1.106 1.00 121.94 232 ASN A N 1
ATOM 5151 C CA . ASN C 1 232 ? -64.522 -54.710 1.415 1.00 121.38 232 ASN A CA 1
ATOM 5152 C C . ASN C 1 232 ? -64.509 -56.223 1.627 1.00 119.92 232 ASN A C 1
ATOM 5153 O O . ASN C 1 232 ? -63.464 -56.856 1.498 1.00 119.61 232 ASN A O 1
ATOM 5158 N N . ARG C 1 233 ? -65.659 -56.803 1.956 1.00 119.00 233 ARG A N 1
ATOM 5159 C CA . ARG C 1 233 ? -65.752 -58.252 2.093 1.00 119.64 233 ARG A CA 1
ATOM 5160 C C . ARG C 1 233 ? -65.661 -58.921 0.728 1.00 123.69 233 ARG A C 1
ATOM 5161 O O . ARG C 1 233 ? -66.083 -58.356 -0.280 1.00 126.62 233 ARG A O 1
ATOM 5169 N N . GLY C 1 234 ? -65.110 -60.129 0.707 1.00 122.94 234 GLY A N 1
ATOM 5170 C CA . GLY C 1 234 ? -64.953 -60.874 -0.526 1.00 121.71 234 GLY A CA 1
ATOM 5171 C C . GLY C 1 234 ? -63.816 -61.870 -0.448 1.00 118.67 234 GLY A C 1
ATOM 5172 O O . GLY C 1 234 ? -64.032 -63.072 -0.590 1.00 117.19 234 GLY A O 1
ATOM 5173 N N . PRO D 2 2 ? -24.301 -35.934 40.225 1.00 98.42 2 PRO B N 1
ATOM 5174 C CA . PRO D 2 2 ? -23.795 -35.589 38.891 1.00 97.73 2 PRO B CA 1
ATOM 5175 C C . PRO D 2 2 ? -24.925 -35.177 37.952 1.00 94.94 2 PRO B C 1
ATOM 5176 O O . PRO D 2 2 ? -25.689 -36.031 37.502 1.00 95.84 2 PRO B O 1
ATOM 5180 N N . GLY D 2 3 ? -25.023 -33.882 37.662 1.00 89.42 3 GLY B N 1
ATOM 5181 C CA . GLY D 2 3 ? -26.085 -33.366 36.816 1.00 83.50 3 GLY B CA 1
ATOM 5182 C C . GLY D 2 3 ? -27.437 -33.484 37.493 1.00 77.21 3 GLY B C 1
ATOM 5183 O O . GLY D 2 3 ? -27.514 -33.758 38.690 1.00 79.45 3 GLY B O 1
ATOM 5184 N N . LEU D 2 4 ? -28.509 -33.275 36.734 1.00 70.84 4 LEU B N 1
ATOM 5185 C CA . LEU D 2 4 ? -29.854 -33.428 37.280 1.00 63.54 4 LEU B CA 1
ATOM 5186 C C . LEU D 2 4 ? -30.601 -34.595 36.640 1.00 61.43 4 LEU B C 1
ATOM 5187 O O . LEU D 2 4 ? -30.837 -34.611 35.433 1.00 63.18 4 LEU B O 1
ATOM 5192 N N . THR D 2 5 ? -30.964 -35.572 37.465 1.00 57.63 5 THR B N 1
ATOM 5193 C CA . THR D 2 5 ? -31.628 -36.779 36.989 1.00 53.39 5 THR B CA 1
ATOM 5194 C C . THR D 2 5 ? -33.042 -36.896 37.547 1.00 50.39 5 THR B C 1
ATOM 5195 O O . THR D 2 5 ? -33.294 -36.572 38.707 1.00 50.53 5 THR B O 1
ATOM 5199 N N . GLN D 2 6 ? -33.960 -37.367 36.711 1.00 46.02 6 GLN B N 1
ATOM 5200 C CA . GLN D 2 6 ? -35.349 -37.543 37.115 1.00 41.04 6 GLN B CA 1
ATOM 5201 C C . GLN D 2 6 ? -35.905 -38.855 36.573 1.00 38.38 6 GLN B C 1
ATOM 5202 O O . GLN D 2 6 ? -35.464 -39.333 35.528 1.00 39.83 6 GLN B O 1
ATOM 5208 N N . PRO D 2 7 ? -36.876 -39.447 37.285 1.00 33.80 7 PRO B N 1
ATOM 5209 C CA . PRO D 2 7 ? -37.568 -40.628 36.759 1.00 31.93 7 PRO B CA 1
ATOM 5210 C C . PRO D 2 7 ? -38.379 -40.264 35.519 1.00 31.82 7 PRO B C 1
ATOM 5211 O O . PRO D 2 7 ? -39.184 -39.336 35.571 1.00 32.71 7 PRO B O 1
ATOM 5215 N N . PRO D 2 8 ? -38.159 -40.984 34.409 1.00 28.21 8 PRO B N 1
ATOM 5216 C CA . PRO D 2 8 ? -38.806 -40.704 33.122 1.00 26.53 8 PRO B CA 1
ATOM 5217 C C . PRO D 2 8 ? -40.327 -40.619 33.211 1.00 27.25 8 PRO B C 1
ATOM 5218 O O . PRO D 2 8 ? -40.936 -39.855 32.461 1.00 27.39 8 PRO B O 1
ATOM 5222 N N . SER D 2 9 ? -40.931 -41.384 34.115 1.00 26.64 9 SER B N 1
ATOM 5223 C CA . SER D 2 9 ? -42.384 -41.389 34.231 1.00 27.91 9 SER B CA 1
ATOM 5224 C C . SER D 2 9 ? -42.881 -41.670 35.647 1.00 31.57 9 SER B C 1
ATOM 5225 O O . SER D 2 9 ? -42.316 -42.492 36.365 1.00 34.52 9 SER B O 1
ATOM 5228 N N . VAL D 2 10 ? -43.936 -40.961 36.039 1.00 32.02 10 VAL B N 1
ATOM 5229 C CA . VAL D 2 10 ? -44.627 -41.202 37.302 1.00 32.46 10 VAL B CA 1
ATOM 5230 C C . VAL D 2 10 ? -46.125 -41.208 37.009 1.00 36.30 10 VAL B C 1
ATOM 5231 O O . VAL D 2 10 ? -46.592 -40.441 36.171 1.00 37.57 10 VAL B O 1
ATOM 5235 N N . SER D 2 11 ? -46.879 -42.080 37.672 1.00 36.73 11 SER B N 1
ATOM 5236 C CA . SER D 2 11 ? -48.320 -42.156 37.427 1.00 35.25 11 SER B CA 1
ATOM 5237 C C . SER D 2 11 ? -49.125 -42.388 38.703 1.00 33.40 11 SER B C 1
ATOM 5238 O O . SER D 2 11 ? -48.784 -43.250 39.513 1.00 32.52 11 SER B O 1
ATOM 5241 N N . VAL D 2 12 ? -50.195 -41.614 38.876 1.00 33.67 12 VAL B N 1
ATOM 5242 C CA . VAL D 2 12 ? -51.070 -41.763 40.041 1.00 34.05 12 VAL B CA 1
ATOM 5243 C C . VAL D 2 12 ? -52.539 -41.545 39.694 1.00 35.97 12 VAL B C 1
ATOM 5244 O O . VAL D 2 12 ? -52.862 -40.853 38.732 1.00 37.74 12 VAL B O 1
ATOM 5248 N N . ALA D 2 13 ? -53.423 -42.142 40.488 1.00 37.84 13 ALA B N 1
ATOM 5249 C CA . ALA D 2 13 ? -54.857 -41.917 40.351 1.00 40.93 13 ALA B CA 1
ATOM 5250 C C . ALA D 2 13 ? -55.229 -40.627 41.080 1.00 42.99 13 ALA B C 1
ATOM 5251 O O . ALA D 2 13 ? -54.528 -40.223 42.006 1.00 44.91 13 ALA B O 1
ATOM 5253 N N . PRO D 2 14 ? -56.324 -39.969 40.657 1.00 43.14 14 PRO B N 1
ATOM 5254 C CA . PRO D 2 14 ? -56.767 -38.716 41.284 1.00 41.47 14 PRO B CA 1
ATOM 5255 C C . PRO D 2 14 ? -56.936 -38.841 42.796 1.00 40.63 14 PRO B C 1
ATOM 5256 O O . PRO D 2 14 ? -57.492 -39.829 43.274 1.00 43.19 14 PRO B O 1
ATOM 5260 N N . GLY D 2 15 ? -56.454 -37.847 43.535 1.00 38.24 15 GLY B N 1
ATOM 5261 C CA . GLY D 2 15 ? -56.562 -37.855 44.982 1.00 39.16 15 GLY B CA 1
ATOM 5262 C C . GLY D 2 15 ? -55.249 -38.195 45.662 1.00 42.17 15 GLY B C 1
ATOM 5263 O O . GLY D 2 15 ? -54.979 -37.739 46.775 1.00 42.21 15 GLY B O 1
ATOM 5264 N N . GLN D 2 16 ? -54.430 -38.999 44.992 1.00 43.69 16 GLN B N 1
ATOM 5265 C CA . GLN D 2 16 ? -53.133 -39.389 45.532 1.00 46.61 16 GLN B CA 1
ATOM 5266 C C . GLN D 2 16 ? -52.152 -38.223 45.512 1.00 45.21 16 GLN B C 1
ATOM 5267 O O . GLN D 2 16 ? -52.381 -37.216 44.842 1.00 47.01 16 GLN B O 1
ATOM 5273 N N . THR D 2 17 ? -51.057 -38.363 46.251 1.00 41.42 17 THR B N 1
ATOM 5274 C CA . THR D 2 17 ? -49.981 -37.384 46.197 1.00 39.51 17 THR B CA 1
ATOM 5275 C C . THR D 2 17 ? -48.850 -37.937 45.344 1.00 35.26 17 THR B C 1
ATOM 5276 O O . THR D 2 17 ? -48.483 -39.104 45.474 1.00 37.46 17 THR B O 1
ATOM 5280 N N . ALA D 2 18 ? -48.304 -37.104 44.463 1.00 31.15 18 ALA B N 1
ATOM 5281 C CA . ALA D 2 18 ? -47.223 -37.546 43.584 1.00 28.61 18 ALA B CA 1
ATOM 5282 C C . ALA D 2 18 ? -45.900 -36.898 43.966 1.00 28.76 18 ALA B C 1
ATOM 5283 O O . ALA D 2 18 ? -45.818 -35.686 44.114 1.00 32.30 18 ALA B O 1
ATOM 5285 N N . ARG D 2 19 ? -44.863 -37.711 44.123 1.00 27.48 19 ARG B N 1
ATOM 5286 C CA . ARG D 2 19 ? -43.562 -37.201 44.536 1.00 27.54 19 ARG B CA 1
ATOM 5287 C C . ARG D 2 19 ? -42.492 -37.437 43.472 1.00 28.16 19 ARG B C 1
ATOM 5288 O O . ARG D 2 19 ? -42.064 -38.569 43.239 1.00 28.82 19 ARG B O 1
ATOM 5296 N N . ILE D 2 20 ? -42.068 -36.352 42.831 1.00 28.71 20 ILE B N 1
ATOM 5297 C CA . ILE D 2 20 ? -41.093 -36.408 41.745 1.00 25.86 20 ILE B CA 1
ATOM 5298 C C . ILE D 2 20 ? -39.696 -36.056 42.248 1.00 26.81 20 ILE B C 1
ATOM 5299 O O . ILE D 2 20 ? -39.515 -35.064 42.944 1.00 26.68 20 ILE B O 1
ATOM 5304 N N . THR D 2 21 ? -38.708 -36.868 41.887 1.00 28.69 21 THR B N 1
ATOM 5305 C CA . THR D 2 21 ? -37.367 -36.739 42.450 1.00 30.44 21 THR B CA 1
ATOM 5306 C C . THR D 2 21 ? -36.385 -36.062 41.493 1.00 33.65 21 THR B C 1
ATOM 5307 O O . THR D 2 21 ? -36.463 -36.242 40.277 1.00 37.59 21 THR B O 1
ATOM 5311 N N . CYS D 2 22 ? -35.468 -35.279 42.055 1.00 30.68 22 CYS B N 1
ATOM 5312 C CA . CYS D 2 22 ? -34.394 -34.655 41.296 1.00 32.96 22 CYS B CA 1
ATOM 5313 C C . CYS D 2 22 ? -33.065 -34.985 41.966 1.00 38.78 22 CYS B C 1
ATOM 5314 O O . CYS D 2 22 ? -32.839 -34.627 43.122 1.00 41.52 22 CYS B O 1
ATOM 5317 N N . GLY D 2 23 ? -32.193 -35.680 41.244 1.00 40.22 23 GLY B N 1
ATOM 5318 C CA . GLY D 2 23 ? -30.908 -36.076 41.788 1.00 41.32 23 GLY B CA 1
ATOM 5319 C C . GLY D 2 23 ? -29.786 -35.168 41.332 1.00 45.96 23 GLY B C 1
ATOM 5320 O O . GLY D 2 23 ? -29.764 -34.730 40.184 1.00 48.48 23 GLY B O 1
ATOM 5321 N N . GLY D 2 24 ? -28.850 -34.885 42.233 1.00 48.54 24 GLY B N 1
ATOM 5322 C CA . GLY D 2 24 ? -27.729 -34.018 41.921 1.00 52.07 24 GLY B CA 1
ATOM 5323 C C . GLY D 2 24 ? -26.726 -33.922 43.053 1.00 58.59 24 GLY B C 1
ATOM 5324 O O . GLY D 2 24 ? -27.022 -34.298 44.184 1.00 59.23 24 GLY B O 1
ATOM 5325 N N . ASN D 2 25 ? -25.537 -33.411 42.750 1.00 63.88 25 ASN B N 1
ATOM 5326 C CA . ASN D 2 25 ? -24.484 -33.293 43.751 1.00 69.13 25 ASN B CA 1
ATOM 5327 C C . ASN D 2 25 ? -24.680 -32.081 44.658 1.00 71.80 25 ASN B C 1
ATOM 5328 O O . ASN D 2 25 ? -24.710 -30.943 44.188 1.00 71.45 25 ASN B O 1
ATOM 5333 N N . ASN D 2 26 ? -24.816 -32.341 45.957 1.00 74.84 26 ASN B N 1
ATOM 5334 C CA . ASN D 2 26 ? -25.001 -31.295 46.965 1.00 78.33 26 ASN B CA 1
ATOM 5335 C C . ASN D 2 26 ? -26.169 -30.358 46.658 1.00 78.16 26 ASN B C 1
ATOM 5336 O O . ASN D 2 26 ? -25.979 -29.161 46.448 1.00 78.00 26 ASN B O 1
ATOM 5341 N N . ILE D 2 27 ? -27.377 -30.909 46.641 1.00 78.10 27 ILE B N 1
ATOM 5342 C CA . ILE D 2 27 ? -28.562 -30.140 46.280 1.00 75.98 27 ILE B CA 1
ATOM 5343 C C . ILE D 2 27 ? -29.258 -29.536 47.503 1.00 75.56 27 ILE B C 1
ATOM 5344 O O . ILE D 2 27 ? -29.917 -28.500 47.402 1.00 75.47 27 ILE B O 1
ATOM 5349 N N . GLY D 2 28 ? -29.092 -30.179 48.656 1.00 74.09 28 GLY B N 1
ATOM 5350 C CA . GLY D 2 28 ? -29.694 -29.712 49.894 1.00 72.38 28 GLY B CA 1
ATOM 5351 C C . GLY D 2 28 ? -29.230 -28.328 50.316 1.00 69.30 28 GLY B C 1
ATOM 5352 O O . GLY D 2 28 ? -29.927 -27.624 51.047 1.00 70.68 28 GLY B O 1
ATOM 5353 N N . SER D 2 29 ? -28.048 -27.939 49.853 1.00 66.18 29 SER B N 1
ATOM 5354 C CA . SER D 2 29 ? -27.500 -26.622 50.150 1.00 66.10 29 SER B CA 1
ATOM 5355 C C . SER D 2 29 ? -27.862 -25.640 49.043 1.00 65.39 29 SER B C 1
ATOM 5356 O O . SER D 2 29 ? -27.415 -24.493 49.044 1.00 67.47 29 SER B O 1
ATOM 5359 N N . LYS D 2 30 ? -28.678 -26.100 48.101 1.00 61.44 30 LYS B N 1
ATOM 5360 C CA . LYS D 2 30 ? -29.023 -25.303 46.933 1.00 57.66 30 LYS B CA 1
ATOM 5361 C C . LYS D 2 30 ? -30.527 -25.059 46.859 1.00 53.53 30 LYS B C 1
ATOM 5362 O O . LYS D 2 30 ? -31.316 -25.791 47.457 1.00 54.24 30 LYS B O 1
ATOM 5368 N N . SER D 2 31 ? -30.914 -24.021 46.126 1.00 49.85 31 SER B N 1
ATOM 5369 C CA . SER D 2 31 ? -32.318 -23.758 45.848 1.00 47.00 31 SER B CA 1
ATOM 5370 C C . SER D 2 31 ? -32.717 -24.457 44.553 1.00 44.67 31 SER B C 1
ATOM 5371 O O . SER D 2 31 ? -32.097 -24.245 43.510 1.00 45.78 31 SER B O 1
ATOM 5374 N N . VAL D 2 32 ? -33.749 -25.292 44.621 1.00 39.38 32 VAL B N 1
ATOM 5375 C CA . VAL D 2 32 ? -34.174 -26.067 43.460 1.00 36.03 32 VAL B CA 1
ATOM 5376 C C . VAL D 2 32 ? -35.526 -25.594 42.941 1.00 34.14 32 VAL B C 1
ATOM 5377 O O . VAL D 2 32 ? -36.510 -25.561 43.681 1.00 31.65 32 VAL B O 1
ATOM 5381 N N . HIS D 2 33 ? -35.567 -25.235 41.663 1.00 33.95 33 HIS B N 1
ATOM 5382 C CA . HIS D 2 33 ? -36.777 -24.695 41.059 1.00 34.85 33 HIS B CA 1
ATOM 5383 C C . HIS D 2 33 ? -37.536 -25.763 40.280 1.00 36.01 33 HIS B C 1
ATOM 5384 O O . HIS D 2 33 ? -36.934 -26.641 39.665 1.00 37.32 33 HIS B O 1
ATOM 5391 N N . TRP D 2 34 ? -38.862 -25.679 40.315 1.00 35.84 34 TRP B N 1
ATOM 5392 C CA . TRP D 2 34 ? -39.724 -26.631 39.627 1.00 35.16 34 TRP B CA 1
ATOM 5393 C C . TRP D 2 34 ? -40.658 -25.961 38.622 1.00 35.11 34 TRP B C 1
ATOM 5394 O O . TRP D 2 34 ? -41.358 -24.989 38.945 1.00 37.69 34 TRP B O 1
ATOM 5405 N N . TYR D 2 35 ? -40.663 -26.514 37.410 1.00 31.43 35 TYR B N 1
ATOM 5406 C CA . TYR D 2 35 ? -41.459 -26.011 36.299 1.00 29.62 35 TYR B CA 1
ATOM 5407 C C . TYR D 2 35 ? -42.415 -27.085 35.789 1.00 29.82 35 TYR B C 1
ATOM 5408 O O . TYR D 2 35 ? -42.086 -28.276 35.779 1.00 28.33 35 TYR B O 1
ATOM 5417 N N . GLN D 2 36 ? -43.594 -26.649 35.353 1.00 32.34 36 GLN B N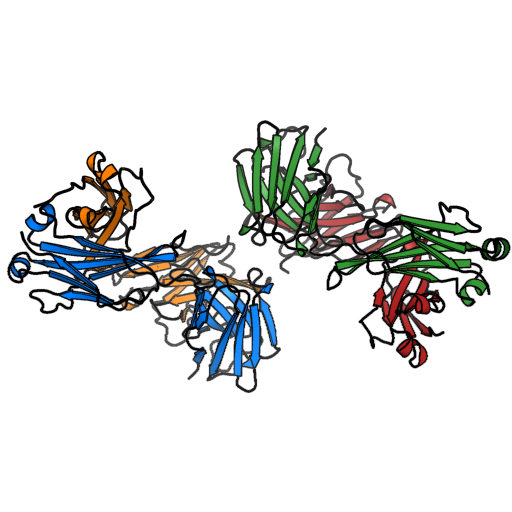 1
ATOM 5418 C CA . GLN D 2 36 ? -44.585 -27.538 34.757 1.00 33.00 36 GLN B CA 1
ATOM 5419 C C . GLN D 2 36 ? -44.855 -27.140 33.312 1.00 37.23 36 GLN B C 1
ATOM 5420 O O . GLN D 2 36 ? -44.996 -25.958 33.002 1.00 43.63 36 GLN B O 1
ATOM 5426 N N . GLN D 2 37 ? -44.926 -28.133 32.433 1.00 36.47 37 GLN B N 1
ATOM 5427 C CA . GLN D 2 37 ? -45.208 -27.895 31.025 1.00 37.37 37 GLN B CA 1
ATOM 5428 C C . GLN D 2 37 ? -46.266 -28.859 30.499 1.00 37.93 37 GLN B C 1
ATOM 5429 O O . GLN D 2 37 ? -46.010 -30.054 30.341 1.00 36.68 37 GLN B O 1
ATOM 5435 N N . LYS D 2 38 ? -47.459 -28.329 30.244 1.00 39.17 38 LYS B N 1
ATOM 5436 C CA . LYS D 2 38 ? -48.516 -29.080 29.581 1.00 41.57 38 LYS B CA 1
ATOM 5437 C C . LYS D 2 38 ? -48.082 -29.398 28.155 1.00 43.52 38 LYS B C 1
ATOM 5438 O O . LYS D 2 38 ? -47.217 -28.720 27.606 1.00 42.95 38 LYS B O 1
ATOM 5444 N N . PRO D 2 39 ? -48.674 -30.437 27.548 1.00 46.72 39 PRO B N 1
ATOM 5445 C CA . PRO D 2 39 ? -48.343 -30.760 26.156 1.00 47.00 39 PRO B CA 1
ATOM 5446 C C . PRO D 2 39 ? -48.673 -29.613 25.204 1.00 48.49 39 PRO B C 1
ATOM 5447 O O . PRO D 2 39 ? -49.766 -29.051 25.268 1.00 48.30 39 PRO B O 1
ATOM 5451 N N . GLY D 2 40 ? -47.723 -29.263 24.343 1.00 49.39 40 GLY B N 1
ATOM 5452 C CA . GLY D 2 40 ? -47.926 -28.214 23.360 1.00 50.18 40 GLY B CA 1
ATOM 5453 C C . GLY D 2 40 ? -47.886 -26.813 23.939 1.00 50.57 40 GLY B C 1
ATOM 5454 O O . GLY D 2 40 ? -48.111 -25.834 23.228 1.00 53.77 40 GLY B O 1
ATOM 5455 N N . GLN D 2 41 ? -47.600 -26.711 25.233 1.00 48.12 41 GLN B N 1
ATOM 5456 C CA . GLN D 2 41 ? -47.542 -25.415 25.898 1.00 43.57 41 GLN B CA 1
ATOM 5457 C C . GLN D 2 41 ? -46.120 -25.022 26.274 1.00 38.69 41 GLN B C 1
ATOM 5458 O O . GLN D 2 41 ? -45.171 -25.771 26.046 1.00 35.75 41 GLN B O 1
ATOM 5464 N N . ALA D 2 42 ? -45.989 -23.833 26.852 1.00 39.15 42 ALA B N 1
ATOM 5465 C CA . ALA D 2 42 ? -44.716 -23.360 27.374 1.00 36.49 42 ALA B CA 1
ATOM 5466 C C . ALA D 2 42 ? -44.605 -23.730 28.848 1.00 35.11 42 ALA B C 1
ATOM 5467 O O . ALA D 2 42 ? -45.615 -23.849 29.542 1.00 36.63 42 ALA B O 1
ATOM 5469 N N . PRO D 2 43 ? -43.374 -23.929 29.333 1.00 32.06 43 PRO B N 1
ATOM 5470 C CA . PRO D 2 43 ? -43.185 -24.254 30.749 1.00 31.66 43 PRO B CA 1
ATOM 5471 C C . PRO D 2 43 ? -43.547 -23.072 31.638 1.00 33.75 43 PRO B C 1
ATOM 5472 O O . PRO D 2 43 ? -43.274 -21.929 31.274 1.00 38.36 43 PRO B O 1
ATOM 5476 N N . VAL D 2 44 ? -44.165 -23.343 32.782 1.00 30.51 44 VAL B N 1
ATOM 5477 C CA . VAL D 2 44 ? -44.403 -22.302 33.773 1.00 30.49 44 VAL B CA 1
ATOM 5478 C C . VAL D 2 44 ? -43.730 -22.686 35.087 1.00 31.19 44 VAL B C 1
ATOM 5479 O O . VAL D 2 44 ? -43.646 -23.865 35.428 1.00 31.03 44 VAL B O 1
ATOM 5483 N N . LEU D 2 45 ? -43.222 -21.690 35.806 1.00 31.86 45 LEU B N 1
ATOM 5484 C CA . LEU D 2 45 ? -42.574 -21.932 37.088 1.00 28.98 45 LEU B CA 1
ATOM 5485 C C . LEU D 2 45 ? -43.630 -22.196 38.151 1.00 29.42 45 LEU B C 1
ATOM 5486 O O . LEU D 2 45 ? -44.387 -21.294 38.510 1.00 32.58 45 LEU B O 1
ATOM 5491 N N . VAL D 2 46 ? -43.689 -23.427 38.651 1.00 25.13 46 VAL B N 1
ATOM 5492 C CA . VAL D 2 46 ? -44.677 -23.763 39.671 1.00 24.91 46 VAL B CA 1
ATOM 5493 C C . VAL D 2 46 ? -44.130 -23.607 41.083 1.00 26.29 46 VAL B C 1
ATOM 5494 O O . VAL D 2 46 ? -44.867 -23.233 41.992 1.00 29.00 46 VAL B O 1
ATOM 5498 N N . VAL D 2 47 ? -42.848 -23.901 41.282 1.00 26.10 47 VAL B N 1
ATOM 5499 C CA . VAL D 2 47 ? -42.240 -23.615 42.585 1.00 29.00 47 VAL B CA 1
ATOM 5500 C C . VAL D 2 47 ? -40.837 -23.015 42.466 1.00 33.12 47 VAL B C 1
ATOM 5501 O O . VAL D 2 47 ? -40.040 -23.440 41.638 1.00 32.76 47 VAL B O 1
ATOM 5505 N N . TYR D 2 48 ? -40.551 -22.003 43.279 1.00 35.81 48 TYR B N 1
ATOM 5506 C CA . TYR D 2 48 ? -39.228 -21.393 43.283 1.00 37.43 48 TYR B CA 1
ATOM 5507 C C . TYR D 2 48 ? -38.335 -22.144 44.252 1.00 37.59 48 TYR B C 1
ATOM 5508 O O . TYR D 2 48 ? -37.269 -22.632 43.882 1.00 37.11 48 TYR B O 1
ATOM 5517 N N . ASP D 2 49 ? -38.787 -22.231 45.499 1.00 38.89 49 ASP B N 1
ATOM 5518 C CA . ASP D 2 49 ? -38.071 -22.964 46.532 1.00 42.23 49 ASP B CA 1
ATOM 5519 C C . ASP D 2 49 ? -39.003 -23.323 47.684 1.00 43.40 49 ASP B C 1
ATOM 5520 O O . ASP D 2 49 ? -39.687 -22.457 48.232 1.00 42.45 49 ASP B O 1
ATOM 5525 N N . ASP D 2 50 ? -39.022 -24.607 48.036 1.00 47.11 50 ASP B N 1
ATOM 5526 C CA . ASP D 2 50 ? -39.888 -25.129 49.092 1.00 49.72 50 ASP B CA 1
ATOM 5527 C C . ASP D 2 50 ? -41.354 -24.760 48.881 1.00 47.33 50 ASP B C 1
ATOM 5528 O O . ASP D 2 50 ? -41.984 -25.211 47.925 1.00 45.84 50 ASP B O 1
ATOM 5533 N N . SER D 2 51 ? -41.889 -23.935 49.776 1.00 47.65 51 SER B N 1
ATOM 5534 C CA . SER D 2 51 ? -43.290 -23.531 49.701 1.00 47.87 51 SER B CA 1
ATOM 5535 C C . SER D 2 51 ? -43.453 -22.157 49.059 1.00 50.05 51 SER B C 1
ATOM 5536 O O . SER D 2 51 ? -44.570 -21.654 48.924 1.00 51.87 51 SER B O 1
ATOM 5539 N N . ASP D 2 52 ? -42.337 -21.553 48.665 1.00 50.45 52 ASP B N 1
ATOM 5540 C CA . ASP D 2 52 ? -42.372 -20.278 47.960 1.00 49.35 52 ASP B CA 1
ATOM 5541 C C . ASP D 2 52 ? -42.683 -20.527 46.489 1.00 47.92 52 ASP B C 1
ATOM 5542 O O . ASP D 2 52 ? -41.887 -21.135 45.774 1.00 48.75 52 ASP B O 1
ATOM 5547 N N . ARG D 2 53 ? -43.842 -20.051 46.044 1.00 45.27 53 ARG B N 1
ATOM 5548 C CA . ARG D 2 53 ? -44.274 -20.245 44.664 1.00 41.64 53 ARG B CA 1
ATOM 5549 C C . ARG D 2 53 ? -44.891 -18.964 44.110 1.00 37.62 53 ARG B C 1
ATOM 5550 O O . ARG D 2 53 ? -45.446 -18.168 44.863 1.00 38.84 53 ARG B O 1
ATOM 5558 N N . PRO D 2 54 ? -44.782 -18.754 42.788 1.00 36.61 54 PRO B N 1
ATOM 5559 C CA . PRO D 2 54 ? -45.315 -17.561 42.119 1.00 38.50 54 PRO B CA 1
ATOM 5560 C C . PRO D 2 54 ? -46.818 -17.374 42.322 1.00 42.34 54 PRO B C 1
ATOM 5561 O O . PRO D 2 54 ? -47.497 -18.268 42.829 1.00 42.44 54 PRO B O 1
ATOM 5565 N N . SER D 2 55 ? -47.323 -16.211 41.919 1.00 43.80 55 SER B N 1
ATOM 5566 C CA . SER D 2 55 ? -48.737 -15.883 42.064 1.00 46.02 55 SER B CA 1
ATOM 5567 C C . SER D 2 55 ? -49.618 -16.753 41.172 1.00 47.75 55 SER B C 1
ATOM 5568 O O . SER D 2 55 ? -49.292 -16.998 40.010 1.00 50.85 55 SER B O 1
ATOM 5571 N N . GLY D 2 56 ? -50.733 -17.221 41.725 1.00 45.58 56 GLY B N 1
ATOM 5572 C CA . GLY D 2 56 ? -51.700 -17.990 40.963 1.00 47.77 56 GLY B CA 1
ATOM 5573 C C . GLY D 2 56 ? -51.370 -19.464 40.842 1.00 50.35 56 GLY B C 1
ATOM 5574 O O . GLY D 2 56 ? -51.908 -20.157 39.981 1.00 52.95 56 GLY B O 1
ATOM 5575 N N . ILE D 2 57 ? -50.485 -19.945 41.708 1.00 48.43 57 ILE B N 1
ATOM 5576 C CA . ILE D 2 57 ? -50.105 -21.353 41.712 1.00 44.48 57 ILE B CA 1
ATOM 5577 C C . ILE D 2 57 ? -50.712 -22.055 42.921 1.00 41.78 57 ILE B C 1
ATOM 5578 O O . ILE D 2 57 ? -50.593 -21.566 44.043 1.00 44.60 57 ILE B O 1
ATOM 5583 N N . PRO D 2 58 ? -51.385 -23.196 42.692 1.00 39.72 58 PRO B N 1
ATOM 5584 C CA . PRO D 2 58 ? -52.042 -23.967 43.755 1.00 39.42 58 PRO B CA 1
ATOM 5585 C C . PRO D 2 58 ? -51.104 -24.302 44.910 1.00 40.54 58 PRO B C 1
ATOM 5586 O O . PRO D 2 58 ? -49.898 -24.433 44.705 1.00 38.70 58 PRO B O 1
ATOM 5590 N N . GLU D 2 59 ? -51.659 -24.441 46.110 1.00 44.93 59 GLU B N 1
ATOM 5591 C CA . GLU D 2 59 ? -50.866 -24.789 47.283 1.00 48.41 59 GLU B CA 1
ATOM 5592 C C . GLU D 2 59 ? -50.491 -26.267 47.275 1.00 43.94 59 GLU B C 1
ATOM 5593 O O . GLU D 2 59 ? -49.675 -26.716 48.080 1.00 42.95 59 GLU B O 1
ATOM 5599 N N . ARG D 2 60 ? -51.092 -27.019 46.360 1.00 40.62 60 ARG B N 1
ATOM 5600 C CA . ARG D 2 60 ? -50.838 -28.451 46.254 1.00 40.23 60 ARG B CA 1
ATOM 5601 C C . ARG D 2 60 ? -49.420 -28.747 45.767 1.00 40.14 60 ARG B C 1
ATOM 5602 O O . ARG D 2 60 ? -48.885 -29.829 46.011 1.00 41.47 60 ARG B O 1
ATOM 5610 N N . PHE D 2 61 ? -48.817 -27.781 45.082 1.00 36.43 61 PHE B N 1
ATOM 5611 C CA . PHE D 2 61 ? -47.443 -27.920 44.615 1.00 36.33 61 PHE B CA 1
ATOM 5612 C C . PHE D 2 61 ? -46.458 -27.426 45.672 1.00 41.08 61 PHE B C 1
ATOM 5613 O O . PHE D 2 61 ? -46.417 -26.237 45.987 1.00 43.28 61 PHE B O 1
ATOM 5621 N N . SER D 2 62 ? -45.669 -28.346 46.217 1.00 43.25 62 SER B N 1
ATOM 5622 C CA . SER D 2 62 ? -44.697 -28.011 47.254 1.00 42.96 62 SER B CA 1
ATOM 5623 C C . SER D 2 62 ? -43.312 -28.541 46.910 1.00 40.51 62 SER B C 1
ATOM 5624 O O . SER D 2 62 ? -43.183 -29.560 46.241 1.00 40.55 62 SER B O 1
ATOM 5627 N N . GLY D 2 63 ? -42.276 -27.849 47.370 1.00 39.47 63 GLY B N 1
ATOM 5628 C CA . GLY D 2 63 ? -40.914 -28.274 47.109 1.00 39.26 63 GLY B CA 1
ATOM 5629 C C . GLY D 2 63 ? -40.190 -28.714 48.366 1.00 40.97 63 GLY B C 1
ATOM 5630 O O . GLY D 2 63 ? -40.544 -28.310 49.475 1.00 43.62 63 GLY B O 1
ATOM 5631 N N . SER D 2 64 ? -39.174 -29.552 48.193 1.00 40.53 64 SER B N 1
ATOM 5632 C CA . SER D 2 64 ? -38.346 -29.985 49.313 1.00 42.41 64 SER B CA 1
ATOM 5633 C C . SER D 2 64 ? -36.991 -30.464 48.817 1.00 42.01 64 SER B C 1
ATOM 5634 O O . SER D 2 64 ? -36.833 -30.757 47.636 1.00 42.48 64 SER B O 1
ATOM 5637 N N . ASN D 2 65 ? -36.013 -30.530 49.715 1.00 42.24 65 ASN B N 1
ATOM 5638 C CA . ASN D 2 65 ? -34.688 -31.035 49.359 1.00 44.24 65 ASN B CA 1
ATOM 5639 C C . ASN D 2 65 ? -33.807 -31.349 50.563 1.00 46.94 65 ASN B C 1
ATOM 5640 O O . ASN D 2 65 ? -33.847 -30.657 51.581 1.00 48.23 65 ASN B O 1
ATOM 5645 N N . SER D 2 66 ? -3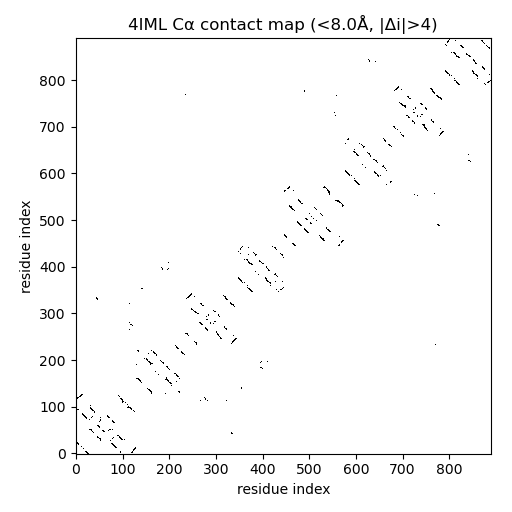3.011 -32.403 50.426 1.00 49.03 66 SER B N 1
ATOM 5646 C CA . SER D 2 66 ? -32.058 -32.811 51.445 1.00 52.28 66 SER B CA 1
ATOM 5647 C C . SER D 2 66 ? -30.884 -33.527 50.785 1.00 56.98 66 SER B C 1
ATOM 5648 O O . SER D 2 66 ? -31.077 -34.361 49.893 1.00 60.89 66 SER B O 1
ATOM 5651 N N . GLY D 2 67 ? -29.673 -33.189 51.219 1.00 57.17 67 GLY B N 1
ATOM 5652 C CA . GLY D 2 67 ? -28.464 -33.814 50.713 1.00 58.00 67 GLY B CA 1
ATOM 5653 C C . GLY D 2 67 ? -28.319 -33.766 49.204 1.00 59.31 67 GLY B C 1
ATOM 5654 O O . GLY D 2 67 ? -28.193 -32.693 48.613 1.00 60.24 67 GLY B O 1
ATOM 5655 N N . ASN D 2 68 ? -28.345 -34.939 48.579 1.00 59.33 68 ASN B N 1
ATOM 5656 C CA . ASN D 2 68 ? -28.160 -35.047 47.139 1.00 60.02 68 ASN B CA 1
ATOM 5657 C C . ASN D 2 68 ? -29.474 -35.219 46.384 1.00 55.42 68 ASN B C 1
ATOM 5658 O O . ASN D 2 68 ? -29.475 -35.487 45.182 1.00 53.45 68 ASN B O 1
ATOM 5663 N N . THR D 2 69 ? -30.594 -35.072 47.084 1.00 52.22 69 THR B N 1
ATOM 5664 C CA . THR D 2 69 ? -31.889 -35.288 46.447 1.00 50.30 69 THR B CA 1
ATOM 5665 C C . THR D 2 69 ? -32.903 -34.183 46.739 1.00 47.28 69 THR B C 1
ATOM 5666 O O . THR D 2 69 ? -32.892 -33.583 47.810 1.00 48.85 69 THR B O 1
ATOM 5670 N N . ALA D 2 70 ? -33.774 -33.919 45.771 1.00 42.10 70 ALA B N 1
ATOM 5671 C CA . ALA D 2 70 ? -34.856 -32.954 45.938 1.00 38.22 70 ALA B CA 1
ATOM 5672 C C . ALA D 2 70 ? -36.169 -33.597 45.511 1.00 36.07 70 ALA B C 1
ATOM 5673 O O . ALA D 2 70 ? -36.171 -34.560 44.749 1.00 37.48 70 ALA B O 1
ATOM 5675 N N . THR D 2 71 ? -37.285 -33.071 46.002 1.00 34.02 71 THR B N 1
ATOM 5676 C CA . THR D 2 71 ? -38.586 -33.651 45.697 1.00 33.30 71 THR B CA 1
ATOM 5677 C C . THR D 2 71 ? -39.685 -32.607 45.511 1.00 33.82 71 THR B C 1
ATOM 5678 O O . THR D 2 71 ? -39.895 -31.741 46.368 1.00 38.51 71 THR B O 1
ATOM 5682 N N . LEU D 2 72 ? -40.370 -32.698 44.374 1.00 29.07 72 LEU B N 1
ATOM 5683 C CA . LEU D 2 72 ? -41.593 -31.947 44.134 1.00 27.17 72 LEU B CA 1
ATOM 5684 C C . LEU D 2 72 ? -42.784 -32.797 44.547 1.00 29.86 72 LEU B C 1
ATOM 5685 O O . LEU D 2 72 ? -43.027 -33.862 43.979 1.00 29.70 72 LEU B O 1
ATOM 5690 N N . THR D 2 73 ? -43.521 -32.321 45.543 1.00 31.28 73 THR B N 1
ATOM 5691 C CA . THR D 2 73 ? -44.686 -33.026 46.050 1.00 32.18 73 THR B CA 1
ATOM 5692 C C . THR D 2 73 ? -45.967 -32.343 45.587 1.00 35.30 73 THR B C 1
ATOM 5693 O O . THR D 2 73 ? -46.219 -31.181 45.909 1.00 39.20 73 THR B O 1
ATOM 5697 N N . ILE D 2 74 ? -46.764 -33.075 44.816 1.00 32.27 74 ILE B N 1
ATOM 5698 C CA . ILE D 2 74 ? -48.059 -32.601 44.354 1.00 31.65 74 ILE B CA 1
ATOM 5699 C C . ILE D 2 74 ? -49.154 -33.290 45.157 1.00 35.16 74 ILE B C 1
ATOM 5700 O O . ILE D 2 74 ? -49.464 -34.459 44.922 1.00 36.09 74 ILE B O 1
ATOM 5705 N N . SER D 2 75 ? -49.728 -32.562 46.110 1.00 37.05 75 SER B N 1
ATOM 5706 C CA . SER D 2 75 ? -50.756 -33.107 46.991 1.00 40.67 75 SER B CA 1
ATOM 5707 C C . SER D 2 75 ? -52.106 -33.148 46.286 1.00 40.76 75 SER B C 1
ATOM 5708 O O . SER D 2 75 ? -52.408 -32.272 45.476 1.00 41.82 75 SER B O 1
ATOM 5711 N N . ARG D 2 76 ? -52.906 -34.166 46.602 1.00 39.10 76 ARG B N 1
ATOM 5712 C CA . ARG D 2 76 ? -54.257 -34.310 46.057 1.00 38.99 76 ARG B CA 1
ATOM 5713 C C . ARG D 2 76 ? -54.303 -34.116 44.541 1.00 42.24 76 ARG B C 1
ATOM 5714 O O . ARG D 2 76 ? -54.963 -33.206 44.042 1.00 45.96 76 ARG B O 1
ATOM 5722 N N . VAL D 2 77 ? -53.585 -34.976 43.825 1.00 40.65 77 VAL B N 1
ATOM 5723 C CA . VAL D 2 77 ? -53.425 -34.870 42.376 1.00 37.38 77 VAL B CA 1
ATOM 5724 C C . VAL D 2 77 ? -54.752 -34.823 41.616 1.00 38.87 77 VAL B C 1
ATOM 5725 O O . VAL D 2 77 ? -55.664 -35.606 41.880 1.00 40.44 77 VAL B O 1
ATOM 5729 N N . GLU D 2 78 ? -54.850 -33.888 40.677 1.00 40.10 78 GLU B N 1
ATOM 5730 C CA . GLU D 2 78 ? -56.028 -33.765 39.834 1.00 42.95 78 GLU B CA 1
ATOM 5731 C C . GLU D 2 78 ? -55.664 -34.060 38.383 1.00 40.89 78 GLU B C 1
ATOM 5732 O O . GLU D 2 78 ? -54.486 -34.121 38.032 1.00 37.83 78 GLU B O 1
ATOM 5738 N N . ALA D 2 79 ? -56.681 -34.233 37.545 1.00 42.01 79 ALA B N 1
ATOM 5739 C CA . ALA D 2 79 ? -56.479 -34.576 36.140 1.00 42.18 79 ALA B CA 1
ATOM 5740 C C . ALA D 2 79 ? -55.671 -33.519 35.393 1.00 42.73 79 ALA B C 1
ATOM 5741 O O . ALA D 2 79 ? -54.887 -33.841 34.501 1.00 40.17 79 ALA B O 1
ATOM 5743 N N . GLY D 2 80 ? -55.867 -32.258 35.765 1.00 46.14 80 GLY B N 1
ATOM 5744 C CA . GLY D 2 80 ? -55.192 -31.149 35.115 1.00 47.05 80 GLY B CA 1
ATOM 5745 C C . GLY D 2 80 ? -53.721 -31.037 35.469 1.00 46.73 80 GLY B C 1
ATOM 5746 O O . GLY D 2 80 ? -52.995 -30.238 34.879 1.00 47.74 80 GLY B O 1
ATOM 5747 N N . ASP D 2 81 ? -53.277 -31.835 36.434 1.00 45.61 81 ASP B N 1
ATOM 5748 C CA . ASP D 2 81 ? -51.875 -31.833 36.837 1.00 42.87 81 ASP B CA 1
ATOM 5749 C C . ASP D 2 81 ? -51.030 -32.677 35.888 1.00 40.26 81 ASP B C 1
ATOM 5750 O O . ASP D 2 81 ? -49.809 -32.744 36.025 1.00 35.61 81 ASP B O 1
ATOM 5755 N N . GLU D 2 82 ? -51.689 -33.318 34.927 1.00 44.07 82 GLU B N 1
ATOM 5756 C CA . GLU D 2 82 ? -51.006 -34.160 33.952 1.00 46.55 82 GLU B CA 1
ATOM 5757 C C . GLU D 2 82 ? -50.172 -33.335 32.974 1.00 46.10 82 GLU B C 1
ATOM 5758 O O . GLU D 2 82 ? -50.710 -32.676 32.083 1.00 49.56 82 GLU B O 1
ATOM 5764 N N . ALA D 2 83 ? -48.855 -33.384 33.150 1.00 41.66 83 ALA B N 1
ATOM 5765 C CA . ALA D 2 83 ? -47.927 -32.638 32.307 1.00 39.12 83 ALA B CA 1
ATOM 5766 C C . ALA D 2 83 ? -46.505 -33.145 32.506 1.00 35.98 83 ALA B C 1
ATOM 5767 O O . ALA D 2 83 ? -46.270 -34.073 33.281 1.00 34.59 83 ALA B O 1
ATOM 5769 N N . ASP D 2 84 ? -45.556 -32.535 31.802 1.00 35.37 84 ASP B N 1
ATOM 5770 C CA . ASP D 2 84 ? -44.146 -32.850 32.003 1.00 36.11 84 ASP B CA 1
ATOM 5771 C C . ASP D 2 84 ? -43.561 -31.905 33.044 1.00 31.75 84 ASP B C 1
ATOM 5772 O O . ASP D 2 84 ? -43.799 -30.705 32.997 1.00 32.32 84 ASP B O 1
ATOM 5777 N N . TYR D 2 85 ? -42.798 -32.446 33.985 1.00 25.55 85 TYR B N 1
ATOM 5778 C CA . TYR D 2 85 ? -42.255 -31.638 35.071 1.00 23.56 85 TYR B CA 1
ATOM 5779 C C . TYR D 2 85 ? -40.730 -31.608 35.057 1.00 23.97 85 TYR B C 1
ATOM 5780 O O . TYR D 2 85 ? -40.079 -32.648 34.952 1.00 25.51 85 TYR B O 1
ATOM 5789 N N . TYR D 2 86 ? -40.168 -30.408 35.170 1.00 22.78 86 TYR B N 1
ATOM 5790 C CA . TYR D 2 86 ? -38.721 -30.238 35.111 1.00 24.42 86 TYR B CA 1
ATOM 5791 C C . TYR D 2 86 ? -38.174 -29.550 36.356 1.00 29.00 86 TYR B C 1
ATOM 5792 O O . TYR D 2 86 ? -38.656 -28.489 36.746 1.00 33.36 86 TYR B O 1
ATOM 5801 N N . CYS D 2 87 ? -37.164 -30.151 36.975 1.00 29.85 87 CYS B N 1
ATOM 5802 C CA . CYS D 2 87 ? -36.431 -29.479 38.039 1.00 31.57 87 CYS B CA 1
ATOM 5803 C C . CYS D 2 87 ? -35.289 -28.693 37.406 1.00 33.55 87 CYS B C 1
ATOM 5804 O O . CYS D 2 87 ? -34.863 -29.003 36.294 1.00 35.88 87 CYS B O 1
ATOM 5807 N N . GLN D 2 88 ? -34.795 -27.678 38.109 1.00 33.30 88 GLN B N 1
ATOM 5808 C CA . GLN D 2 88 ? -33.769 -26.801 37.551 1.00 31.99 88 GLN B CA 1
ATOM 5809 C C . GLN D 2 88 ? -32.939 -26.122 38.637 1.00 29.35 88 GLN B C 1
ATOM 5810 O O . GLN D 2 88 ? -33.448 -25.790 39.706 1.00 28.43 88 GLN B O 1
ATOM 5816 N N . VAL D 2 89 ? -31.656 -25.925 38.350 1.00 31.37 89 VAL B N 1
ATOM 5817 C CA . VAL D 2 89 ? -30.712 -25.369 39.312 1.00 34.22 89 VAL B CA 1
ATOM 5818 C C . VAL D 2 89 ? -29.772 -24.385 38.616 1.00 38.31 89 VAL B C 1
ATOM 5819 O O . VAL D 2 89 ? -29.364 -24.615 37.480 1.00 40.37 89 VAL B O 1
ATOM 5823 N N . TRP D 2 90 ? -29.445 -23.284 39.288 1.00 40.65 90 TRP B N 1
ATOM 5824 C CA . TRP D 2 90 ? -28.473 -22.328 38.765 1.00 40.76 90 TRP B CA 1
ATOM 5825 C C . TRP D 2 90 ? -27.241 -22.234 39.659 1.00 43.65 90 TRP B C 1
ATOM 5826 O O . TRP D 2 90 ? -27.324 -21.767 40.792 1.00 43.70 90 TRP B O 1
ATOM 5837 N N . ASP D 2 91 ? -26.097 -22.672 39.142 1.00 49.18 91 ASP B N 1
ATOM 5838 C CA . ASP D 2 91 ? -24.837 -22.548 39.867 1.00 58.10 91 ASP B CA 1
ATOM 5839 C C . ASP D 2 91 ? -24.258 -21.149 39.674 1.00 61.55 91 ASP B C 1
ATOM 5840 O O . ASP D 2 91 ? -23.820 -20.799 38.581 1.00 61.44 91 ASP B O 1
ATOM 5845 N N . SER D 2 92 ? -24.255 -20.354 40.740 1.00 63.63 92 SER B N 1
ATOM 5846 C CA . SER D 2 92 ? -23.839 -18.957 40.649 1.00 65.15 92 SER B CA 1
ATOM 5847 C C . SER D 2 92 ? -22.334 -18.789 40.440 1.00 66.91 92 SER B C 1
ATOM 5848 O O . SER D 2 92 ? -21.888 -17.785 39.885 1.00 68.16 92 SER B O 1
ATOM 5851 N N . SER D 2 93 ? -21.559 -19.774 40.881 1.00 67.65 93 SER B N 1
ATOM 5852 C CA . SER D 2 93 ? -20.102 -19.701 40.793 1.00 66.72 93 SER B CA 1
ATOM 5853 C C . SER D 2 93 ? -19.603 -19.756 39.350 1.00 67.97 93 SER B C 1
ATOM 5854 O O . SER D 2 93 ? -18.815 -18.910 38.926 1.00 70.13 93 SER B O 1
ATOM 5857 N N . SER D 2 94 ? -20.064 -20.753 38.601 1.00 66.05 94 SER B N 1
ATOM 5858 C CA . SER D 2 94 ? -19.654 -20.915 37.210 1.00 66.24 94 SER B CA 1
ATOM 5859 C C . SER D 2 94 ? -20.685 -20.326 36.250 1.00 63.22 94 SER B C 1
ATOM 5860 O O . SER D 2 94 ? -20.478 -20.319 35.036 1.00 62.41 94 SER B O 1
ATOM 5863 N N . ASP D 2 95 ? -21.787 -19.832 36.810 1.00 61.38 95 ASP B N 1
ATOM 5864 C CA . ASP D 2 95 ? -22.885 -19.243 36.039 1.00 57.97 95 ASP B CA 1
ATOM 5865 C C . ASP D 2 95 ? -23.441 -20.205 34.990 1.00 55.67 95 ASP B C 1
ATOM 5866 O O . ASP D 2 95 ? -23.544 -19.866 33.809 1.00 54.22 95 ASP B O 1
ATOM 5871 N N . HIS D 2 96 ? -23.801 -21.405 35.433 1.00 53.32 96 HIS B N 1
ATOM 5872 C CA . HIS D 2 96 ? -24.367 -22.416 34.546 1.00 52.67 96 HIS B CA 1
ATOM 5873 C C . HIS D 2 96 ? -25.762 -22.832 34.998 1.00 47.73 96 HIS B C 1
ATOM 5874 O O . HIS D 2 96 ? -26.001 -23.052 36.184 1.00 45.24 96 HIS B O 1
ATOM 5881 N N . TYR D 2 97 ? -26.680 -22.935 34.043 1.00 44.65 97 TYR B N 1
ATOM 5882 C CA . TYR D 2 97 ? -28.049 -23.336 34.334 1.00 40.89 97 TYR B CA 1
ATOM 5883 C C . TYR D 2 97 ? -28.283 -24.782 33.905 1.00 41.47 97 TYR B C 1
ATOM 5884 O O . TYR D 2 97 ? -28.113 -25.130 32.736 1.00 46.32 97 TYR B O 1
ATOM 5893 N N . VAL D 2 98 ? -28.670 -25.620 34.860 1.00 37.41 98 VAL B N 1
ATOM 5894 C CA . VAL D 2 98 ? -28.868 -27.039 34.602 1.00 33.44 98 VAL B CA 1
ATOM 5895 C C . VAL D 2 98 ? -30.328 -27.433 34.792 1.00 32.65 98 VAL B C 1
ATOM 5896 O O . VAL D 2 98 ? -30.952 -27.076 35.790 1.00 33.27 98 VAL B O 1
ATOM 5900 N N . PHE D 2 99 ? -30.867 -28.163 33.821 1.00 33.12 99 PHE B N 1
ATOM 5901 C CA . PHE D 2 99 ? -32.230 -28.673 33.902 1.00 31.89 99 PHE B CA 1
ATOM 5902 C C . PHE D 2 99 ? -32.240 -30.157 34.244 1.00 36.57 99 PHE B C 1
ATOM 5903 O O . PHE D 2 99 ? -31.248 -30.861 34.046 1.00 36.60 99 PHE B O 1
ATOM 5911 N N . GLY D 2 100 ? -33.371 -30.627 34.760 1.00 38.60 100 GLY B N 1
ATOM 5912 C CA . GLY D 2 100 ? -33.572 -32.046 34.980 1.00 37.90 100 GLY B CA 1
ATOM 5913 C C . GLY D 2 100 ? -33.916 -32.720 33.666 1.00 36.57 100 GLY B C 1
ATOM 5914 O O . GLY D 2 100 ? -34.295 -32.051 32.701 1.00 35.93 100 GLY B O 1
ATOM 5915 N N . THR D 2 101 ? -33.787 -34.042 33.622 1.00 34.51 101 THR B N 1
ATOM 5916 C CA . THR D 2 101 ? -34.049 -34.794 32.397 1.00 31.50 101 THR B CA 1
ATOM 5917 C C . THR D 2 101 ? -35.534 -34.839 32.044 1.00 29.67 101 THR B C 1
ATOM 5918 O O . THR D 2 101 ? -35.904 -35.246 30.942 1.00 30.49 101 THR B O 1
ATOM 5922 N N . GLY D 2 102 ? -36.380 -34.420 32.981 1.00 29.07 102 GLY B N 1
ATOM 5923 C CA . GLY D 2 102 ? -37.811 -34.346 32.741 1.00 30.22 102 GLY B CA 1
ATOM 5924 C C . GLY D 2 102 ? -38.584 -35.550 33.244 1.00 32.20 102 GLY B C 1
ATOM 5925 O O . GLY D 2 102 ? -38.123 -36.688 33.134 1.00 35.73 102 GLY B O 1
ATOM 5926 N N . THR D 2 103 ? -39.768 -35.299 33.795 1.00 31.34 103 THR B N 1
ATOM 5927 C CA . THR D 2 103 ? -40.612 -36.369 34.315 1.00 31.74 103 THR B CA 1
ATOM 5928 C C . THR D 2 103 ? -42.059 -36.225 33.863 1.00 32.86 103 THR B C 1
ATOM 5929 O O . THR D 2 103 ? -42.765 -35.316 34.295 1.00 34.55 103 THR B O 1
ATOM 5933 N N . LYS D 2 104 ? -42.497 -37.126 32.992 1.00 34.21 104 LYS B N 1
ATOM 5934 C CA . LYS D 2 104 ? -43.887 -37.140 32.562 1.00 35.18 104 LYS B CA 1
ATOM 5935 C C . LYS D 2 104 ? -44.749 -37.748 33.654 1.00 36.04 104 LYS B C 1
ATOM 5936 O O . LYS D 2 104 ? -44.515 -38.881 34.078 1.00 39.76 104 LYS B O 1
ATOM 5942 N N . VAL D 2 105 ? -45.744 -37.003 34.119 1.00 34.36 105 VAL B N 1
ATOM 5943 C CA . VAL D 2 105 ? -46.680 -37.569 35.081 1.00 34.94 105 VAL B CA 1
ATOM 5944 C C . VAL D 2 105 ? -48.036 -37.828 34.433 1.00 38.63 105 VAL B C 1
ATOM 5945 O O . VAL D 2 105 ? -48.483 -37.074 33.566 1.00 38.63 105 VAL B O 1
ATOM 5949 N N . THR D 2 106 ? -48.674 -38.919 34.840 1.00 41.50 106 THR B N 1
ATOM 5950 C CA . THR D 2 106 ? -49.950 -39.308 34.259 1.00 42.41 106 THR B CA 1
ATOM 5951 C C . THR D 2 106 ? -50.994 -39.581 35.332 1.00 43.62 106 THR B C 1
ATOM 5952 O O . THR D 2 106 ? -50.754 -40.330 36.286 1.00 45.21 106 THR B O 1
ATOM 5956 N N . VAL D 2 107 ? -52.151 -38.951 35.172 1.00 44.29 107 VAL B N 1
ATOM 5957 C CA . VAL D 2 107 ? -53.286 -39.217 36.035 1.00 47.04 107 VAL B CA 1
ATOM 5958 C C . VAL D 2 107 ? -54.070 -40.382 35.446 1.00 52.57 107 VAL B C 1
ATOM 5959 O O . VAL D 2 107 ? -54.582 -40.301 34.330 1.00 53.74 107 VAL B O 1
ATOM 5963 N N . LEU D 2 108 ? -54.153 -41.469 36.204 1.00 57.25 108 LEU B N 1
ATOM 5964 C CA . LEU D 2 108 ? -54.687 -42.726 35.696 1.00 62.53 108 LEU B CA 1
ATOM 5965 C C . LEU D 2 108 ? -56.209 -42.761 35.591 1.00 68.35 108 LEU B C 1
ATOM 5966 O O . LEU D 2 108 ? -56.915 -42.048 36.305 1.00 67.79 108 LEU B O 1
ATOM 5971 N N . SER D 2 109 ? -56.700 -43.614 34.696 1.00 74.08 109 SER B N 1
ATOM 5972 C CA . SER D 2 109 ? -58.130 -43.772 34.458 1.00 78.08 109 SER B CA 1
ATOM 5973 C C . SER D 2 109 ? -58.782 -44.612 35.553 1.00 82.58 109 SER B C 1
ATOM 5974 O O . SER D 2 109 ? -59.988 -44.861 35.520 1.00 84.24 109 SER B O 1
ATOM 5977 N N . SER D 2 110 ? -57.967 -45.051 36.511 1.00 85.03 110 SER B N 1
ATOM 5978 C CA . SER D 2 110 ? -58.392 -45.921 37.614 1.00 89.31 110 SER B CA 1
ATOM 5979 C C . SER D 2 110 ? -58.858 -47.315 37.186 1.00 91.63 110 SER B C 1
ATOM 5980 O O . SER D 2 110 ? -59.194 -48.143 38.032 1.00 91.52 110 SER B O 1
ATOM 5983 N N . ALA D 2 111 ? -58.872 -47.573 35.881 1.00 93.93 111 ALA B N 1
ATOM 5984 C CA . ALA D 2 111 ? -59.152 -48.909 35.371 1.00 93.02 111 ALA B CA 1
ATOM 5985 C C . ALA D 2 111 ? -58.040 -49.847 35.826 1.00 92.12 111 ALA B C 1
ATOM 5986 O O . ALA D 2 111 ? -56.861 -49.528 35.684 1.00 93.60 111 ALA B O 1
ATOM 5988 N N . SER D 2 112 ? -58.413 -50.997 36.378 1.00 87.99 112 SER B N 1
ATOM 5989 C CA . SER D 2 112 ? -57.436 -51.916 36.956 1.00 83.23 112 SER B CA 1
ATOM 5990 C C . SER D 2 112 ? -56.497 -52.497 35.902 1.00 77.91 112 SER B C 1
ATOM 5991 O O . SER D 2 112 ? -56.771 -52.421 34.704 1.00 79.25 112 SER B O 1
ATOM 5994 N N . THR D 2 113 ? -55.389 -53.072 36.362 1.00 73.21 113 THR B N 1
ATOM 5995 C CA . THR D 2 113 ? -54.378 -53.643 35.477 1.00 70.47 113 THR B CA 1
ATOM 5996 C C . THR D 2 113 ? -54.949 -54.755 34.601 1.00 70.40 113 THR B C 1
ATOM 5997 O O . THR D 2 113 ? -55.517 -55.726 35.101 1.00 73.45 113 THR B O 1
ATOM 6001 N N . LYS D 2 114 ? -54.794 -54.602 33.290 1.00 67.86 114 LYS B N 1
ATOM 6002 C CA . LYS D 2 114 ? -55.320 -55.569 32.336 1.00 65.79 114 LYS B CA 1
ATOM 6003 C C . LYS D 2 114 ? -54.282 -55.920 31.276 1.00 61.35 114 LYS B C 1
ATOM 6004 O O . LYS D 2 114 ? -53.655 -55.037 30.689 1.00 58.66 114 LYS B O 1
ATOM 6010 N N . GLY D 2 115 ? -54.106 -57.215 31.035 1.00 60.14 115 GLY B N 1
ATOM 6011 C CA . GLY D 2 115 ? -53.184 -57.684 30.019 1.00 56.40 115 GLY B CA 1
ATOM 6012 C C . GLY D 2 115 ? -53.667 -57.337 28.625 1.00 52.85 115 GLY B C 1
ATOM 6013 O O . GLY D 2 115 ? -54.850 -57.065 28.424 1.00 52.14 115 GLY B O 1
ATOM 6014 N N . PRO D 2 116 ? -52.752 -57.347 27.649 1.00 51.71 116 PRO B N 1
ATOM 6015 C CA . PRO D 2 116 ? -53.083 -56.962 26.276 1.00 52.80 116 PRO B CA 1
ATOM 6016 C C . PRO D 2 116 ? -53.632 -58.116 25.444 1.00 56.19 116 PRO B C 1
ATOM 6017 O O . PRO D 2 116 ? -53.237 -59.268 25.621 1.00 56.32 116 PRO B O 1
ATOM 6021 N N . SER D 2 117 ? -54.545 -57.788 24.537 1.00 59.20 117 SER B N 1
ATOM 6022 C CA . SER D 2 117 ? -55.075 -58.750 23.583 1.00 63.39 117 SER B CA 1
ATOM 6023 C C . SER D 2 117 ? -54.401 -58.513 22.241 1.00 64.52 117 SER B C 1
ATOM 6024 O O . SER D 2 117 ? -54.734 -57.564 21.530 1.00 63.72 117 SER B O 1
ATOM 6027 N N . VAL D 2 118 ? -53.444 -59.367 21.898 1.00 67.57 118 VAL B N 1
ATOM 6028 C CA . VAL D 2 118 ? -52.710 -59.199 20.650 1.00 70.87 118 VAL B CA 1
ATOM 6029 C C . VAL D 2 118 ? -53.385 -59.953 19.502 1.00 73.20 118 VAL B C 1
ATOM 6030 O O . VAL D 2 118 ? -53.764 -61.120 19.639 1.00 74.90 118 VAL B O 1
ATOM 6034 N N . PHE D 2 119 ? -53.563 -59.256 18.383 1.00 74.84 119 PHE B N 1
ATOM 6035 C CA . PHE D 2 119 ? -54.232 -59.810 17.213 1.00 76.55 119 PHE B CA 1
ATOM 6036 C C . PHE D 2 119 ? -53.380 -59.539 15.980 1.00 78.13 119 PHE B C 1
ATOM 6037 O O . PHE D 2 119 ? -52.767 -58.482 15.872 1.00 76.81 119 PHE B O 1
ATOM 6045 N N . PRO D 2 120 ? -53.339 -60.494 15.042 1.00 82.18 120 PRO B N 1
ATOM 6046 C CA . PRO D 2 120 ? -52.450 -60.370 13.883 1.00 83.88 120 PRO B CA 1
ATOM 6047 C C . PRO D 2 120 ? -52.942 -59.371 12.845 1.00 86.31 120 PRO B C 1
ATOM 6048 O O . PRO D 2 120 ? -54.136 -59.294 12.557 1.00 86.92 120 PRO B O 1
ATOM 6052 N N . LEU D 2 121 ? -52.006 -58.603 12.301 1.00 89.08 121 LEU B N 1
ATOM 6053 C CA . LEU D 2 121 ? -52.263 -57.745 11.157 1.00 92.81 121 LEU B CA 1
ATOM 6054 C C . LEU D 2 121 ? -51.668 -58.424 9.932 1.00 96.38 121 LEU B C 1
ATOM 6055 O O . LEU D 2 121 ? -50.497 -58.214 9.596 1.00 95.97 121 LEU B O 1
ATOM 6060 N N . ALA D 2 122 ? -52.487 -59.244 9.276 1.00 100.21 122 ALA B N 1
ATOM 6061 C CA . ALA D 2 122 ? -52.012 -60.171 8.251 1.00 103.43 122 ALA B CA 1
ATOM 6062 C C . ALA D 2 122 ? -51.938 -59.580 6.847 1.00 107.20 122 ALA B C 1
ATOM 6063 O O . ALA D 2 122 ? -52.837 -58.845 6.424 1.00 106.45 122 ALA B O 1
ATOM 6065 N N . PRO D 2 123 ? -50.857 -59.912 6.119 1.00 112.66 123 PRO B N 1
ATOM 6066 C CA . PRO D 2 123 ? -50.649 -59.476 4.735 1.00 119.53 123 PRO B CA 1
ATOM 6067 C C . PRO D 2 123 ? -51.429 -60.297 3.716 1.00 129.75 123 PRO B C 1
ATOM 6068 O O . PRO D 2 123 ? -51.470 -61.520 3.816 1.00 132.21 123 PRO B O 1
ATOM 6072 N N . SER D 2 124 ? -52.135 -59.623 2.813 1.00 137.05 124 SER B N 1
ATOM 6073 C CA . SER D 2 124 ? -52.747 -60.297 1.674 1.00 145.17 124 SER B CA 1
ATOM 6074 C C . SER D 2 124 ? -52.694 -59.454 0.400 1.00 150.79 124 SER B C 1
ATOM 6075 O O . SER D 2 124 ? -51.935 -59.743 -0.525 1.00 149.49 124 SER B O 1
ATOM 6078 N N . SER D 2 125 ? -53.516 -58.409 0.374 1.00 158.22 125 SER B N 1
ATOM 6079 C CA . SER D 2 125 ? -53.606 -57.494 -0.762 1.00 165.57 125 SER B CA 1
ATOM 6080 C C . SER D 2 125 ? -52.344 -56.674 -1.015 1.00 179.92 125 SER B C 1
ATOM 6081 O O . SER D 2 125 ? -51.947 -56.460 -2.160 1.00 176.80 125 SER B O 1
ATOM 6084 N N . LYS D 2 126 ? -51.728 -56.206 0.066 1.00 194.59 126 LYS B N 1
ATOM 6085 C CA . LYS D 2 126 ? -50.641 -55.236 -0.016 1.00 214.08 126 LYS B CA 1
ATOM 6086 C C . LYS D 2 126 ? -49.405 -55.739 -0.755 1.00 231.89 126 LYS B C 1
ATOM 6087 O O . LYS D 2 126 ? -48.790 -54.996 -1.521 1.00 234.05 126 LYS B O 1
ATOM 6093 N N . SER D 2 127 ? -49.035 -56.992 -0.520 1.00 249.69 127 SER B N 1
ATOM 6094 C CA . SER D 2 127 ? -47.806 -57.529 -1.091 1.00 252.49 127 SER B CA 1
ATOM 6095 C C . SER D 2 127 ? -47.816 -57.559 -2.618 1.00 254.65 127 SER B C 1
ATOM 6096 O O . SER D 2 127 ? -46.817 -57.222 -3.254 1.00 255.41 127 SER B O 1
ATOM 6099 N N . THR D 2 128 ? -48.938 -57.965 -3.205 1.00 242.01 128 THR B N 1
ATOM 6100 C CA . THR D 2 128 ? -49.025 -58.069 -4.659 1.00 229.79 128 THR B CA 1
ATOM 6101 C C . THR D 2 128 ? -48.879 -56.726 -5.373 1.00 219.30 128 THR B C 1
ATOM 6102 O O . THR D 2 128 ? -48.170 -56.623 -6.374 1.00 219.90 128 THR B O 1
ATOM 6106 N N . SER D 2 129 ? -49.549 -55.701 -4.856 1.00 209.21 129 SER B N 1
ATOM 6107 C CA . SER D 2 129 ? -49.477 -54.367 -5.447 1.00 200.32 129 SER B CA 1
ATOM 6108 C C . SER D 2 129 ? -48.542 -53.435 -4.682 1.00 190.01 129 SER B C 1
ATOM 6109 O O . SER D 2 129 ? -48.349 -52.282 -5.068 1.00 189.86 129 SER B O 1
ATOM 6112 N N . GLY D 2 130 ? -47.970 -53.938 -3.595 1.00 180.27 130 GLY B N 1
ATOM 6113 C CA . GLY D 2 130 ? -47.144 -53.125 -2.722 1.00 169.87 130 GLY B CA 1
ATOM 6114 C C . GLY D 2 130 ? -45.662 -53.119 -3.040 1.00 160.43 130 GLY B C 1
ATOM 6115 O O . GLY D 2 130 ? -44.887 -52.437 -2.370 1.00 157.94 130 GLY B O 1
ATOM 6116 N N . GLY D 2 131 ? -45.257 -53.883 -4.049 1.00 154.08 131 GLY B N 1
ATOM 6117 C CA . GLY D 2 131 ? -43.840 -54.047 -4.325 1.00 147.72 131 GLY B CA 1
ATOM 6118 C C . GLY D 2 131 ? -43.163 -54.843 -3.226 1.00 142.29 131 GLY B C 1
ATOM 6119 O O . GLY D 2 131 ? -42.090 -55.415 -3.419 1.00 141.28 131 GLY B O 1
ATOM 6120 N N . THR D 2 132 ? -43.810 -54.867 -2.065 1.00 137.86 132 THR B N 1
ATOM 6121 C CA . THR D 2 132 ? -43.357 -55.607 -0.898 1.00 132.18 132 THR B CA 1
ATOM 6122 C C . THR D 2 132 ? -44.529 -55.694 0.074 1.00 130.67 132 THR B C 1
ATOM 6123 O O . THR D 2 132 ? -45.520 -54.983 -0.082 1.00 131.69 132 THR B O 1
ATOM 6127 N N . ALA D 2 133 ? -44.424 -56.563 1.073 1.00 127.34 133 ALA B N 1
ATOM 6128 C CA . ALA D 2 133 ? -45.523 -56.752 2.014 1.00 123.95 133 ALA B CA 1
ATOM 6129 C C . ALA D 2 133 ? -45.214 -56.175 3.389 1.00 117.36 133 ALA B C 1
ATOM 6130 O O . ALA D 2 133 ? -44.109 -56.318 3.895 1.00 116.80 133 ALA B O 1
ATOM 6132 N N . ALA D 2 134 ? -46.204 -55.521 3.986 1.00 110.87 134 ALA B N 1
ATOM 6133 C CA . ALA D 2 134 ? -46.060 -54.969 5.326 1.00 104.10 134 ALA B CA 1
ATOM 6134 C C . ALA D 2 134 ? -47.021 -55.658 6.288 1.00 99.37 134 ALA B C 1
ATOM 6135 O O . ALA D 2 134 ? -48.239 -55.508 6.176 1.00 98.59 134 ALA B O 1
ATOM 6137 N N . LEU D 2 135 ? -46.473 -56.411 7.237 1.00 96.69 135 LEU B N 1
ATOM 6138 C CA . LEU D 2 135 ? -47.308 -57.136 8.195 1.00 95.18 135 LEU B CA 1
ATOM 6139 C C . LEU D 2 135 ? -47.184 -56.545 9.594 1.00 91.71 135 LEU B C 1
ATOM 6140 O O . LEU D 2 135 ? -46.354 -55.671 9.825 1.00 90.85 135 LEU B O 1
ATOM 6145 N N . GLY D 2 136 ? -48.013 -57.002 10.528 1.00 89.19 136 GLY B N 1
ATOM 6146 C CA . GLY D 2 136 ? -47.959 -56.432 11.860 1.00 84.66 136 GLY B CA 1
ATOM 6147 C C . GLY D 2 136 ? -48.692 -57.118 12.996 1.00 81.64 136 GLY B C 1
ATOM 6148 O O . GLY D 2 136 ? -49.204 -58.227 12.862 1.00 80.85 136 GLY B O 1
ATOM 6149 N N . CYS D 2 137 ? -48.712 -56.431 14.133 1.00 78.15 137 CYS B N 1
ATOM 6150 C CA . CYS D 2 137 ? -49.434 -56.858 15.319 1.00 75.27 137 CYS B CA 1
ATOM 6151 C C . CYS D 2 137 ? -50.211 -55.683 15.901 1.00 73.91 137 CYS B C 1
ATOM 6152 O O . CYS D 2 137 ? -49.673 -54.581 16.068 1.00 74.83 137 CYS B O 1
ATOM 6155 N N . LEU D 2 138 ? -51.482 -55.928 16.194 1.00 72.17 138 LEU B N 1
ATOM 6156 C CA . LEU D 2 138 ? -52.330 -54.963 16.873 1.00 73.09 138 LEU B CA 1
ATOM 6157 C C . LEU D 2 138 ? -52.519 -55.401 18.321 1.00 72.65 138 LEU B C 1
ATOM 6158 O O . LEU D 2 138 ? -53.226 -56.369 18.604 1.00 73.37 138 LEU B O 1
ATOM 6163 N N . VAL D 2 139 ? -51.866 -54.684 19.229 1.00 71.71 139 VAL B N 1
ATOM 6164 C CA . VAL D 2 139 ? -51.890 -55.011 20.647 1.00 70.56 139 VAL B CA 1
ATOM 6165 C C . VAL D 2 139 ? -52.938 -54.149 21.343 1.00 71.21 139 VAL B C 1
ATOM 6166 O O . VAL D 2 139 ? -52.688 -52.986 21.648 1.00 72.28 139 VAL B O 1
ATOM 6170 N N . LYS D 2 140 ? -54.108 -54.724 21.601 1.00 69.85 140 LYS B N 1
ATOM 6171 C CA . LYS D 2 140 ? -55.272 -53.931 21.991 1.00 68.35 140 LYS B CA 1
ATOM 6172 C C . LYS D 2 140 ? -55.743 -54.115 23.438 1.00 69.11 140 LYS B C 1
ATOM 6173 O O . LYS D 2 140 ? -55.717 -55.219 23.976 1.00 68.34 140 LYS B O 1
ATOM 6179 N N . ASP D 2 141 ? -56.166 -53.010 24.053 1.00 70.91 141 ASP B N 1
ATOM 6180 C CA . ASP D 2 141 ? -56.813 -53.015 25.366 1.00 70.37 141 ASP B CA 1
ATOM 6181 C C . ASP D 2 141 ? -55.933 -53.530 26.502 1.00 66.46 141 ASP B C 1
ATOM 6182 O O . ASP D 2 141 ? -56.175 -54.606 27.047 1.00 66.73 141 ASP B O 1
ATOM 6187 N N . TYR D 2 142 ? -54.919 -52.750 26.859 1.00 62.84 142 TYR B N 1
ATOM 6188 C CA . TYR D 2 142 ? -54.090 -53.063 28.017 1.00 59.49 142 TYR B CA 1
ATOM 6189 C C . TYR D 2 142 ? -53.949 -51.848 28.930 1.00 59.31 142 TYR B C 1
ATOM 6190 O O . TYR D 2 142 ? -54.206 -50.718 28.517 1.00 58.95 142 TYR B O 1
ATOM 6199 N N . PHE D 2 143 ? -53.539 -52.090 30.171 1.00 58.25 143 PHE B N 1
ATOM 6200 C CA . PHE D 2 143 ? -53.333 -51.019 31.139 1.00 55.39 143 PHE B CA 1
ATOM 6201 C C . PHE D 2 143 ? -52.468 -51.512 32.290 1.00 52.68 143 PHE B C 1
ATOM 6202 O O . PHE D 2 143 ? -52.686 -52.608 32.807 1.00 52.59 143 PHE B O 1
ATOM 6210 N N . PRO D 2 144 ? -51.476 -50.704 32.692 1.00 50.07 144 PRO B N 1
ATOM 6211 C CA . PRO D 2 144 ? -51.115 -49.448 32.031 1.00 48.78 144 PRO B CA 1
ATOM 6212 C C . PRO D 2 144 ? -50.023 -49.658 30.992 1.00 49.11 144 PRO B C 1
ATOM 6213 O O . PRO D 2 144 ? -49.845 -50.764 30.483 1.00 49.12 144 PRO B O 1
ATOM 6217 N N . GLU D 2 145 ? -49.297 -48.588 30.691 1.00 49.15 145 GLU B N 1
ATOM 6218 C CA . GLU D 2 145 ? -48.137 -48.658 29.816 1.00 52.19 145 GLU B CA 1
ATOM 6219 C C . GLU D 2 145 ? -46.906 -49.058 30.630 1.00 48.67 145 GLU B C 1
ATOM 6220 O O . GLU D 2 145 ? -46.905 -48.926 31.854 1.00 46.78 145 GLU B O 1
ATOM 6226 N N . PRO D 2 146 ? -45.845 -49.542 29.960 1.00 47.76 146 PRO B N 1
ATOM 6227 C CA . PRO D 2 146 ? -45.683 -49.755 28.519 1.00 47.71 146 PRO B CA 1
ATOM 6228 C C . PRO D 2 146 ? -45.774 -51.218 28.100 1.00 48.38 146 PRO B C 1
ATOM 6229 O O . PRO D 2 146 ? -45.862 -52.112 28.941 1.00 49.51 146 PRO B O 1
ATOM 6233 N N . VAL D 2 147 ? -45.747 -51.443 26.790 1.00 47.46 147 VAL B N 1
ATOM 6234 C CA . VAL D 2 147 ? -45.627 -52.784 26.237 1.00 46.43 147 VAL B CA 1
ATOM 6235 C C . VAL D 2 147 ? -44.410 -52.858 25.322 1.00 48.99 147 VAL B C 1
ATOM 6236 O O . VAL D 2 147 ? -44.178 -51.971 24.500 1.00 51.62 147 VAL B O 1
ATOM 6240 N N . THR D 2 148 ? -43.620 -53.912 25.487 1.00 48.25 148 THR B N 1
ATOM 6241 C CA . THR D 2 148 ? -42.473 -54.150 24.626 1.00 48.65 148 THR B CA 1
ATOM 6242 C C . THR D 2 148 ? -42.889 -55.110 23.521 1.00 50.34 148 THR B C 1
ATOM 6243 O O . THR D 2 148 ? -43.552 -56.106 23.783 1.00 51.90 148 THR B O 1
ATOM 6247 N N . VAL D 2 149 ? -42.529 -54.798 22.282 1.00 50.68 149 VAL B N 1
ATOM 6248 C CA . VAL D 2 149 ? -42.854 -55.684 21.173 1.00 52.02 149 VAL B CA 1
ATOM 6249 C C . VAL D 2 149 ? -41.666 -55.879 20.239 1.00 53.00 149 VAL B C 1
ATOM 6250 O O . VAL D 2 149 ? -41.184 -54.935 19.608 1.00 51.77 149 VAL B O 1
ATOM 6254 N N . SER D 2 150 ? -41.184 -57.114 20.176 1.00 54.52 150 SER B N 1
ATOM 6255 C CA . SER D 2 150 ? -40.110 -57.468 19.263 1.00 56.73 150 SER B CA 1
ATOM 6256 C C . SER D 2 150 ? -40.657 -58.390 18.187 1.00 57.21 150 SER B C 1
ATOM 6257 O O . SER D 2 150 ? -41.792 -58.848 18.282 1.00 55.35 150 SER B O 1
ATOM 6260 N N . TRP D 2 151 ? -39.851 -58.657 17.164 1.00 61.10 151 TRP B N 1
ATOM 6261 C CA . TRP D 2 151 ? -40.271 -59.524 16.066 1.00 64.69 151 TRP B CA 1
ATOM 6262 C C . TRP D 2 151 ? -39.335 -60.716 15.911 1.00 67.55 151 TRP B C 1
ATOM 6263 O O . TRP D 2 151 ? -38.129 -60.546 15.725 1.00 69.56 151 TRP B O 1
ATOM 6274 N N . ASN D 2 152 ? -39.906 -61.916 15.983 1.00 68.23 152 ASN B N 1
ATOM 6275 C CA . ASN D 2 152 ? -39.140 -63.157 15.926 1.00 69.68 152 ASN B CA 1
ATOM 6276 C C . ASN D 2 152 ? -38.022 -63.194 16.962 1.00 69.56 152 ASN B C 1
ATOM 6277 O O . ASN D 2 152 ? -36.865 -63.440 16.624 1.00 67.33 152 ASN B O 1
ATOM 6282 N N . SER D 2 153 ? -38.383 -62.940 18.218 1.00 72.11 153 SER B N 1
ATOM 6283 C CA . SER D 2 153 ? -37.435 -62.908 19.330 1.00 73.01 153 SER B CA 1
ATOM 6284 C C . SER D 2 153 ? -36.347 -61.860 19.110 1.00 75.35 153 SER B C 1
ATOM 6285 O O . SER D 2 153 ? -35.202 -62.045 19.522 1.00 75.71 153 SER B O 1
ATOM 6288 N N . GLY D 2 154 ? -36.714 -60.763 18.456 1.00 77.67 154 GLY B N 1
ATOM 6289 C CA . GLY D 2 154 ? -35.789 -59.674 18.197 1.00 79.06 154 GLY B CA 1
ATOM 6290 C C . GLY D 2 154 ? -34.725 -60.016 17.172 1.00 81.92 154 GLY B C 1
ATOM 6291 O O . GLY D 2 154 ? -33.667 -59.387 17.134 1.00 81.08 154 GLY B O 1
ATOM 6292 N N . ALA D 2 155 ? -35.001 -61.013 16.337 1.00 84.70 155 ALA B N 1
ATOM 6293 C CA . ALA D 2 155 ? -34.048 -61.426 15.311 1.00 88.51 155 ALA B CA 1
ATOM 6294 C C . ALA D 2 155 ? -33.897 -60.371 14.221 1.00 91.12 155 ALA B C 1
ATOM 6295 O O . ALA D 2 155 ? -32.790 -60.109 13.748 1.00 90.37 155 ALA B O 1
ATOM 6297 N N . LEU D 2 156 ? -35.015 -59.772 13.821 1.00 94.55 156 LEU B N 1
ATOM 6298 C CA . LEU D 2 156 ? -34.996 -58.746 12.786 1.00 99.09 156 LEU B CA 1
ATOM 6299 C C . LEU D 2 156 ? -35.188 -57.349 13.375 1.00 102.00 156 LEU B C 1
ATOM 6300 O O . LEU D 2 156 ? -35.750 -57.195 14.459 1.00 103.18 156 LEU B O 1
ATOM 6305 N N . THR D 2 157 ? -34.713 -56.335 12.658 1.00 103.45 157 THR B N 1
ATOM 6306 C CA . THR D 2 157 ? -34.773 -54.959 13.139 1.00 104.88 157 THR B CA 1
ATOM 6307 C C . THR D 2 157 ? -35.268 -54.003 12.061 1.00 105.35 157 THR B C 1
ATOM 6308 O O . THR D 2 157 ? -36.039 -53.084 12.340 1.00 106.32 157 THR B O 1
ATOM 6312 N N . SER D 2 158 ? -34.810 -54.242 10.835 1.00 104.22 158 SER B N 1
ATOM 6313 C CA . SER D 2 158 ? -34.966 -53.324 9.702 1.00 102.23 158 SER B CA 1
ATOM 6314 C C . SER D 2 158 ? -36.272 -52.603 9.362 1.00 98.75 158 SER B C 1
ATOM 6315 O O . SER D 2 158 ? -36.314 -51.376 9.309 1.00 97.50 158 SER B O 1
ATOM 6318 N N . GLY D 2 159 ? -37.330 -53.373 9.129 1.00 96.91 159 GLY B N 1
ATOM 6319 C CA . GLY D 2 159 ? -38.574 -52.831 8.611 1.00 96.63 159 GLY B CA 1
ATOM 6320 C C . GLY D 2 159 ? -39.499 -52.440 9.749 1.00 94.82 159 GLY B C 1
ATOM 6321 O O . GLY D 2 159 ? -40.556 -51.861 9.509 1.00 96.26 159 GLY B O 1
ATOM 6322 N N . VAL D 2 160 ? -39.100 -52.738 10.982 1.00 92.69 160 VAL B N 1
ATOM 6323 C CA . VAL D 2 160 ? -39.958 -52.520 12.148 1.00 89.89 160 VAL B CA 1
ATOM 6324 C C . VAL D 2 160 ? -40.340 -51.058 12.388 1.00 85.81 160 VAL B C 1
ATOM 6325 O O . VAL D 2 160 ? -39.477 -50.186 12.491 1.00 84.71 160 VAL B O 1
ATOM 6329 N N . HIS D 2 161 ? -41.644 -50.806 12.462 1.00 83.30 161 HIS B N 1
ATOM 6330 C CA . HIS D 2 161 ? -42.164 -49.523 12.919 1.00 81.38 161 HIS B CA 1
ATOM 6331 C C . HIS D 2 161 ? -43.171 -49.749 14.040 1.00 77.67 161 HIS B C 1
ATOM 6332 O O . HIS D 2 161 ? -44.324 -50.103 13.788 1.00 78.07 161 HIS B O 1
ATOM 6339 N N . THR D 2 162 ? -42.732 -49.555 15.278 1.00 73.87 162 THR B N 1
ATOM 6340 C CA . THR D 2 162 ? -43.638 -49.638 16.414 1.00 70.19 162 THR B CA 1
ATOM 6341 C C . THR D 2 162 ? -44.150 -48.249 16.773 1.00 69.05 162 THR B C 1
ATOM 6342 O O . THR D 2 162 ? -43.377 -47.356 17.118 1.00 68.94 162 THR B O 1
ATOM 6346 N N . PHE D 2 163 ? -45.462 -48.081 16.685 1.00 68.15 163 PHE B N 1
ATOM 6347 C CA . PHE D 2 163 ? -46.095 -46.781 16.861 1.00 68.81 163 PHE B CA 1
ATOM 6348 C C . PHE D 2 163 ? -46.304 -46.446 18.333 1.00 66.52 163 PHE B C 1
ATOM 6349 O O . PHE D 2 163 ? -46.368 -47.342 19.170 1.00 65.83 163 PHE B O 1
ATOM 6357 N N . PRO D 2 164 ? -46.386 -45.147 18.659 1.00 64.95 164 PRO B N 1
ATOM 6358 C CA . PRO D 2 164 ? -46.762 -44.750 20.017 1.00 62.02 164 PRO B CA 1
ATOM 6359 C C . PRO D 2 164 ? -48.177 -45.220 20.310 1.00 60.54 164 PRO B C 1
ATOM 6360 O O . PRO D 2 164 ? -49.033 -45.150 19.429 1.00 60.86 164 PRO B O 1
ATOM 6364 N N . ALA D 2 165 ? -48.417 -45.704 21.522 1.00 59.68 165 ALA B N 1
ATOM 6365 C CA . ALA D 2 165 ? -49.740 -46.182 21.893 1.00 59.45 165 ALA B CA 1
ATOM 6366 C C . ALA D 2 165 ? -50.727 -45.027 21.963 1.00 60.39 165 ALA B C 1
ATOM 6367 O O . ALA D 2 165 ? -50.342 -43.878 22.184 1.00 61.41 165 ALA B O 1
ATOM 6369 N N . VAL D 2 166 ? -52.000 -45.336 21.762 1.00 61.37 166 VAL B N 1
ATOM 6370 C CA . VAL D 2 166 ? -53.039 -44.326 21.850 1.00 64.72 166 VAL B CA 1
ATOM 6371 C C . VAL D 2 166 ? -54.025 -44.712 22.945 1.00 65.18 166 VAL B C 1
ATOM 6372 O O . VAL D 2 166 ? -54.401 -45.878 23.074 1.00 66.86 166 VAL B O 1
ATOM 6376 N N . LEU D 2 167 ? -54.409 -43.737 23.760 1.00 66.27 167 LEU B N 1
ATOM 6377 C CA . LEU D 2 167 ? -55.351 -43.987 24.839 1.00 67.11 167 LEU B CA 1
ATOM 6378 C C . LEU D 2 167 ? -56.772 -43.981 24.298 1.00 69.79 167 LEU B C 1
ATOM 6379 O O . LEU D 2 167 ? -57.303 -42.935 23.929 1.00 71.06 167 LEU B O 1
ATOM 6384 N N . GLN D 2 168 ? -57.379 -45.160 24.247 1.00 71.98 168 GLN B N 1
ATOM 6385 C CA . GLN D 2 168 ? -58.734 -45.298 23.738 1.00 74.60 168 GLN B CA 1
ATOM 6386 C C . GLN D 2 168 ? -59.724 -44.701 24.729 1.00 75.36 168 GLN B C 1
ATOM 6387 O O . GLN D 2 168 ? -59.397 -44.498 25.899 1.00 73.53 168 GLN B O 1
ATOM 6393 N N . SER D 2 169 ? -60.935 -44.423 24.257 1.00 77.79 169 SER B N 1
ATOM 6394 C CA . SER D 2 169 ? -61.985 -43.883 25.114 1.00 79.53 169 SER B CA 1
ATOM 6395 C C . SER D 2 169 ? -62.423 -44.909 26.158 1.00 81.85 169 SER B C 1
ATOM 6396 O O . SER D 2 169 ? -63.057 -44.566 27.157 1.00 82.20 169 SER B O 1
ATOM 6399 N N . SER D 2 170 ? -62.066 -46.168 25.922 1.00 82.25 170 SER B N 1
ATOM 6400 C CA . SER D 2 170 ? -62.391 -47.260 26.832 1.00 81.57 170 SER B CA 1
ATOM 6401 C C . SER D 2 170 ? -61.484 -47.276 28.061 1.00 80.38 170 SER B C 1
ATOM 6402 O O . SER D 2 170 ? -61.602 -48.152 28.914 1.00 81.06 170 SER B O 1
ATOM 6405 N N . GLY D 2 171 ? -60.577 -46.308 28.143 1.00 78.62 171 GLY B N 1
ATOM 6406 C CA . GLY D 2 171 ? -59.683 -46.195 29.281 1.00 77.23 171 GLY B CA 1
ATOM 6407 C C . GLY D 2 171 ? -58.404 -46.997 29.130 1.00 75.77 171 GLY B C 1
ATOM 6408 O O . GLY D 2 171 ? -57.407 -46.720 29.798 1.00 75.95 171 GLY B O 1
ATOM 6409 N N . LEU D 2 172 ? -58.429 -47.997 28.253 1.00 73.92 172 LEU B N 1
ATOM 6410 C CA . LEU D 2 172 ? -57.254 -48.830 28.012 1.00 73.38 172 LEU B CA 1
ATOM 6411 C C . LEU D 2 172 ? -56.441 -48.304 26.831 1.00 70.91 172 LEU B C 1
ATOM 6412 O O . LEU D 2 172 ? -56.822 -47.323 26.195 1.00 72.25 172 LEU B O 1
ATOM 6417 N N . TYR D 2 173 ? -55.324 -48.963 26.539 1.00 67.71 173 TYR B N 1
ATOM 6418 C CA . TYR D 2 173 ? -54.424 -48.511 25.482 1.00 65.69 173 TYR B CA 1
ATOM 6419 C C . TYR D 2 173 ? -54.478 -49.403 24.243 1.00 66.88 173 TYR B C 1
ATOM 6420 O O . TYR D 2 173 ? -54.765 -50.597 24.334 1.00 68.82 173 TYR B O 1
ATOM 6429 N N . SER D 2 174 ? -54.199 -48.808 23.086 1.00 65.51 174 SER B N 1
ATOM 6430 C CA . SER D 2 174 ? -54.093 -49.553 21.837 1.00 65.93 174 SER B CA 1
ATOM 6431 C C . SER D 2 174 ? -52.740 -49.283 21.185 1.00 65.32 174 SER B C 1
ATOM 6432 O O . SER D 2 174 ? -52.278 -48.144 21.141 1.00 65.32 174 SER B O 1
ATOM 6435 N N . LEU D 2 175 ? -52.115 -50.341 20.679 1.00 65.60 175 LEU B N 1
ATOM 6436 C CA . LEU D 2 175 ? -50.753 -50.281 20.161 1.00 64.48 175 LEU B CA 1
ATOM 6437 C C . LEU D 2 175 ? -50.691 -50.934 18.783 1.00 65.96 175 LEU B C 1
ATOM 6438 O O . LEU D 2 175 ? -51.391 -51.911 18.519 1.00 65.39 175 LEU B O 1
ATO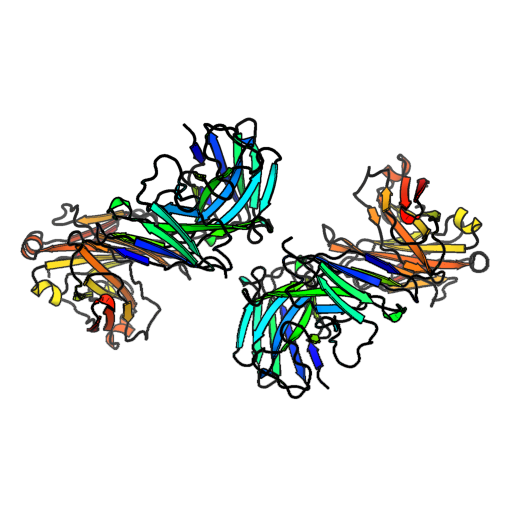M 6443 N N . SER D 2 176 ? -49.854 -50.390 17.905 1.00 68.12 176 SER B N 1
ATOM 6444 C CA . SER D 2 176 ? -49.669 -50.962 16.577 1.00 69.00 176 SER B CA 1
ATOM 6445 C C . SER D 2 176 ? -48.187 -51.130 16.260 1.00 69.38 176 SER B C 1
ATOM 6446 O O . SER D 2 176 ? -47.402 -50.198 16.421 1.00 69.28 176 SER B O 1
ATOM 6449 N N . SER D 2 177 ? -47.806 -52.324 15.815 1.00 70.35 177 SER B N 1
ATOM 6450 C CA . SER D 2 177 ? -46.425 -52.579 15.413 1.00 73.57 177 SER B CA 1
ATOM 6451 C C . SER D 2 177 ? -46.400 -53.150 14.000 1.00 76.85 177 SER B C 1
ATOM 6452 O O . SER D 2 177 ? -47.135 -54.080 13.704 1.00 77.90 177 SER B O 1
ATOM 6455 N N . VAL D 2 178 ? -45.576 -52.590 13.118 1.00 77.69 178 VAL B N 1
ATOM 6456 C CA . VAL D 2 178 ? -45.500 -53.104 11.748 1.00 77.89 178 VAL B CA 1
ATOM 6457 C C . VAL D 2 178 ? -44.070 -53.379 11.284 1.00 79.99 178 VAL B C 1
ATOM 6458 O O . VAL D 2 178 ? -43.107 -52.912 11.889 1.00 78.98 178 VAL B O 1
ATOM 6462 N N . VAL D 2 179 ? -43.948 -54.145 10.203 1.00 83.23 179 VAL B N 1
ATOM 6463 C CA . VAL D 2 179 ? -42.656 -54.461 9.604 1.00 85.63 179 VAL B CA 1
ATOM 6464 C C . VAL D 2 179 ? -42.797 -54.676 8.091 1.00 87.56 179 VAL B C 1
ATOM 6465 O O . VAL D 2 179 ? -43.775 -55.274 7.624 1.00 87.45 179 VAL B O 1
ATOM 6469 N N . THR D 2 180 ? -41.830 -54.158 7.333 1.00 91.26 180 THR B N 1
ATOM 6470 C CA . THR D 2 180 ? -41.825 -54.282 5.878 1.00 95.71 180 THR B CA 1
ATOM 6471 C C . THR D 2 180 ? -40.850 -55.366 5.423 1.00 98.25 180 THR B C 1
ATOM 6472 O O . THR D 2 180 ? -39.686 -55.373 5.818 1.00 97.24 180 THR B O 1
ATOM 6476 N N . VAL D 2 181 ? -41.337 -56.264 4.572 1.00 102.05 181 VAL B N 1
ATOM 6477 C CA . VAL D 2 181 ? -40.626 -57.478 4.188 1.00 104.53 181 VAL B CA 1
ATOM 6478 C C . VAL D 2 181 ? -41.015 -57.903 2.767 1.00 109.59 181 VAL B C 1
ATOM 6479 O O . VAL D 2 181 ? -42.194 -57.873 2.413 1.00 110.88 181 VAL B O 1
ATOM 6483 N N . PRO D 2 182 ? -40.028 -58.298 1.944 1.00 114.36 182 PRO B N 1
ATOM 6484 C CA . PRO D 2 182 ? -40.309 -58.816 0.597 1.00 118.98 182 PRO B CA 1
ATOM 6485 C C . PRO D 2 182 ? -41.102 -60.125 0.622 1.00 126.03 182 PRO B C 1
ATOM 6486 O O . PRO D 2 182 ? -40.931 -60.931 1.535 1.00 125.66 182 PRO B O 1
ATOM 6490 N N . SER D 2 183 ? -41.953 -60.330 -0.380 1.00 135.11 183 SER B N 1
ATOM 6491 C CA . SER D 2 183 ? -42.802 -61.519 -0.444 1.00 143.01 183 SER B CA 1
ATOM 6492 C C . SER D 2 183 ? -42.011 -62.782 -0.784 1.00 155.85 183 SER B C 1
ATOM 6493 O O . SER D 2 183 ? -42.314 -63.875 -0.283 1.00 156.53 183 SER B O 1
ATOM 6496 N N . SER D 2 184 ? -41.003 -62.621 -1.637 1.00 166.58 184 SER B N 1
ATOM 6497 C CA . SER D 2 184 ? -40.128 -63.720 -2.030 1.00 176.84 184 SER B CA 1
ATOM 6498 C C . SER D 2 184 ? -39.471 -64.332 -0.800 1.00 186.57 184 SER B C 1
ATOM 6499 O O . SER D 2 184 ? -39.250 -65.542 -0.734 1.00 183.86 184 SER B O 1
ATOM 6502 N N . SER D 2 185 ? -39.168 -63.484 0.178 1.00 191.64 185 SER B N 1
ATOM 6503 C CA . SER D 2 185 ? -38.620 -63.941 1.447 1.00 190.94 185 SER B CA 1
ATOM 6504 C C . SER D 2 185 ? -39.740 -64.358 2.403 1.00 189.28 185 SER B C 1
ATOM 6505 O O . SER D 2 185 ? -39.545 -65.209 3.268 1.00 189.13 185 SER B O 1
ATOM 6508 N N . LEU D 2 186 ? -40.913 -63.758 2.229 1.00 180.12 186 LEU B N 1
ATOM 6509 C CA . LEU D 2 186 ? -42.078 -64.058 3.058 1.00 171.13 186 LEU B CA 1
ATOM 6510 C C . LEU D 2 186 ? -42.464 -65.526 2.970 1.00 167.59 186 LEU B C 1
ATOM 6511 O O . LEU D 2 186 ? -42.626 -66.189 3.993 1.00 168.33 186 LEU B O 1
ATOM 6516 N N . GLY D 2 187 ? -42.620 -66.013 1.739 1.00 162.92 187 GLY B N 1
ATOM 6517 C CA . GLY D 2 187 ? -43.111 -67.359 1.482 1.00 155.85 187 GLY B CA 1
ATOM 6518 C C . GLY D 2 187 ? -42.525 -68.469 2.337 1.00 147.64 187 GLY B C 1
ATOM 6519 O O . GLY D 2 187 ? -43.242 -69.366 2.780 1.00 143.95 187 GLY B O 1
ATOM 6520 N N . THR D 2 188 ? -41.221 -68.399 2.581 1.00 141.81 188 THR B N 1
ATOM 6521 C CA . THR D 2 188 ? -40.518 -69.443 3.319 1.00 137.28 188 THR B CA 1
ATOM 6522 C C . THR D 2 188 ? -40.249 -69.064 4.773 1.00 134.57 188 THR B C 1
ATOM 6523 O O . THR D 2 188 ? -39.814 -69.900 5.567 1.00 133.18 188 THR B O 1
ATOM 6527 N N . GLN D 2 189 ? -40.510 -67.808 5.121 1.00 132.83 189 GLN B N 1
ATOM 6528 C CA . GLN D 2 189 ? -40.134 -67.295 6.435 1.00 129.90 189 GLN B CA 1
ATOM 6529 C C . GLN D 2 189 ? -41.301 -67.169 7.413 1.00 125.64 189 GLN B C 1
ATOM 6530 O O . GLN D 2 189 ? -42.397 -66.740 7.047 1.00 125.17 189 GLN B O 1
ATOM 6536 N N . THR D 2 190 ? -41.046 -67.552 8.660 1.00 122.00 190 THR B N 1
ATOM 6537 C CA . THR D 2 190 ? -42.019 -67.416 9.736 1.00 117.31 190 THR B CA 1
ATOM 6538 C C . THR D 2 190 ? -41.972 -66.010 10.329 1.00 114.01 190 THR B C 1
ATOM 6539 O O . THR D 2 190 ? -40.895 -65.450 10.536 1.00 114.65 190 THR B O 1
ATOM 6543 N N . TYR D 2 191 ? -43.144 -65.441 10.590 1.00 109.77 191 TYR B N 1
ATOM 6544 C CA . TYR D 2 191 ? -43.231 -64.098 11.155 1.00 105.22 191 TYR B CA 1
ATOM 6545 C C . TYR D 2 191 ? -44.092 -64.051 12.407 1.00 102.46 191 TYR B C 1
ATOM 6546 O O . TYR D 2 191 ? -45.318 -64.104 12.338 1.00 103.20 191 TYR B O 1
ATOM 6555 N N . ILE D 2 192 ? -43.433 -63.959 13.556 1.00 98.10 192 ILE B N 1
ATOM 6556 C CA . ILE D 2 192 ? -44.134 -63.921 14.829 1.00 93.68 192 ILE B CA 1
ATOM 6557 C C . ILE D 2 192 ? -43.790 -62.651 15.601 1.00 88.88 192 ILE B C 1
ATOM 6558 O O . ILE D 2 192 ? -42.690 -62.110 15.472 1.00 88.10 192 ILE B O 1
ATOM 6563 N N . CYS D 2 193 ? -44.746 -62.165 16.386 1.00 84.67 193 CYS B N 1
ATOM 6564 C CA . CYS D 2 193 ? -44.503 -61.010 17.242 1.00 80.63 193 CYS B CA 1
ATOM 6565 C C . CYS D 2 193 ? -44.436 -61.427 18.708 1.00 77.95 193 CYS B C 1
ATOM 6566 O O . CYS D 2 193 ? -45.325 -62.117 19.217 1.00 79.11 193 CYS B O 1
ATOM 6569 N N . ASN D 2 194 ? -43.358 -61.020 19.368 1.00 74.67 194 ASN B N 1
ATOM 6570 C CA . ASN D 2 194 ? -43.162 -61.291 20.782 1.00 72.32 194 ASN B CA 1
ATOM 6571 C C . ASN D 2 194 ? -43.566 -60.075 21.600 1.00 69.67 194 ASN B C 1
ATOM 6572 O O . ASN D 2 194 ? -42.980 -59.000 21.461 1.00 69.28 194 ASN B O 1
ATOM 6577 N N . VAL D 2 195 ? -44.571 -60.249 22.451 1.00 67.40 195 VAL B N 1
ATOM 6578 C CA . VAL D 2 195 ? -45.096 -59.147 23.246 1.00 63.35 195 VAL B CA 1
ATOM 6579 C C . VAL D 2 195 ? -44.866 -59.355 24.741 1.00 59.03 195 VAL B C 1
ATOM 6580 O O . VAL D 2 195 ? -45.228 -60.387 25.295 1.00 57.27 195 VAL B O 1
ATOM 6584 N N . ASN D 2 196 ? -44.249 -58.369 25.382 1.00 57.07 196 ASN B N 1
ATOM 6585 C CA . ASN D 2 196 ? -44.092 -58.352 26.829 1.00 54.09 196 ASN B CA 1
ATOM 6586 C C . ASN D 2 196 ? -44.897 -57.216 27.445 1.00 49.30 196 ASN B C 1
ATOM 6587 O O . ASN D 2 196 ? -44.791 -56.070 27.013 1.00 48.73 196 ASN B O 1
ATOM 6592 N N . HIS D 2 197 ? -45.707 -57.536 28.447 1.00 45.94 197 HIS B N 1
ATOM 6593 C CA . HIS D 2 197 ? -46.415 -56.511 29.200 1.00 41.45 197 HIS B CA 1
ATOM 6594 C C . HIS D 2 197 ? -46.099 -56.633 30.681 1.00 40.81 197 HIS B C 1
ATOM 6595 O O . HIS D 2 197 ? -46.834 -57.269 31.438 1.00 40.79 197 HIS B O 1
ATOM 6602 N N . LYS D 2 198 ? -44.992 -56.014 31.076 1.00 40.24 198 LYS B N 1
ATOM 6603 C CA . LYS D 2 198 ? -44.515 -56.055 32.455 1.00 38.89 198 LYS B CA 1
ATOM 6604 C C . LYS D 2 198 ? -45.533 -55.655 33.538 1.00 42.49 198 LYS B C 1
ATOM 6605 O O . LYS D 2 198 ? -45.582 -56.290 34.588 1.00 46.48 198 LYS B O 1
ATOM 6611 N N . PRO D 2 199 ? -46.339 -54.602 33.300 1.00 42.24 199 PRO B N 1
ATOM 6612 C CA . PRO D 2 199 ? -47.313 -54.248 34.340 1.00 43.22 199 PRO B CA 1
ATOM 6613 C C . PRO D 2 199 ? -48.306 -55.356 34.710 1.00 43.67 199 PRO B C 1
ATOM 6614 O O . PRO D 2 199 ? -48.762 -55.387 35.851 1.00 41.07 199 PRO B O 1
ATOM 6618 N N . SER D 2 200 ? -48.638 -56.240 33.774 1.00 46.47 200 SER B N 1
ATOM 6619 C CA . SER D 2 200 ? -49.561 -57.333 34.068 1.00 46.78 200 SER B CA 1
ATOM 6620 C C . SER D 2 200 ? -48.805 -58.637 34.271 1.00 48.02 200 SER B C 1
ATOM 6621 O O . SER D 2 200 ? -49.406 -59.667 34.575 1.00 51.54 200 SER B O 1
ATOM 6624 N N . ASN D 2 201 ? -47.486 -58.577 34.101 1.00 48.01 201 ASN B N 1
ATOM 6625 C CA . ASN D 2 201 ? -46.622 -59.749 34.215 1.00 51.56 201 ASN B CA 1
ATOM 6626 C C . ASN D 2 201 ? -46.996 -60.862 33.239 1.00 54.63 201 ASN B C 1
ATOM 6627 O O . ASN D 2 201 ? -46.884 -62.045 33.563 1.00 55.90 201 ASN B O 1
ATOM 6632 N N . THR D 2 202 ? -47.440 -60.477 32.046 1.00 55.71 202 THR B N 1
ATOM 6633 C CA . THR D 2 202 ? -47.849 -61.444 31.033 1.00 57.15 202 THR B CA 1
ATOM 6634 C C . THR D 2 202 ? -47.138 -61.209 29.705 1.00 56.61 202 THR B C 1
ATOM 6635 O O . THR D 2 202 ? -46.853 -60.070 29.337 1.00 53.19 202 THR B O 1
ATOM 6639 N N . LYS D 2 203 ? -46.861 -62.291 28.985 1.00 58.94 203 LYS B N 1
ATOM 6640 C CA . LYS D 2 203 ? -46.282 -62.179 27.651 1.00 58.77 203 LYS B CA 1
ATOM 6641 C C . LYS D 2 203 ? -46.996 -63.071 26.640 1.00 60.07 203 LYS B C 1
ATOM 6642 O O . LYS D 2 203 ? -47.446 -64.168 26.973 1.00 60.79 203 LYS B O 1
ATOM 6648 N N . VAL D 2 204 ? -47.105 -62.585 25.406 1.00 61.39 204 VAL B N 1
ATOM 6649 C CA . VAL D 2 204 ? -47.809 -63.300 24.348 1.00 63.50 204 VAL B CA 1
ATOM 6650 C C . VAL D 2 204 ? -47.030 -63.289 23.035 1.00 67.46 204 VAL B C 1
ATOM 6651 O O . VAL D 2 204 ? -46.696 -62.226 22.509 1.00 68.86 204 VAL B O 1
ATOM 6655 N N . ASP D 2 205 ? -46.742 -64.478 22.513 1.00 69.82 205 ASP B N 1
ATOM 6656 C CA . ASP D 2 205 ? -46.133 -64.615 21.194 1.00 71.81 205 ASP B CA 1
ATOM 6657 C C . ASP D 2 205 ? -47.210 -64.992 20.183 1.00 74.95 205 ASP B C 1
ATOM 6658 O O . ASP D 2 205 ? -48.073 -65.820 20.475 1.00 76.35 205 ASP B O 1
ATOM 6663 N N . LYS D 2 206 ? -47.169 -64.387 18.999 1.00 77.62 206 LYS B N 1
ATOM 6664 C CA . LYS D 2 206 ? -48.204 -64.649 17.999 1.00 81.14 206 LYS B CA 1
ATOM 6665 C C . LYS D 2 206 ? -47.679 -64.775 16.571 1.00 83.23 206 LYS B C 1
ATOM 6666 O O . LYS D 2 206 ? -47.080 -63.844 16.037 1.00 83.33 206 LYS B O 1
ATOM 6672 N N . LYS D 2 207 ? -47.928 -65.927 15.955 1.00 85.64 207 LYS B N 1
ATOM 6673 C CA . LYS D 2 207 ? -47.543 -66.158 14.567 1.00 88.20 207 LYS B CA 1
ATOM 6674 C C . LYS D 2 207 ? -48.434 -65.365 13.615 1.00 91.32 207 LYS B C 1
ATOM 6675 O O . LYS D 2 207 ? -49.656 -65.518 13.627 1.00 91.54 207 LYS B O 1
ATOM 6681 N N . VAL D 2 208 ? -47.821 -64.521 12.791 1.00 93.64 208 VAL B N 1
ATOM 6682 C CA . VAL D 2 208 ? -48.560 -63.749 11.797 1.00 95.02 208 VAL B CA 1
ATOM 6683 C C . VAL D 2 208 ? -48.606 -64.509 10.476 1.00 98.28 208 VAL B C 1
ATOM 6684 O O . VAL D 2 208 ? -47.600 -64.618 9.773 1.00 97.49 208 VAL B O 1
ATOM 6688 N N . GLU D 2 209 ? -49.783 -65.031 10.145 1.00 101.88 209 GLU B N 1
ATOM 6689 C CA . GLU D 2 209 ? -49.947 -65.894 8.980 1.00 105.60 209 GLU B CA 1
ATOM 6690 C C . GLU D 2 209 ? -50.507 -65.157 7.766 1.00 110.19 209 GLU B C 1
ATOM 6691 O O . GLU D 2 209 ? -51.501 -64.439 7.875 1.00 110.44 209 GLU B O 1
ATOM 6697 N N . PRO D 2 210 ? -49.862 -65.337 6.602 1.00 114.45 210 PRO B N 1
ATOM 6698 C CA . PRO D 2 210 ? -50.319 -64.759 5.333 1.00 117.84 210 PRO B CA 1
ATOM 6699 C C . PRO D 2 210 ? -51.607 -65.421 4.853 1.00 122.50 210 PRO B C 1
ATOM 6700 O O . PRO D 2 210 ? -51.768 -66.632 5.004 1.00 123.38 210 PRO B O 1
ATOM 6704 N N . LYS D 2 211 ? -52.512 -64.631 4.282 1.00 125.60 211 LYS B N 1
ATOM 6705 C CA . LYS D 2 211 ? -53.782 -65.154 3.784 1.00 128.42 211 LYS B CA 1
ATOM 6706 C C . LYS D 2 211 ? -54.206 -64.504 2.468 1.00 130.58 211 LYS B C 1
ATOM 6707 O O . LYS D 2 211 ? -53.536 -63.601 1.968 1.00 129.67 211 LYS B O 1
ATOM 6713 N N . SER D 2 212 ? -55.323 -64.976 1.919 1.00 133.71 212 SER B N 1
ATOM 6714 C CA . SER D 2 212 ? -55.904 -64.431 0.692 1.00 136.92 212 SER B CA 1
ATOM 6715 C C . SER D 2 212 ? -57.281 -65.037 0.441 1.00 139.42 212 SER B C 1
ATOM 6716 O O . SER D 2 212 ? -57.586 -66.124 0.933 1.00 140.03 212 SER B O 1
ATOM 6719 N N . CYS D 2 213 ? -58.107 -64.330 -0.324 1.00 140.66 213 CYS B N 1
ATOM 6720 C CA . CYS D 2 213 ? -59.428 -64.830 -0.695 1.00 141.10 213 CYS B CA 1
ATOM 6721 C C . CYS D 2 213 ? -59.967 -64.115 -1.930 1.00 141.01 213 CYS B C 1
ATOM 6722 O O . CYS D 2 213 ? -61.175 -64.084 -2.162 1.00 140.81 213 CYS B O 1
#

Secondary structure (DSSP, 8-state):
--EEEE---EEE-TT--EEEEEEEESS-GGGEEEEEEEE-TTS--EEEEEE-TTT--EEE-STTTTTEEEEEETTTTEEEEEE-S--GGG-EEEEEEEEE-TT---TTS---TTS--EE---EEEEE--------EEEEEPPPHHHHTTTEEEEEEEEEEESSS--EEEEESTTS---S-EEEEEEEETTTT-EEEEEEEEEEEHHHHHHH--EEEEEE-TT-SS-EEEEE---/---B--SEEEE-TTS-EEEEEE-TT-TTS--EEEEE-TTS--EEEESBTTB--TT--TTEEEEEETTEEEEEE-S--GGG-SEEEEEEEETTTTEEEE---EEEEE---PPPB--EEEEE--SHHHHHSSSEEEEEEEEEEBSS--EEEETTTT--TT-EEPPPEE-TTSSEEEEEEEEE-HHHHTT---EEEEEEGGGTEEEEEE------/--EEEEPPPEEE-TT--EEEEEEEESS-GGGEEEEEEEE-TTS--EEEEEE-TTT--EEE-TTTTTTEEEEEETTTTEEEEEE-S--GGG-EEEEEEEEE-TT---TTS---TTS--EE---EEEEE-----B--EEEEEPPPHHHHHHTEEEEEEEEEEEBSS-EEEEEEESS-B--SS-EEEEEEE-SSS-EEEEEEEEEEEHHHHHHH--EEEEEEESSSSS-EEEEE---/--SBB--SEEEE-TTS-EEEEEE-TT-TTS--EEEEE-TTS--EEEESBTTB--TT--TTEEEEEETTEEEEEESS--GGG-SEEEEEEEETTTTEEEEB--EEEEE---PPPB--EEEEE--SHHHHHHSSEEEEEEEEEEBSS--EEEEGGGT--SS-EEPPPEE-TTS-EEEEEEEEE-HHHHHHS-EEEEEEEGGGTEEEEEEE--